Protein AF-0000000077842548 (afdb_homodimer)

Structure (mmCIF, N/CA/C/O backbone):
data_AF-0000000077842548-model_v1
#
loop_
_entity.id
_entity.type
_entity.pdbx_description
1 polymer 'Protein odr-4 homolog'
#
loop_
_atom_site.group_PDB
_atom_site.id
_atom_site.type_symbol
_atom_site.label_atom_id
_atom_site.label_alt_id
_atom_site.label_comp_id
_atom_site.label_asym_id
_atom_site.label_entity_id
_atom_site.label_seq_id
_atom_site.pdbx_PDB_ins_code
_atom_site.Cartn_x
_atom_site.Cartn_y
_atom_site.Cartn_z
_atom_site.occupancy
_atom_site.B_iso_or_equiv
_atom_site.auth_seq_id
_atom_site.auth_comp_id
_atom_site.auth_asym_id
_atom_site.auth_atom_id
_atom_site.pdbx_PDB_model_num
ATOM 1 N N . MET A 1 1 ? -11.766 -41.656 3.805 1 59.56 1 MET A N 1
ATOM 2 C CA . MET A 1 1 ? -12.336 -41.875 2.475 1 59.56 1 MET A CA 1
ATOM 3 C C . MET A 1 1 ? -11.445 -41.25 1.399 1 59.56 1 MET A C 1
ATOM 5 O O . MET A 1 1 ? -10.75 -40.281 1.652 1 59.56 1 MET A O 1
ATOM 9 N N . GLY A 1 2 ? -11.148 -41.969 0.285 1 84.62 2 GLY A N 1
ATOM 10 C CA . GLY A 1 2 ? -10.227 -41.531 -0.762 1 84.62 2 GLY A CA 1
ATOM 11 C C . GLY A 1 2 ? -10.703 -40.281 -1.501 1 84.62 2 GLY A C 1
ATOM 12 O O . GLY A 1 2 ? -11.867 -39.906 -1.385 1 84.62 2 GLY A O 1
ATOM 13 N N . ARG A 1 3 ? -9.867 -39.562 -2.162 1 92.88 3 ARG A N 1
ATOM 14 C CA . ARG A 1 3 ? -10.203 -38.375 -2.928 1 92.88 3 ARG A CA 1
ATOM 15 C C . ARG A 1 3 ? -10.945 -38.75 -4.211 1 92.88 3 ARG A C 1
ATOM 17 O O . ARG A 1 3 ? -10.852 -39.875 -4.691 1 92.88 3 ARG A O 1
ATOM 24 N N . SER A 1 4 ? -11.859 -37.875 -4.641 1 95.44 4 SER A N 1
ATOM 25 C CA . SER A 1 4 ? -12.578 -38.062 -5.902 1 95.44 4 SER A CA 1
ATOM 26 C C . SER A 1 4 ? -12.148 -37 -6.934 1 95.44 4 SER A C 1
ATOM 28 O O . SER A 1 4 ? -12.266 -35.812 -6.695 1 95.44 4 SER A O 1
ATOM 30 N N . TYR A 1 5 ? -11.695 -37.562 -8.047 1 96.88 5 TYR A N 1
ATOM 31 C CA . TYR A 1 5 ? -11.289 -36.688 -9.141 1 96.88 5 TYR A CA 1
ATOM 32 C C . TYR A 1 5 ? -12.352 -36.656 -10.234 1 96.88 5 TYR A C 1
ATOM 34 O O . TYR A 1 5 ? -12.672 -37.656 -10.844 1 96.88 5 TYR A O 1
ATOM 42 N N . PHE A 1 6 ? -12.961 -35.469 -10.406 1 97.25 6 PHE A N 1
ATOM 43 C CA . PHE A 1 6 ? -13.844 -35.188 -11.539 1 97.25 6 PHE A CA 1
ATOM 44 C C . PHE A 1 6 ? -13.047 -34.719 -12.742 1 97.25 6 PHE A C 1
ATOM 46 O O . PHE A 1 6 ? -12.375 -33.688 -12.664 1 97.25 6 PHE A O 1
ATOM 53 N N . VAL A 1 7 ? -13.109 -35.469 -13.875 1 97.25 7 VAL A N 1
ATOM 54 C CA . VAL A 1 7 ? -12.195 -35.281 -15 1 97.25 7 VAL A CA 1
ATOM 55 C C . VAL A 1 7 ? -12.977 -34.844 -16.234 1 97.25 7 VAL A C 1
ATOM 57 O O . VAL A 1 7 ? -13.984 -35.469 -16.578 1 97.25 7 VAL A O 1
ATOM 60 N N . GLU A 1 8 ? -12.469 -33.75 -16.891 1 96.69 8 GLU A N 1
ATOM 61 C CA . GLU A 1 8 ? -13.07 -33.344 -18.141 1 96.69 8 GLU A CA 1
ATOM 62 C C . GLU A 1 8 ? -13.039 -34.469 -19.172 1 96.69 8 GLU A C 1
ATOM 64 O O . GLU A 1 8 ? -12.023 -35.125 -19.328 1 96.69 8 GLU A O 1
ATOM 69 N N . GLU A 1 9 ? -14.109 -34.656 -19.922 1 94.94 9 GLU A N 1
ATOM 70 C CA . GLU A 1 9 ? -14.219 -35.75 -20.906 1 94.94 9 GLU A CA 1
ATOM 71 C C . GLU A 1 9 ? -13.117 -35.625 -21.969 1 94.94 9 GLU A C 1
ATOM 73 O O . GLU A 1 9 ? -12.586 -36.656 -22.422 1 94.94 9 GLU A O 1
ATOM 78 N N . ALA A 1 10 ? -12.859 -34.438 -22.328 1 93.94 10 ALA A N 1
ATOM 79 C CA . ALA A 1 10 ? -11.82 -34.219 -23.328 1 93.94 10 ALA A CA 1
ATOM 80 C C . ALA A 1 10 ? -10.477 -34.75 -22.844 1 93.94 10 ALA A C 1
ATOM 82 O O . ALA A 1 10 ? -9.656 -35.219 -23.641 1 93.94 10 ALA A O 1
ATOM 83 N N . VAL A 1 11 ? -10.219 -34.719 -21.609 1 95.69 11 VAL A N 1
ATOM 84 C CA . VAL A 1 11 ? -9.008 -35.281 -21.016 1 95.69 11 VAL A CA 1
ATOM 85 C C . VAL A 1 11 ? -9 -36.781 -21.219 1 95.69 11 VAL A C 1
ATOM 87 O O . VAL A 1 11 ? -7.965 -37.375 -21.547 1 95.69 11 VAL A O 1
ATOM 90 N N . GLY A 1 12 ? -10.141 -37.375 -20.953 1 92.75 12 GLY A N 1
ATOM 91 C CA . GLY A 1 12 ? -10.258 -38.812 -21.188 1 92.75 12 GLY A CA 1
ATOM 92 C C . GLY A 1 12 ? -9.945 -39.219 -22.609 1 92.75 12 GLY A C 1
ATOM 93 O O . GLY A 1 12 ? -9.234 -40.188 -22.859 1 92.75 12 GLY A O 1
ATOM 94 N N . GLN A 1 13 ? -10.5 -38.469 -23.531 1 91.94 13 GLN A N 1
ATOM 95 C CA . GLN A 1 13 ? -10.234 -38.719 -24.953 1 91.94 13 GLN A CA 1
ATOM 96 C C . GLN A 1 13 ? -8.75 -38.594 -25.266 1 91.94 13 GLN A C 1
ATOM 98 O O . GLN A 1 13 ? -8.188 -39.406 -25.969 1 91.94 13 GLN A O 1
ATOM 103 N N . TYR A 1 14 ? -8.172 -37.59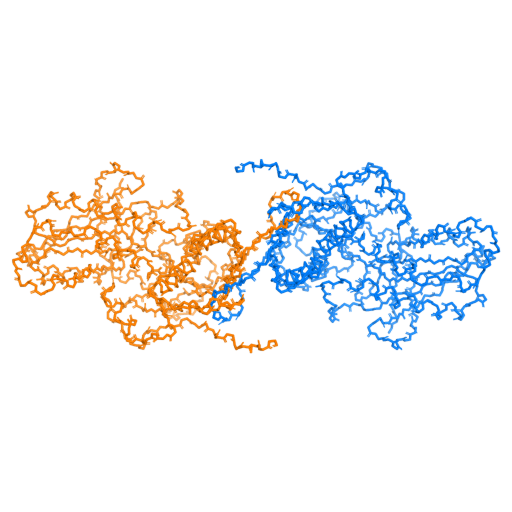4 -24.734 1 93.81 14 TYR A N 1
ATOM 104 C CA . TYR A 1 14 ? -6.75 -37.344 -24.922 1 93.81 14 TYR A CA 1
ATOM 105 C C . TYR A 1 14 ? -5.918 -38.5 -24.391 1 93.81 14 TYR A C 1
ATOM 107 O O . TYR A 1 14 ? -5.02 -39 -25.078 1 93.81 14 TYR A O 1
ATOM 115 N N . LEU A 1 15 ? -6.168 -38.906 -23.203 1 92.69 15 LEU A N 1
ATOM 116 C CA . LEU A 1 15 ? -5.438 -40 -22.578 1 92.69 15 LEU A CA 1
ATOM 117 C C . LEU A 1 15 ? -5.633 -41.312 -23.359 1 92.69 15 LEU A C 1
ATOM 119 O O . LEU A 1 15 ? -4.684 -42.062 -23.531 1 92.69 15 LEU A O 1
ATOM 123 N N . SER A 1 16 ? -6.836 -41.5 -23.812 1 88.38 16 SER A N 1
ATOM 124 C CA . SER A 1 16 ? -7.125 -42.688 -24.609 1 88.38 16 SER A CA 1
ATOM 125 C C . SER A 1 16 ? -6.324 -42.688 -25.906 1 88.38 16 SER A C 1
ATOM 127 O O . SER A 1 16 ? -5.809 -43.719 -26.328 1 88.38 16 SER A O 1
ATOM 129 N N . GLU A 1 17 ? -6.27 -41.562 -26.484 1 89.12 17 GLU A N 1
ATOM 130 C CA . GLU A 1 17 ? -5.5 -41.406 -27.719 1 89.12 17 GLU A CA 1
ATOM 131 C C . GLU A 1 17 ? -4.016 -41.688 -27.484 1 89.12 17 GLU A C 1
ATOM 133 O O . GLU A 1 17 ? -3.346 -42.312 -28.297 1 89.12 17 GLU A O 1
ATOM 138 N N . LEU A 1 18 ? -3.51 -41.188 -26.422 1 88.69 18 LEU A N 1
ATOM 139 C CA . LEU A 1 18 ? -2.115 -41.406 -26.062 1 88.69 18 LEU A CA 1
ATOM 140 C C . LEU A 1 18 ? -1.859 -42.906 -25.844 1 88.69 18 LEU A C 1
ATOM 142 O O . LEU A 1 18 ? -0.827 -43.438 -26.266 1 88.69 18 LEU A O 1
ATOM 146 N N . ALA A 1 19 ? -2.723 -43.531 -25.172 1 84.31 19 ALA A N 1
ATOM 147 C CA . ALA A 1 19 ? -2.58 -44.969 -24.844 1 84.31 19 ALA A CA 1
ATOM 148 C C . ALA A 1 19 ? -2.631 -45.812 -26.109 1 84.31 19 ALA A C 1
ATOM 150 O O . ALA A 1 19 ? -1.927 -46.812 -26.219 1 84.31 19 ALA A O 1
ATOM 151 N N . THR A 1 20 ? -3.445 -45.406 -27.062 1 82.19 20 THR A N 1
ATOM 152 C CA . THR A 1 20 ? -3.623 -46.188 -28.281 1 82.19 20 THR A CA 1
ATOM 153 C C . THR A 1 20 ? -2.445 -45.969 -29.234 1 82.19 20 THR A C 1
ATOM 155 O O . THR A 1 20 ? -2.031 -46.906 -29.938 1 82.19 20 THR A O 1
ATOM 158 N N . ASN A 1 21 ? -1.967 -44.781 -29.25 1 76.5 21 ASN A N 1
ATOM 159 C CA . ASN A 1 21 ? -0.969 -44.438 -30.25 1 76.5 21 ASN A CA 1
ATOM 160 C C . ASN A 1 21 ? 0.445 -44.75 -29.781 1 76.5 21 ASN A C 1
ATOM 162 O O . ASN A 1 21 ? 1.402 -44.656 -30.547 1 76.5 21 ASN A O 1
ATOM 166 N N . SER A 1 22 ? 0.537 -45.094 -28.547 1 66.19 22 SER A N 1
ATOM 167 C CA . SER A 1 22 ? 1.916 -45.219 -28.078 1 66.19 22 SER A CA 1
ATOM 168 C C . SER A 1 22 ? 2.25 -46.625 -27.688 1 66.19 22 SER A C 1
ATOM 170 O O . SER A 1 22 ? 1.456 -47.312 -27.016 1 66.19 22 SER A O 1
ATOM 172 N N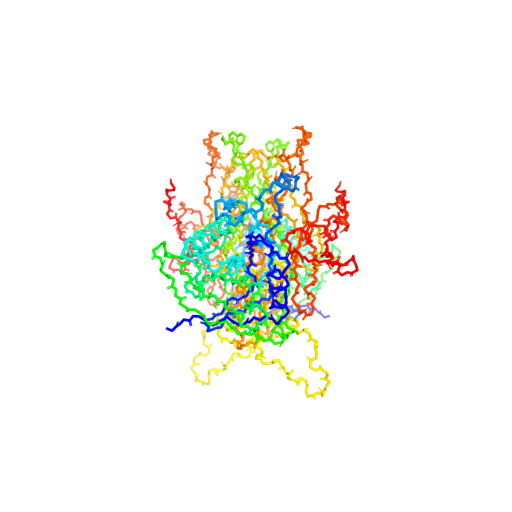 . GLN A 1 23 ? 3.217 -47.125 -28.328 1 62.75 23 GLN A N 1
ATOM 173 C CA . GLN A 1 23 ? 3.766 -48.438 -27.938 1 62.75 23 GLN A CA 1
ATOM 174 C C . GLN A 1 23 ? 4.766 -48.281 -26.797 1 62.75 23 GLN A C 1
ATOM 176 O O . GLN A 1 23 ? 5.141 -49.281 -26.172 1 62.75 23 GLN A O 1
ATOM 181 N N . ALA A 1 24 ? 5.094 -47 -26.422 1 68.25 24 ALA A N 1
ATOM 182 C CA . ALA A 1 24 ? 6.156 -46.75 -25.438 1 68.25 24 ALA A CA 1
ATOM 183 C C . ALA A 1 24 ? 5.594 -46.156 -24.156 1 68.25 24 ALA A C 1
ATOM 185 O O . ALA A 1 24 ? 4.426 -45.781 -24.094 1 68.25 24 ALA A O 1
ATOM 186 N N . LEU A 1 25 ? 6.395 -46.344 -23.156 1 83.25 25 LEU A N 1
ATOM 187 C CA . LEU A 1 25 ? 6.121 -45.75 -21.859 1 83.25 25 LEU A CA 1
ATOM 188 C C . LEU A 1 25 ? 6.039 -44.219 -21.984 1 83.25 25 LEU A C 1
ATOM 190 O O . LEU A 1 25 ? 6.934 -43.594 -22.547 1 83.25 25 LEU A O 1
ATOM 194 N N . LEU A 1 26 ? 4.84 -43.719 -21.688 1 90 26 LEU A N 1
ATOM 195 C CA . LEU A 1 26 ? 4.633 -42.25 -21.734 1 90 26 LEU A CA 1
ATOM 196 C C . LEU A 1 26 ? 4.328 -41.719 -20.344 1 90 26 LEU A C 1
ATOM 198 O O . LEU A 1 26 ? 3.688 -42.375 -19.531 1 90 26 LEU A O 1
ATOM 202 N N . THR A 1 27 ? 4.887 -40.594 -20.062 1 94.25 27 THR A N 1
ATOM 203 C CA . THR A 1 27 ? 4.586 -39.875 -18.828 1 94.25 27 THR A CA 1
ATOM 204 C C . THR A 1 27 ? 3.979 -38.5 -19.109 1 94.25 27 THR A C 1
ATOM 206 O O . THR A 1 27 ? 4.086 -38 -20.234 1 94.25 27 THR A O 1
ATOM 209 N N . GLY A 1 28 ? 3.309 -38 -18.156 1 97.31 28 GLY A N 1
ATOM 210 C CA . GLY A 1 28 ? 2.727 -36.656 -18.297 1 97.31 28 GLY A CA 1
ATOM 211 C C . GLY A 1 28 ? 2.215 -36.094 -16.984 1 97.31 28 GLY A C 1
ATOM 212 O O . GLY A 1 28 ? 2.455 -36.656 -15.914 1 97.31 28 GLY A O 1
ATOM 213 N N . LEU A 1 29 ? 1.651 -34.938 -17.094 1 98.69 29 LEU A N 1
ATOM 214 C CA . LEU A 1 29 ? 1.15 -34.188 -15.945 1 98.69 29 LEU A CA 1
ATOM 215 C C . LEU A 1 29 ? -0.365 -34.031 -16.016 1 98.69 29 LEU A C 1
ATOM 217 O O . LEU A 1 29 ? -0.949 -34.062 -17.094 1 98.69 29 LEU A O 1
ATOM 221 N N . LEU A 1 30 ? -0.981 -34 -14.859 1 98.69 30 LEU A N 1
ATOM 222 C CA . LEU A 1 30 ? -2.396 -33.656 -14.719 1 98.69 30 LEU A CA 1
ATOM 223 C C . LEU A 1 30 ? -2.574 -32.281 -14.094 1 98.69 30 LEU A C 1
ATOM 225 O O . LEU A 1 30 ? -1.955 -31.984 -13.07 1 98.69 30 LEU A O 1
ATOM 229 N N . VAL A 1 31 ? -3.365 -31.438 -14.719 1 98.56 31 VAL A N 1
ATOM 230 C CA . VAL A 1 31 ? -3.553 -30.062 -14.281 1 98.56 31 VAL A CA 1
ATOM 231 C C . VAL A 1 31 ? -5.016 -29.828 -13.922 1 98.56 31 VAL A C 1
ATOM 233 O O . VAL A 1 31 ? -5.918 -30.312 -14.602 1 98.56 31 VAL A O 1
ATOM 236 N N . GLY A 1 32 ? -5.234 -29.141 -12.867 1 98.31 32 GLY A N 1
ATOM 237 C CA . GLY A 1 32 ? -6.594 -28.812 -12.477 1 98.31 32 GLY A CA 1
ATOM 238 C C . GLY A 1 32 ? -6.672 -28.062 -11.156 1 98.31 32 GLY A C 1
ATOM 239 O O . GLY A 1 32 ? -5.871 -27.156 -10.906 1 98.31 32 GLY A O 1
ATOM 240 N N . GLN A 1 33 ? -7.723 -28.266 -10.406 1 98 33 GLN A N 1
ATOM 241 C CA . GLN A 1 33 ? -7.984 -27.547 -9.156 1 98 33 GLN A CA 1
ATOM 242 C C . GLN A 1 33 ? -8.406 -28.516 -8.055 1 98 33 GLN A C 1
ATOM 244 O O . GLN A 1 33 ? -9.18 -29.438 -8.289 1 98 33 GLN A O 1
ATOM 249 N N . CYS A 1 34 ? -7.828 -28.234 -6.871 1 95.88 34 CYS A N 1
ATOM 250 C CA . CYS A 1 34 ? -8.203 -29.016 -5.699 1 95.88 34 CYS A CA 1
ATOM 251 C C . CYS A 1 34 ? -9.219 -28.266 -4.848 1 95.88 34 CYS A C 1
ATOM 253 O O . CYS A 1 34 ? -9.148 -27.047 -4.723 1 95.88 34 CYS A O 1
ATOM 255 N N . SER A 1 35 ? -10.156 -28.984 -4.406 1 93.25 35 SER A N 1
ATOM 256 C CA . SER A 1 35 ? -11.07 -28.484 -3.381 1 93.25 35 SER A CA 1
ATOM 257 C C . SER A 1 35 ? -11.188 -29.484 -2.227 1 93.25 35 SER A C 1
ATOM 259 O O . SER A 1 35 ? -10.578 -30.547 -2.252 1 93.25 35 SER A O 1
ATOM 261 N N . GLN A 1 36 ? -11.914 -29.172 -1.162 1 88.12 36 GLN A N 1
ATOM 262 C CA . GLN A 1 36 ? -11.969 -30 0.039 1 88.12 36 GLN A CA 1
ATOM 263 C C . GLN A 1 36 ? -12.617 -31.344 -0.254 1 88.12 36 GLN A C 1
ATOM 265 O O . GLN A 1 36 ? -12.164 -32.375 0.247 1 88.12 36 GLN A O 1
ATOM 270 N N . GLN A 1 37 ? -13.555 -31.375 -1.084 1 83 37 GLN A N 1
ATOM 271 C CA . GLN A 1 37 ? -14.281 -32.625 -1.278 1 83 37 GLN A CA 1
ATOM 272 C C . GLN A 1 37 ? -14.039 -33.188 -2.674 1 83 37 GLN A C 1
ATOM 274 O O . GLN A 1 37 ? -14.109 -34.406 -2.877 1 83 37 GLN A O 1
ATOM 279 N N . ARG A 1 38 ? -13.82 -32.344 -3.584 1 92.81 38 ARG A N 1
ATOM 280 C CA . ARG A 1 38 ? -13.734 -32.719 -4.992 1 92.81 38 ARG A CA 1
ATOM 281 C C . ARG A 1 38 ? -12.492 -32.094 -5.641 1 92.81 38 ARG A C 1
ATOM 283 O O . ARG A 1 38 ? -12.148 -30.953 -5.375 1 92.81 38 ARG A O 1
ATOM 290 N N . ASP A 1 39 ? -11.82 -32.969 -6.406 1 96.44 39 ASP A N 1
ATOM 291 C CA . ASP A 1 39 ? -10.742 -32.469 -7.246 1 96.44 39 ASP A CA 1
ATOM 292 C C . ASP A 1 39 ? -11.148 -32.469 -8.719 1 96.44 39 ASP A C 1
ATOM 294 O O . ASP A 1 39 ? -11.969 -33.281 -9.141 1 96.44 39 ASP A O 1
ATOM 298 N N . TYR A 1 40 ? -10.656 -31.516 -9.453 1 97.88 40 TYR A N 1
ATOM 299 C CA . TYR A 1 40 ? -11.055 -31.328 -10.844 1 97.88 40 TYR A CA 1
ATOM 300 C C . TYR A 1 40 ? -9.844 -31.406 -11.773 1 97.88 40 TYR A C 1
ATOM 302 O O . TYR A 1 40 ? -8.875 -30.672 -11.602 1 97.88 40 TYR A O 1
ATOM 310 N N . VAL A 1 41 ? -9.852 -32.344 -12.719 1 98 41 VAL A N 1
ATOM 311 C CA . VAL A 1 41 ? -8.812 -32.438 -13.734 1 98 41 VAL A CA 1
ATOM 312 C C . VAL A 1 41 ? -9.305 -31.797 -15.039 1 98 41 VAL A C 1
ATOM 314 O O . VAL A 1 41 ? -10.258 -32.312 -15.648 1 98 41 VAL A O 1
ATOM 317 N N . VAL A 1 42 ? -8.602 -30.781 -15.492 1 97.56 42 VAL A N 1
ATOM 318 C CA . VAL A 1 42 ? -9.117 -30.062 -16.656 1 97.56 42 VAL A CA 1
ATOM 319 C C . VAL A 1 42 ? -8.172 -30.234 -17.844 1 97.56 42 VAL A C 1
ATOM 321 O O . VAL A 1 42 ? -8.539 -29.953 -18.984 1 97.56 42 VAL A O 1
ATOM 324 N N . LEU A 1 43 ? -6.926 -30.688 -17.578 1 97.69 43 LEU A N 1
ATOM 325 C CA . LEU A 1 43 ? -5.938 -30.844 -18.641 1 97.69 43 LEU A CA 1
ATOM 326 C C . LEU A 1 43 ? -4.973 -31.984 -18.312 1 97.69 43 LEU A C 1
ATOM 328 O O . LEU A 1 43 ? -4.598 -32.156 -17.156 1 97.69 43 LEU A O 1
ATOM 332 N N . ALA A 1 44 ? -4.668 -32.812 -19.234 1 97.62 44 ALA A N 1
ATOM 333 C CA . ALA A 1 44 ? -3.553 -33.75 -19.203 1 97.62 44 ALA A CA 1
ATOM 334 C C . ALA A 1 44 ? -2.502 -33.406 -20.25 1 97.62 44 ALA A C 1
ATOM 336 O O . ALA A 1 44 ? -2.842 -33.031 -21.375 1 97.62 44 ALA A O 1
ATOM 337 N N . VAL A 1 45 ? -1.287 -33.438 -19.812 1 97.62 45 VAL A N 1
ATOM 338 C CA . VAL A 1 45 ? -0.222 -33 -20.703 1 97.62 45 VAL A CA 1
ATOM 339 C C . VAL A 1 45 ? 0.897 -34.031 -20.734 1 97.62 45 VAL A C 1
ATOM 341 O O . VAL A 1 45 ? 1.515 -34.344 -19.703 1 97.62 45 VAL A O 1
ATOM 344 N N . ARG A 1 46 ? 1.134 -34.531 -21.906 1 96.12 46 ARG A N 1
ATOM 345 C CA . ARG A 1 46 ? 2.248 -35.469 -22.047 1 96.12 46 ARG A CA 1
ATOM 346 C C . ARG A 1 46 ? 3.584 -34.75 -21.875 1 96.12 46 ARG A C 1
ATOM 348 O O . ARG A 1 46 ? 3.756 -33.625 -22.359 1 96.12 46 ARG A O 1
ATOM 355 N N . THR A 1 47 ? 4.543 -35.344 -21.188 1 96.5 47 THR A N 1
ATOM 356 C CA . THR A 1 47 ? 5.898 -34.812 -21.125 1 96.5 47 THR A CA 1
ATOM 357 C C . THR A 1 47 ? 6.559 -34.844 -22.5 1 96.5 47 THR A C 1
ATOM 359 O O . THR A 1 47 ? 6.562 -35.875 -23.172 1 96.5 47 THR A O 1
ATOM 362 N N . PRO A 1 48 ? 7.117 -33.688 -22.938 1 94.69 48 PRO A N 1
ATOM 363 C CA . PRO A 1 48 ? 7.754 -33.688 -24.25 1 94.69 48 PRO A CA 1
ATOM 364 C C . PRO A 1 48 ? 8.945 -34.625 -24.344 1 94.69 48 PRO A C 1
ATOM 366 O O . PRO A 1 48 ? 9.617 -34.875 -23.328 1 94.69 48 PRO A O 1
ATOM 369 N N . PRO A 1 49 ? 9.094 -35.188 -25.562 1 89.06 49 PRO A N 1
ATOM 370 C CA . PRO A 1 49 ? 10.281 -36.031 -25.734 1 89.06 49 PRO A CA 1
ATOM 371 C C . PRO A 1 49 ? 11.586 -35.219 -25.641 1 89.06 49 PRO A C 1
ATOM 373 O O . PRO A 1 49 ? 11.625 -34.062 -26.031 1 89.06 49 PRO A O 1
ATOM 376 N N . LYS A 1 50 ? 12.539 -35.781 -25.047 1 81.88 50 LYS A N 1
ATOM 377 C CA . LYS A 1 50 ? 13.836 -35.125 -24.969 1 81.88 50 LYS A CA 1
ATOM 378 C C . LYS A 1 50 ? 14.531 -35.094 -26.328 1 81.88 50 LYS A C 1
ATOM 380 O O . LYS A 1 50 ? 14.391 -36.031 -27.109 1 81.88 50 LYS A O 1
ATOM 385 N N . GLU A 1 51 ? 15.039 -34.062 -27 1 66.94 51 GLU A N 1
ATOM 386 C CA . GLU A 1 51 ? 15.68 -33.938 -28.297 1 66.94 51 GLU A CA 1
ATOM 387 C C . GLU A 1 51 ? 16.609 -35.094 -28.594 1 66.94 51 GLU A C 1
ATOM 389 O O . GLU A 1 51 ? 16.688 -35.562 -29.734 1 66.94 51 GLU A O 1
ATOM 394 N N . GLU A 1 52 ? 17.516 -35.469 -27.734 1 54.69 52 GLU A N 1
ATOM 395 C CA . GLU A 1 52 ? 18.5 -36.5 -28.047 1 54.69 52 GLU A CA 1
ATOM 396 C C . GLU A 1 52 ? 17.812 -37.844 -28.359 1 54.69 52 GLU A C 1
ATOM 398 O O . GLU A 1 52 ? 18.328 -38.656 -29.141 1 54.69 52 GLU A O 1
ATOM 403 N N . GLU A 1 53 ? 16.766 -38.094 -27.766 1 52.94 53 GLU A N 1
ATOM 404 C CA . GLU A 1 53 ? 16.156 -39.438 -27.906 1 52.94 53 GLU A CA 1
ATOM 405 C C . GLU A 1 53 ? 15.328 -39.531 -29.172 1 52.94 53 GLU A C 1
ATOM 407 O O . GLU A 1 53 ? 14.867 -40.625 -29.531 1 52.94 53 GLU A O 1
ATOM 412 N N . SER A 1 54 ? 14.945 -38.375 -29.766 1 48.41 54 SER A N 1
ATOM 413 C CA . SER A 1 54 ? 14.102 -38.5 -30.953 1 48.41 54 SER A CA 1
ATOM 414 C C . SER A 1 54 ? 14.805 -39.312 -32.031 1 48.41 54 SER A C 1
ATOM 416 O O . SER A 1 54 ? 14.164 -39.781 -32.969 1 48.41 54 SER A O 1
ATOM 418 N N . LYS A 1 55 ? 16.156 -39.094 -32.25 1 45.25 55 LYS A N 1
ATOM 419 C CA . LYS A 1 55 ? 16.797 -39.719 -33.406 1 45.25 55 LYS A CA 1
ATOM 420 C C . LYS A 1 55 ? 16.938 -41.219 -33.219 1 45.25 55 LYS A C 1
ATOM 422 O O . LYS A 1 55 ? 17.375 -41.938 -34.125 1 45.25 55 LYS A O 1
ATOM 427 N N . SER A 1 56 ? 17.484 -41.562 -32.094 1 41.84 56 SER A N 1
ATOM 428 C CA . SER A 1 56 ? 17.875 -42.969 -32.125 1 41.84 56 SER A CA 1
ATOM 429 C C . SER A 1 56 ? 16.656 -43.875 -32.156 1 41.84 56 SER A C 1
ATOM 431 O O . SER A 1 56 ? 15.727 -43.719 -31.359 1 41.84 56 SER A O 1
ATOM 433 N N . ASN A 1 57 ? 16.25 -44.312 -33.281 1 39.19 57 ASN A N 1
ATOM 434 C CA . ASN A 1 57 ? 15.305 -45.375 -33.656 1 39.19 57 ASN A CA 1
ATOM 435 C C . ASN A 1 57 ? 15.273 -46.5 -32.625 1 39.19 57 ASN A C 1
ATOM 437 O O . ASN A 1 57 ? 14.812 -47.594 -32.906 1 39.19 57 ASN A O 1
ATOM 441 N N . THR A 1 58 ? 16.438 -46.625 -31.875 1 40.41 58 THR A N 1
ATOM 442 C CA . THR A 1 58 ? 16.547 -47.906 -31.234 1 40.41 58 THR A CA 1
ATOM 443 C C . THR A 1 58 ? 15.289 -48.25 -30.438 1 40.41 58 THR A C 1
ATOM 445 O O . THR A 1 58 ? 14.523 -47.344 -30.078 1 40.41 58 THR A O 1
ATOM 448 N N . SER A 1 59 ? 15.227 -49.5 -29.828 1 42.53 59 SER A N 1
ATOM 449 C CA . SER A 1 59 ? 14.172 -50.25 -29.172 1 42.53 59 SER A CA 1
ATOM 450 C C . SER A 1 59 ? 13.445 -49.406 -28.125 1 42.53 59 SER A C 1
ATOM 452 O O . SER A 1 59 ? 14.047 -49 -27.125 1 42.53 59 SER A O 1
ATOM 454 N N . ARG A 1 60 ? 12.672 -48.5 -28.375 1 47.12 60 ARG A N 1
ATOM 455 C CA . ARG A 1 60 ? 11.578 -47.844 -27.672 1 47.12 60 ARG A CA 1
ATOM 456 C C . ARG A 1 60 ? 11.062 -48.719 -26.531 1 47.12 60 ARG A C 1
ATOM 458 O O . ARG A 1 60 ? 9.945 -49.25 -26.609 1 47.12 60 ARG A O 1
ATOM 465 N N . ARG A 1 61 ? 11.797 -49.656 -26.172 1 46.41 61 ARG A N 1
ATOM 466 C CA . ARG A 1 61 ? 11.391 -50.625 -25.172 1 46.41 61 ARG A CA 1
ATOM 467 C C . ARG A 1 61 ? 10.945 -49.938 -23.875 1 46.41 61 ARG A C 1
ATOM 469 O O . ARG A 1 61 ? 11.391 -48.812 -23.578 1 46.41 61 ARG A O 1
ATOM 476 N N . SER A 1 62 ? 9.805 -50.438 -23.219 1 53.91 62 SER A N 1
ATOM 477 C CA . SER A 1 62 ? 8.938 -50.469 -22.047 1 53.91 62 SER A CA 1
ATOM 478 C C . SER A 1 62 ? 9.75 -50.344 -20.766 1 53.91 62 SER A C 1
ATOM 480 O O . SER A 1 62 ? 9.312 -50.781 -19.703 1 53.91 62 SER A O 1
ATOM 482 N N . ASP A 1 63 ? 11.117 -49.906 -20.906 1 61.88 63 ASP A N 1
ATOM 483 C CA . ASP A 1 63 ? 11.844 -50.031 -19.641 1 61.88 63 ASP A CA 1
ATOM 484 C C . ASP A 1 63 ? 11.672 -48.812 -18.766 1 61.88 63 ASP A C 1
ATOM 486 O O . ASP A 1 63 ? 11.859 -47.688 -19.234 1 61.88 63 ASP A O 1
ATOM 490 N N . LEU A 1 64 ? 11.086 -48.969 -17.672 1 67.38 64 LEU A N 1
ATOM 491 C CA . LEU A 1 64 ? 10.914 -48 -16.594 1 67.38 64 LEU A CA 1
ATOM 492 C C . LEU A 1 64 ? 12.203 -47.219 -16.359 1 67.38 64 LEU A C 1
ATOM 494 O O . LEU A 1 64 ? 12.18 -46.125 -15.828 1 67.38 64 LEU A O 1
ATOM 498 N N . SER A 1 65 ? 13.359 -47.844 -16.844 1 66.88 65 SER A N 1
ATOM 499 C CA . SER A 1 65 ? 14.656 -47.188 -16.656 1 66.88 65 SER A CA 1
ATOM 500 C C . SER A 1 65 ? 14.781 -45.938 -17.516 1 66.88 65 SER A C 1
ATOM 502 O O . SER A 1 65 ? 15.641 -45.094 -17.266 1 66.88 65 SER A O 1
ATOM 504 N N . ASN A 1 66 ? 13.844 -45.75 -18.344 1 73.44 66 ASN A N 1
ATOM 505 C CA . ASN A 1 66 ? 13.938 -44.625 -19.281 1 73.44 66 ASN A CA 1
ATOM 506 C C . ASN A 1 66 ? 13.203 -43.406 -18.75 1 73.44 66 ASN A C 1
ATOM 508 O O . ASN A 1 66 ? 13.258 -42.312 -19.359 1 73.44 66 ASN A O 1
ATOM 512 N N . ILE A 1 67 ? 12.633 -43.469 -17.672 1 84.88 67 ILE A N 1
ATOM 513 C CA . ILE A 1 67 ? 11.922 -42.344 -17.109 1 84.88 67 ILE A CA 1
ATOM 514 C C . ILE A 1 67 ? 12.93 -41.344 -16.516 1 84.88 67 ILE A C 1
ATOM 516 O O . ILE A 1 67 ? 13.703 -41.688 -15.625 1 84.88 67 ILE A O 1
ATOM 520 N N . ASP A 1 68 ? 13.039 -40.188 -17.062 1 90.44 68 ASP A N 1
ATOM 521 C CA . ASP A 1 68 ? 13.898 -39.094 -16.594 1 90.44 68 ASP A CA 1
ATOM 522 C C . ASP A 1 68 ? 13.156 -38.188 -15.609 1 90.44 68 ASP A C 1
ATOM 524 O O . ASP A 1 68 ? 12.469 -37.25 -16.016 1 90.44 68 ASP A O 1
ATOM 528 N N . GLU A 1 69 ? 13.352 -38.469 -14.398 1 93.69 69 GLU A N 1
ATOM 529 C CA . GLU A 1 69 ? 12.664 -37.781 -13.32 1 93.69 69 GLU A CA 1
ATOM 530 C C . GLU A 1 69 ? 12.945 -36.281 -13.375 1 93.69 69 GLU A C 1
ATOM 532 O O . GLU A 1 69 ? 12.039 -35.469 -13.188 1 93.69 69 GLU A O 1
ATOM 537 N N . GLU A 1 70 ? 14.188 -35.906 -13.625 1 95.19 70 GLU A N 1
ATOM 538 C CA . GLU A 1 70 ? 14.57 -34.5 -13.68 1 95.19 70 GLU A CA 1
ATOM 539 C C . GLU A 1 70 ? 13.875 -33.781 -14.828 1 95.19 70 GLU A C 1
ATOM 541 O O . GLU A 1 70 ? 13.469 -32.625 -14.688 1 95.19 70 GLU A O 1
ATOM 546 N N . TRP A 1 71 ? 13.773 -34.5 -15.883 1 95.69 71 TRP A N 1
ATOM 547 C CA . TRP A 1 71 ? 13.125 -33.906 -17.062 1 95.69 71 TRP A CA 1
ATOM 548 C C . TRP A 1 71 ? 11.641 -33.656 -16.797 1 95.69 71 TRP A C 1
ATOM 550 O O . TRP A 1 71 ? 11.109 -32.625 -17.141 1 95.69 71 TRP A O 1
ATOM 560 N N . ILE A 1 72 ? 10.992 -34.625 -16.172 1 96.88 72 ILE A N 1
ATOM 561 C CA . ILE A 1 72 ? 9.578 -34.5 -15.852 1 96.88 72 ILE A CA 1
ATOM 562 C C . ILE A 1 72 ? 9.359 -33.375 -14.836 1 96.88 72 ILE A C 1
ATOM 564 O O . ILE A 1 72 ? 8.414 -32.594 -14.953 1 96.88 72 ILE A O 1
ATOM 568 N N . ALA A 1 73 ? 10.273 -33.312 -13.875 1 97.56 73 ALA A N 1
ATOM 569 C CA . ALA A 1 73 ? 10.195 -32.25 -12.875 1 97.56 73 ALA A CA 1
ATOM 570 C C . ALA A 1 73 ? 10.359 -30.875 -13.523 1 97.56 73 ALA A C 1
ATOM 572 O O . ALA A 1 73 ? 9.656 -29.922 -13.172 1 97.56 73 ALA A O 1
ATOM 573 N N . ALA A 1 74 ? 11.273 -30.781 -14.422 1 96.69 74 ALA A N 1
ATOM 574 C CA . ALA A 1 74 ? 11.477 -29.531 -15.148 1 96.69 74 ALA A CA 1
ATOM 575 C C . ALA A 1 74 ? 10.234 -29.156 -15.961 1 96.69 74 ALA A C 1
ATOM 577 O O . ALA A 1 74 ? 9.852 -27.984 -16.031 1 96.69 74 ALA A O 1
ATOM 578 N N . HIS A 1 75 ? 9.703 -30.172 -16.594 1 97.62 75 HIS A N 1
ATOM 579 C CA . HIS A 1 75 ? 8.469 -29.969 -17.328 1 97.62 75 HIS A CA 1
ATOM 580 C C . HIS A 1 75 ? 7.359 -29.438 -16.422 1 97.62 75 HIS A C 1
ATOM 582 O O . HIS A 1 75 ? 6.652 -28.5 -16.781 1 97.62 75 HIS A O 1
ATOM 588 N N . ALA A 1 76 ? 7.246 -30.031 -15.289 1 98.44 76 ALA A N 1
ATOM 589 C CA . ALA A 1 76 ? 6.223 -29.609 -14.336 1 98.44 76 ALA A CA 1
ATOM 590 C C . ALA A 1 76 ? 6.43 -28.156 -13.906 1 98.44 76 ALA A C 1
ATOM 592 O O . ALA A 1 76 ? 5.465 -27.406 -13.742 1 98.44 76 ALA A O 1
ATOM 593 N N . ASN A 1 77 ? 7.641 -27.797 -13.688 1 97 77 ASN A N 1
ATOM 594 C CA . ASN A 1 77 ? 7.969 -26.422 -13.336 1 97 77 ASN A CA 1
ATOM 595 C C . ASN A 1 77 ? 7.531 -25.438 -14.422 1 97 77 ASN A C 1
ATOM 597 O O . ASN A 1 77 ? 6.945 -24.391 -14.117 1 97 77 ASN A O 1
ATOM 601 N N . GLN A 1 78 ? 7.797 -25.781 -15.625 1 96.69 78 GLN A N 1
ATOM 602 C CA . GLN A 1 78 ? 7.395 -24.938 -16.75 1 96.69 78 GLN A CA 1
ATOM 603 C C . GLN A 1 78 ? 5.875 -24.859 -16.859 1 96.69 78 GLN A C 1
ATOM 605 O O . GLN A 1 78 ? 5.324 -23.766 -17.062 1 96.69 78 GLN A O 1
ATOM 610 N N . VAL A 1 79 ? 5.27 -25.969 -16.719 1 98.31 79 VAL A N 1
ATOM 611 C CA . VAL A 1 79 ? 3.814 -26.016 -16.812 1 98.31 79 VAL A CA 1
ATOM 612 C C . VAL A 1 79 ? 3.203 -25.188 -15.672 1 98.31 79 VAL A C 1
ATOM 614 O O . VAL A 1 79 ? 2.232 -24.453 -15.883 1 98.31 79 VAL A O 1
ATOM 617 N N . SER A 1 80 ? 3.775 -25.312 -14.5 1 98.06 80 SER A N 1
ATOM 618 C CA . SER A 1 80 ? 3.262 -24.578 -13.352 1 98.06 80 SER A CA 1
ATOM 619 C C . SER A 1 80 ? 3.297 -23.062 -13.602 1 98.06 80 SER A C 1
ATOM 621 O O . SER A 1 80 ? 2.402 -22.344 -13.164 1 98.06 80 SER A O 1
ATOM 623 N N . ARG A 1 81 ? 4.273 -22.578 -14.32 1 97.06 81 ARG A N 1
ATOM 624 C CA . ARG A 1 81 ? 4.406 -21.156 -14.656 1 97.06 81 ARG A CA 1
ATOM 625 C C . ARG A 1 81 ? 3.311 -20.719 -15.617 1 97.06 81 ARG A C 1
ATOM 627 O O . ARG A 1 81 ? 2.988 -19.531 -15.703 1 97.06 81 ARG A O 1
ATOM 634 N N . MET A 1 82 ? 2.754 -21.672 -16.297 1 98.31 82 MET A N 1
ATOM 635 C CA . MET A 1 82 ? 1.783 -21.359 -17.344 1 98.31 82 MET A CA 1
ATOM 636 C C . MET A 1 82 ? 0.357 -21.484 -16.812 1 98.31 82 MET A C 1
ATOM 638 O O . MET A 1 82 ? -0.598 -21.5 -17.594 1 98.31 82 MET A O 1
ATOM 642 N N . LEU A 1 83 ? 0.212 -21.609 -15.516 1 98.5 83 LEU A N 1
ATOM 643 C CA . LEU A 1 83 ? -1.104 -21.781 -14.914 1 98.5 83 LEU A CA 1
ATOM 644 C C . LEU A 1 83 ? -1.525 -20.531 -14.148 1 98.5 83 LEU A C 1
ATOM 646 O O . LEU A 1 83 ? -0.82 -20.094 -13.242 1 98.5 83 LEU A O 1
ATOM 650 N N . PRO A 1 84 ? -2.697 -19.938 -14.477 1 98.12 84 PRO A N 1
ATOM 651 C CA . PRO A 1 84 ? -3.236 -18.844 -13.656 1 98.12 84 PRO A CA 1
ATOM 652 C C . PRO A 1 84 ? -3.672 -19.312 -12.273 1 98.12 84 PRO A C 1
ATOM 654 O O . PRO A 1 84 ? -3.547 -20.5 -11.945 1 98.12 84 PRO A O 1
ATOM 657 N N . GLY A 1 85 ? -4.113 -18.328 -11.508 1 98.31 85 GLY A N 1
ATOM 658 C CA . GLY A 1 85 ? -4.523 -18.672 -10.148 1 98.31 85 GLY A CA 1
ATOM 659 C C . GLY A 1 85 ? -5.637 -19.688 -10.102 1 98.31 85 GLY A C 1
ATOM 660 O O . GLY A 1 85 ? -6.555 -19.656 -10.922 1 98.31 85 GLY A O 1
ATOM 661 N N . GLY A 1 86 ? -5.543 -20.562 -9.086 1 97.75 86 GLY A N 1
ATOM 662 C CA . GLY A 1 86 ? -6.551 -21.594 -8.898 1 97.75 86 GLY A CA 1
ATOM 663 C C . GLY A 1 86 ? -6.168 -22.922 -9.523 1 97.75 86 GLY A C 1
ATOM 664 O O . GLY A 1 86 ? -6.68 -23.969 -9.125 1 97.75 86 GLY A O 1
ATOM 665 N N . LEU A 1 87 ? -5.367 -22.859 -10.523 1 98.12 87 LEU A N 1
ATOM 666 C CA . LEU A 1 87 ? -4.91 -24.078 -11.172 1 98.12 87 LEU A CA 1
ATOM 667 C C . LEU A 1 87 ? -3.553 -24.516 -10.625 1 98.12 87 LEU A C 1
ATOM 669 O O . LEU A 1 87 ? -2.74 -23.672 -10.234 1 98.12 87 LEU A O 1
ATOM 673 N N . LEU A 1 88 ? -3.375 -25.781 -10.602 1 97.69 88 LEU A N 1
ATOM 674 C CA . LEU A 1 88 ? -2.096 -26.328 -10.172 1 97.69 88 LEU A CA 1
ATOM 675 C C . LEU A 1 88 ? -1.835 -27.672 -10.836 1 97.69 88 LEU A C 1
ATOM 677 O O . LEU A 1 88 ? -2.73 -28.25 -11.461 1 97.69 88 LEU A O 1
ATOM 681 N N . VAL A 1 89 ? -0.614 -28.078 -10.773 1 98.31 89 VAL A N 1
ATOM 682 C CA . VAL A 1 89 ? -0.28 -29.453 -11.156 1 98.31 89 VAL A CA 1
ATOM 683 C C . VAL A 1 89 ? -0.792 -30.422 -10.094 1 98.31 89 VAL A C 1
ATOM 685 O O . VAL A 1 89 ? -0.269 -30.453 -8.977 1 98.31 89 VAL A O 1
ATOM 688 N N . LEU A 1 90 ? -1.746 -31.203 -10.477 1 98.12 90 LEU A N 1
ATOM 689 C CA . LEU A 1 90 ? -2.434 -32.062 -9.539 1 98.12 90 LEU A CA 1
ATOM 690 C C . LEU A 1 90 ? -1.665 -33.375 -9.336 1 98.12 90 LEU A C 1
ATOM 692 O O . LEU A 1 90 ? -1.867 -34.062 -8.344 1 98.12 90 LEU A O 1
ATOM 696 N N . GLY A 1 91 ? -0.956 -33.719 -10.406 1 98.38 91 GLY A N 1
ATOM 697 C CA . GLY A 1 91 ? -0.235 -34.969 -10.336 1 98.38 91 GLY A CA 1
ATOM 698 C C . GLY A 1 91 ? 0.363 -35.406 -11.664 1 98.38 91 GLY A C 1
ATOM 699 O O . GLY A 1 91 ? 0.639 -34.562 -12.523 1 98.38 91 GLY A O 1
ATOM 700 N N . VAL A 1 92 ? 0.645 -36.75 -11.672 1 98.38 92 VAL A N 1
ATOM 701 C CA . VAL A 1 92 ? 1.333 -37.281 -12.836 1 98.38 92 VAL A CA 1
ATOM 702 C C . VAL A 1 92 ? 0.577 -38.531 -13.352 1 98.38 92 VAL A C 1
ATOM 704 O O . VAL A 1 92 ? -0.214 -39.125 -12.625 1 98.38 92 VAL A O 1
ATOM 707 N N . PHE A 1 93 ? 0.788 -38.812 -14.633 1 96.44 93 PHE A N 1
ATOM 708 C CA . PHE A 1 93 ? 0.248 -40.031 -15.188 1 96.44 93 PHE A CA 1
ATOM 709 C C . PHE A 1 93 ? 1.292 -40.75 -16.031 1 96.44 93 PHE A C 1
ATOM 711 O O . PHE A 1 93 ? 2.283 -40.156 -16.453 1 96.44 93 PHE A O 1
ATOM 718 N N . THR A 1 94 ? 1.096 -42 -16.172 1 93.31 94 THR A N 1
ATOM 719 C CA . THR A 1 94 ? 1.913 -42.812 -17.062 1 93.31 94 THR A CA 1
ATOM 720 C C . THR A 1 94 ? 1.042 -43.781 -17.875 1 93.31 94 THR A C 1
ATOM 722 O O . THR A 1 94 ? -0.01 -44.219 -17.406 1 93.31 94 THR A O 1
ATOM 725 N N . VAL A 1 95 ? 1.394 -43.938 -19.094 1 89.44 95 VAL A N 1
ATOM 726 C CA . VAL A 1 95 ? 0.827 -44.969 -19.953 1 89.44 95 VAL A CA 1
ATOM 727 C C . VAL A 1 95 ? 1.831 -46.094 -20.125 1 89.44 95 VAL A C 1
ATOM 729 O O . VAL A 1 95 ? 2.908 -45.906 -20.688 1 89.44 95 VAL A O 1
ATOM 732 N N . ALA A 1 96 ? 1.539 -47.156 -19.578 1 84.5 96 ALA A N 1
ATOM 733 C CA . ALA A 1 96 ? 2.453 -48.281 -19.609 1 84.5 96 ALA A CA 1
ATOM 734 C C . ALA A 1 96 ? 1.687 -49.594 -19.578 1 84.5 96 ALA A C 1
ATOM 736 O O . ALA A 1 96 ? 0.511 -49.656 -19.203 1 84.5 96 ALA A O 1
ATOM 737 N N . ALA A 1 97 ? 2.434 -50.625 -19.906 1 79.44 97 ALA A N 1
ATOM 738 C CA . ALA A 1 97 ? 1.849 -51.938 -19.891 1 79.44 97 ALA A CA 1
ATOM 739 C C . ALA A 1 97 ? 1.546 -52.406 -18.469 1 79.44 97 ALA A C 1
ATOM 741 O O . ALA A 1 97 ? 2.291 -52.094 -17.547 1 79.44 97 ALA A O 1
ATOM 742 N N . PRO A 1 98 ? 0.555 -53.219 -18.359 1 75.94 98 PRO A N 1
ATOM 743 C CA . PRO A 1 98 ? 0.107 -53.625 -17.031 1 75.94 98 PRO A CA 1
ATOM 744 C C . PRO A 1 98 ? 1.127 -54.531 -16.328 1 75.94 98 PRO A C 1
ATOM 746 O O . PRO A 1 98 ? 1.158 -54.594 -15.086 1 75.94 98 PRO A O 1
ATOM 749 N N . GLU A 1 99 ? 1.954 -55.25 -17.062 1 76.69 99 GLU A N 1
ATOM 750 C CA . GLU A 1 99 ? 2.898 -56.188 -16.469 1 76.69 99 GLU A CA 1
ATOM 751 C C . GLU A 1 99 ? 3.914 -55.469 -15.594 1 76.69 99 GLU A C 1
ATOM 753 O O . GLU A 1 99 ? 4.527 -56.062 -14.719 1 76.69 99 GLU A O 1
ATOM 758 N N . LEU A 1 100 ? 4.02 -54.25 -15.75 1 76.69 100 LEU A N 1
ATOM 759 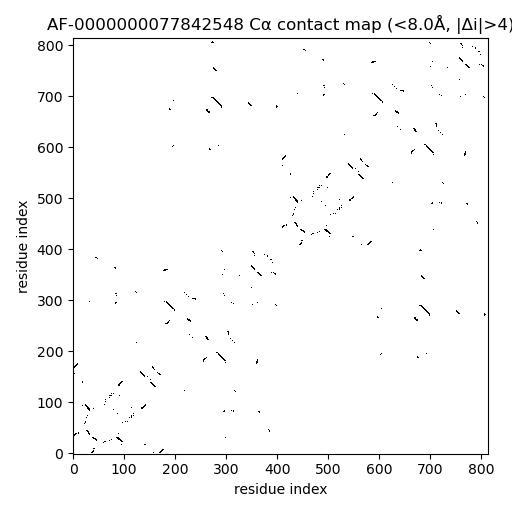C CA . LEU A 1 100 ? 5.004 -53.469 -15.008 1 76.69 100 LEU A CA 1
ATOM 760 C C . LEU A 1 100 ? 4.332 -52.688 -13.875 1 76.69 100 LEU A C 1
ATOM 762 O O . LEU A 1 100 ? 4.895 -51.719 -13.367 1 76.69 100 LEU A O 1
ATOM 766 N N . ALA A 1 101 ? 3.221 -53.125 -13.383 1 74.75 101 ALA A N 1
ATOM 767 C CA . ALA A 1 101 ? 2.354 -52.344 -12.523 1 74.75 101 ALA A CA 1
ATOM 768 C C . ALA A 1 101 ? 3.059 -51.969 -11.219 1 74.75 101 ALA A C 1
ATOM 770 O O . ALA A 1 101 ? 2.994 -50.812 -10.773 1 74.75 101 ALA A O 1
ATOM 771 N N . LYS A 1 102 ? 3.697 -52.906 -10.562 1 78.31 102 LYS A N 1
ATOM 772 C CA . LYS A 1 102 ? 4.344 -52.625 -9.289 1 78.31 102 LYS A CA 1
ATOM 773 C C . LYS A 1 102 ? 5.477 -51.594 -9.453 1 78.31 102 LYS A C 1
ATOM 775 O O . LYS A 1 102 ? 5.574 -50.656 -8.688 1 78.31 102 LYS A O 1
ATOM 780 N N . GLU A 1 103 ? 6.32 -51.844 -10.359 1 86.81 103 GLU A N 1
ATOM 781 C CA . GLU A 1 103 ? 7.43 -50.938 -10.625 1 86.81 103 GLU A CA 1
ATOM 782 C C . GLU A 1 103 ? 6.93 -49.531 -11.008 1 86.81 103 GLU A C 1
ATOM 784 O O . GLU A 1 103 ? 7.523 -48.531 -10.617 1 86.81 103 GLU A O 1
ATOM 789 N N . ILE A 1 104 ? 5.789 -49.594 -11.633 1 88.56 104 ILE A N 1
ATOM 790 C CA . ILE A 1 104 ? 5.203 -48.344 -12.086 1 88.56 104 ILE A CA 1
ATOM 791 C C . ILE A 1 104 ? 4.699 -47.531 -10.891 1 88.56 104 ILE A C 1
ATOM 793 O O . ILE A 1 104 ? 4.867 -46.312 -10.844 1 88.56 104 ILE A O 1
ATOM 797 N N . GLN A 1 105 ? 4.148 -48.188 -9.953 1 89.62 105 GLN A N 1
ATOM 798 C CA . GLN A 1 105 ? 3.623 -47.531 -8.773 1 89.62 105 GLN A CA 1
ATOM 799 C C . GLN A 1 105 ? 4.734 -46.812 -8.008 1 89.62 105 GLN A C 1
ATOM 801 O O . GLN A 1 105 ? 4.559 -45.656 -7.57 1 89.62 105 GLN A O 1
ATOM 806 N N . ASN A 1 106 ? 5.844 -47.469 -7.883 1 91.69 106 ASN A N 1
ATOM 807 C CA . ASN A 1 106 ? 6.988 -46.844 -7.211 1 91.69 106 ASN A CA 1
ATOM 808 C C . ASN A 1 106 ? 7.523 -45.656 -7.984 1 91.69 106 ASN A C 1
ATOM 810 O O . ASN A 1 106 ? 7.891 -44.625 -7.387 1 91.69 106 ASN A O 1
ATOM 814 N N . THR A 1 107 ? 7.566 -45.812 -9.219 1 92.94 107 THR A N 1
ATOM 815 C CA . THR A 1 107 ? 8.039 -44.75 -10.078 1 92.94 107 THR A CA 1
ATOM 816 C C . THR A 1 107 ? 7.105 -43.562 -10.008 1 92.94 107 THR A C 1
ATOM 818 O O . THR A 1 107 ? 7.562 -42.406 -9.914 1 92.94 107 THR A O 1
ATOM 821 N N . LEU A 1 108 ? 5.816 -43.812 -10.055 1 95.19 108 LEU A N 1
ATOM 822 C CA . LEU A 1 108 ? 4.824 -42.75 -10 1 95.19 108 LEU A CA 1
ATOM 823 C C . LEU A 1 108 ? 4.914 -42 -8.672 1 95.19 108 LEU A C 1
ATOM 825 O O . LEU A 1 108 ? 4.805 -40.781 -8.641 1 95.19 108 LEU A O 1
ATOM 829 N N . ARG A 1 109 ? 5.086 -42.719 -7.609 1 96.38 109 ARG A N 1
ATOM 830 C CA . ARG A 1 109 ? 5.25 -42.062 -6.312 1 96.38 109 ARG A CA 1
ATOM 831 C C . ARG A 1 109 ? 6.441 -41.094 -6.32 1 96.38 109 ARG A C 1
ATOM 833 O O . ARG A 1 109 ? 6.324 -39.938 -5.906 1 96.38 109 ARG A O 1
ATOM 840 N N . LYS A 1 110 ? 7.559 -41.625 -6.797 1 96.12 110 LYS A N 1
ATOM 841 C CA . LYS A 1 110 ? 8.766 -40.812 -6.875 1 96.12 110 LYS A CA 1
ATOM 842 C C . LYS A 1 110 ? 8.523 -39.562 -7.707 1 96.12 110 LYS A C 1
ATOM 844 O O . LYS A 1 110 ? 8.961 -38.469 -7.336 1 96.12 110 LYS A O 1
ATOM 849 N N . LEU A 1 111 ? 7.812 -39.719 -8.805 1 97.25 111 LEU A N 1
ATOM 850 C CA . LEU A 1 111 ? 7.535 -38.625 -9.703 1 97.25 111 LEU A CA 1
ATOM 851 C C . LEU A 1 111 ? 6.648 -37.562 -9.031 1 97.25 111 LEU A C 1
ATOM 853 O O . LEU A 1 111 ? 6.879 -36.375 -9.172 1 97.25 111 LEU A O 1
ATOM 857 N N . VAL A 1 112 ? 5.672 -38.031 -8.289 1 98.19 112 VAL A N 1
ATOM 858 C CA . VAL A 1 112 ? 4.758 -37.125 -7.605 1 98.19 112 VAL A CA 1
ATOM 859 C C . VAL A 1 112 ? 5.543 -36.25 -6.652 1 98.19 112 VAL A C 1
ATOM 861 O O . VAL A 1 112 ? 5.379 -35.031 -6.668 1 98.19 112 VAL A O 1
ATOM 864 N N . PHE A 1 113 ? 6.426 -36.75 -5.887 1 98.06 113 PHE A N 1
ATOM 865 C CA . PHE A 1 113 ? 7.188 -36 -4.898 1 98.06 113 PHE A CA 1
ATOM 866 C C . PHE A 1 113 ? 8.219 -35.094 -5.574 1 98.06 113 PHE A C 1
ATOM 868 O O . PHE A 1 113 ? 8.453 -33.969 -5.145 1 98.06 113 PHE A O 1
ATOM 875 N N . SER A 1 114 ? 8.836 -35.625 -6.633 1 97.62 114 SER A N 1
ATOM 876 C CA . SER A 1 114 ? 9.82 -34.844 -7.367 1 97.62 114 SER A CA 1
ATOM 877 C C . SER A 1 114 ? 9.172 -33.625 -8.039 1 97.62 114 SER A C 1
ATOM 879 O O . SER A 1 114 ? 9.734 -32.531 -8.023 1 97.62 114 SER A O 1
ATOM 881 N N . VAL A 1 115 ? 8.055 -33.875 -8.594 1 98.06 115 VAL A N 1
ATOM 882 C CA . VAL A 1 115 ? 7.305 -32.812 -9.25 1 98.06 115 VAL A CA 1
ATOM 883 C C . VAL A 1 115 ? 6.906 -31.75 -8.234 1 98.06 115 VAL A C 1
ATOM 885 O O . VAL A 1 115 ? 7.113 -30.547 -8.461 1 98.06 115 VAL A O 1
ATOM 888 N N . GLU A 1 116 ? 6.383 -32.156 -7.125 1 97.12 116 GLU A N 1
ATOM 889 C CA . GLU A 1 116 ? 5.977 -31.219 -6.078 1 97.12 116 GLU A CA 1
ATOM 890 C C . GLU A 1 116 ? 7.164 -30.391 -5.59 1 97.12 116 GLU A C 1
ATOM 892 O O . GLU A 1 116 ? 7.059 -29.172 -5.426 1 97.12 116 GLU A O 1
ATOM 897 N N . LYS A 1 117 ? 8.242 -31.031 -5.383 1 96.62 117 LYS A N 1
ATOM 898 C CA . LYS A 1 117 ? 9.453 -30.359 -4.926 1 96.62 117 LYS A CA 1
ATOM 899 C C . LYS A 1 117 ? 9.914 -29.312 -5.938 1 96.62 117 LYS A C 1
ATOM 901 O O . LYS A 1 117 ? 10.289 -28.203 -5.559 1 96.62 117 LYS A O 1
ATOM 906 N N . SER A 1 118 ? 9.875 -29.656 -7.156 1 97.12 118 SER A N 1
ATOM 907 C CA . SER A 1 118 ? 10.312 -28.766 -8.227 1 97.12 118 SER A CA 1
ATOM 908 C C . SER A 1 118 ? 9.414 -27.531 -8.328 1 97.12 118 SER A C 1
ATOM 910 O O . SER A 1 118 ? 9.906 -26.406 -8.445 1 97.12 118 SER A O 1
ATOM 912 N N . VAL A 1 119 ? 8.156 -27.75 -8.273 1 96.88 119 VAL A N 1
ATOM 913 C CA . VAL A 1 119 ? 7.184 -26.688 -8.43 1 96.88 119 VAL A CA 1
ATOM 914 C C . VAL A 1 119 ? 7.219 -25.766 -7.203 1 96.88 119 VAL A C 1
ATOM 916 O O . VAL A 1 119 ? 7.039 -24.562 -7.32 1 96.88 119 VAL A O 1
ATOM 919 N N . ALA A 1 120 ? 7.512 -26.297 -6.051 1 95.25 120 ALA A N 1
ATOM 920 C CA . ALA A 1 120 ? 7.461 -25.562 -4.789 1 95.25 120 ALA A CA 1
ATOM 921 C C . ALA A 1 120 ? 8.758 -24.797 -4.547 1 95.25 120 ALA A C 1
ATOM 923 O O . ALA A 1 120 ? 8.82 -23.922 -3.676 1 95.25 120 ALA A O 1
ATOM 924 N N . ARG A 1 121 ? 9.758 -25.078 -5.27 1 93.12 121 ARG A N 1
ATOM 925 C CA . ARG A 1 121 ? 11.109 -24.609 -4.992 1 93.12 121 ARG A CA 1
ATOM 926 C C . ARG A 1 121 ? 11.164 -23.078 -4.953 1 93.12 121 ARG A C 1
ATOM 928 O O . ARG A 1 121 ? 11.789 -22.5 -4.066 1 93.12 121 ARG A O 1
ATOM 935 N N . LYS A 1 122 ? 10.484 -22.453 -5.82 1 89.62 122 LYS A N 1
ATOM 936 C CA . LYS A 1 122 ? 10.625 -21 -5.906 1 89.62 122 LYS A CA 1
ATOM 937 C C . LYS A 1 122 ? 9.344 -20.297 -5.484 1 89.62 122 LYS A C 1
ATOM 939 O O . LYS A 1 122 ? 9.18 -19.094 -5.719 1 89.62 122 LYS A O 1
ATOM 944 N N . ARG A 1 123 ? 8.531 -21.078 -4.898 1 95.12 123 ARG A N 1
ATOM 945 C CA . ARG A 1 123 ? 7.254 -20.531 -4.449 1 95.12 123 ARG A CA 1
ATOM 946 C C . ARG A 1 123 ? 7.453 -19.516 -3.33 1 95.12 123 ARG A C 1
ATOM 948 O O . ARG A 1 123 ? 8.227 -19.75 -2.402 1 95.12 123 ARG A O 1
ATOM 955 N N . LEU A 1 124 ? 6.75 -18.297 -3.365 1 97.19 124 LEU A N 1
ATOM 956 C CA . LEU A 1 124 ? 6.918 -17.234 -2.381 1 97.19 124 LEU A CA 1
ATOM 957 C C . LEU A 1 124 ? 5.719 -17.188 -1.437 1 97.19 124 LEU A C 1
ATOM 959 O O . LEU A 1 124 ? 5.582 -16.234 -0.662 1 97.19 124 LEU A O 1
ATOM 963 N N . TRP A 1 125 ? 4.816 -18.094 -1.534 1 95.19 125 TRP A N 1
ATOM 964 C CA . TRP A 1 125 ? 3.693 -18.25 -0.612 1 95.19 125 TRP A CA 1
ATOM 965 C C . TRP A 1 125 ? 3.701 -19.625 0.037 1 95.19 125 TRP A C 1
ATOM 967 O O . TRP A 1 125 ? 4.34 -20.547 -0.467 1 95.19 125 TRP A O 1
ATOM 977 N N . ASN A 1 126 ? 2.996 -19.672 1.173 1 88.81 126 ASN A N 1
ATOM 978 C CA . ASN A 1 126 ? 3.012 -20.922 1.928 1 88.81 126 ASN A CA 1
ATOM 979 C C . ASN A 1 126 ? 1.688 -21.672 1.8 1 88.81 126 ASN A C 1
ATOM 981 O O . ASN A 1 126 ? 0.635 -21.047 1.621 1 88.81 126 ASN A O 1
ATOM 985 N N . ILE A 1 127 ? 1.888 -23 1.923 1 88.88 127 ILE A N 1
ATOM 986 C CA . ILE A 1 127 ? 0.706 -23.844 1.98 1 88.88 127 ILE A CA 1
ATOM 987 C C . ILE A 1 127 ? 0.004 -23.672 3.324 1 88.88 127 ILE A C 1
ATOM 989 O O . ILE A 1 127 ? 0.653 -23.641 4.371 1 88.88 127 ILE A O 1
ATOM 993 N N . SER A 1 128 ? -1.215 -23.406 3.236 1 88.12 128 SER A N 1
ATOM 994 C CA . SER A 1 128 ? -1.99 -23.234 4.461 1 88.12 128 SER A CA 1
ATOM 995 C C . SER A 1 128 ? -2.584 -24.562 4.934 1 88.12 128 SER A C 1
ATOM 997 O O . SER A 1 128 ? -2.568 -25.547 4.199 1 88.12 128 SER A O 1
ATOM 999 N N . GLU A 1 129 ? -3.146 -24.547 6.117 1 87 129 GLU A N 1
ATOM 1000 C CA . GLU A 1 129 ? -3.789 -25.719 6.691 1 87 129 GLU A CA 1
ATOM 1001 C C . GLU A 1 129 ? -5.031 -26.125 5.895 1 87 129 GLU A C 1
ATOM 1003 O O . GLU A 1 129 ? -5.391 -27.297 5.844 1 87 129 GLU A O 1
ATOM 1008 N N . GLU A 1 130 ? -5.562 -25.203 5.254 1 88 130 GLU A N 1
ATOM 1009 C CA . GLU A 1 130 ? -6.793 -25.453 4.504 1 88 130 GLU A CA 1
ATOM 1010 C C . GLU A 1 130 ? -6.492 -26 3.113 1 88 130 GLU A C 1
ATOM 1012 O O . GLU A 1 130 ? -7.387 -26.516 2.434 1 88 130 GLU A O 1
ATOM 1017 N N . ASP A 1 131 ? -5.246 -25.984 2.74 1 93.19 131 ASP A N 1
ATOM 1018 C CA . ASP A 1 131 ? -4.875 -26.469 1.415 1 93.19 131 ASP A CA 1
ATOM 1019 C C . ASP A 1 131 ? -4.879 -28 1.372 1 93.19 131 ASP A C 1
ATOM 1021 O O . ASP A 1 131 ? -4.527 -28.656 2.354 1 93.19 131 ASP A O 1
ATOM 1025 N N . VAL A 1 132 ? -5.332 -28.516 0.279 1 94.62 132 VAL A N 1
ATOM 1026 C CA . VAL A 1 132 ? -5.25 -29.938 0.027 1 94.62 132 VAL A CA 1
ATOM 1027 C C . VAL A 1 132 ? -3.838 -30.312 -0.425 1 94.62 132 VAL A C 1
ATOM 1029 O O . VAL A 1 132 ? -3.307 -29.719 -1.365 1 94.62 132 VAL A O 1
ATOM 1032 N N . SER A 1 133 ? -3.25 -31.281 0.228 1 94.81 133 SER A N 1
ATOM 1033 C CA . SER A 1 133 ? -1.868 -31.641 -0.079 1 94.81 133 SER A CA 1
ATOM 1034 C C . SER A 1 133 ? -1.795 -32.906 -0.912 1 94.81 133 SER A C 1
ATOM 1036 O O . SER A 1 133 ? -0.719 -33.312 -1.375 1 94.81 133 SER A O 1
ATOM 1038 N N . ASP A 1 134 ? -2.922 -33.531 -1.15 1 95.94 134 ASP A N 1
ATOM 1039 C CA . ASP A 1 134 ? -2.941 -34.781 -1.927 1 95.94 134 ASP A CA 1
ATOM 1040 C C . ASP A 1 134 ? -2.66 -34.5 -3.402 1 95.94 134 ASP A C 1
ATOM 1042 O O . ASP A 1 134 ? -3.16 -33.531 -3.965 1 95.94 134 ASP A O 1
ATOM 1046 N N . ARG A 1 135 ? -1.847 -35.375 -3.977 1 97.75 135 ARG A N 1
ATOM 1047 C CA . ARG A 1 135 ? -1.566 -35.344 -5.406 1 97.75 135 ARG A CA 1
ATOM 1048 C C . ARG A 1 135 ? -1.814 -36.719 -6.039 1 97.75 135 ARG A C 1
ATOM 1050 O O . ARG A 1 135 ? -1.562 -37.75 -5.418 1 97.75 135 ARG A O 1
ATOM 1057 N N . VAL A 1 136 ? -2.184 -36.688 -7.262 1 97.88 136 VAL A N 1
ATOM 1058 C CA . VAL A 1 136 ? -2.691 -37.906 -7.883 1 97.88 136 VAL A CA 1
ATOM 1059 C C . VAL A 1 136 ? -1.606 -38.531 -8.758 1 97.88 136 VAL A C 1
ATOM 1061 O O . VAL A 1 136 ? -0.824 -37.844 -9.391 1 97.88 136 VAL A O 1
ATOM 1064 N N . ALA A 1 137 ? -1.541 -39.844 -8.781 1 97.12 137 ALA A N 1
ATOM 1065 C CA . ALA A 1 137 ? -0.774 -40.688 -9.703 1 97.12 137 ALA A CA 1
ATOM 1066 C C . ALA A 1 137 ? -1.689 -41.594 -10.484 1 97.12 137 ALA A C 1
ATOM 1068 O O . ALA A 1 137 ? -2.359 -42.469 -9.906 1 97.12 137 ALA A O 1
ATOM 1069 N N . LEU A 1 138 ? -1.651 -41.469 -11.805 1 96.12 138 LEU A N 1
ATOM 1070 C CA . LEU A 1 138 ? -2.545 -42.25 -12.664 1 96.12 138 LEU A CA 1
ATOM 1071 C C . LEU A 1 138 ? -1.755 -43.188 -13.562 1 96.12 138 LEU A C 1
ATOM 1073 O O . LEU A 1 138 ? -0.804 -42.781 -14.227 1 96.12 138 LEU A O 1
ATOM 1077 N N . HIS A 1 139 ? -2.09 -44.406 -13.516 1 92.5 139 HIS A N 1
ATOM 1078 C CA . HIS A 1 139 ? -1.523 -45.406 -14.406 1 92.5 139 HIS A CA 1
ATOM 1079 C C . HIS A 1 139 ? -2.562 -45.906 -15.406 1 92.5 139 HIS A C 1
ATOM 1081 O O . HIS A 1 139 ? -3.564 -46.5 -15.016 1 92.5 139 HIS A O 1
ATOM 1087 N N . LEU A 1 140 ? -2.355 -45.562 -16.656 1 89.19 140 LEU A N 1
ATOM 1088 C CA . LEU A 1 140 ? -3.189 -46.062 -17.75 1 89.19 140 LEU A CA 1
ATOM 1089 C C . LEU A 1 140 ? -2.576 -47.312 -18.375 1 89.19 140 LEU A C 1
ATOM 1091 O O . LEU A 1 140 ? -1.471 -47.281 -18.922 1 89.19 140 LEU A O 1
ATOM 1095 N N . CYS A 1 141 ? -3.277 -48.438 -18.297 1 79.25 141 CYS A N 1
ATOM 1096 C CA . CYS A 1 141 ? -2.77 -49.719 -18.812 1 79.25 141 CYS A CA 1
ATOM 1097 C C . CYS A 1 141 ? -3.043 -49.844 -20.297 1 79.25 141 CYS A C 1
ATOM 1099 O O . CYS A 1 141 ? -4.184 -49.719 -20.734 1 79.25 141 CYS A O 1
ATOM 1101 N N . SER A 1 142 ? -2.025 -49.688 -21.141 1 68.69 142 SER A N 1
ATOM 1102 C CA . SER A 1 142 ? -2.137 -49.688 -22.594 1 68.69 142 SER A CA 1
ATOM 1103 C C . SER A 1 142 ? -2.322 -51.094 -23.125 1 68.69 142 SER A C 1
ATOM 1105 O O . SER A 1 142 ? -2.162 -51.344 -24.312 1 68.69 142 SER A O 1
ATOM 1107 N N . HIS A 1 143 ? -2.775 -52.031 -22.516 1 60.66 143 HIS A N 1
ATOM 1108 C CA . HIS A 1 143 ? -2.838 -53.281 -23.297 1 60.66 143 HIS A CA 1
ATOM 1109 C C . HIS A 1 143 ? -3.867 -53.156 -24.422 1 60.66 143 HIS A C 1
ATOM 1111 O O . HIS A 1 143 ? -4.941 -52.594 -24.219 1 60.66 143 HIS A O 1
ATOM 1117 N N . THR A 1 144 ? -3.346 -53.25 -25.656 1 52.47 144 THR A N 1
ATOM 1118 C CA . THR A 1 144 ? -4.121 -53.25 -26.891 1 52.47 144 THR A CA 1
ATOM 1119 C C . THR A 1 144 ? -5.508 -53.844 -26.672 1 52.47 144 THR A C 1
ATOM 1121 O O . THR A 1 144 ? -6.508 -53.281 -27.125 1 52.47 144 THR A O 1
ATOM 1124 N N . TRP A 1 145 ? -5.562 -55 -26.172 1 52.66 145 TRP A N 1
ATOM 1125 C CA . TRP A 1 145 ? -6.824 -55.75 -26.156 1 52.66 145 TRP A CA 1
ATOM 1126 C C . TRP A 1 145 ? -7.789 -55.156 -25.141 1 52.66 145 TRP A C 1
ATOM 1128 O O . TRP A 1 145 ? -9.008 -55.188 -25.328 1 52.66 145 TRP A O 1
ATOM 1138 N N . LEU A 1 146 ? -7.234 -54.531 -24.109 1 54.59 146 LEU A N 1
ATOM 1139 C CA . LEU A 1 146 ? -8.102 -54 -23.062 1 54.59 146 LEU A CA 1
ATOM 1140 C C . LEU A 1 146 ? -8.742 -52.688 -23.531 1 54.59 146 LEU A C 1
ATOM 1142 O O . LEU A 1 146 ? -9.891 -52.406 -23.188 1 54.59 146 LEU A O 1
ATOM 1146 N N . LEU A 1 147 ? -7.965 -51.938 -24.281 1 51.97 147 LEU A N 1
ATOM 1147 C CA . LEU A 1 147 ? -8.492 -50.719 -24.891 1 51.97 147 LEU A CA 1
ATOM 1148 C C . LEU A 1 147 ? -9.703 -51.031 -25.766 1 51.97 147 LEU A C 1
ATOM 1150 O O . LEU A 1 147 ? -10.664 -50.25 -25.797 1 51.97 147 LEU A O 1
ATOM 1154 N N . PHE A 1 148 ? -9.539 -52.25 -26.516 1 47.78 148 PHE A N 1
ATOM 1155 C CA . PHE A 1 148 ? -10.617 -52.688 -27.375 1 47.78 148 PHE A CA 1
ATOM 1156 C C . PHE A 1 148 ? -11.875 -53 -26.578 1 47.78 148 PHE A C 1
ATOM 1158 O O . PHE A 1 148 ? -12.992 -52.781 -27.031 1 47.78 148 PHE A O 1
ATOM 1165 N N . LEU A 1 149 ? -11.703 -53.656 -25.5 1 47.38 149 LEU A N 1
ATOM 1166 C CA . LEU A 1 149 ? -12.867 -54.062 -24.734 1 47.38 149 LEU A CA 1
ATOM 1167 C C . LEU A 1 149 ? -13.367 -52.906 -23.859 1 47.38 149 LEU A C 1
ATOM 1169 O O . LEU A 1 149 ? -14.242 -53.094 -23.016 1 47.38 149 LEU A O 1
ATOM 1173 N N . ASN A 1 150 ? -12.984 -51.719 -24.203 1 47.34 150 ASN A N 1
ATOM 1174 C CA . ASN A 1 150 ? -13.367 -50.5 -23.484 1 47.34 150 ASN A CA 1
ATOM 1175 C C . ASN A 1 150 ? -13.164 -50.656 -21.984 1 47.34 150 ASN A C 1
ATOM 1177 O O . ASN A 1 150 ? -13.961 -50.156 -21.188 1 47.34 150 ASN A O 1
ATOM 1181 N N . LEU A 1 151 ? -12.391 -51.719 -21.672 1 50.94 151 LEU A N 1
ATOM 1182 C CA . LEU A 1 151 ? -12.07 -51.938 -20.266 1 50.94 151 LEU A CA 1
ATOM 1183 C C . LEU A 1 151 ? -10.828 -51.125 -19.875 1 50.94 151 LEU A C 1
ATOM 1185 O O . LEU A 1 151 ? -9.711 -51.656 -19.922 1 50.94 151 LEU A O 1
ATOM 1189 N N . GLU A 1 152 ? -10.75 -49.969 -20.156 1 55.31 152 GLU A N 1
ATOM 1190 C CA . GLU A 1 152 ? -9.656 -49.094 -19.719 1 55.31 152 GLU A CA 1
ATOM 1191 C C . GLU A 1 152 ? -9.359 -49.281 -18.234 1 55.31 152 GLU A C 1
ATOM 1193 O O . GLU A 1 152 ? -10.242 -49.062 -17.391 1 55.31 152 GLU A O 1
ATOM 1198 N N . ARG A 1 153 ? -8.375 -50.219 -17.875 1 72.5 153 ARG A N 1
ATOM 1199 C CA . ARG A 1 153 ? -7.949 -50.375 -16.484 1 72.5 153 ARG A CA 1
ATOM 1200 C C . ARG A 1 153 ? -7.039 -49.219 -16.047 1 72.5 153 ARG A C 1
ATOM 1202 O O . ARG A 1 153 ? -5.988 -49 -16.656 1 72.5 153 ARG A O 1
ATOM 1209 N N . MET A 1 154 ? -7.637 -48.312 -15.391 1 85.12 154 MET A N 1
ATOM 1210 C CA . MET A 1 154 ? -6.91 -47.188 -14.812 1 85.12 154 MET A CA 1
ATOM 1211 C C . MET A 1 154 ? -6.73 -47.375 -13.312 1 85.12 154 MET A C 1
ATOM 1213 O O . MET A 1 154 ? -7.652 -47.812 -12.617 1 85.12 154 MET A O 1
ATOM 1217 N N . LEU A 1 155 ? -5.469 -47.344 -12.875 1 89.5 155 LEU A N 1
ATOM 1218 C CA . LEU A 1 155 ? -5.184 -47.281 -11.445 1 89.5 155 LEU A CA 1
ATOM 1219 C C . LEU A 1 155 ? -4.926 -45.844 -10.984 1 89.5 155 LEU A C 1
ATOM 1221 O O . LEU A 1 155 ? -3.982 -45.219 -11.453 1 89.5 155 LEU A O 1
ATOM 1225 N N . CYS A 1 156 ? -5.805 -45.344 -10.148 1 94 156 CYS A N 1
ATOM 1226 C CA . CYS A 1 156 ? -5.719 -43.969 -9.648 1 94 156 CYS A CA 1
ATOM 1227 C C . CYS A 1 156 ? -5.418 -43.969 -8.148 1 94 156 CYS A C 1
ATOM 1229 O O . CYS A 1 156 ? -6.195 -44.5 -7.352 1 94 156 CYS A O 1
ATOM 1231 N N . ARG A 1 157 ? -4.242 -43.406 -7.789 1 95.56 157 ARG A N 1
ATOM 1232 C CA . ARG A 1 157 ? -3.814 -43.344 -6.395 1 95.56 157 ARG A CA 1
ATOM 1233 C C . ARG A 1 157 ? -3.445 -41.906 -6.02 1 95.56 157 ARG A C 1
ATOM 1235 O O . ARG A 1 157 ? -3.137 -41.094 -6.891 1 95.56 157 ARG A O 1
ATOM 1242 N N . THR A 1 158 ? -3.535 -41.594 -4.738 1 96.75 158 THR A N 1
ATOM 1243 C CA . THR A 1 158 ? -3.148 -40.25 -4.258 1 96.75 158 THR A CA 1
ATOM 1244 C C . THR A 1 158 ? -2.09 -40.375 -3.162 1 96.75 158 THR A C 1
ATOM 1246 O O . THR A 1 158 ? -2.014 -41.375 -2.469 1 96.75 158 THR A O 1
ATOM 1249 N N . TYR A 1 159 ? -1.2 -39.438 -3.096 1 97.12 159 TYR A N 1
ATOM 1250 C CA . TYR A 1 159 ? -0.171 -39.344 -2.068 1 97.12 159 TYR A CA 1
ATOM 1251 C C . TYR A 1 159 ? -0.238 -37.969 -1.375 1 97.12 159 TYR A C 1
ATOM 1253 O O . TYR A 1 159 ? -0.452 -36.969 -2.023 1 97.12 159 TYR A O 1
ATOM 1261 N N . ASP A 1 160 ? -0.16 -37.969 -0.062 1 96.19 160 ASP A N 1
ATOM 1262 C CA . ASP A 1 160 ? 0.022 -36.719 0.685 1 96.19 160 ASP A CA 1
ATOM 1263 C C . ASP A 1 160 ? 1.453 -36.219 0.555 1 96.19 160 ASP A C 1
ATOM 1265 O O . ASP A 1 160 ? 2.377 -36.781 1.149 1 96.19 160 ASP A O 1
ATOM 1269 N N . VAL A 1 161 ? 1.66 -35.188 -0.083 1 95.62 161 VAL A N 1
ATOM 1270 C CA . VAL A 1 161 ? 3 -34.719 -0.444 1 95.62 161 VAL A CA 1
ATOM 1271 C C . VAL A 1 161 ? 3.635 -34 0.741 1 95.62 161 VAL A C 1
ATOM 1273 O O . VAL A 1 161 ? 4.82 -33.656 0.704 1 95.62 161 VAL A O 1
ATOM 1276 N N . GLN A 1 162 ? 2.887 -33.656 1.701 1 94.56 162 GLN A N 1
ATOM 1277 C CA . GLN A 1 162 ? 3.445 -33.031 2.902 1 94.56 162 GLN A CA 1
ATOM 1278 C C . GLN A 1 162 ? 4.031 -34.094 3.836 1 94.56 162 GLN A C 1
ATOM 1280 O O . GLN A 1 162 ? 4.734 -33.781 4.793 1 94.56 162 GLN A O 1
ATOM 1285 N N . ASP A 1 163 ? 3.744 -35.375 3.502 1 95.56 163 ASP A N 1
ATOM 1286 C CA . ASP A 1 163 ? 4.273 -36.5 4.262 1 95.56 163 ASP A CA 1
ATOM 1287 C C . ASP A 1 163 ? 5.184 -37.375 3.395 1 95.56 163 ASP A C 1
ATOM 1289 O O . ASP A 1 163 ? 4.707 -38.188 2.602 1 95.56 163 ASP A O 1
ATOM 1293 N N . PRO A 1 164 ? 6.445 -37.312 3.639 1 94.56 164 PRO A N 1
ATOM 1294 C CA . PRO A 1 164 ? 7.375 -38.094 2.828 1 94.56 164 PRO A CA 1
ATOM 1295 C C 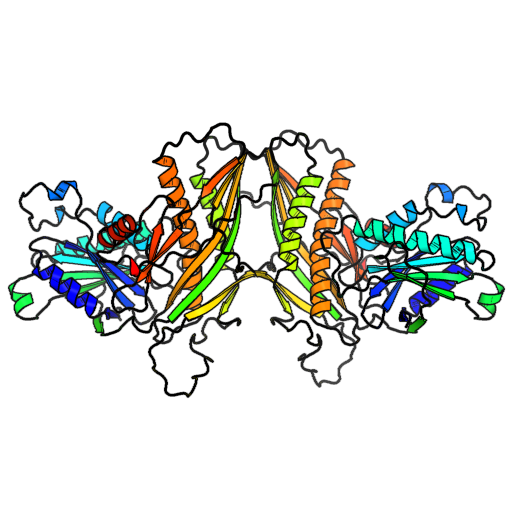. PRO A 1 164 ? 7.125 -39.594 2.932 1 94.56 164 PRO A C 1
ATOM 1297 O O . PRO A 1 164 ? 7.535 -40.344 2.051 1 94.56 164 PRO A O 1
ATOM 1300 N N . LYS A 1 165 ? 6.398 -40 3.949 1 95.62 165 LYS A N 1
ATOM 1301 C CA . LYS A 1 165 ? 6.141 -41.406 4.152 1 95.62 165 LYS A CA 1
ATOM 1302 C C . LYS A 1 165 ? 4.73 -41.781 3.705 1 95.62 165 LYS A C 1
ATOM 1304 O O . LYS A 1 165 ? 4.266 -42.906 3.965 1 95.62 165 LYS A O 1
ATOM 1309 N N . SER A 1 166 ? 4.176 -40.906 3.051 1 95.25 166 SER A N 1
ATOM 1310 C CA . SER A 1 166 ? 2.797 -41.125 2.625 1 95.25 166 SER A CA 1
ATOM 1311 C C . SER A 1 166 ? 2.676 -42.375 1.767 1 95.25 166 SER A C 1
ATOM 1313 O O . SER A 1 166 ? 3.52 -42.625 0.905 1 95.25 166 SER A O 1
ATOM 1315 N N . THR A 1 167 ? 1.616 -43.156 2.033 1 94.56 167 THR A N 1
ATOM 1316 C CA . THR A 1 167 ? 1.328 -44.344 1.236 1 94.56 167 THR A CA 1
ATOM 1317 C C . THR A 1 167 ? 0.201 -44.062 0.245 1 94.56 167 THR A C 1
ATOM 1319 O O . THR A 1 167 ? -0.552 -43.094 0.404 1 94.56 167 THR A O 1
ATOM 1322 N N . ALA A 1 168 ? 0.154 -44.906 -0.734 1 94.56 168 ALA A N 1
ATOM 1323 C CA . ALA A 1 168 ? -0.841 -44.75 -1.79 1 94.56 168 ALA A CA 1
ATOM 1324 C C . ALA A 1 168 ? -2.254 -44.969 -1.25 1 94.56 168 ALA A C 1
ATOM 1326 O O . ALA A 1 168 ? -2.521 -45.938 -0.555 1 94.56 168 ALA A O 1
ATOM 1327 N N . LYS A 1 169 ? -3.111 -44.031 -1.545 1 95.56 169 LYS A N 1
ATOM 1328 C CA . LYS A 1 169 ? -4.535 -44.188 -1.247 1 95.56 169 LYS A CA 1
ATOM 1329 C C . LYS A 1 169 ? -5.363 -44.25 -2.529 1 95.56 169 LYS A C 1
ATOM 1331 O O . LYS A 1 169 ? -5.141 -43.438 -3.451 1 95.56 169 LYS A O 1
ATOM 1336 N N . PRO A 1 170 ? -6.254 -45.219 -2.57 1 94.5 170 PRO A N 1
ATOM 1337 C CA . PRO A 1 170 ? -7.105 -45.281 -3.762 1 94.5 170 PRO A CA 1
ATOM 1338 C C . PRO A 1 170 ? -7.941 -44 -3.934 1 94.5 170 PRO A C 1
ATOM 1340 O O . PRO A 1 170 ? -8.375 -43.406 -2.945 1 94.5 170 PRO A O 1
ATOM 1343 N N . ALA A 1 171 ? -8.125 -43.625 -5.152 1 94.94 171 ALA A N 1
ATOM 1344 C CA . ALA A 1 171 ? -8.93 -42.438 -5.484 1 94.94 171 ALA A CA 1
ATOM 1345 C C . ALA A 1 171 ? -9.906 -42.75 -6.613 1 94.94 171 ALA A C 1
ATOM 1347 O O . ALA A 1 171 ? -9.656 -43.625 -7.445 1 94.94 171 ALA A O 1
ATOM 1348 N N . ASP A 1 172 ? -11.039 -42.062 -6.562 1 94.12 172 ASP A N 1
ATOM 1349 C CA . ASP A 1 172 ? -12.055 -42.188 -7.602 1 94.12 172 ASP A CA 1
ATOM 1350 C C . ASP A 1 172 ? -11.758 -41.312 -8.797 1 94.12 172 ASP A C 1
ATOM 1352 O O . ASP A 1 172 ? -11.32 -40.156 -8.633 1 94.12 172 ASP A O 1
ATOM 1356 N N . TRP A 1 173 ? -11.961 -41.844 -9.984 1 95 173 TRP A N 1
ATOM 1357 C CA . TRP A 1 173 ? -11.758 -41.156 -11.258 1 95 173 TRP A CA 1
ATOM 1358 C C . TRP A 1 173 ? -13.047 -41.125 -12.07 1 95 173 TRP A C 1
ATOM 1360 O O . TRP A 1 173 ? -13.492 -42.156 -12.57 1 95 173 TRP A O 1
ATOM 1370 N N . LYS A 1 174 ? -13.672 -39.906 -12.172 1 94.88 174 LYS A N 1
ATOM 1371 C CA . LYS A 1 174 ? -14.984 -39.781 -12.797 1 94.88 174 LYS A CA 1
ATOM 1372 C C . LYS A 1 174 ? -14.961 -38.75 -13.922 1 94.88 174 LYS A C 1
ATOM 1374 O O . LYS A 1 174 ? -14.633 -37.594 -13.695 1 94.88 174 LYS A O 1
ATOM 1379 N N . TYR A 1 175 ? -15.375 -39.219 -15.117 1 95.56 175 TYR A N 1
ATOM 1380 C CA . TYR A 1 175 ? -15.438 -38.281 -16.25 1 95.56 175 TYR A CA 1
ATOM 1381 C C . TYR A 1 175 ? -16.719 -37.469 -16.203 1 95.56 175 TYR A C 1
ATOM 1383 O O . TYR A 1 175 ? -17.766 -37.969 -15.812 1 95.56 175 TYR A O 1
ATOM 1391 N N . GLN A 1 176 ? -16.531 -36.188 -16.5 1 94.75 176 GLN A N 1
ATOM 1392 C CA . GLN A 1 176 ? -17.672 -35.281 -16.562 1 94.75 176 GLN A CA 1
ATOM 1393 C C . GLN A 1 176 ? -17.531 -34.344 -17.75 1 94.75 176 GLN A C 1
ATOM 1395 O O . GLN A 1 176 ? -16.438 -33.844 -18.047 1 94.75 176 GLN A O 1
ATOM 1400 N N . HIS A 1 177 ? -18.656 -34.125 -18.484 1 93.5 177 HIS A N 1
ATOM 1401 C CA . HIS A 1 177 ? -18.656 -33.219 -19.641 1 93.5 177 HIS A CA 1
ATOM 1402 C C . HIS A 1 177 ? -18.828 -31.766 -19.203 1 93.5 177 HIS A C 1
ATOM 1404 O O . HIS A 1 177 ? -19.672 -31.469 -18.359 1 93.5 177 HIS A O 1
ATOM 1410 N N . GLY A 1 178 ? -18.016 -30.891 -19.734 1 92.06 178 GLY A N 1
ATOM 1411 C CA . GLY A 1 178 ? -18.156 -29.469 -19.5 1 92.06 178 GLY A CA 1
ATOM 1412 C C . GLY A 1 178 ? -17.75 -29.047 -18.094 1 92.06 178 GLY A C 1
ATOM 1413 O O . GLY A 1 178 ? -18.375 -28.156 -17.516 1 92.06 178 GLY A O 1
ATOM 1414 N N . LEU A 1 179 ? -16.812 -29.734 -17.562 1 91.56 179 LEU A N 1
ATOM 1415 C CA . LEU A 1 179 ? -16.375 -29.547 -16.188 1 91.56 179 LEU A CA 1
ATOM 1416 C C . LEU A 1 179 ? -15.953 -28.109 -15.938 1 91.56 179 LEU A C 1
ATOM 1418 O O . LEU A 1 179 ? -16.375 -27.5 -14.953 1 91.56 179 LEU A O 1
ATOM 1422 N N . ALA A 1 180 ? -15.125 -27.484 -16.828 1 91.62 180 ALA A N 1
ATOM 1423 C CA . ALA A 1 180 ? -14.57 -26.156 -16.594 1 91.62 180 ALA A CA 1
ATOM 1424 C C . ALA A 1 180 ? -15.203 -25.109 -17.516 1 91.62 180 ALA A C 1
ATOM 1426 O O . ALA A 1 180 ? -14.625 -24.047 -17.734 1 91.62 180 ALA A O 1
ATOM 1427 N N . THR A 1 181 ? -16.406 -25.422 -18.062 1 92.25 181 THR A N 1
ATOM 1428 C CA . THR A 1 181 ? -17.062 -24.5 -18.984 1 92.25 181 THR A CA 1
ATOM 1429 C C . THR A 1 181 ? -17.656 -23.312 -18.234 1 92.25 181 THR A C 1
ATOM 1431 O O . THR A 1 181 ? -17.828 -22.234 -18.781 1 92.25 181 THR A O 1
ATOM 1434 N N . SER A 1 182 ? -17.938 -23.547 -16.938 1 90.38 182 SER A N 1
ATOM 1435 C CA . SER A 1 182 ? -18.656 -22.5 -16.203 1 90.38 182 SER A CA 1
ATOM 1436 C C . SER A 1 182 ? -17.906 -22.062 -14.961 1 90.38 182 SER A C 1
ATOM 1438 O O . SER A 1 182 ? -18.5 -21.625 -13.977 1 90.38 182 SER A O 1
ATOM 1440 N N . TRP A 1 183 ? -16.578 -22.297 -14.969 1 95.31 183 TRP A N 1
ATOM 1441 C CA . TRP A 1 183 ? -15.797 -21.844 -13.828 1 95.31 183 TRP A CA 1
ATOM 1442 C C . TRP A 1 183 ? -15.805 -20.328 -13.734 1 95.31 183 TRP A C 1
ATOM 1444 O O . TRP A 1 183 ? -15.867 -19.641 -14.75 1 95.31 183 TRP A O 1
ATOM 1454 N N . LEU A 1 184 ? -15.828 -19.844 -12.516 1 95.12 184 LEU A N 1
ATOM 1455 C CA . LEU A 1 184 ? -15.789 -18.406 -12.281 1 95.12 184 LEU A CA 1
ATOM 1456 C C . LEU A 1 184 ? -14.383 -17.859 -12.492 1 95.12 184 LEU A C 1
ATOM 1458 O O . LEU A 1 184 ? -13.398 -18.516 -12.148 1 95.12 184 LEU A O 1
ATOM 1462 N N . SER A 1 185 ? -14.391 -16.766 -13.102 1 96.31 185 SER A N 1
ATOM 1463 C CA . SER A 1 185 ? -13.109 -16.094 -13.297 1 96.31 185 SER A CA 1
ATOM 1464 C C . SER A 1 185 ? -13.008 -14.82 -12.461 1 96.31 185 SER A C 1
ATOM 1466 O O . SER A 1 185 ? -14 -14.102 -12.297 1 96.31 185 SER A O 1
ATOM 1468 N N . LEU A 1 186 ? -11.898 -14.641 -11.828 1 96.62 186 LEU A N 1
ATOM 1469 C CA . LEU A 1 186 ? -11.547 -13.398 -11.148 1 96.62 186 LEU A CA 1
ATOM 1470 C C . LEU A 1 186 ? -10.43 -12.664 -11.883 1 96.62 186 LEU A C 1
ATOM 1472 O O . LEU A 1 186 ? -9.469 -13.297 -12.344 1 96.62 186 LEU A O 1
ATOM 1476 N N . GLU A 1 187 ? -10.609 -11.398 -12.023 1 93.75 187 GLU A N 1
ATOM 1477 C CA . GLU A 1 187 ? -9.609 -10.602 -12.727 1 93.75 187 GLU A CA 1
ATOM 1478 C C . GLU A 1 187 ? -9.281 -9.32 -11.969 1 93.75 187 GLU A C 1
ATOM 1480 O O . GLU A 1 187 ? -10.164 -8.727 -11.344 1 93.75 187 GLU A O 1
ATOM 1485 N N . CYS A 1 188 ? -8.062 -8.984 -11.961 1 92.44 188 CYS A N 1
ATOM 1486 C CA . CYS A 1 188 ? -7.652 -7.703 -11.406 1 92.44 188 CYS A CA 1
ATOM 1487 C C . CYS A 1 188 ? -6.355 -7.219 -12.047 1 92.44 188 CYS A C 1
ATOM 1489 O O . CYS A 1 188 ? -5.617 -8.008 -12.641 1 92.44 188 CYS A O 1
ATOM 1491 N N . THR A 1 189 ? -6.176 -5.957 -12.086 1 92.38 189 THR A N 1
ATOM 1492 C CA . THR A 1 189 ? -4.914 -5.332 -12.461 1 92.38 189 THR A CA 1
ATOM 1493 C C . THR A 1 189 ? -4.309 -4.586 -11.281 1 92.38 189 THR A C 1
ATOM 1495 O O . THR A 1 189 ? -4.969 -3.742 -10.664 1 92.38 189 THR A O 1
ATOM 1498 N N . ILE A 1 190 ? -3.125 -4.969 -10.938 1 92.19 190 ILE A N 1
ATOM 1499 C CA . ILE A 1 190 ? -2.469 -4.25 -9.852 1 92.19 190 ILE A CA 1
ATOM 1500 C C . ILE A 1 190 ? -1.201 -3.576 -10.367 1 92.19 190 ILE A C 1
ATOM 1502 O O . ILE A 1 190 ? -0.63 -4.004 -11.375 1 92.19 190 ILE A O 1
ATOM 1506 N N . ASN A 1 191 ? -0.827 -2.51 -9.727 1 89.5 191 ASN A N 1
ATOM 1507 C CA . ASN A 1 191 ? 0.418 -1.815 -10.039 1 89.5 191 ASN A CA 1
ATOM 1508 C C . ASN A 1 191 ? 1.487 -2.084 -8.984 1 89.5 191 ASN A C 1
ATOM 1510 O O . ASN A 1 191 ? 1.355 -1.656 -7.836 1 89.5 191 ASN A O 1
ATOM 1514 N N . ALA A 1 192 ? 2.477 -2.789 -9.445 1 90.62 192 ALA A N 1
ATOM 1515 C CA . ALA A 1 192 ? 3.59 -3.074 -8.539 1 90.62 192 ALA A CA 1
ATOM 1516 C C . ALA A 1 192 ? 4.594 -1.925 -8.523 1 90.62 192 ALA A C 1
ATOM 1518 O O . ALA A 1 192 ? 4.828 -1.286 -9.555 1 90.62 192 ALA A O 1
ATOM 1519 N N . ASN A 1 193 ? 5.102 -1.562 -7.41 1 87.56 193 ASN A N 1
ATOM 1520 C CA . ASN A 1 193 ? 6.199 -0.63 -7.18 1 87.56 193 ASN A CA 1
ATOM 1521 C C . ASN A 1 193 ? 7.07 -1.071 -6.004 1 87.56 193 ASN A C 1
ATOM 1523 O O . ASN A 1 193 ? 6.852 -0.646 -4.871 1 87.56 193 ASN A O 1
ATOM 1527 N N . ILE A 1 194 ? 8.031 -1.866 -6.305 1 90.62 194 ILE A N 1
ATOM 1528 C CA . ILE A 1 194 ? 8.844 -2.529 -5.293 1 90.62 194 ILE A CA 1
ATOM 1529 C C . ILE A 1 194 ? 10.289 -2.029 -5.387 1 90.62 194 ILE A C 1
ATOM 1531 O O . ILE A 1 194 ? 10.922 -2.141 -6.438 1 90.62 194 ILE A O 1
ATOM 1535 N N . HIS A 1 195 ? 10.773 -1.479 -4.309 1 87.38 195 HIS A N 1
ATOM 1536 C CA . HIS A 1 195 ? 12.148 -1.015 -4.211 1 87.38 195 HIS A CA 1
ATOM 1537 C C . HIS A 1 195 ? 13.008 -1.986 -3.402 1 87.38 195 HIS A C 1
ATOM 1539 O O . HIS A 1 195 ? 12.68 -2.293 -2.252 1 87.38 195 HIS A O 1
ATOM 1545 N N . ILE A 1 196 ? 14.102 -2.414 -4.004 1 89.25 196 ILE A N 1
ATOM 1546 C CA . ILE A 1 196 ? 14.984 -3.402 -3.396 1 89.25 196 ILE A CA 1
ATOM 1547 C C . ILE A 1 196 ? 16.406 -2.848 -3.324 1 89.25 196 ILE A C 1
ATOM 1549 O O . ILE A 1 196 ? 17.094 -2.766 -4.34 1 89.25 196 ILE A O 1
ATOM 1553 N N . PRO A 1 197 ? 16.875 -2.498 -2.15 1 85.69 197 PRO A N 1
ATOM 1554 C CA . PRO A 1 197 ? 18.25 -2.027 -2.016 1 85.69 197 PRO A CA 1
ATOM 1555 C C . PRO A 1 197 ? 19.281 -3.143 -2.215 1 85.69 197 PRO A C 1
ATOM 1557 O O . PRO A 1 197 ? 19.031 -4.289 -1.837 1 85.69 197 PRO A O 1
ATOM 1560 N N . LEU A 1 198 ? 20.375 -2.791 -2.828 1 86.56 198 LEU A N 1
ATOM 1561 C CA . LEU A 1 198 ? 21.484 -3.715 -3.018 1 86.56 198 LEU A CA 1
ATOM 1562 C C . LEU A 1 198 ? 22.625 -3.4 -2.053 1 86.56 198 LEU A C 1
ATOM 1564 O O . LEU A 1 198 ? 23.312 -2.389 -2.205 1 86.56 198 LEU A O 1
ATOM 1568 N N . PRO A 1 199 ? 22.844 -4.25 -1.057 1 79 199 PRO A N 1
ATOM 1569 C CA . PRO A 1 199 ? 23.922 -3.982 -0.092 1 79 199 PRO A CA 1
ATOM 1570 C C . PRO A 1 199 ? 25.297 -3.938 -0.741 1 79 199 PRO A C 1
ATOM 1572 O O . PRO A 1 199 ? 25.516 -4.547 -1.793 1 79 199 PRO A O 1
ATOM 1575 N N . VAL A 1 200 ? 26.359 -3.119 -0.07 1 74.69 200 VAL A N 1
ATOM 1576 C CA . VAL A 1 200 ? 27.719 -2.926 -0.562 1 74.69 200 VAL A CA 1
ATOM 1577 C C . VAL A 1 200 ? 28.5 -4.242 -0.479 1 74.69 200 VAL A C 1
ATOM 1579 O O . VAL A 1 200 ? 29.328 -4.535 -1.341 1 74.69 200 VAL A O 1
ATOM 1582 N N . THR A 1 201 ? 28.562 -4.754 0.797 1 61.19 201 THR A N 1
ATOM 1583 C CA . THR A 1 201 ? 29.453 -5.887 0.985 1 61.19 201 THR A CA 1
ATOM 1584 C C . THR A 1 201 ? 29.219 -6.949 -0.086 1 61.19 201 THR A C 1
ATOM 1586 O O . THR A 1 201 ? 30.047 -7.848 -0.269 1 61.19 201 THR A O 1
ATOM 1589 N N . LEU A 1 202 ? 28.078 -7.07 -0.348 1 50.78 202 LEU A N 1
ATOM 1590 C CA . LEU A 1 202 ? 27.906 -8.312 -1.1 1 50.78 202 LEU A CA 1
ATOM 1591 C C . LEU A 1 202 ? 28.562 -8.195 -2.479 1 50.78 202 LEU A C 1
ATOM 1593 O O . LEU A 1 202 ? 28.266 -7.262 -3.227 1 50.78 202 LEU A O 1
ATOM 1597 N N . ALA A 1 203 ? 29.906 -8.398 -2.512 1 44.03 203 ALA A N 1
ATOM 1598 C CA . ALA A 1 203 ? 30.453 -8.711 -3.834 1 44.03 203 ALA A CA 1
ATOM 1599 C C . ALA A 1 203 ? 29.328 -8.844 -4.863 1 44.03 203 ALA A C 1
ATOM 1601 O O . ALA A 1 203 ? 28.156 -8.906 -4.504 1 44.03 203 ALA A O 1
ATOM 1602 N N . SER A 1 204 ? 29.734 -9.156 -6.156 1 46.5 204 SER A N 1
ATOM 1603 C CA . SER A 1 204 ? 28.828 -9.547 -7.23 1 46.5 204 SER A CA 1
ATOM 1604 C C . SER A 1 204 ? 27.516 -10.117 -6.676 1 46.5 204 SER A C 1
ATOM 1606 O O . SER A 1 204 ? 27.375 -11.336 -6.574 1 46.5 204 SER A O 1
ATOM 1608 N N . HIS A 1 205 ? 27.328 -9.75 -5.41 1 52.59 205 HIS A N 1
ATOM 1609 C CA . HIS A 1 205 ? 26.156 -10.367 -4.793 1 52.59 205 HIS A CA 1
ATOM 1610 C C . HIS A 1 205 ? 24.953 -10.312 -5.734 1 52.59 205 HIS A C 1
ATOM 1612 O O . HIS A 1 205 ? 24.766 -9.344 -6.469 1 52.59 205 HIS A O 1
ATOM 1618 N N . ASP A 1 206 ? 24.25 -11.477 -5.855 1 74.94 206 ASP A N 1
ATOM 1619 C CA . ASP A 1 206 ? 23.312 -12.164 -6.738 1 74.94 206 ASP A CA 1
ATOM 1620 C C . ASP A 1 206 ? 22.016 -11.367 -6.891 1 74.94 206 ASP A C 1
ATOM 1622 O O . ASP A 1 206 ? 21.266 -11.188 -5.926 1 74.94 206 ASP A O 1
ATOM 1626 N N . LEU A 1 207 ? 22.094 -10.359 -7.781 1 82.19 207 LEU A N 1
ATOM 1627 C CA . LEU A 1 207 ? 20.906 -9.641 -8.203 1 82.19 207 LEU A CA 1
ATOM 1628 C C . LEU A 1 207 ? 19.656 -10.516 -8.07 1 82.19 207 LEU A C 1
ATOM 1630 O O . LEU A 1 207 ? 18.609 -10.047 -7.609 1 82.19 207 LEU A O 1
ATOM 1634 N N . GLU A 1 208 ? 19.938 -11.688 -8.344 1 88.12 208 GLU A N 1
ATOM 1635 C CA . GLU A 1 208 ? 18.812 -12.625 -8.297 1 88.12 208 GLU A CA 1
ATOM 1636 C C . GLU A 1 208 ? 18.359 -12.883 -6.859 1 88.12 208 GLU A C 1
ATOM 1638 O O . GLU A 1 208 ? 17.172 -12.828 -6.559 1 88.12 208 GLU A O 1
ATOM 1643 N N . LYS A 1 209 ? 19.328 -13.125 -6.035 1 89.12 209 LYS A N 1
ATOM 1644 C CA . LYS A 1 209 ? 19.016 -13.398 -4.637 1 89.12 209 LYS A CA 1
ATOM 1645 C C . LYS A 1 209 ? 18.359 -12.195 -3.971 1 89.12 209 LYS A C 1
ATOM 1647 O O . LYS A 1 209 ? 17.375 -12.344 -3.238 1 89.12 209 LYS A O 1
ATOM 1652 N N . ASN A 1 210 ? 18.891 -10.984 -4.18 1 88.38 210 ASN A N 1
ATOM 1653 C CA . ASN A 1 210 ? 18.328 -9.773 -3.605 1 88.38 210 ASN A CA 1
ATOM 1654 C C . ASN A 1 210 ? 16.922 -9.508 -4.133 1 88.38 210 ASN A C 1
ATOM 1656 O O . ASN A 1 210 ? 16.031 -9.094 -3.379 1 88.38 210 ASN A O 1
ATOM 1660 N N . THR A 1 211 ? 16.766 -9.734 -5.371 1 92.12 211 THR A N 1
ATOM 1661 C CA . THR A 1 211 ? 15.438 -9.562 -5.969 1 92.12 211 THR A CA 1
ATOM 1662 C C . THR A 1 211 ? 14.43 -10.523 -5.336 1 92.12 211 THR A C 1
ATOM 1664 O O . THR A 1 211 ? 13.312 -10.117 -4.996 1 92.12 211 THR A O 1
ATOM 1667 N N . ARG A 1 212 ? 14.875 -11.75 -5.18 1 93.62 212 ARG A N 1
ATOM 1668 C CA . ARG A 1 212 ? 14 -12.75 -4.574 1 93.62 212 ARG A CA 1
ATOM 1669 C C . ARG A 1 212 ? 13.609 -12.344 -3.154 1 93.62 212 ARG A C 1
ATOM 1671 O O . ARG A 1 212 ? 12.461 -12.516 -2.748 1 93.62 212 ARG A O 1
ATOM 1678 N N . ASN A 1 213 ? 14.547 -11.836 -2.432 1 91.44 213 ASN A N 1
ATOM 1679 C CA . ASN A 1 213 ? 14.266 -11.367 -1.077 1 91.44 213 ASN A CA 1
ATOM 1680 C C . ASN A 1 213 ? 13.25 -10.234 -1.073 1 91.44 213 ASN A C 1
ATOM 1682 O O . ASN A 1 213 ? 12.344 -10.211 -0.237 1 91.44 213 ASN A O 1
ATOM 1686 N N . GLY A 1 214 ? 13.469 -9.305 -1.961 1 93.06 214 GLY A N 1
ATOM 1687 C CA . GLY A 1 214 ? 12.508 -8.219 -2.102 1 93.06 214 GLY A CA 1
ATOM 1688 C C . GLY A 1 214 ? 11.117 -8.695 -2.471 1 93.06 214 GLY A C 1
ATOM 1689 O O . GLY A 1 214 ? 10.125 -8.211 -1.922 1 93.06 214 GLY A O 1
ATOM 1690 N N . LEU A 1 215 ? 11.062 -9.648 -3.336 1 96.5 215 LEU A N 1
ATOM 1691 C CA . LEU A 1 215 ? 9.781 -10.211 -3.76 1 96.5 215 LEU A CA 1
ATOM 1692 C C . LEU A 1 215 ? 9.102 -10.953 -2.613 1 96.5 215 LEU A C 1
ATOM 1694 O O . LEU A 1 215 ? 7.879 -10.93 -2.488 1 96.5 215 LEU A O 1
ATOM 1698 N N . ALA A 1 216 ? 9.93 -11.625 -1.838 1 95.88 216 ALA A N 1
ATOM 1699 C CA . ALA A 1 216 ? 9.375 -12.336 -0.692 1 95.88 216 ALA A CA 1
ATOM 1700 C C . ALA A 1 216 ? 8.703 -11.383 0.282 1 95.88 216 ALA A C 1
ATOM 1702 O O . ALA A 1 216 ? 7.625 -11.672 0.806 1 95.88 216 ALA A O 1
ATOM 1703 N N . ARG A 1 217 ? 9.273 -10.258 0.525 1 91.19 217 ARG A N 1
ATOM 1704 C CA . ARG A 1 217 ? 8.68 -9.242 1.388 1 91.19 217 ARG A CA 1
ATOM 1705 C C . ARG A 1 217 ? 7.379 -8.711 0.793 1 91.19 217 ARG A C 1
ATOM 1707 O O . ARG A 1 217 ? 6.391 -8.531 1.508 1 91.19 217 ARG A O 1
ATOM 1714 N N . TRP A 1 218 ? 7.438 -8.43 -0.408 1 92.81 218 TRP A N 1
ATOM 1715 C CA . TRP A 1 218 ? 6.262 -7.949 -1.122 1 92.81 218 TRP A CA 1
ATOM 1716 C C . TRP A 1 218 ? 5.137 -8.977 -1.078 1 92.81 218 TRP A C 1
ATOM 1718 O O . TRP A 1 218 ? 3.965 -8.625 -0.924 1 92.81 218 TRP A O 1
ATOM 1728 N N . ALA A 1 219 ? 5.48 -10.25 -1.26 1 96.38 219 ALA A N 1
ATOM 1729 C CA . ALA A 1 219 ? 4.504 -11.336 -1.211 1 96.38 219 ALA A CA 1
ATOM 1730 C C . ALA A 1 219 ? 3.768 -11.352 0.124 1 96.38 219 ALA A C 1
ATOM 1732 O O . ALA A 1 219 ? 2.559 -11.586 0.169 1 96.38 219 ALA A O 1
ATOM 1733 N N . LYS A 1 220 ? 4.465 -11.148 1.146 1 92.19 220 LYS A N 1
ATOM 1734 C CA . LYS A 1 220 ? 3.83 -11.094 2.459 1 92.19 220 LYS A CA 1
ATOM 1735 C C . LYS A 1 220 ? 2.801 -9.969 2.521 1 92.19 220 LYS A C 1
ATOM 1737 O O . LYS A 1 220 ? 1.746 -10.117 3.143 1 92.19 220 LYS A O 1
ATOM 1742 N N . GLN A 1 221 ? 3.102 -8.859 1.909 1 89.44 221 GLN A N 1
ATOM 1743 C CA . GLN A 1 221 ? 2.162 -7.742 1.853 1 89.44 221 GLN A CA 1
ATOM 1744 C C . GLN A 1 221 ? 0.902 -8.125 1.081 1 89.44 221 GLN A C 1
ATOM 1746 O O . GLN A 1 221 ? -0.208 -7.766 1.48 1 89.44 221 GLN A O 1
ATOM 1751 N N . ILE A 1 222 ? 1.086 -8.82 0.012 1 94.06 222 ILE A N 1
ATOM 1752 C CA . ILE A 1 222 ? -0.049 -9.258 -0.794 1 94.06 222 ILE A CA 1
ATOM 1753 C C . ILE A 1 222 ? -0.918 -10.219 0.016 1 94.06 222 ILE A C 1
ATOM 1755 O O . ILE A 1 222 ? -2.148 -10.156 -0.049 1 94.06 222 ILE A O 1
ATOM 1759 N N . GLU A 1 223 ? -0.26 -11.094 0.725 1 93.5 223 GLU A N 1
ATOM 1760 C CA . GLU A 1 223 ? -0.992 -12.055 1.545 1 93.5 223 GLU A CA 1
ATOM 1761 C C . GLU A 1 223 ? -1.868 -11.344 2.574 1 93.5 223 GLU A C 1
ATOM 1763 O O . GLU A 1 223 ? -2.936 -11.844 2.936 1 93.5 223 GLU A O 1
ATOM 1768 N N . GLU A 1 224 ? -1.479 -10.18 2.996 1 88.31 224 GLU A N 1
ATOM 1769 C CA . GLU A 1 224 ? -2.209 -9.445 4.023 1 88.31 224 GLU A CA 1
ATOM 1770 C C . GLU A 1 224 ? -3.137 -8.406 3.406 1 88.31 224 GLU A C 1
ATOM 1772 O O . GLU A 1 224 ? -3.861 -7.711 4.121 1 88.31 224 GLU A O 1
ATOM 1777 N N . ALA A 1 225 ? -3.133 -8.242 2.154 1 91.5 225 ALA A N 1
ATOM 1778 C CA . ALA A 1 225 ? -3.926 -7.234 1.463 1 91.5 225 ALA A CA 1
ATOM 1779 C C . ALA A 1 225 ? -5.418 -7.547 1.557 1 91.5 225 ALA A C 1
ATOM 1781 O O . ALA A 1 225 ? -5.801 -8.672 1.888 1 91.5 225 ALA A O 1
ATOM 1782 N N . VAL A 1 226 ? -6.219 -6.574 1.359 1 90.31 226 VAL A N 1
ATOM 1783 C CA . VAL A 1 226 ? -7.672 -6.695 1.346 1 90.31 226 VAL A CA 1
ATOM 1784 C C . VAL A 1 226 ? -8.172 -6.746 -0.095 1 90.31 226 VAL A C 1
ATOM 1786 O O . VAL A 1 226 ? -7.77 -5.934 -0.929 1 90.31 226 VAL A O 1
ATOM 1789 N N . PHE A 1 227 ? -9.047 -7.688 -0.317 1 92.38 227 PHE A N 1
ATOM 1790 C CA . PHE A 1 227 ? -9.594 -7.867 -1.658 1 92.38 227 PHE A CA 1
ATOM 1791 C C . PHE A 1 227 ? -11.07 -7.496 -1.699 1 92.38 227 PHE A C 1
ATOM 1793 O O . PHE A 1 227 ? -11.875 -8.039 -0.94 1 92.38 227 PHE A O 1
ATOM 1800 N N . LEU A 1 228 ? -11.391 -6.574 -2.572 1 89.38 228 LEU A N 1
ATOM 1801 C CA . LEU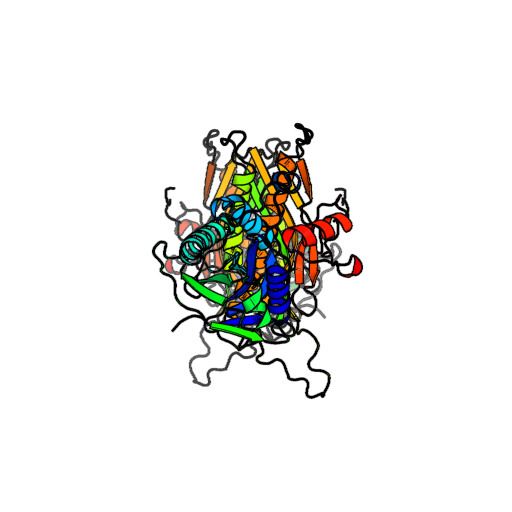 A 1 228 ? -12.781 -6.207 -2.826 1 89.38 228 LEU A CA 1
ATOM 1802 C C . LEU A 1 228 ? -13.312 -6.934 -4.055 1 89.38 228 LEU A C 1
ATOM 1804 O O . LEU A 1 228 ? -12.828 -6.727 -5.168 1 89.38 228 LEU A O 1
ATOM 1808 N N . ILE A 1 229 ? -14.266 -7.762 -3.83 1 91.56 229 ILE A N 1
ATOM 1809 C CA . ILE A 1 229 ? -14.906 -8.453 -4.941 1 91.56 229 ILE A CA 1
ATOM 1810 C C . ILE A 1 229 ? -16.172 -7.711 -5.352 1 91.56 229 ILE A C 1
ATOM 1812 O O . ILE A 1 229 ? -17.125 -7.617 -4.57 1 91.56 229 ILE A O 1
ATOM 1816 N N . ASN A 1 230 ? -16.156 -7.281 -6.613 1 85.81 230 ASN A N 1
ATOM 1817 C CA . ASN A 1 230 ? -17.219 -6.422 -7.098 1 85.81 230 ASN A CA 1
ATOM 1818 C C . ASN A 1 230 ? -17.5 -5.27 -6.133 1 85.81 230 ASN A C 1
ATOM 1820 O O . ASN A 1 230 ? -18.656 -4.996 -5.801 1 85.81 230 ASN A O 1
ATOM 1824 N N . GLY A 1 231 ? -16.391 -4.742 -5.559 1 80.62 231 GLY A N 1
ATOM 1825 C CA . GLY A 1 231 ? -16.469 -3.523 -4.77 1 80.62 231 GLY A CA 1
ATOM 1826 C C . GLY A 1 231 ? -16.75 -3.781 -3.301 1 80.62 231 GLY A C 1
ATOM 1827 O O . GLY A 1 231 ? -16.812 -2.844 -2.502 1 80.62 231 GLY A O 1
ATOM 1828 N N . GLN A 1 232 ? -16.859 -5.023 -2.904 1 83.06 232 GLN A N 1
ATOM 1829 C CA . GLN A 1 232 ? -17.25 -5.32 -1.527 1 83.06 232 GLN A CA 1
ATOM 1830 C C . GLN A 1 232 ? -16.219 -6.227 -0.854 1 83.06 232 GLN A C 1
ATOM 1832 O O . GLN A 1 232 ? -15.672 -7.129 -1.488 1 83.06 232 GLN A O 1
ATOM 1837 N N . VAL A 1 233 ? -16.047 -5.871 0.417 1 84.44 233 VAL A N 1
ATOM 1838 C CA . VAL A 1 233 ? -15.344 -6.832 1.253 1 84.44 233 VAL A CA 1
ATOM 1839 C C . VAL A 1 233 ? -16.312 -7.918 1.722 1 84.44 233 VAL A C 1
ATOM 1841 O O . VAL A 1 233 ? -17.344 -7.625 2.326 1 84.44 233 VAL A O 1
ATOM 1844 N N . ARG A 1 234 ? -15.992 -9.102 1.398 1 89.31 234 ARG A N 1
ATOM 1845 C CA . ARG A 1 234 ? -16.891 -10.203 1.727 1 89.31 234 ARG A CA 1
ATOM 1846 C C . ARG A 1 234 ? -16.266 -11.133 2.758 1 89.31 234 ARG A C 1
ATOM 1848 O O . ARG A 1 234 ? -15.047 -11.203 2.875 1 89.31 234 ARG A O 1
ATOM 1855 N N . GLU A 1 235 ? -17.141 -11.82 3.457 1 91.5 235 GLU A N 1
ATOM 1856 C CA . GLU A 1 235 ? -16.672 -12.773 4.453 1 91.5 235 GLU A CA 1
ATOM 1857 C C . GLU A 1 235 ? -15.984 -13.969 3.791 1 91.5 235 GLU A C 1
ATOM 1859 O O . GLU A 1 235 ? -16.422 -14.43 2.732 1 91.5 235 GLU A O 1
ATOM 1864 N N . GLU A 1 236 ? -15.062 -14.516 4.414 1 92.38 236 GLU A N 1
ATOM 1865 C CA . GLU A 1 236 ? -14.219 -15.578 3.867 1 92.38 236 GLU A CA 1
ATOM 1866 C C . GLU A 1 236 ? -15.047 -16.812 3.496 1 92.38 236 GLU A C 1
ATOM 1868 O O . GLU A 1 236 ? -14.812 -17.422 2.459 1 92.38 236 GLU A O 1
ATOM 1873 N N . ASP A 1 237 ? -16.016 -17.156 4.297 1 93.5 237 ASP A N 1
ATOM 1874 C CA . ASP A 1 237 ? -16.75 -18.391 4.078 1 93.5 237 ASP A CA 1
ATOM 1875 C C . ASP A 1 237 ? -18.031 -18.125 3.283 1 93.5 237 ASP A C 1
ATOM 1877 O O . ASP A 1 237 ? -18.828 -19.047 3.055 1 93.5 237 ASP A O 1
ATOM 1881 N N . ALA A 1 238 ? -18.172 -16.875 2.854 1 94.38 238 ALA A N 1
ATOM 1882 C CA . ALA A 1 238 ? -19.344 -16.547 2.057 1 94.38 238 ALA A CA 1
ATOM 1883 C C . ALA A 1 238 ? -19.281 -17.203 0.683 1 94.38 238 ALA A C 1
ATOM 1885 O O . ALA A 1 238 ? -18.203 -17.516 0.191 1 94.38 238 ALA A O 1
ATOM 1886 N N . ASP A 1 239 ? -20.484 -17.438 0.181 1 93.81 239 ASP A N 1
ATOM 1887 C CA . ASP A 1 239 ? -20.609 -17.953 -1.182 1 93.81 239 ASP A CA 1
ATOM 1888 C C . ASP A 1 239 ? -20.219 -16.891 -2.203 1 93.81 239 ASP A C 1
ATOM 1890 O O . ASP A 1 239 ? -20.656 -15.742 -2.117 1 93.81 239 ASP A O 1
ATOM 1894 N N . LEU A 1 240 ? -19.406 -17.234 -3.076 1 92.75 240 LEU A N 1
ATOM 1895 C CA . LEU A 1 240 ? -18.906 -16.297 -4.07 1 92.75 240 LEU A CA 1
ATOM 1896 C C . LEU A 1 240 ? -20.016 -15.82 -4.984 1 92.75 240 LEU A C 1
ATOM 1898 O O . LEU A 1 240 ? -19.953 -14.719 -5.531 1 92.75 240 LEU A O 1
ATOM 1902 N N . LEU A 1 241 ? -21 -16.609 -5.125 1 87.31 241 LEU A N 1
ATOM 1903 C CA . LEU A 1 241 ? -22.109 -16.312 -6.031 1 87.31 241 LEU A CA 1
ATOM 1904 C C . LEU A 1 241 ? -23.234 -15.602 -5.289 1 87.31 241 LEU A C 1
ATOM 1906 O O . LEU A 1 241 ? -24.219 -15.188 -5.902 1 87.31 241 LEU A O 1
ATOM 1910 N N . GLU A 1 242 ? -22.984 -15.43 -3.99 1 78.56 242 GLU A N 1
ATOM 1911 C CA . GLU A 1 242 ? -24.062 -14.812 -3.203 1 78.56 242 GLU A CA 1
ATOM 1912 C C . GLU A 1 242 ? -24.234 -13.344 -3.576 1 78.56 242 GLU A C 1
ATOM 1914 O O . GLU A 1 242 ? -23.266 -12.602 -3.686 1 78.56 242 GLU A O 1
ATOM 1919 N N . GLY A 1 243 ? -25.562 -12.875 -3.74 1 64.75 243 GLY A N 1
ATOM 1920 C CA . GLY A 1 243 ? -25.938 -11.492 -3.977 1 64.75 243 GLY A CA 1
ATOM 1921 C C . GLY A 1 243 ? -25.906 -11.109 -5.445 1 64.75 243 GLY A C 1
ATOM 1922 O O . GLY A 1 243 ? -26.141 -9.945 -5.793 1 64.75 243 GLY A O 1
ATOM 1923 N N . GLN A 1 244 ? -25.328 -11.906 -6.152 1 59.28 244 GLN A N 1
ATOM 1924 C CA . GLN A 1 244 ? -25.391 -11.617 -7.578 1 59.28 244 GLN A CA 1
ATOM 1925 C C . GLN A 1 244 ? -26.812 -11.781 -8.109 1 59.28 244 GLN A C 1
ATOM 1927 O O . GLN A 1 244 ? -27.453 -12.805 -7.875 1 59.28 244 GLN A O 1
ATOM 1932 N N . LYS A 1 245 ? -27.547 -10.562 -7.957 1 48.84 245 LYS A N 1
ATOM 1933 C CA . LYS A 1 245 ? -28.891 -10.578 -8.531 1 48.84 245 LYS A CA 1
ATOM 1934 C C . LYS A 1 245 ? -28.938 -11.453 -9.773 1 48.84 245 LYS A C 1
ATOM 1936 O O . LYS A 1 245 ? -28.141 -11.281 -10.695 1 48.84 245 LYS A O 1
ATOM 1941 N N . LYS A 1 246 ? -29.672 -12.555 -9.508 1 44.91 246 LYS A N 1
ATOM 1942 C CA . LYS A 1 246 ? -30.062 -13.32 -10.695 1 44.91 246 LYS A CA 1
ATOM 1943 C C . LYS A 1 246 ? -30.703 -12.422 -11.75 1 44.91 246 LYS A C 1
ATOM 1945 O O . LYS A 1 246 ? -31.688 -11.734 -11.469 1 44.91 246 LYS A O 1
ATOM 1950 N N . SER A 1 247 ? -30.172 -11.648 -12.445 1 42.94 247 SER A N 1
ATOM 1951 C CA . SER A 1 247 ? -31 -11.086 -13.5 1 42.94 247 SER A CA 1
ATOM 1952 C C . SER A 1 247 ? -32.031 -12.102 -14 1 42.94 247 SER A C 1
ATOM 1954 O O . SER A 1 247 ? -31.656 -13.242 -14.312 1 42.94 247 SER A O 1
ATOM 1956 N N . ALA A 1 248 ? -33.406 -12.117 -13.523 1 35.44 248 ALA A N 1
ATOM 1957 C CA . ALA A 1 248 ? -34.531 -12.852 -14.094 1 35.44 248 ALA A CA 1
ATOM 1958 C C . ALA A 1 248 ? -34.312 -13.125 -15.578 1 35.44 248 ALA A C 1
ATOM 1960 O O . ALA A 1 248 ? -35.156 -13.719 -16.234 1 35.44 248 ALA A O 1
ATOM 1961 N N . ARG A 1 249 ? -34 -12.055 -16.375 1 35.41 249 ARG A N 1
ATOM 1962 C CA . ARG A 1 249 ? -34.219 -12.344 -17.781 1 35.41 249 ARG A CA 1
ATOM 1963 C C . ARG A 1 249 ? -33.562 -13.648 -18.203 1 35.41 249 ARG A C 1
ATOM 1965 O O . ARG A 1 249 ? -32.5 -13.992 -17.688 1 35.41 249 ARG A O 1
ATOM 1972 N N . GLY A 1 250 ? -34.281 -14.672 -18.656 1 35.56 250 GLY A N 1
ATOM 1973 C CA . GLY A 1 250 ? -34.125 -15.938 -19.359 1 35.56 250 GLY A CA 1
ATOM 1974 C C . GLY A 1 250 ? -32.75 -16.109 -19.953 1 35.56 250 GLY A C 1
ATOM 1975 O O . GLY A 1 250 ? -32.562 -16.953 -20.844 1 35.56 250 GLY A O 1
ATOM 1976 N N . ASN A 1 251 ? -32.094 -14.961 -20.234 1 37.44 251 ASN A N 1
ATOM 1977 C CA . ASN A 1 251 ? -31.094 -15.25 -21.266 1 37.44 251 ASN A CA 1
ATOM 1978 C C . ASN A 1 251 ? -30.141 -16.359 -20.828 1 37.44 251 ASN A C 1
ATOM 1980 O O . ASN A 1 251 ? -30.031 -16.656 -19.641 1 37.44 251 ASN A O 1
ATOM 1984 N N . THR A 1 252 ? -29.359 -16.859 -21.781 1 38.22 252 THR A N 1
ATOM 1985 C CA . THR A 1 252 ? -28.438 -17.984 -21.938 1 38.22 252 THR A CA 1
ATOM 1986 C C . THR A 1 252 ? -27.453 -18.047 -20.781 1 38.22 252 THR A C 1
ATOM 1988 O O . THR A 1 252 ? -26.844 -17.047 -20.422 1 38.22 252 THR A O 1
ATOM 1991 N N . PRO A 1 253 ? -27.578 -19 -19.859 1 43.66 253 PRO A N 1
ATOM 1992 C CA . PRO A 1 253 ? -26.609 -19.406 -18.828 1 43.66 253 PRO A CA 1
ATOM 1993 C C . PRO A 1 253 ? -25.172 -19.031 -19.188 1 43.66 253 PRO A C 1
ATOM 1995 O O . PRO A 1 253 ? -24.234 -19.484 -18.516 1 43.66 253 PRO A O 1
ATOM 1998 N N . SER A 1 254 ? -24.828 -18.953 -20.547 1 42.97 254 SER A N 1
ATOM 1999 C CA . SER A 1 254 ? -23.5 -19.234 -21.078 1 42.97 254 SER A CA 1
ATOM 2000 C C . SER A 1 254 ? -22.453 -18.328 -20.438 1 42.97 254 SER A C 1
ATOM 2002 O O . SER A 1 254 ? -21.266 -18.453 -20.734 1 42.97 254 SER A O 1
ATOM 2004 N N . ALA A 1 255 ? -22.578 -16.938 -20.188 1 48.62 255 ALA A N 1
ATOM 2005 C CA . ALA A 1 255 ? -21.422 -16.031 -20.188 1 48.62 255 ALA A CA 1
ATOM 2006 C C . ALA A 1 255 ? -20.609 -16.188 -18.906 1 48.62 255 ALA A C 1
ATOM 2008 O O . ALA A 1 255 ? -21.156 -16.188 -17.812 1 48.62 255 ALA A O 1
ATOM 2009 N N . THR A 1 256 ? -19.359 -16.844 -19.047 1 58.88 256 THR A N 1
ATOM 2010 C CA . THR A 1 256 ? -18.328 -16.875 -18.016 1 58.88 256 THR A CA 1
ATOM 2011 C C . THR A 1 256 ? -18.391 -15.625 -17.156 1 58.88 256 THR A C 1
ATOM 2013 O O . THR A 1 256 ? -18.266 -14.508 -17.656 1 58.88 256 THR A O 1
ATOM 2016 N N . GLN A 1 257 ? -18.984 -15.781 -15.938 1 77.56 257 GLN A N 1
ATOM 2017 C CA . GLN A 1 257 ? -19.094 -14.672 -14.992 1 77.56 257 GLN A CA 1
ATOM 2018 C C . GLN A 1 257 ? -17.719 -14.258 -14.477 1 77.56 257 GLN A C 1
ATOM 2020 O O . GLN A 1 257 ? -16.953 -15.094 -14 1 77.56 257 GLN A O 1
ATOM 2025 N N . SER A 1 258 ? -17.25 -13.133 -14.922 1 88.94 258 SER A N 1
ATOM 2026 C CA . SER A 1 258 ? -15.992 -12.57 -14.453 1 88.94 258 SER A CA 1
ATOM 2027 C C . SER A 1 258 ? -16.219 -11.57 -13.32 1 88.94 258 SER A C 1
ATOM 2029 O O . SER A 1 258 ? -17.078 -10.688 -13.43 1 88.94 258 SER A O 1
ATOM 2031 N N . LEU A 1 259 ? -15.664 -11.883 -12.219 1 93.06 259 LEU A N 1
ATOM 2032 C CA . LEU A 1 259 ? -15.727 -11 -11.062 1 93.06 259 LEU A CA 1
ATOM 2033 C C . LEU A 1 259 ? -14.562 -10.008 -11.07 1 93.06 259 LEU A C 1
ATOM 2035 O O . LEU A 1 259 ? -13.414 -10.398 -11.273 1 93.06 259 LEU A O 1
ATOM 2039 N N . ASP A 1 260 ? -14.93 -8.805 -10.914 1 91.38 260 ASP A N 1
ATOM 2040 C CA . ASP A 1 260 ? -13.906 -7.762 -10.82 1 91.38 260 ASP A CA 1
ATOM 2041 C C . ASP A 1 260 ? -13.383 -7.637 -9.391 1 91.38 260 ASP A C 1
ATOM 2043 O O . ASP A 1 260 ? -14.156 -7.5 -8.445 1 91.38 260 ASP A O 1
ATOM 2047 N N . VAL A 1 261 ? -12.062 -7.66 -9.297 1 93.81 261 VAL A N 1
ATOM 2048 C CA . VAL A 1 261 ? -11.477 -7.625 -7.961 1 93.81 261 VAL A CA 1
ATOM 2049 C C . VAL A 1 261 ? -10.531 -6.426 -7.844 1 93.81 261 VAL A C 1
ATOM 2051 O O . VAL A 1 261 ? -9.75 -6.152 -8.758 1 93.81 261 VAL A O 1
ATOM 2054 N N . ARG A 1 262 ? -10.602 -5.68 -6.77 1 90.94 262 ARG A N 1
ATOM 2055 C CA . ARG A 1 262 ? -9.641 -4.641 -6.41 1 90.94 262 ARG A CA 1
ATOM 2056 C C . ARG A 1 262 ? -8.812 -5.055 -5.195 1 90.94 262 ARG A C 1
ATOM 2058 O O . ARG A 1 262 ? -9.352 -5.633 -4.246 1 90.94 262 ARG A O 1
ATOM 2065 N N . VAL A 1 263 ? -7.559 -4.789 -5.301 1 93.19 263 VAL A N 1
ATOM 2066 C CA . VAL A 1 263 ? -6.645 -5.191 -4.238 1 93.19 263 VAL A CA 1
ATOM 2067 C C . VAL A 1 263 ? -6.148 -3.959 -3.49 1 93.19 263 VAL A C 1
ATOM 2069 O O . VAL A 1 263 ? -5.625 -3.023 -4.102 1 93.19 263 VAL A O 1
ATOM 2072 N N . LEU A 1 264 ? -6.344 -4.012 -2.184 1 91.31 264 LEU A N 1
ATOM 2073 C CA . LEU A 1 264 ? -5.953 -2.898 -1.329 1 91.31 264 LEU A CA 1
ATOM 2074 C C . LEU A 1 264 ? -4.93 -3.342 -0.287 1 91.31 264 LEU A C 1
ATOM 2076 O O . LEU A 1 264 ? -5.129 -4.355 0.39 1 91.31 264 LEU A O 1
ATOM 2080 N N . MET A 1 265 ? -3.84 -2.604 -0.23 1 89.88 265 MET A N 1
ATOM 2081 C CA . MET A 1 265 ? -2.852 -2.875 0.809 1 89.88 265 MET A CA 1
ATOM 2082 C C . MET A 1 265 ? -3.215 -2.16 2.105 1 89.88 265 MET A C 1
ATOM 2084 O O . MET A 1 265 ? -3.541 -0.972 2.096 1 89.88 265 MET A O 1
ATOM 2088 N N . GLN A 1 266 ? -3.168 -2.879 3.211 1 85.62 266 GLN A N 1
ATOM 2089 C CA . GLN A 1 266 ? -3.498 -2.301 4.508 1 85.62 266 GLN A CA 1
ATOM 2090 C C . GLN A 1 266 ? -2.303 -1.561 5.102 1 85.62 266 GLN A C 1
ATOM 2092 O O . GLN A 1 266 ? -1.241 -2.152 5.312 1 85.62 266 GLN A O 1
ATOM 2097 N N . LEU A 1 267 ? -2.48 -0.302 5.227 1 83.12 267 LEU A N 1
ATOM 2098 C CA . LEU A 1 267 ? -1.433 0.475 5.883 1 83.12 267 LEU A CA 1
ATOM 2099 C C . LEU A 1 267 ? -1.578 0.416 7.398 1 83.12 267 LEU A C 1
ATOM 2101 O O . LEU A 1 267 ? -0.6 0.597 8.125 1 83.12 267 LEU A O 1
ATOM 2105 N N . SER A 1 268 ? -2.809 0.227 7.84 1 65.44 268 SER A N 1
ATOM 2106 C CA . SER A 1 268 ? -3.117 0.222 9.266 1 65.44 268 SER A CA 1
ATOM 2107 C C . SER A 1 268 ? -2.797 -1.128 9.898 1 65.44 268 SER A C 1
ATOM 2109 O O . SER A 1 268 ? -3.262 -2.168 9.422 1 65.44 268 SER A O 1
ATOM 2111 N N . ARG A 1 269 ? -1.594 -1.193 10.477 1 64.5 269 ARG A N 1
ATOM 2112 C CA . ARG A 1 269 ? -1.306 -2.465 11.133 1 64.5 269 ARG A CA 1
ATOM 2113 C C . ARG A 1 269 ? -1.17 -2.285 12.641 1 64.5 269 ARG A C 1
ATOM 2115 O O . ARG A 1 269 ? -0.998 -1.164 13.125 1 64.5 269 ARG A O 1
ATOM 2122 N N . SER A 1 270 ? -1.551 -3.369 13.273 1 61.34 270 SER A N 1
ATOM 2123 C CA . SER A 1 270 ? -1.516 -3.42 14.727 1 61.34 270 SER A CA 1
ATOM 2124 C C . SER A 1 270 ? -0.108 -3.164 15.258 1 61.34 270 SER A C 1
ATOM 2126 O O . SER A 1 270 ? 0.097 -3.055 16.469 1 61.34 270 SER A O 1
ATOM 2128 N N . SER A 1 271 ? 0.765 -2.859 14.305 1 66.19 271 SER A N 1
ATOM 2129 C CA . SER A 1 271 ? 2.094 -2.682 14.883 1 66.19 271 SER A CA 1
ATOM 2130 C C . SER A 1 271 ? 2.229 -1.316 15.555 1 66.19 271 SER A C 1
ATOM 2132 O O . SER A 1 271 ? 1.731 -0.315 15.031 1 66.19 271 SER A O 1
ATOM 2134 N N . ASN A 1 272 ? 2.689 -1.318 16.797 1 77.5 272 ASN A N 1
ATOM 2135 C CA . ASN A 1 272 ? 2.994 -0.087 17.516 1 77.5 272 ASN A CA 1
ATOM 2136 C C . ASN A 1 272 ? 4.496 0.173 17.578 1 77.5 272 ASN A C 1
ATOM 2138 O O . ASN A 1 272 ? 4.992 0.764 18.531 1 77.5 272 ASN A O 1
ATOM 2142 N N . ALA A 1 273 ? 5.078 -0.232 16.422 1 79.94 273 ALA A N 1
ATOM 2143 C CA . ALA A 1 273 ? 6.531 -0.06 16.406 1 79.94 273 ALA A CA 1
ATOM 2144 C C . ALA A 1 273 ? 6.906 1.413 16.281 1 79.94 273 ALA A C 1
ATOM 2146 O O . ALA A 1 273 ? 6.27 2.162 15.547 1 79.94 273 ALA A O 1
ATOM 2147 N N . ARG A 1 274 ? 8.008 1.736 17.016 1 85.94 274 ARG A N 1
ATOM 2148 C CA . ARG A 1 274 ? 8.531 3.098 16.969 1 85.94 274 ARG A CA 1
ATOM 2149 C C . ARG A 1 274 ? 8.984 3.463 15.555 1 85.94 274 ARG A C 1
ATOM 2151 O O . ARG A 1 274 ? 9.578 2.639 14.852 1 85.94 274 ARG A O 1
ATOM 2158 N N . SER A 1 275 ? 8.672 4.68 15.164 1 88.81 275 SER A N 1
ATOM 2159 C CA . SER A 1 275 ? 9.086 5.148 13.844 1 88.81 275 SER A CA 1
ATOM 2160 C C . SER A 1 275 ? 10.586 5.457 13.82 1 88.81 275 SER A C 1
ATOM 2162 O O . SER A 1 275 ? 11.109 6.07 14.742 1 88.81 275 SER A O 1
ATOM 2164 N N . THR A 1 276 ? 11.273 4.984 12.766 1 90.25 276 THR A N 1
ATOM 2165 C CA . THR A 1 276 ? 12.719 5.148 12.648 1 90.25 276 THR A CA 1
ATOM 2166 C C . THR A 1 276 ? 13.102 5.543 11.227 1 90.25 276 THR A C 1
ATOM 2168 O O . THR A 1 276 ? 12.312 5.363 10.289 1 90.25 276 THR A O 1
ATOM 2171 N N . ALA A 1 277 ? 14.188 6.23 11.141 1 89.69 277 ALA A N 1
ATOM 2172 C CA . ALA A 1 277 ? 14.875 6.477 9.875 1 89.69 277 ALA A CA 1
ATOM 2173 C C . ALA A 1 277 ? 16.219 5.754 9.836 1 89.69 277 ALA A C 1
ATOM 2175 O O . ALA A 1 277 ? 17.094 6.012 10.672 1 89.69 277 ALA A O 1
ATOM 2176 N N . THR A 1 278 ? 16.375 4.855 8.898 1 88.94 278 THR A N 1
ATOM 2177 C CA . THR A 1 278 ? 17.625 4.113 8.742 1 88.94 278 THR A CA 1
ATOM 2178 C C . THR A 1 278 ? 18.328 4.52 7.449 1 88.94 278 THR A C 1
ATOM 2180 O O . THR A 1 278 ? 17.734 4.5 6.375 1 88.94 278 THR A O 1
ATOM 2183 N N . VAL A 1 279 ? 19.578 4.961 7.645 1 85.5 279 VAL A N 1
ATOM 2184 C CA . VAL A 1 279 ? 20.406 5.277 6.488 1 85.5 279 VAL A CA 1
ATOM 2185 C C . VAL A 1 279 ? 21.406 4.145 6.25 1 85.5 279 VAL A C 1
ATOM 2187 O O . VAL A 1 279 ? 22.156 3.773 7.152 1 85.5 279 VAL A O 1
ATOM 2190 N N . GLN A 1 280 ? 21.297 3.576 5.066 1 85.38 280 GLN A N 1
ATOM 2191 C CA . GLN A 1 280 ? 22.172 2.457 4.738 1 85.38 280 GLN A CA 1
ATOM 2192 C C . GLN A 1 280 ? 22.969 2.738 3.473 1 85.38 280 GLN A C 1
ATOM 2194 O O . GLN A 1 280 ? 22.453 3.301 2.51 1 85.38 280 GLN A O 1
ATOM 2199 N N . ILE A 1 281 ? 24.25 2.346 3.645 1 83.88 281 ILE A N 1
ATOM 2200 C CA . ILE A 1 281 ? 25.094 2.418 2.449 1 83.88 281 ILE A CA 1
ATOM 2201 C C . ILE A 1 281 ? 24.734 1.279 1.499 1 83.88 281 ILE A C 1
ATOM 2203 O O . ILE A 1 281 ? 24.531 0.141 1.931 1 83.88 281 ILE A O 1
ATOM 2207 N N . CYS A 1 282 ? 24.422 1.637 0.278 1 82.81 282 CYS A N 1
ATOM 2208 C CA . CYS A 1 282 ? 24.094 0.635 -0.728 1 82.81 282 CYS A CA 1
ATOM 2209 C C . CYS A 1 282 ? 24.891 0.853 -2.004 1 82.81 282 CYS A C 1
ATOM 2211 O O . CYS A 1 282 ? 25.406 1.947 -2.24 1 82.81 282 CYS A O 1
ATOM 2213 N N . SER A 1 283 ? 25.172 -0.259 -2.695 1 82.69 283 SER A N 1
ATOM 2214 C CA . SER A 1 283 ? 25.859 -0.156 -3.984 1 82.69 283 SER A CA 1
ATOM 2215 C C . SER A 1 283 ? 24.875 0.223 -5.09 1 82.69 283 SER A C 1
ATOM 2217 O O . SER A 1 283 ? 25.281 0.746 -6.133 1 82.69 283 SER A O 1
ATOM 2219 N N . GLY A 1 284 ? 23.641 -0.129 -4.84 1 85.44 284 GLY A N 1
ATOM 2220 C CA . GLY A 1 284 ? 22.609 0.147 -5.82 1 85.44 284 GLY A CA 1
ATOM 2221 C C . GLY A 1 284 ? 21.219 -0.253 -5.352 1 85.44 284 GLY A C 1
ATOM 2222 O O . GLY A 1 284 ? 21 -0.481 -4.16 1 85.44 284 GLY A O 1
ATOM 2223 N N . SER A 1 285 ? 20.266 -0.161 -6.219 1 86.81 285 SER A N 1
ATOM 2224 C CA . SER A 1 285 ? 18.891 -0.582 -5.941 1 86.81 285 SER A CA 1
ATOM 2225 C C . SER A 1 285 ? 18.219 -1.128 -7.195 1 86.81 285 SER A C 1
ATOM 2227 O O . SER A 1 285 ? 18.656 -0.842 -8.312 1 86.81 285 SER A O 1
ATOM 2229 N N . ILE A 1 286 ? 17.297 -2.053 -6.973 1 89.81 286 ILE A N 1
ATOM 2230 C CA . ILE A 1 286 ? 16.422 -2.551 -8.016 1 89.81 286 ILE A CA 1
ATOM 2231 C C . ILE A 1 286 ? 15.008 -2 -7.805 1 89.81 286 ILE A C 1
ATOM 2233 O O . ILE A 1 286 ? 14.508 -1.975 -6.676 1 89.81 286 ILE A O 1
ATOM 2237 N N . ASN A 1 287 ? 14.438 -1.45 -8.805 1 90 287 ASN A N 1
ATOM 2238 C CA . ASN A 1 287 ? 13.047 -1.031 -8.758 1 90 287 ASN A CA 1
ATOM 2239 C C . ASN A 1 287 ? 12.188 -1.821 -9.742 1 90 287 ASN A C 1
ATOM 2241 O O . ASN A 1 287 ? 12.43 -1.786 -10.953 1 90 287 ASN A O 1
ATOM 2245 N N . LEU A 1 288 ? 11.312 -2.65 -9.227 1 93.44 288 LEU A N 1
ATOM 2246 C CA . LEU A 1 288 ? 10.312 -3.33 -10.039 1 93.44 288 LEU A CA 1
ATOM 2247 C C . LEU A 1 288 ? 9.023 -2.521 -10.102 1 93.44 288 LEU A C 1
ATOM 2249 O O . LEU A 1 288 ? 8.391 -2.271 -9.07 1 93.44 288 LEU A O 1
ATOM 2253 N N . LYS A 1 289 ? 8.625 -2.141 -11.344 1 91.31 289 LYS A N 1
ATOM 2254 C CA . LYS A 1 289 ? 7.484 -1.242 -11.469 1 91.31 289 LYS A CA 1
ATOM 2255 C C . LYS A 1 289 ? 6.652 -1.582 -12.703 1 91.31 289 LYS A C 1
ATOM 2257 O O . LYS A 1 289 ? 7.199 -1.911 -13.75 1 91.31 289 LYS A O 1
ATOM 2262 N N . GLY A 1 290 ? 5.285 -1.521 -12.477 1 91.38 290 GLY A N 1
ATOM 2263 C CA . GLY A 1 290 ? 4.406 -1.675 -13.633 1 91.38 290 GLY A CA 1
ATOM 2264 C C . GLY A 1 290 ? 3.125 -2.42 -13.305 1 91.38 290 GLY A C 1
ATOM 2265 O O . GLY A 1 290 ? 2.916 -2.844 -12.172 1 91.38 290 GLY A O 1
ATOM 2266 N N . ALA A 1 291 ? 2.34 -2.557 -14.359 1 92.69 291 ALA A N 1
ATOM 2267 C CA . ALA A 1 291 ? 1.032 -3.189 -14.211 1 92.69 291 ALA A CA 1
ATOM 2268 C C . ALA A 1 291 ? 1.141 -4.707 -14.336 1 92.69 291 ALA A C 1
ATOM 2270 O O . ALA A 1 291 ? 1.896 -5.211 -15.172 1 92.69 291 ALA A O 1
ATOM 2271 N N . LEU A 1 292 ? 0.44 -5.41 -13.492 1 94.12 292 LEU A N 1
ATOM 2272 C CA . LEU A 1 292 ? 0.298 -6.859 -13.539 1 94.12 292 LEU A CA 1
ATOM 2273 C C . LEU A 1 292 ? -1.154 -7.258 -13.773 1 94.12 292 LEU A C 1
ATOM 2275 O O . LEU A 1 292 ? -2.023 -6.973 -12.945 1 94.12 292 LEU A O 1
ATOM 2279 N N . LYS A 1 293 ? -1.413 -7.883 -14.875 1 93.81 293 LYS A N 1
ATOM 2280 C CA . LYS A 1 293 ? -2.734 -8.453 -15.125 1 93.81 293 LYS A CA 1
ATOM 2281 C C . LYS A 1 293 ? -2.852 -9.852 -14.523 1 93.81 293 LYS A C 1
ATOM 2283 O O . LYS A 1 293 ? -2.148 -10.773 -14.938 1 93.81 293 LYS A O 1
ATOM 2288 N N . CYS A 1 294 ? -3.721 -9.938 -13.586 1 95.69 294 CYS A N 1
ATOM 2289 C CA . CYS A 1 294 ? -3.832 -11.188 -12.844 1 95.69 294 CYS A CA 1
ATOM 2290 C C . CYS A 1 294 ? -5.191 -11.836 -13.07 1 95.69 294 CYS A C 1
ATOM 2292 O O . CYS A 1 294 ? -6.18 -11.148 -13.32 1 95.69 294 CYS A O 1
ATOM 2294 N N . LYS A 1 295 ? -5.168 -13.125 -13.062 1 96.81 295 LYS A N 1
ATOM 2295 C CA . LYS A 1 295 ? -6.367 -13.922 -13.312 1 96.81 295 LYS A CA 1
ATOM 2296 C C . LYS A 1 295 ? -6.387 -15.18 -12.445 1 96.81 295 LYS A C 1
ATOM 2298 O O . LYS A 1 295 ? -5.34 -15.781 -12.195 1 96.81 295 LYS A O 1
ATOM 2303 N N . ALA A 1 296 ? -7.551 -15.5 -12.016 1 98.06 296 ALA A N 1
ATOM 2304 C CA . ALA A 1 296 ? -7.746 -16.75 -11.281 1 98.06 296 ALA A CA 1
ATOM 2305 C C . ALA A 1 296 ? -9.07 -17.391 -11.656 1 98.06 296 ALA A C 1
ATOM 2307 O O . ALA A 1 296 ? -9.992 -16.719 -12.133 1 98.06 296 ALA A O 1
ATOM 2308 N N . TYR A 1 297 ? -9.156 -18.672 -11.5 1 97.94 297 TYR A N 1
ATOM 2309 C CA . TYR A 1 297 ? -10.359 -19.438 -11.789 1 97.94 297 TYR A CA 1
ATOM 2310 C C . TYR A 1 297 ? -10.773 -20.281 -10.586 1 97.94 297 TYR A C 1
ATOM 2312 O O . TYR A 1 297 ? -9.922 -20.828 -9.891 1 97.94 297 TYR A O 1
ATOM 2320 N N . ILE A 1 298 ? -12.055 -20.375 -10.422 1 96.75 298 ILE A N 1
ATOM 2321 C CA . ILE A 1 298 ? -12.602 -21.156 -9.328 1 96.75 298 ILE A CA 1
ATOM 2322 C C . ILE A 1 298 ? -13.75 -22.031 -9.836 1 96.75 298 ILE A C 1
ATOM 2324 O O . ILE A 1 298 ? -14.609 -21.562 -10.586 1 96.75 298 ILE A O 1
ATOM 2328 N N . HIS A 1 299 ? -13.742 -23.266 -9.414 1 95.62 299 HIS A N 1
ATOM 2329 C CA . HIS A 1 299 ? -14.836 -24.172 -9.766 1 95.62 299 HIS A CA 1
ATOM 2330 C C . HIS A 1 299 ? -16.172 -23.625 -9.289 1 95.62 299 HIS A C 1
ATOM 2332 O O . HIS A 1 299 ? -16.219 -22.766 -8.406 1 95.62 299 HIS A O 1
ATOM 2338 N N . ASN A 1 300 ? -17.219 -24.156 -9.812 1 91.88 300 ASN A N 1
ATOM 2339 C CA . ASN A 1 300 ? -18.531 -23.594 -9.555 1 91.88 300 ASN A CA 1
ATOM 2340 C C . ASN A 1 300 ? -19.297 -24.391 -8.5 1 91.88 300 ASN A C 1
ATOM 2342 O O . ASN A 1 300 ? -20.453 -24.094 -8.219 1 91.88 300 ASN A O 1
ATOM 2346 N N . ASN A 1 301 ? -18.641 -25.406 -7.984 1 92.56 301 ASN A N 1
ATOM 2347 C CA . ASN A 1 301 ? -19.281 -26.188 -6.93 1 92.56 301 ASN A CA 1
ATOM 2348 C C . ASN A 1 301 ? -19.062 -25.562 -5.559 1 92.56 301 ASN A C 1
ATOM 2350 O O . ASN A 1 301 ? -18.031 -25.797 -4.922 1 92.56 301 ASN A O 1
ATOM 2354 N N . LYS A 1 302 ? -20.016 -24.797 -5.082 1 91.56 302 LYS A N 1
ATOM 2355 C CA . LYS A 1 302 ? -20 -24.094 -3.799 1 91.56 302 LYS A CA 1
ATOM 2356 C C . LYS A 1 302 ? -18.703 -23.297 -3.623 1 91.56 302 LYS A C 1
ATOM 2358 O O . LYS A 1 302 ? -18 -23.469 -2.633 1 91.56 302 LYS A O 1
ATOM 2363 N N . PRO A 1 303 ? -18.5 -22.484 -4.52 1 93.88 303 PRO A N 1
ATOM 2364 C CA . PRO A 1 303 ? -17.281 -21.688 -4.438 1 93.88 303 PRO A CA 1
ATOM 2365 C C . PRO A 1 303 ? -17.297 -20.703 -3.27 1 93.88 303 PRO A C 1
ATOM 2367 O O . PRO A 1 303 ? -18.297 -20.047 -3.023 1 93.88 303 PRO A O 1
ATOM 2370 N N . ARG A 1 304 ? -16.188 -20.656 -2.604 1 95.19 304 ARG A N 1
ATOM 2371 C CA . ARG A 1 304 ? -16.078 -19.766 -1.444 1 95.19 304 ARG A CA 1
ATOM 2372 C C . ARG A 1 304 ? -15.172 -18.578 -1.738 1 95.19 304 ARG A C 1
ATOM 2374 O O . ARG A 1 304 ? -14.227 -18.703 -2.521 1 95.19 304 ARG A O 1
ATOM 2381 N N . VAL A 1 305 ? -15.453 -17.5 -1.021 1 96.25 305 VAL A N 1
ATOM 2382 C CA . VAL A 1 305 ? -14.703 -16.25 -1.178 1 96.25 305 VAL A CA 1
ATOM 2383 C C . VAL A 1 305 ? -13.234 -16.484 -0.814 1 96.25 305 VAL A C 1
ATOM 2385 O O . VAL A 1 305 ? -12.336 -16.062 -1.537 1 96.25 305 VAL A O 1
ATOM 2388 N N . LYS A 1 306 ? -13 -17.203 0.213 1 95.88 306 LYS A N 1
ATOM 2389 C CA . LYS A 1 306 ? -11.633 -17.422 0.679 1 95.88 306 LYS A CA 1
ATOM 2390 C C . LYS A 1 306 ? -10.797 -18.156 -0.368 1 95.88 306 LYS A C 1
ATOM 2392 O O . LYS A 1 306 ? -9.617 -17.859 -0.544 1 95.88 306 LYS A O 1
ATOM 2397 N N . ASP A 1 307 ? -11.391 -19.109 -1.063 1 95.88 307 ASP A N 1
ATOM 2398 C CA . ASP A 1 307 ? -10.68 -19.859 -2.092 1 95.88 307 ASP A CA 1
ATOM 2399 C C . ASP A 1 307 ? -10.359 -18.984 -3.297 1 95.88 307 ASP A C 1
ATOM 2401 O O . ASP A 1 307 ? -9.273 -19.078 -3.869 1 95.88 307 ASP A O 1
ATOM 2405 N N . ALA A 1 308 ? -11.328 -18.141 -3.619 1 97.06 308 ALA A N 1
ATOM 2406 C CA . ALA A 1 308 ? -11.141 -17.219 -4.738 1 97.06 308 ALA A CA 1
ATOM 2407 C C . ALA A 1 308 ? -10.031 -16.219 -4.453 1 97.06 308 ALA A C 1
ATOM 2409 O O . ALA A 1 308 ? -9.156 -15.992 -5.293 1 97.06 308 ALA A O 1
ATOM 2410 N N . VAL A 1 309 ? -10.062 -15.641 -3.279 1 96.88 309 VAL A N 1
ATOM 2411 C CA . VAL A 1 309 ? -9.07 -14.656 -2.869 1 96.88 309 VAL A CA 1
ATOM 2412 C C . VAL A 1 309 ? -7.691 -15.305 -2.82 1 96.88 309 VAL A C 1
ATOM 2414 O O . VAL A 1 309 ? -6.711 -14.734 -3.301 1 96.88 309 VAL A O 1
ATOM 2417 N N . LYS A 1 310 ? -7.613 -16.484 -2.281 1 96.88 310 LYS A N 1
ATOM 2418 C CA . LYS A 1 310 ? -6.348 -17.219 -2.207 1 96.88 310 LYS A CA 1
ATOM 2419 C C . LYS A 1 310 ? -5.785 -17.484 -3.6 1 96.88 310 LYS A C 1
ATOM 2421 O O . LYS A 1 310 ? -4.59 -17.297 -3.834 1 96.88 310 LYS A O 1
ATOM 2426 N N . ALA A 1 311 ? -6.633 -17.906 -4.496 1 97.56 311 ALA A N 1
ATOM 2427 C CA . ALA A 1 311 ? -6.219 -18.188 -5.867 1 97.56 311 ALA A CA 1
ATOM 2428 C C . ALA A 1 311 ? -5.637 -16.938 -6.527 1 97.56 311 ALA A C 1
ATOM 2430 O O . ALA A 1 311 ? -4.602 -17.016 -7.191 1 97.56 311 ALA A O 1
ATOM 2431 N N . LEU A 1 312 ? -6.289 -15.859 -6.32 1 97.75 312 LEU A N 1
ATOM 2432 C CA . LEU A 1 312 ? -5.855 -14.617 -6.945 1 97.75 312 LEU A CA 1
ATOM 2433 C C . LEU A 1 312 ? -4.57 -14.109 -6.305 1 97.75 312 LEU A C 1
ATOM 2435 O O . LEU A 1 312 ? -3.674 -13.625 -6.996 1 97.75 312 LEU A O 1
ATOM 2439 N N . LYS A 1 313 ? -4.457 -14.188 -5 1 97.5 313 LYS A N 1
ATOM 2440 C CA . LYS A 1 313 ? -3.225 -13.82 -4.312 1 97.5 313 LYS A CA 1
ATOM 2441 C C . LYS A 1 313 ? -2.029 -14.57 -4.891 1 97.5 313 LYS A C 1
ATOM 2443 O O . LYS A 1 313 ? -0.996 -13.969 -5.191 1 97.5 313 LYS A O 1
ATOM 2448 N N . ARG A 1 314 ? -2.221 -15.797 -5.035 1 97.88 314 ARG A N 1
ATOM 2449 C CA . ARG A 1 314 ? -1.131 -16.641 -5.516 1 97.88 314 ARG A CA 1
ATOM 2450 C C . ARG A 1 314 ? -0.775 -16.312 -6.957 1 97.88 314 ARG A C 1
ATOM 2452 O O . ARG A 1 314 ? 0.4 -16.312 -7.332 1 97.88 314 ARG A O 1
ATOM 2459 N N . ASP A 1 315 ? -1.771 -16 -7.746 1 98.31 315 ASP A N 1
ATOM 2460 C CA . ASP A 1 315 ? -1.493 -15.594 -9.125 1 98.31 315 ASP A CA 1
ATOM 2461 C C . ASP A 1 315 ? -0.674 -14.305 -9.164 1 98.31 315 ASP A C 1
ATOM 2463 O O . ASP A 1 315 ? 0.263 -14.188 -9.953 1 98.31 315 ASP A O 1
ATOM 2467 N N . ILE A 1 316 ? -1.031 -13.359 -8.352 1 97.38 316 ILE A N 1
ATOM 2468 C CA . ILE A 1 316 ? -0.337 -12.078 -8.273 1 97.38 316 ILE A CA 1
ATOM 2469 C C . ILE A 1 316 ? 1.132 -12.305 -7.922 1 97.38 316 ILE A C 1
ATOM 2471 O O . ILE A 1 316 ? 2.023 -11.797 -8.602 1 97.38 316 ILE A O 1
ATOM 2475 N N . ILE A 1 317 ? 1.345 -13.086 -6.961 1 98.19 317 ILE A N 1
ATOM 2476 C CA . ILE A 1 317 ? 2.697 -13.344 -6.477 1 98.19 317 ILE A CA 1
ATOM 2477 C C . ILE A 1 317 ? 3.482 -14.117 -7.531 1 98.19 317 ILE A C 1
ATOM 2479 O O . ILE A 1 317 ? 4.609 -13.75 -7.871 1 98.19 317 ILE A O 1
ATOM 2483 N N . ASN A 1 318 ? 2.873 -15.102 -8.094 1 97.88 318 ASN A N 1
ATOM 2484 C CA . ASN A 1 318 ? 3.557 -15.961 -9.055 1 97.88 318 ASN A CA 1
ATOM 2485 C C . ASN A 1 318 ? 3.93 -15.195 -10.32 1 97.88 318 ASN A C 1
ATOM 2487 O O . ASN A 1 318 ? 5.035 -15.352 -10.844 1 97.88 318 ASN A O 1
ATOM 2491 N N . THR A 1 319 ? 2.996 -14.477 -10.852 1 97.44 319 THR A N 1
ATOM 2492 C CA . THR A 1 319 ? 3.223 -13.82 -12.133 1 97.44 319 THR A CA 1
ATOM 2493 C C . THR A 1 319 ? 4.434 -12.891 -12.062 1 97.44 319 THR A C 1
ATOM 2495 O O . THR A 1 319 ? 5.293 -12.914 -12.945 1 97.44 319 THR A O 1
ATOM 2498 N N . LEU A 1 320 ? 4.516 -12.117 -10.992 1 97.12 320 LEU A N 1
ATOM 2499 C CA . LEU A 1 320 ? 5.656 -11.219 -10.875 1 97.12 320 LEU A CA 1
ATOM 2500 C C . LEU A 1 320 ? 6.941 -12 -10.617 1 97.12 320 LEU A C 1
ATOM 2502 O O . LEU A 1 320 ? 7.984 -11.688 -11.203 1 97.12 320 LEU A O 1
ATOM 2506 N N . SER A 1 321 ? 6.898 -12.961 -9.773 1 97.38 321 SER A N 1
ATOM 2507 C CA . SER A 1 321 ? 8.062 -13.797 -9.484 1 97.38 321 SER A CA 1
ATOM 2508 C C . SER A 1 321 ? 8.578 -14.477 -10.75 1 97.38 321 SER A C 1
ATOM 2510 O O . SER A 1 321 ? 9.781 -14.461 -11.023 1 97.38 321 SER A O 1
ATOM 2512 N N . ASP A 1 322 ? 7.695 -15.047 -11.5 1 96.75 322 ASP A N 1
ATOM 2513 C CA . ASP A 1 322 ? 8.062 -15.742 -12.727 1 96.75 322 ASP A CA 1
ATOM 2514 C C . ASP A 1 322 ? 8.688 -14.789 -13.742 1 96.75 322 ASP A C 1
ATOM 2516 O O . ASP A 1 322 ? 9.688 -15.117 -14.383 1 96.75 322 ASP A O 1
ATOM 2520 N N . ARG A 1 323 ? 8.117 -13.648 -13.914 1 96.56 323 ARG A N 1
ATOM 2521 C CA . ARG A 1 323 ? 8.641 -12.664 -14.852 1 96.56 323 ARG A CA 1
ATOM 2522 C C . ARG A 1 323 ? 10.055 -12.242 -14.469 1 96.56 323 ARG A C 1
ATOM 2524 O O . ARG A 1 323 ? 10.93 -12.125 -15.336 1 96.56 323 ARG A O 1
ATOM 2531 N N . CYS A 1 324 ? 10.32 -12.047 -13.211 1 95.19 324 CYS A N 1
ATOM 2532 C CA . CYS A 1 324 ? 11.648 -11.68 -12.75 1 95.19 324 CYS A CA 1
ATOM 2533 C C . CYS A 1 324 ? 12.641 -12.82 -12.969 1 95.19 324 CYS A C 1
ATOM 2535 O O . CYS A 1 324 ? 13.766 -12.594 -13.422 1 95.19 324 CYS A O 1
ATOM 2537 N N . GLU A 1 325 ? 12.211 -14.008 -12.672 1 93.06 325 GLU A N 1
ATOM 2538 C CA . GLU A 1 325 ? 13.07 -15.164 -12.891 1 93.06 325 GLU A CA 1
ATOM 2539 C C . GLU A 1 325 ? 13.453 -15.305 -14.359 1 93.06 325 GLU A C 1
ATOM 2541 O O . GLU A 1 325 ? 14.617 -15.539 -14.688 1 93.06 325 GLU A O 1
ATOM 2546 N N . MET A 1 326 ? 12.523 -15.188 -15.164 1 93.12 326 MET A N 1
ATOM 2547 C CA . MET A 1 326 ? 12.758 -15.305 -16.594 1 93.12 326 MET A CA 1
ATOM 2548 C C . MET A 1 326 ? 13.719 -14.227 -17.078 1 93.12 326 MET A C 1
ATOM 2550 O O . MET A 1 326 ? 14.578 -14.484 -17.938 1 93.12 326 MET A O 1
ATOM 2554 N N . LEU A 1 327 ? 13.516 -13.039 -16.594 1 92.12 327 LEU A N 1
ATOM 2555 C CA . LEU A 1 327 ? 14.422 -11.953 -16.953 1 92.12 327 LEU A CA 1
ATOM 2556 C C . LEU A 1 327 ? 15.859 -12.297 -16.562 1 92.12 327 LEU A C 1
ATOM 2558 O O . LEU A 1 327 ? 16.781 -12.117 -17.375 1 92.12 327 LEU A O 1
ATOM 2562 N N . PHE A 1 328 ? 16.125 -12.828 -15.406 1 87.38 328 PHE A N 1
ATOM 2563 C CA . PHE A 1 328 ? 17.453 -13.18 -14.953 1 87.38 328 PHE A CA 1
ATOM 2564 C C . PHE A 1 328 ? 18.047 -14.312 -15.797 1 87.38 328 PHE A C 1
ATOM 2566 O O . PHE A 1 328 ? 19.234 -14.297 -16.125 1 87.38 328 PHE A O 1
ATOM 2573 N N . GLU A 1 329 ? 17.156 -15.258 -16.031 1 84.31 329 GLU A N 1
ATOM 2574 C CA . GLU A 1 329 ? 17.594 -16.344 -16.922 1 84.31 329 GLU A CA 1
ATOM 2575 C C . GLU A 1 329 ? 18.031 -15.797 -18.266 1 84.31 329 GLU A C 1
ATOM 2577 O O . GLU A 1 329 ? 19.062 -16.219 -18.812 1 84.31 329 GLU A O 1
ATOM 2582 N N . ASP A 1 330 ? 17.312 -14.898 -18.734 1 84.31 330 ASP A N 1
ATOM 2583 C CA . ASP A 1 330 ? 17.625 -14.297 -20.031 1 84.31 330 ASP A CA 1
ATOM 2584 C C . ASP A 1 330 ? 18.922 -13.484 -19.969 1 84.31 330 ASP A C 1
ATOM 2586 O O . ASP A 1 330 ? 19.734 -13.516 -20.891 1 84.31 330 ASP A O 1
ATOM 2590 N N . LEU A 1 331 ? 19.094 -12.695 -18.938 1 81.12 331 LEU A N 1
ATOM 2591 C CA . LEU A 1 331 ? 20.281 -11.867 -18.766 1 81.12 331 LEU A CA 1
ATOM 2592 C C . LEU A 1 331 ? 21.531 -12.742 -18.641 1 81.12 331 LEU A C 1
ATOM 2594 O O . LEU A 1 331 ? 22.594 -12.375 -19.141 1 81.12 331 LEU A O 1
ATOM 2598 N N . LEU A 1 332 ? 21.406 -13.789 -17.969 1 70.38 332 LEU A N 1
ATOM 2599 C CA . LEU A 1 332 ? 22.531 -14.719 -17.828 1 70.38 332 LEU A CA 1
ATOM 2600 C C . LEU A 1 332 ? 22.891 -15.344 -19.172 1 70.38 332 LEU A C 1
ATOM 2602 O O . LEU A 1 332 ? 24.062 -15.539 -19.469 1 70.38 332 LEU A O 1
ATOM 2606 N N . LEU A 1 333 ? 21.844 -15.695 -19.906 1 64.25 333 LEU A N 1
ATOM 2607 C CA . LEU A 1 333 ? 22.047 -16.344 -21.203 1 64.25 333 LEU A CA 1
ATOM 2608 C C . LEU A 1 333 ? 22.547 -15.336 -22.234 1 64.25 333 LEU A C 1
ATOM 2610 O O . LEU A 1 333 ? 23.328 -15.695 -23.125 1 64.25 333 LEU A O 1
ATOM 2614 N N . ASN A 1 334 ? 21.938 -14.18 -22.109 1 65.38 334 ASN A N 1
ATOM 2615 C CA . ASN A 1 334 ? 22.297 -13.18 -23.109 1 65.38 334 ASN A CA 1
ATOM 2616 C C . ASN A 1 334 ? 23.297 -12.164 -22.562 1 65.38 334 ASN A C 1
ATOM 2618 O O . ASN A 1 334 ? 22.969 -11.406 -21.641 1 65.38 334 ASN A O 1
ATOM 2622 N N . GLU A 1 335 ? 24.516 -12.656 -22.203 1 56.78 335 GLU A N 1
ATOM 2623 C CA . GLU A 1 335 ? 25.641 -11.883 -21.688 1 56.78 335 GLU A CA 1
ATOM 2624 C C . GLU A 1 335 ? 25.578 -10.43 -22.156 1 56.78 335 GLU A C 1
ATOM 2626 O O . GLU A 1 335 ? 26.188 -10.078 -23.172 1 56.78 335 GLU A O 1
ATOM 2631 N N . THR A 1 336 ? 24.453 -9.852 -22.422 1 49.03 336 THR A N 1
ATOM 2632 C CA . THR A 1 336 ? 24.766 -8.555 -23.031 1 49.03 336 THR A CA 1
ATOM 2633 C C . THR A 1 336 ? 25.641 -7.723 -22.094 1 49.03 336 THR A C 1
ATOM 2635 O O . THR A 1 336 ? 25.312 -7.52 -20.922 1 49.03 336 THR A O 1
ATOM 2638 N N . PRO A 1 337 ? 26.938 -7.672 -22.484 1 45.84 337 PRO A N 1
ATOM 2639 C CA . PRO A 1 337 ? 27.797 -6.73 -21.781 1 45.84 337 PRO A CA 1
ATOM 2640 C C . PRO A 1 337 ? 27.094 -5.414 -21.453 1 45.84 337 PRO A C 1
ATOM 2642 O O . PRO A 1 337 ? 26.75 -4.66 -22.359 1 45.84 337 PRO A O 1
ATOM 2645 N N . GLY A 1 338 ? 26.078 -5.535 -20.953 1 43.59 338 GLY A N 1
ATOM 2646 C CA . GLY A 1 338 ? 25.516 -4.199 -20.797 1 43.59 338 GLY A CA 1
ATOM 2647 C C . GLY A 1 338 ? 26.547 -3.17 -20.375 1 43.59 338 GLY A C 1
ATOM 2648 O O . GLY A 1 338 ? 27.625 -3.529 -19.891 1 43.59 338 GLY A O 1
ATOM 2649 N N . LYS A 1 339 ? 26.359 -2.004 -20.891 1 48.44 339 LYS A N 1
ATOM 2650 C CA . LYS A 1 339 ? 27.25 -0.864 -20.656 1 48.44 339 LYS A CA 1
ATOM 2651 C C . LYS A 1 339 ? 27.578 -0.708 -19.188 1 48.44 339 LYS A C 1
ATOM 2653 O O . LYS A 1 339 ? 26.703 -0.33 -18.391 1 48.44 339 LYS A O 1
ATOM 2658 N N . LYS A 1 340 ? 28.594 -1.508 -18.609 1 52.47 340 LYS A N 1
ATOM 2659 C CA . LYS A 1 340 ? 29.25 -1.457 -17.297 1 52.47 340 LYS A CA 1
ATOM 2660 C C . LYS A 1 340 ? 29.188 -0.05 -16.703 1 52.47 340 LYS A C 1
ATOM 2662 O O . LYS A 1 340 ? 29.312 0.125 -15.492 1 52.47 340 LYS A O 1
ATOM 2667 N N . ASN A 1 341 ? 28.938 0.826 -17.609 1 55.66 341 ASN A N 1
ATOM 2668 C CA . ASN A 1 341 ? 29.25 2.158 -17.094 1 55.66 341 ASN A CA 1
ATOM 2669 C C . ASN A 1 341 ? 27.969 2.969 -16.859 1 55.66 341 ASN A C 1
ATOM 2671 O O . ASN A 1 341 ? 28.031 4.188 -16.688 1 55.66 341 ASN A O 1
ATOM 2675 N N . SER A 1 342 ? 26.719 2.203 -17.016 1 65.62 342 SER A N 1
ATOM 2676 C CA . SER A 1 342 ? 25.562 3.098 -16.906 1 65.62 342 SER A CA 1
ATOM 2677 C C . SER A 1 342 ? 25.047 3.162 -15.469 1 65.62 342 SER A C 1
ATOM 2679 O O . SER A 1 342 ? 25.047 2.152 -14.758 1 65.62 342 SER A O 1
ATOM 2681 N N . GLU A 1 343 ? 24.875 4.367 -14.984 1 76 343 GLU A N 1
ATOM 2682 C CA . GLU A 1 343 ? 24.344 4.633 -13.656 1 76 343 GLU A CA 1
ATOM 2683 C C . GLU A 1 343 ? 22.953 4.02 -13.492 1 76 343 GLU A C 1
ATOM 2685 O O . GLU A 1 343 ? 22.516 3.771 -12.367 1 76 343 GLU A O 1
ATOM 2690 N N . ARG A 1 344 ? 22.359 3.734 -14.672 1 82.25 344 ARG A N 1
ATOM 2691 C CA . ARG A 1 344 ? 21 3.197 -14.641 1 82.25 344 ARG A CA 1
ATOM 2692 C C . ARG A 1 344 ? 20.766 2.242 -15.805 1 82.25 344 ARG A C 1
ATOM 2694 O O . ARG A 1 344 ? 21.125 2.545 -16.938 1 82.25 344 ARG A O 1
ATOM 2701 N N . GLU A 1 345 ? 20.328 0.985 -15.461 1 85.56 345 GLU A N 1
ATOM 2702 C CA . GLU A 1 345 ? 19.969 -0.007 -16.469 1 85.56 345 GLU A CA 1
ATOM 2703 C C . GLU A 1 345 ? 18.469 -0.333 -16.406 1 85.56 345 GLU A C 1
ATOM 2705 O O . GLU A 1 345 ? 17.938 -0.591 -15.32 1 85.56 345 GLU A O 1
ATOM 2710 N N . TYR A 1 346 ? 17.891 -0.333 -17.578 1 87.94 346 TYR A N 1
ATOM 2711 C CA . TYR A 1 346 ? 16.453 -0.598 -17.703 1 87.94 346 TYR A CA 1
ATOM 2712 C C . TYR A 1 346 ? 16.203 -1.923 -18.406 1 87.94 346 TYR A C 1
ATOM 2714 O O . TYR A 1 346 ? 16.797 -2.201 -19.453 1 87.94 346 TYR A O 1
ATOM 2722 N N . HIS A 1 347 ? 15.336 -2.717 -17.781 1 89.62 347 HIS A N 1
ATOM 2723 C CA . HIS A 1 347 ? 14.93 -3.986 -18.359 1 89.62 347 HIS A CA 1
ATOM 2724 C C . HIS A 1 347 ? 13.414 -4.137 -18.359 1 89.62 347 HIS A C 1
ATOM 2726 O O . HIS A 1 347 ? 12.766 -3.875 -17.344 1 89.62 347 HIS A O 1
ATOM 2732 N N . THR A 1 348 ? 12.883 -4.504 -19.469 1 92.31 348 THR A N 1
ATOM 2733 C CA . THR A 1 348 ? 11.453 -4.773 -19.547 1 92.31 348 THR A CA 1
ATOM 2734 C C . THR A 1 348 ? 11.148 -6.219 -19.141 1 92.31 348 THR A C 1
ATOM 2736 O O . THR A 1 348 ? 11.828 -7.145 -19.594 1 92.31 348 THR A O 1
ATOM 2739 N N . LEU A 1 349 ? 10.227 -6.359 -18.266 1 94.25 349 LEU A N 1
ATOM 2740 C CA . LEU A 1 349 ? 9.797 -7.711 -17.922 1 94.25 349 LEU A CA 1
ATOM 2741 C C . LEU A 1 349 ? 8.93 -8.305 -19.031 1 94.25 349 LEU A C 1
ATOM 2743 O O . LEU A 1 349 ? 8.281 -7.57 -19.781 1 94.25 349 LEU A O 1
ATOM 2747 N N . PRO A 1 350 ? 8.992 -9.617 -19.156 1 94.56 350 PRO A N 1
ATOM 2748 C CA . PRO A 1 350 ? 8.125 -10.227 -20.172 1 94.56 350 PRO A CA 1
ATOM 2749 C C . PRO A 1 350 ? 6.641 -9.984 -19.891 1 94.56 350 PRO A C 1
ATOM 2751 O O . PRO A 1 350 ? 6.238 -9.883 -18.719 1 94.56 350 PRO A O 1
ATOM 2754 N N . CYS A 1 351 ? 5.891 -9.953 -20.969 1 93.88 351 CYS A N 1
ATOM 2755 C CA . CYS A 1 351 ? 4.457 -9.688 -20.875 1 93.88 351 CYS A CA 1
ATOM 2756 C C . CYS A 1 351 ? 3.668 -10.992 -20.828 1 93.88 351 CYS A C 1
ATOM 2758 O O . CYS A 1 351 ? 3.996 -11.945 -21.547 1 93.88 351 CYS A O 1
ATOM 2760 N N . ARG A 1 352 ? 2.697 -10.961 -20.094 1 95.62 352 ARG A N 1
ATOM 2761 C CA . ARG A 1 352 ? 1.88 -12.164 -19.953 1 95.62 352 ARG A CA 1
ATOM 2762 C C . ARG A 1 352 ? 0.953 -12.328 -21.156 1 95.62 352 ARG A C 1
ATOM 2764 O O . ARG A 1 352 ? 0.366 -11.359 -21.641 1 95.62 352 ARG A O 1
ATOM 2771 N N . VAL A 1 353 ? 0.832 -13.523 -21.734 1 96.06 353 VAL A N 1
ATOM 2772 C CA . VAL A 1 353 ? -0.033 -13.891 -22.844 1 96.06 353 VAL A CA 1
ATOM 2773 C C . VAL A 1 353 ? -0.951 -15.039 -22.438 1 96.06 353 VAL A C 1
ATOM 2775 O O . VAL A 1 353 ? -0.507 -16 -21.797 1 96.06 353 VAL A O 1
ATOM 2778 N N . PHE A 1 354 ? -2.258 -14.891 -22.797 1 96.81 354 PHE A N 1
ATOM 2779 C CA . PHE A 1 354 ? -3.229 -15.914 -22.406 1 96.81 354 PHE A CA 1
ATOM 2780 C C . PHE A 1 354 ? -3.701 -16.688 -23.641 1 96.81 354 PHE A C 1
ATOM 2782 O O . PHE A 1 354 ? -3.754 -16.141 -24.734 1 96.81 354 PHE A O 1
ATOM 2789 N N . ALA A 1 355 ? -3.973 -17.938 -23.453 1 96.38 355 ALA A N 1
ATOM 2790 C CA . ALA A 1 355 ? -4.551 -18.812 -24.469 1 96.38 355 ALA A CA 1
ATOM 2791 C C . ALA A 1 355 ? -5.598 -19.734 -23.859 1 96.38 355 ALA A C 1
ATOM 2793 O O . ALA A 1 355 ? -5.418 -20.25 -22.75 1 96.38 355 ALA A O 1
ATOM 2794 N N . PRO A 1 356 ? -6.637 -19.984 -24.562 1 93.75 356 PRO A N 1
ATOM 2795 C CA . PRO A 1 356 ? -7.719 -20.797 -24.016 1 93.75 356 PRO A CA 1
ATOM 2796 C C . PRO A 1 356 ? -7.43 -22.297 -24.109 1 93.75 356 PRO A C 1
ATOM 2798 O O . PRO A 1 356 ? -6.676 -22.734 -24.984 1 93.75 356 PRO A O 1
ATOM 2801 N N . ILE A 1 357 ? -7.914 -23.047 -23.125 1 92 357 ILE A N 1
ATOM 2802 C CA . ILE A 1 357 ? -8.102 -24.484 -23.297 1 92 357 ILE A CA 1
ATOM 2803 C C . ILE A 1 357 ? -9.359 -24.75 -24.125 1 92 357 ILE A C 1
ATOM 2805 O O . ILE A 1 357 ? -10.445 -24.266 -23.781 1 92 357 ILE A O 1
ATOM 2809 N N . VAL A 1 358 ? -9.219 -25.422 -25.203 1 86.88 358 VAL A N 1
ATOM 2810 C CA . VAL A 1 358 ? -10.359 -25.656 -26.078 1 86.88 358 VAL A CA 1
ATOM 2811 C C . VAL A 1 358 ? -11.523 -26.234 -25.281 1 86.88 358 VAL A C 1
ATOM 2813 O O . VAL A 1 358 ? -11.352 -27.203 -24.531 1 86.88 358 VAL A O 1
ATOM 2816 N N . GLY A 1 359 ? -12.68 -25.594 -25.391 1 85.62 359 GLY A N 1
ATOM 2817 C CA . GLY A 1 359 ? -13.891 -26.062 -24.734 1 85.62 359 GLY A CA 1
ATOM 2818 C C . GLY A 1 359 ? -13.977 -25.672 -23.266 1 85.62 359 GLY A C 1
ATOM 2819 O O . GLY A 1 359 ? -14.828 -26.188 -22.531 1 85.62 359 GLY A O 1
ATOM 2820 N N . SER A 1 360 ? -13.125 -24.906 -22.812 1 90.38 360 SER A N 1
ATOM 2821 C CA . SER A 1 360 ? -13.07 -24.5 -21.422 1 90.38 360 SER A CA 1
ATOM 2822 C C . SER A 1 360 ? -13.148 -22.984 -21.266 1 90.38 360 SER A C 1
ATOM 2824 O O . SER A 1 360 ? -12.891 -22.25 -22.234 1 90.38 360 SER A O 1
ATOM 2826 N N . SER A 1 361 ? -13.695 -22.516 -20.141 1 91.12 361 SER A N 1
ATOM 2827 C CA . SER A 1 361 ? -13.672 -21.094 -19.828 1 91.12 361 SER A CA 1
ATOM 2828 C C . SER A 1 361 ? -12.305 -20.672 -19.281 1 91.12 361 SER A C 1
ATOM 2830 O O . SER A 1 361 ? -12.016 -19.484 -19.172 1 91.12 361 SER A O 1
ATOM 2832 N N . VAL A 1 362 ? -11.469 -21.688 -19.031 1 95 362 VAL A N 1
ATOM 2833 C CA . VAL A 1 362 ? -10.18 -21.453 -18.391 1 95 362 VAL A CA 1
ATOM 2834 C C . VAL A 1 362 ? -9.133 -21.078 -19.438 1 95 362 VAL A C 1
ATOM 2836 O O . VAL A 1 362 ? -9.047 -21.719 -20.484 1 95 362 VAL A O 1
ATOM 2839 N N . LEU A 1 363 ? -8.422 -20.031 -19.156 1 96.56 363 LEU A N 1
ATOM 2840 C CA . LEU A 1 363 ? -7.273 -19.672 -19.984 1 96.56 363 LEU A CA 1
ATOM 2841 C C . LEU A 1 363 ? -5.973 -20.094 -19.312 1 96.56 363 LEU A C 1
ATOM 2843 O O . LEU A 1 363 ? -5.848 -20.031 -18.078 1 96.56 363 LEU A O 1
ATOM 2847 N N . LEU A 1 364 ? -5.07 -20.594 -20.109 1 97.62 364 LEU A N 1
ATOM 2848 C CA . LEU A 1 364 ? -3.68 -20.75 -19.688 1 97.62 364 LEU A CA 1
ATOM 2849 C C . LEU A 1 364 ? -2.857 -19.516 -20.031 1 97.62 364 LEU A C 1
ATOM 2851 O O . LEU A 1 364 ? -3.357 -18.594 -20.688 1 97.62 364 LEU A O 1
ATOM 2855 N N . CYS A 1 365 ? -1.605 -19.484 -19.5 1 97.69 365 CYS A N 1
ATOM 2856 C CA . CYS A 1 365 ? -0.836 -18.281 -19.797 1 97.69 365 CYS A CA 1
ATOM 2857 C C . CYS A 1 365 ? 0.62 -18.625 -20.094 1 97.69 365 CYS A C 1
ATOM 2859 O O . CYS A 1 365 ? 1.044 -19.766 -19.906 1 97.69 365 CYS A O 1
ATOM 2861 N N . ASP A 1 366 ? 1.251 -17.797 -20.703 1 96.62 366 ASP A N 1
ATOM 2862 C CA . ASP A 1 366 ? 2.691 -17.766 -20.922 1 96.62 366 ASP A CA 1
ATOM 2863 C C . ASP A 1 366 ? 3.221 -16.328 -20.859 1 96.62 366 ASP A C 1
ATOM 2865 O O . ASP A 1 366 ? 2.461 -15.398 -20.594 1 96.62 366 ASP A O 1
ATOM 2869 N N . TYR A 1 367 ? 4.543 -16.203 -20.906 1 96.5 367 TYR A N 1
ATOM 2870 C CA . TYR A 1 367 ? 5.184 -14.891 -20.844 1 96.5 367 TYR A CA 1
ATOM 2871 C C . TYR A 1 367 ? 6.031 -14.633 -22.078 1 96.5 367 TYR A C 1
ATOM 2873 O O . TYR A 1 367 ? 6.805 -15.5 -22.5 1 96.5 367 TYR A O 1
ATOM 2881 N N . LYS A 1 368 ? 5.848 -13.5 -22.609 1 93.88 368 LYS A N 1
ATOM 2882 C CA . LYS A 1 368 ? 6.484 -13.172 -23.891 1 93.88 368 LYS A CA 1
ATOM 2883 C C . LYS A 1 368 ? 7.453 -12.008 -23.734 1 93.88 368 LYS A C 1
ATOM 2885 O O . LYS A 1 368 ? 7.074 -10.938 -23.25 1 93.88 368 LYS A O 1
ATOM 2890 N N . PHE A 1 369 ? 8.711 -12.25 -24.219 1 90 369 PHE A N 1
ATOM 2891 C CA . PHE A 1 369 ? 9.656 -11.148 -24.312 1 90 369 PHE A CA 1
ATOM 2892 C C . PHE A 1 369 ? 9.359 -10.289 -25.531 1 90 369 PHE A C 1
ATOM 2894 O O . PHE A 1 369 ? 8.664 -10.727 -26.453 1 90 369 PHE A O 1
ATOM 2901 N N . GLY A 1 370 ? 9.789 -8.992 -25.5 1 84.62 370 GLY A N 1
ATOM 2902 C CA . GLY A 1 370 ? 9.484 -8.016 -26.531 1 84.62 370 GLY A CA 1
ATOM 2903 C C . GLY A 1 370 ? 9.844 -8.492 -27.938 1 84.62 370 GLY A C 1
ATOM 2904 O O . GLY A 1 370 ? 9.156 -8.164 -28.906 1 84.62 370 GLY A O 1
ATOM 2905 N N . ASP A 1 371 ? 10.812 -9.312 -28.078 1 84.81 371 ASP A N 1
ATOM 2906 C CA . ASP A 1 371 ? 11.305 -9.711 -29.406 1 84.81 371 ASP A CA 1
ATOM 2907 C C . ASP A 1 371 ? 10.672 -11.031 -29.844 1 84.81 371 ASP A C 1
ATOM 2909 O O . ASP A 1 371 ? 10.891 -11.477 -30.969 1 84.81 371 ASP A O 1
ATOM 2913 N N . GLU A 1 372 ? 9.836 -11.609 -29.047 1 90.38 372 GLU A N 1
ATOM 2914 C CA . GLU A 1 372 ? 9.258 -12.914 -29.375 1 90.38 372 GLU A CA 1
ATOM 2915 C C . GLU A 1 372 ? 8.023 -12.766 -30.25 1 90.38 372 GLU A C 1
ATOM 2917 O O . GLU A 1 372 ? 7.238 -11.828 -30.078 1 90.38 372 GLU A O 1
ATOM 2922 N N . THR A 1 373 ? 7.844 -13.656 -31.203 1 92 373 THR A N 1
ATOM 2923 C CA . THR A 1 373 ? 6.707 -13.672 -32.125 1 92 373 THR A CA 1
ATOM 2924 C C . THR A 1 373 ? 5.578 -14.531 -31.562 1 92 373 THR A C 1
ATOM 2926 O O . THR A 1 373 ? 5.793 -15.32 -30.641 1 92 373 THR A O 1
ATOM 2929 N N . ALA A 1 374 ? 4.453 -14.398 -32.188 1 92.38 374 ALA A N 1
ATOM 2930 C CA . ALA A 1 374 ? 3.303 -15.211 -31.797 1 92.38 374 ALA A CA 1
ATOM 2931 C C . ALA A 1 374 ? 3.578 -16.688 -32.062 1 92.38 374 ALA A C 1
ATOM 2933 O O . ALA A 1 374 ? 3.127 -17.547 -31.281 1 92.38 374 ALA A O 1
ATOM 2934 N N . ARG A 1 375 ? 4.297 -16.938 -33.094 1 94.06 375 ARG A N 1
ATOM 2935 C CA . ARG A 1 375 ? 4.613 -18.312 -33.469 1 94.06 375 ARG A CA 1
ATOM 2936 C C . ARG A 1 375 ? 5.453 -18.984 -32.375 1 94.06 375 ARG A C 1
ATOM 2938 O O . ARG A 1 375 ? 5.246 -20.172 -32.062 1 94.06 375 ARG A O 1
ATOM 2945 N N . GLU A 1 376 ? 6.344 -18.312 -31.828 1 94.19 376 GLU A N 1
ATOM 2946 C CA . GLU A 1 376 ? 7.18 -18.859 -30.766 1 94.19 376 GLU A CA 1
ATOM 2947 C C . GLU A 1 376 ? 6.352 -19.203 -29.531 1 94.19 376 GLU A C 1
ATOM 2949 O O . GLU A 1 376 ? 6.602 -20.219 -28.875 1 94.19 376 GLU A O 1
ATOM 2954 N N . ILE A 1 377 ? 5.41 -18.359 -29.281 1 94.88 377 ILE A N 1
ATOM 2955 C CA . ILE A 1 377 ? 4.527 -18.609 -28.141 1 94.88 377 ILE A CA 1
ATOM 2956 C C . ILE A 1 377 ? 3.664 -19.828 -28.406 1 94.88 377 ILE A C 1
ATOM 2958 O O . ILE A 1 377 ? 3.486 -20.672 -27.531 1 94.88 377 ILE A O 1
ATOM 2962 N N . GLN A 1 378 ? 3.207 -19.922 -29.641 1 95.81 378 GLN A N 1
ATOM 2963 C CA . GLN A 1 378 ? 2.426 -21.094 -30.031 1 95.81 378 GLN A CA 1
ATOM 2964 C C . GLN A 1 378 ? 3.234 -22.375 -29.875 1 95.81 378 GLN A C 1
ATOM 2966 O O . GLN A 1 378 ? 2.719 -23.391 -29.375 1 95.81 378 GLN A O 1
ATOM 2971 N N . GLU A 1 379 ? 4.43 -22.281 -30.266 1 95.31 379 GLU A N 1
ATOM 2972 C CA . GLU A 1 379 ? 5.309 -23.438 -30.172 1 95.31 379 GLU A CA 1
ATOM 2973 C C . GLU A 1 379 ? 5.523 -23.859 -28.719 1 95.31 379 GLU A C 1
ATOM 2975 O O . GLU A 1 379 ? 5.578 -25.047 -28.406 1 95.31 379 GLU A O 1
ATOM 2980 N N . ARG A 1 380 ? 5.641 -22.922 -27.859 1 95.5 380 ARG A N 1
ATOM 2981 C CA . ARG A 1 380 ? 5.832 -23.219 -26.453 1 95.5 380 ARG A CA 1
ATOM 2982 C C . ARG A 1 380 ? 4.582 -23.859 -25.859 1 95.5 380 ARG A C 1
ATOM 2984 O O . ARG A 1 380 ? 4.676 -24.812 -25.062 1 95.5 380 ARG A O 1
ATOM 2991 N N . PHE A 1 381 ? 3.414 -23.344 -26.234 1 96.94 381 PHE A N 1
ATOM 2992 C CA . PHE A 1 381 ? 2.172 -23.953 -25.781 1 96.94 381 PHE A CA 1
ATOM 2993 C C . PHE A 1 381 ? 2.074 -25.406 -26.25 1 96.94 381 PHE A C 1
ATOM 2995 O O . PHE A 1 381 ? 1.628 -26.266 -25.5 1 96.94 381 PHE A O 1
ATOM 3002 N N . LEU A 1 382 ? 2.486 -25.594 -27.469 1 96 382 LEU A N 1
ATOM 3003 C CA . LEU A 1 382 ? 2.439 -26.938 -28.016 1 96 382 LEU A CA 1
ATOM 3004 C C . LEU A 1 382 ? 3.449 -27.844 -27.328 1 96 382 LEU A C 1
ATOM 3006 O O . LEU A 1 382 ? 3.107 -28.953 -26.906 1 96 382 LEU A O 1
ATOM 3010 N N . GLU A 1 383 ? 4.59 -27.375 -27.125 1 95.81 383 GLU A N 1
ATOM 3011 C CA . GLU A 1 383 ? 5.676 -28.172 -26.562 1 95.81 383 GLU A CA 1
ATOM 3012 C C . GLU A 1 383 ? 5.426 -28.484 -25.094 1 95.81 383 GLU A C 1
ATOM 3014 O O . GLU A 1 383 ? 5.605 -29.625 -24.641 1 95.81 383 GLU A O 1
ATOM 3019 N N . MET A 1 384 ? 4.98 -27.469 -24.359 1 96.88 384 MET A N 1
ATOM 3020 C CA . MET A 1 384 ? 4.93 -27.609 -22.906 1 96.88 384 MET A CA 1
ATOM 3021 C C . MET A 1 384 ? 3.562 -28.109 -22.453 1 96.88 384 MET A C 1
ATOM 3023 O O . MET A 1 384 ? 3.449 -28.766 -21.422 1 96.88 384 MET A O 1
ATOM 3027 N N . LEU A 1 385 ? 2.539 -27.797 -23.266 1 97.44 385 LEU A N 1
ATOM 3028 C CA . LEU A 1 385 ? 1.188 -28.109 -22.812 1 97.44 385 LEU A CA 1
ATOM 3029 C C . LEU A 1 385 ? 0.461 -28.984 -23.828 1 97.44 385 LEU A C 1
ATOM 3031 O O . LEU A 1 385 ? -0.692 -29.359 -23.609 1 97.44 385 LEU A O 1
ATOM 3035 N N . ASP A 1 386 ? 1.153 -29.328 -24.844 1 94.19 386 ASP A N 1
ATOM 3036 C CA . ASP A 1 386 ? 0.548 -30.125 -25.906 1 94.19 386 ASP A CA 1
ATOM 3037 C C . ASP A 1 386 ? -0.761 -29.5 -26.375 1 94.19 386 ASP A C 1
ATOM 3039 O O . ASP A 1 386 ? -1.744 -30.203 -26.609 1 94.19 386 ASP A O 1
ATOM 3043 N N . GLN A 1 387 ? -0.812 -28.141 -26.375 1 91.81 387 GLN A N 1
ATOM 3044 C CA . GLN A 1 387 ? -1.969 -27.359 -26.812 1 91.81 387 GLN A CA 1
ATOM 3045 C C . GLN A 1 387 ? -1.684 -26.641 -28.125 1 91.81 387 GLN A C 1
ATOM 3047 O O . GLN A 1 387 ? -0.804 -25.781 -28.203 1 91.81 387 GLN A O 1
ATOM 3052 N N . ALA A 1 388 ? -2.439 -27.016 -29.156 1 92.88 388 ALA A N 1
ATOM 3053 C CA . ALA A 1 388 ? -2.334 -26.297 -30.438 1 92.88 388 ALA A CA 1
ATOM 3054 C C . ALA A 1 388 ? -3.168 -25.016 -30.422 1 92.88 388 ALA A C 1
ATOM 3056 O O . ALA A 1 388 ? -4.348 -25.031 -30.766 1 92.88 388 ALA A O 1
ATOM 3057 N N . VAL A 1 389 ? -2.502 -23.969 -30.109 1 93.31 389 VAL A N 1
ATOM 3058 C CA . VAL A 1 389 ? -3.189 -22.688 -29.984 1 93.31 389 VAL A CA 1
ATOM 3059 C C . VAL A 1 389 ? -3.098 -21.922 -31.312 1 93.31 389 VAL A C 1
ATOM 3061 O O . VAL A 1 389 ? -2.041 -21.891 -31.938 1 93.31 389 VAL A O 1
ATOM 3064 N N . GLN A 1 390 ? -4.172 -21.328 -31.703 1 91.31 390 GLN A N 1
ATOM 3065 C CA . GLN A 1 390 ? -4.18 -20.484 -32.906 1 91.31 390 GLN A CA 1
ATOM 3066 C C . GLN A 1 390 ? -3.754 -19.062 -32.562 1 91.31 390 GLN A C 1
ATOM 3068 O O . GLN A 1 390 ? -4.012 -18.562 -31.453 1 91.31 390 GLN A O 1
ATOM 3073 N N . PRO A 1 391 ? -3.143 -18.453 -33.531 1 88.5 391 PRO A N 1
ATOM 3074 C CA . PRO A 1 391 ? -2.67 -17.078 -33.281 1 88.5 391 PRO A CA 1
ATOM 3075 C C . PRO A 1 391 ? -3.789 -16.141 -32.844 1 88.5 391 PRO A C 1
ATOM 3077 O O . PRO A 1 391 ? -3.572 -15.266 -32 1 88.5 391 PRO A O 1
ATOM 3080 N N . GLU A 1 392 ? -4.949 -16.328 -33.312 1 90 392 GLU A N 1
ATOM 3081 C CA . GLU A 1 392 ? -6.07 -15.438 -33.031 1 90 392 GLU A CA 1
ATOM 3082 C C . GLU A 1 392 ? -6.574 -15.625 -31.594 1 90 392 GLU A C 1
ATOM 3084 O O . GLU A 1 392 ? -7.289 -14.773 -31.062 1 90 392 GLU A O 1
ATOM 3089 N N . ASP A 1 393 ? -6.168 -16.75 -31.047 1 91.56 393 ASP A N 1
ATOM 3090 C CA . ASP A 1 393 ? -6.652 -17.062 -29.703 1 91.56 393 ASP A CA 1
ATOM 3091 C C . ASP A 1 393 ? -5.695 -16.516 -28.641 1 91.56 393 ASP A C 1
ATOM 3093 O O . ASP A 1 393 ? -6 -16.562 -27.438 1 91.56 393 ASP A O 1
ATOM 3097 N N . LEU A 1 394 ? -4.551 -16.078 -29.125 1 92.25 394 LEU A N 1
ATOM 3098 C CA . LEU A 1 394 ? -3.594 -15.516 -28.188 1 92.25 394 LEU A CA 1
ATOM 3099 C C . LEU A 1 394 ? -4.027 -14.125 -27.75 1 92.25 394 LEU A C 1
ATOM 3101 O O . LEU A 1 394 ? -4.355 -13.273 -28.578 1 92.25 394 LEU A O 1
ATOM 3105 N N . GLN A 1 395 ? -4.133 -13.938 -26.391 1 90.56 395 GLN A N 1
ATOM 3106 C CA . GLN A 1 395 ? -4.492 -12.648 -25.812 1 90.56 395 GLN A CA 1
ATOM 3107 C C . GLN A 1 395 ? -3.344 -12.078 -24.984 1 90.56 395 GLN A C 1
ATOM 3109 O O . GLN A 1 395 ? -3.049 -12.578 -23.906 1 90.56 395 GLN A O 1
ATOM 3114 N N . THR A 1 396 ? -2.738 -11.086 -25.547 1 85.56 396 THR A N 1
ATOM 3115 C CA . THR A 1 396 ? -1.659 -10.438 -24.812 1 85.56 396 THR A CA 1
ATOM 3116 C C . THR A 1 396 ? -2.217 -9.414 -23.828 1 85.56 396 THR A C 1
ATOM 3118 O O . THR A 1 396 ? -3.068 -8.594 -24.188 1 85.56 396 THR A O 1
ATOM 3121 N N . ALA A 1 397 ? -1.738 -9.586 -22.609 1 80.69 397 ALA A N 1
ATOM 3122 C CA . ALA A 1 397 ? -2.16 -8.617 -21.594 1 80.69 397 ALA A CA 1
ATOM 3123 C C . ALA A 1 397 ? -1.711 -7.211 -21.969 1 80.69 397 ALA A C 1
ATOM 3125 O O . ALA A 1 397 ? -0.577 -7.012 -22.422 1 80.69 397 ALA A O 1
ATOM 3126 N N . GLU A 1 398 ? -2.643 -6.285 -21.922 1 72.56 398 GLU A N 1
ATOM 3127 C CA . GLU A 1 398 ? -2.363 -4.906 -22.328 1 72.56 398 GLU A CA 1
ATOM 3128 C C . GLU A 1 398 ? -1.482 -4.203 -21.297 1 72.56 398 GLU A C 1
ATOM 3130 O O . GLU A 1 398 ? -1.901 -3.984 -20.156 1 72.56 398 GLU A O 1
ATOM 3135 N N . GLU A 1 399 ? -0.263 -4.254 -21.531 1 75.06 399 GLU A N 1
ATOM 3136 C CA . GLU A 1 399 ? 0.694 -3.434 -20.797 1 75.06 399 GLU A CA 1
ATOM 3137 C C . GLU A 1 399 ? 1.341 -2.391 -21.703 1 75.06 399 GLU A C 1
ATOM 3139 O O . GLU A 1 399 ? 1.862 -2.727 -22.766 1 75.06 399 GLU A O 1
ATOM 3144 N N . MET A 1 400 ? 0.976 -1.128 -21.5 1 63.47 400 MET A N 1
ATOM 3145 C CA . MET A 1 400 ? 1.436 -0.07 -22.391 1 63.47 400 MET A CA 1
ATOM 3146 C C . MET A 1 400 ? 2.818 0.427 -21.984 1 63.47 400 MET A C 1
ATOM 3148 O O . MET A 1 400 ? 3.123 0.517 -20.797 1 63.47 400 MET A O 1
ATOM 3152 N N . ASN A 1 401 ? 3.715 0.494 -23 1 57.28 401 ASN A N 1
ATOM 3153 C CA . ASN A 1 401 ? 5.027 1.084 -22.766 1 57.28 401 ASN A CA 1
ATOM 3154 C C . ASN A 1 401 ? 4.914 2.539 -22.312 1 57.28 401 ASN A C 1
ATOM 3156 O O . ASN A 1 401 ? 4.121 3.301 -22.859 1 57.28 401 ASN A O 1
ATOM 3160 N N . MET A 1 402 ? 5.172 2.82 -21.125 1 48.72 402 MET A N 1
ATOM 3161 C CA . MET A 1 402 ? 5.23 4.234 -20.766 1 48.72 402 MET A CA 1
ATOM 3162 C C . MET A 1 402 ? 6.18 4.988 -21.703 1 48.72 402 MET A C 1
ATOM 3164 O O . MET A 1 402 ? 7.277 4.512 -21.984 1 48.72 402 MET A O 1
ATOM 3168 N N . GLY A 1 403 ? 5.684 5.703 -22.656 1 37.31 403 GLY A N 1
ATOM 3169 C CA . GLY A 1 403 ? 6.613 6.562 -23.375 1 37.31 403 GLY A CA 1
ATOM 3170 C C . GLY A 1 403 ? 7.629 7.23 -22.469 1 37.31 403 GLY A C 1
ATOM 3171 O O . GLY A 1 403 ? 7.387 7.391 -21.266 1 37.31 403 GLY A O 1
ATOM 3172 N N . LYS A 1 404 ? 8.992 7.242 -22.938 1 38.16 404 LYS A N 1
ATOM 3173 C CA . LYS A 1 404 ? 10.078 8.023 -22.344 1 38.16 404 LYS A CA 1
ATOM 3174 C C . LYS A 1 404 ? 9.562 9.367 -21.828 1 38.16 404 LYS A C 1
ATOM 3176 O O . LYS A 1 404 ? 9.32 10.289 -22.609 1 38.16 404 LYS A O 1
ATOM 3181 N N . TYR A 1 405 ? 8.727 9.562 -21.031 1 29.16 405 TYR A N 1
ATOM 3182 C CA . TYR A 1 405 ? 8.805 10.977 -20.672 1 29.16 405 TYR A CA 1
ATOM 3183 C C . TYR A 1 405 ? 10.219 11.367 -20.281 1 29.16 405 TYR A C 1
ATOM 3185 O O . TYR A 1 405 ? 10.836 10.727 -19.422 1 29.16 405 TYR A O 1
ATOM 3193 N N . SER A 1 406 ? 10.992 11.859 -21.188 1 26.72 406 SER A N 1
ATOM 3194 C CA . SER A 1 406 ? 12.125 12.766 -21.016 1 26.72 406 SER A CA 1
ATOM 3195 C C . SER A 1 406 ? 11.945 13.656 -19.797 1 26.72 406 SER A C 1
ATOM 3197 O O . SER A 1 406 ? 10.969 14.406 -19.703 1 26.72 406 SER A O 1
ATOM 3199 N N . HIS A 1 407 ? 12.203 13.273 -18.594 1 23.64 407 HIS A N 1
ATOM 3200 C CA . HIS A 1 407 ? 12.609 14.461 -17.844 1 23.64 407 HIS A CA 1
ATOM 3201 C C . HIS A 1 407 ? 13.703 15.227 -18.594 1 23.64 407 HIS A C 1
ATOM 3203 O O . HIS A 1 407 ? 14.609 14.617 -19.172 1 23.64 407 HIS A O 1
ATOM 3209 N N . MET B 1 1 ? -21.219 37.594 0.112 1 59.72 1 MET B N 1
ATOM 3210 C CA . MET B 1 1 ? -21.469 37.688 1.545 1 59.72 1 MET B CA 1
ATOM 3211 C C . MET B 1 1 ? -20.234 37.312 2.35 1 59.72 1 MET B C 1
ATOM 3213 O O . MET B 1 1 ? -19.422 36.5 1.899 1 59.72 1 MET B O 1
ATOM 3217 N N . GLY B 1 2 ? -19.812 38.094 3.375 1 84.75 2 GLY B N 1
ATOM 3218 C CA . GLY B 1 2 ? -18.594 37.906 4.152 1 84.75 2 GLY B CA 1
ATOM 3219 C C . GLY B 1 2 ? -18.594 36.594 4.949 1 84.75 2 GLY B C 1
ATOM 3220 O O . GLY B 1 2 ? -19.641 35.969 5.117 1 84.75 2 GLY B O 1
ATOM 3221 N N . ARG B 1 3 ? -17.484 36.125 5.359 1 93 3 ARG B N 1
ATOM 3222 C CA . ARG B 1 3 ? -17.344 34.875 6.145 1 93 3 ARG B CA 1
ATOM 3223 C C . ARG B 1 3 ? -17.797 35.125 7.586 1 93 3 ARG B C 1
ATOM 3225 O O . ARG B 1 3 ? -17.844 36.25 8.055 1 93 3 ARG B O 1
ATOM 3232 N N . SER B 1 4 ? -18.375 34.062 8.211 1 95.5 4 SER B N 1
ATOM 3233 C CA . SER B 1 4 ? -18.781 34.125 9.609 1 95.5 4 SER B CA 1
ATOM 3234 C C . SER B 1 4 ? -17.891 33.219 10.477 1 95.5 4 SER B C 1
ATOM 3236 O O . SER B 1 4 ? -17.797 32.031 10.242 1 95.5 4 SER B O 1
ATOM 3238 N N . TYR B 1 5 ? -17.312 33.906 11.461 1 96.94 5 TYR B N 1
ATOM 3239 C CA . TYR B 1 5 ? -16.469 33.156 12.398 1 96.94 5 TYR B CA 1
ATOM 3240 C C . TYR B 1 5 ? -17.188 32.906 13.719 1 96.94 5 TYR B C 1
ATOM 3242 O O . TYR B 1 5 ? -17.562 33.875 14.414 1 96.94 5 TYR B O 1
ATOM 3250 N N . PHE B 1 6 ? -17.453 31.641 14.008 1 97.31 6 PHE B N 1
ATOM 3251 C CA . PHE B 1 6 ? -17.953 31.234 15.312 1 97.31 6 PHE B CA 1
ATOM 3252 C C . PHE B 1 6 ? -16.797 30.953 16.266 1 97.31 6 PHE B C 1
ATOM 3254 O O . PHE B 1 6 ? -15.953 30.094 16 1 97.31 6 PHE B O 1
ATOM 3261 N N . VAL B 1 7 ? -16.734 31.703 17.406 1 97.31 7 VAL B N 1
ATOM 3262 C CA . VAL B 1 7 ? -15.555 31.75 18.266 1 97.31 7 VAL B CA 1
ATOM 3263 C C . VAL B 1 7 ? -15.898 31.203 19.641 1 97.31 7 VAL B C 1
ATOM 3265 O O . VAL B 1 7 ? -16.891 31.609 20.25 1 97.31 7 VAL B O 1
ATOM 3268 N N . GLU B 1 8 ? -15.008 30.266 20.109 1 96.75 8 GLU B N 1
ATOM 3269 C CA . GLU B 1 8 ? -15.18 29.75 21.469 1 96.75 8 GLU B CA 1
ATOM 3270 C C . GLU B 1 8 ? -15.141 30.875 22.5 1 96.75 8 GLU B C 1
ATOM 3272 O O . GLU B 1 8 ? -14.289 31.781 22.406 1 96.75 8 GLU B O 1
ATOM 3277 N N . GLU B 1 9 ? -16 30.859 23.5 1 94.94 9 GLU B N 1
ATOM 3278 C CA . GLU B 1 9 ? -16.094 31.906 24.5 1 94.94 9 GLU B CA 1
ATOM 3279 C C . GLU B 1 9 ? -14.781 32.062 25.25 1 94.94 9 GLU B C 1
ATOM 3281 O O . GLU B 1 9 ? -14.391 33.188 25.594 1 94.94 9 GLU B O 1
ATOM 3286 N N . ALA B 1 10 ? -14.18 30.984 25.5 1 94 10 ALA B N 1
ATOM 3287 C CA . ALA B 1 10 ? -12.906 31.031 26.203 1 94 10 ALA B CA 1
ATOM 3288 C C . ALA B 1 10 ? -11.875 31.844 25.422 1 94 10 ALA B C 1
ATOM 3290 O O . ALA B 1 10 ? -11.008 32.469 26.016 1 94 10 ALA B O 1
ATOM 3291 N N . VAL B 1 11 ? -11.938 31.812 24.156 1 95.69 11 VAL B N 1
ATOM 3292 C CA . VAL B 1 11 ? -11.062 32.625 23.312 1 95.69 11 VAL B CA 1
ATOM 3293 C C . VAL B 1 11 ? -11.336 34.094 23.547 1 95.69 11 VAL B C 1
ATOM 3295 O O . VAL B 1 11 ? -10.406 34.906 23.625 1 95.69 11 VAL B O 1
ATOM 3298 N N . GLY B 1 12 ? -12.602 34.438 23.594 1 92.75 12 GLY B N 1
ATOM 3299 C CA . GLY B 1 12 ? -12.969 35.812 23.891 1 92.75 12 GLY B CA 1
ATOM 3300 C C . GLY B 1 12 ? -12.414 36.312 25.203 1 92.75 12 GLY B C 1
ATOM 3301 O O . GLY B 1 12 ? -11.891 37.406 25.281 1 92.75 12 GLY B O 1
ATOM 3302 N N . GLN B 1 13 ? -12.547 35.469 26.203 1 91.94 13 GLN B N 1
ATOM 3303 C CA . GLN B 1 13 ? -12 35.812 27.516 1 91.94 13 GLN B CA 1
ATOM 3304 C C . GLN B 1 13 ? -10.492 36.031 27.453 1 91.94 13 GLN B C 1
ATOM 3306 O O . GLN B 1 13 ? -9.961 36.969 28.031 1 91.94 13 GLN B O 1
ATOM 3311 N N . TYR B 1 14 ? -9.859 35.156 26.766 1 93.75 14 TYR B N 1
ATOM 3312 C CA . TYR B 1 14 ? -8.414 35.25 26.594 1 93.75 14 TYR B CA 1
ATOM 3313 C C . TYR B 1 14 ? -8.008 36.531 25.906 1 93.75 14 TYR B C 1
ATOM 3315 O O . TYR B 1 14 ? -7.094 37.219 26.359 1 93.75 14 TYR B O 1
ATOM 3323 N N . LEU B 1 15 ? -8.625 36.844 24.828 1 92.62 15 LEU B N 1
ATOM 3324 C CA . LEU B 1 15 ? -8.328 38.062 24.078 1 92.62 15 LEU B CA 1
ATOM 3325 C C . LEU B 1 15 ? -8.602 39.312 24.922 1 92.62 15 LEU B C 1
ATOM 3327 O O . LEU B 1 15 ? -7.832 40.25 24.875 1 92.62 15 LEU B O 1
ATOM 3331 N N . SER B 1 16 ? -9.672 39.25 25.656 1 88.31 16 SER B N 1
ATOM 3332 C CA . SER B 1 16 ? -10.008 40.344 26.531 1 88.31 16 SER B CA 1
ATOM 3333 C C . SER B 1 16 ? -8.93 40.562 27.594 1 88.31 16 SER B C 1
ATOM 3335 O O . SER B 1 16 ? -8.57 41.719 27.891 1 88.31 16 SER B O 1
ATOM 3337 N N . GLU B 1 17 ? -8.484 39.5 28.125 1 89.12 17 GLU B N 1
ATOM 3338 C CA . GLU B 1 17 ? -7.426 39.562 29.125 1 89.12 17 GLU B CA 1
ATOM 3339 C C . GLU B 1 17 ? -6.145 40.156 28.516 1 89.12 17 GLU B C 1
ATOM 3341 O O . GLU B 1 17 ? -5.449 40.938 29.172 1 89.12 17 GLU B O 1
ATOM 3346 N N . LEU B 1 18 ? -5.82 39.75 27.344 1 88.69 18 LEU B N 1
ATOM 3347 C CA . LEU B 1 18 ? -4.645 40.281 26.672 1 88.69 18 LEU B CA 1
ATOM 3348 C C . LEU B 1 18 ? -4.781 41.781 26.438 1 88.69 18 LEU B C 1
ATOM 3350 O O . LEU B 1 18 ? -3.818 42.531 26.609 1 88.69 18 LEU B O 1
ATOM 3354 N N . ALA B 1 19 ? -5.898 42.188 26.016 1 84.25 19 ALA B N 1
ATOM 3355 C CA . ALA B 1 19 ? -6.156 43.594 25.703 1 84.25 19 ALA B CA 1
ATOM 3356 C C . ALA B 1 19 ? -6.078 44.438 26.969 1 84.25 19 ALA B C 1
ATOM 3358 O O . ALA B 1 19 ? -5.605 45.562 26.922 1 84.25 19 ALA B O 1
ATOM 3359 N N . THR B 1 20 ? -6.516 43.875 28.078 1 82.06 20 THR B N 1
ATOM 3360 C CA . THR B 1 20 ? -6.551 44.625 29.328 1 82.06 20 THR B CA 1
ATOM 3361 C C . THR B 1 20 ? -5.16 44.719 29.953 1 82.06 20 THR B C 1
ATOM 3363 O O . THR B 1 20 ? -4.801 45.719 30.562 1 82.06 20 THR B O 1
ATOM 3366 N N . ASN B 1 21 ? -4.438 43.656 29.828 1 76.5 21 ASN B N 1
ATOM 3367 C CA . ASN B 1 21 ? -3.166 43.562 30.531 1 76.5 21 ASN B CA 1
ATOM 3368 C C . ASN B 1 21 ? -2.021 44.156 29.734 1 76.5 21 ASN B C 1
ATOM 3370 O O . ASN B 1 21 ? -0.902 44.281 30.234 1 76.5 21 ASN B O 1
ATOM 3374 N N . SER B 1 22 ? -2.318 44.5 28.531 1 66.06 22 SER B N 1
ATOM 3375 C CA . SER B 1 22 ? -1.153 44.906 27.734 1 66.06 22 SER B CA 1
ATOM 3376 C C . SER B 1 22 ? -1.247 46.375 27.312 1 66.06 22 SER B C 1
ATOM 3378 O O . SER B 1 22 ? -2.307 46.812 26.875 1 66.06 22 SER B O 1
ATOM 3380 N N . GLN B 1 23 ? -0.289 47.062 27.703 1 62.62 23 GLN B N 1
ATOM 3381 C CA . GLN B 1 23 ? -0.146 48.438 27.234 1 62.62 23 GLN B CA 1
ATOM 3382 C C . GLN B 1 23 ? 0.549 48.469 25.875 1 62.62 23 GLN B C 1
ATOM 3384 O O . GLN B 1 23 ? 0.532 49.5 25.203 1 62.62 23 GLN B O 1
ATOM 3389 N N . ALA B 1 24 ? 1.046 47.281 25.391 1 67.94 24 ALA B N 1
ATOM 3390 C CA . ALA B 1 24 ? 1.864 47.25 24.172 1 67.94 24 ALA B CA 1
ATOM 3391 C C . ALA B 1 24 ? 1.14 46.531 23.047 1 67.94 24 ALA B C 1
ATOM 3393 O O . ALA B 1 24 ? 0.114 45.875 23.266 1 67.94 24 ALA B O 1
ATOM 3394 N N . LEU B 1 25 ? 1.607 46.844 21.891 1 83.12 25 LEU B N 1
ATOM 3395 C CA . LEU B 1 25 ? 1.163 46.156 20.688 1 83.12 25 LEU B CA 1
ATOM 3396 C C . LEU B 1 25 ? 1.446 44.688 20.766 1 83.12 25 LEU B C 1
ATOM 3398 O O . LEU B 1 25 ? 2.57 44.281 21.078 1 83.12 25 LEU B O 1
ATOM 3402 N N . LEU B 1 26 ? 0.348 43.906 20.766 1 89.94 26 LEU B N 1
ATOM 3403 C CA . LEU B 1 26 ? 0.482 42.469 20.828 1 89.94 26 LEU B CA 1
ATOM 3404 C C . LEU B 1 26 ? -0.028 41.812 19.531 1 89.94 26 LEU B C 1
ATOM 3406 O O . LEU B 1 26 ? -0.977 42.312 18.922 1 89.94 26 LEU B O 1
ATOM 3410 N N . THR B 1 27 ? 0.675 40.812 19.094 1 94.19 27 THR B N 1
ATOM 3411 C CA . THR B 1 27 ? 0.238 40.031 17.953 1 94.19 27 THR B CA 1
ATOM 3412 C C . THR B 1 27 ? 0.035 38.562 18.344 1 94.19 27 THR B C 1
ATOM 3414 O O . THR B 1 27 ? 0.524 38.125 19.375 1 94.19 27 THR B O 1
ATOM 3417 N N . GLY B 1 28 ? -0.727 37.906 17.562 1 97.31 28 GLY B N 1
ATOM 3418 C CA . GLY B 1 28 ? -0.95 36.469 17.812 1 97.31 28 GLY B CA 1
ATOM 3419 C C . GLY B 1 28 ? -1.634 35.781 16.656 1 97.31 28 GLY B C 1
ATOM 3420 O O . GLY B 1 28 ? -1.798 36.344 15.57 1 97.31 28 GLY B O 1
ATOM 3421 N N . LEU B 1 29 ? -1.887 34.5 16.859 1 98.69 29 LEU B N 1
ATOM 3422 C CA . LEU B 1 29 ? -2.48 33.656 15.852 1 98.69 29 LEU B CA 1
ATOM 3423 C C . LEU B 1 29 ? -3.863 33.156 16.281 1 98.69 29 LEU B C 1
ATOM 3425 O O . LEU B 1 29 ? -4.152 33.094 17.484 1 98.69 29 LEU B O 1
ATOM 3429 N N . LEU B 1 30 ? -4.715 32.969 15.328 1 98.69 30 LEU B N 1
ATOM 3430 C CA . LEU B 1 30 ? -6.012 32.312 15.531 1 98.69 30 LEU B CA 1
ATOM 3431 C C . LEU B 1 30 ? -6.031 30.922 14.93 1 98.69 30 LEU B C 1
ATOM 3433 O O . LEU B 1 30 ? -5.629 30.734 13.781 1 98.69 30 LEU B O 1
ATOM 3437 N N . VAL B 1 31 ? -6.445 29.938 15.703 1 98.56 31 VAL B N 1
ATOM 3438 C CA . VAL B 1 31 ? -6.426 28.531 15.289 1 98.56 31 VAL B CA 1
ATOM 3439 C C . VAL B 1 31 ? -7.844 27.969 15.289 1 98.56 31 VAL B C 1
ATOM 3441 O O . VAL B 1 31 ? -8.633 28.266 16.188 1 98.56 31 VAL B O 1
ATOM 3444 N N . GLY B 1 32 ? -8.164 27.234 14.305 1 98.31 32 GLY B N 1
ATOM 3445 C CA . GLY B 1 32 ? -9.477 26.609 14.25 1 98.31 32 GLY B CA 1
ATOM 3446 C C . GLY B 1 32 ? -9.703 25.828 12.969 1 98.31 32 GLY B C 1
ATOM 3447 O O . GLY B 1 32 ? -8.812 25.109 12.5 1 98.31 32 GLY B O 1
ATOM 3448 N N . GLN B 1 33 ? -10.938 25.766 12.5 1 98 33 GLN B N 1
ATOM 3449 C CA . GLN B 1 33 ? -11.328 24.984 11.336 1 98 33 GLN B CA 1
ATOM 3450 C C . GLN B 1 33 ? -12.211 25.797 10.398 1 98 33 GLN B C 1
ATOM 3452 O O . GLN B 1 33 ? -13.086 26.547 10.844 1 98 33 GLN B O 1
ATOM 3457 N N . CYS B 1 34 ? -11.891 25.625 9.094 1 96 34 CYS B N 1
ATOM 3458 C CA . CYS B 1 34 ? -12.711 26.281 8.07 1 96 34 CYS B CA 1
ATOM 3459 C C . CYS B 1 34 ? -13.727 25.297 7.488 1 96 34 CYS B C 1
ATOM 3461 O O . CYS B 1 34 ? -13.422 24.109 7.32 1 96 34 CYS B O 1
ATOM 3463 N N . SER B 1 35 ? -14.859 25.781 7.301 1 93.38 35 SER B N 1
ATOM 3464 C CA . SER B 1 35 ? -15.875 25.062 6.527 1 93.38 35 SER B CA 1
ATOM 3465 C C . SER B 1 35 ? -16.5 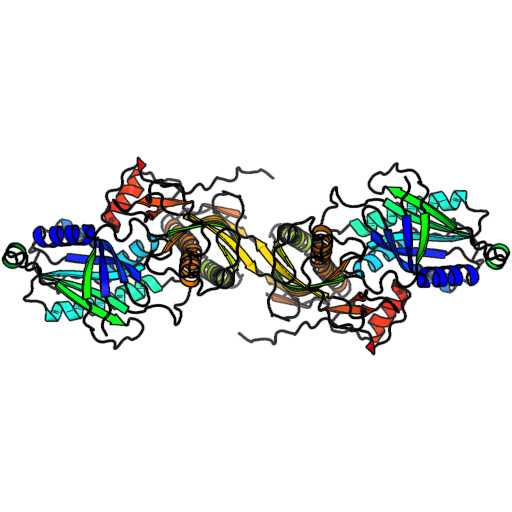25.984 5.473 1 93.38 35 SER B C 1
ATOM 3467 O O . SER B 1 35 ? -16.172 27.156 5.387 1 93.38 35 SER B O 1
ATOM 3469 N N . GLN B 1 36 ? -17.375 25.5 4.602 1 88.12 36 GLN B N 1
ATOM 3470 C CA . GLN B 1 36 ? -17.906 26.25 3.48 1 88.12 36 GLN B CA 1
ATOM 3471 C C . GLN B 1 36 ? -18.75 27.438 3.965 1 88.12 36 GLN B C 1
ATOM 3473 O O . GLN B 1 36 ? -18.672 28.531 3.402 1 88.12 36 GLN B O 1
ATOM 3478 N N . GLN B 1 37 ? -19.438 27.281 5.004 1 82.81 37 GLN B N 1
ATOM 3479 C CA . GLN B 1 37 ? -20.359 28.344 5.406 1 82.81 37 GLN B CA 1
ATOM 3480 C C . GLN B 1 37 ? -19.906 28.984 6.719 1 82.81 37 GLN B C 1
ATOM 3482 O O . GLN B 1 37 ? -20.219 30.141 6.988 1 82.81 37 GLN B O 1
ATOM 3487 N N . ARG B 1 38 ? -19.281 28.219 7.523 1 92.88 38 ARG B N 1
ATOM 3488 C CA . ARG B 1 38 ? -18.938 28.625 8.883 1 92.88 38 ARG B CA 1
ATOM 3489 C C . ARG B 1 38 ? -17.484 28.312 9.188 1 92.88 38 ARG B C 1
ATOM 3491 O O . ARG B 1 38 ? -16.969 27.25 8.836 1 92.88 38 ARG B O 1
ATOM 3498 N N . ASP B 1 39 ? -16.828 29.344 9.766 1 96.5 39 ASP B N 1
ATOM 3499 C CA . ASP B 1 39 ? -15.5 29.094 10.297 1 96.5 39 ASP B CA 1
ATOM 3500 C C . ASP B 1 39 ? -15.508 29.062 11.828 1 96.5 39 ASP B C 1
ATOM 3502 O O . ASP B 1 39 ? -16.359 29.688 12.461 1 96.5 39 ASP B O 1
ATOM 3506 N N . TYR B 1 40 ? -14.648 28.266 12.391 1 97.94 40 TYR B N 1
ATOM 3507 C CA . TYR B 1 40 ? -14.633 28.031 13.828 1 97.94 40 TYR B CA 1
ATOM 3508 C C . TYR B 1 40 ? -13.281 28.406 14.43 1 97.94 40 TYR B C 1
ATOM 3510 O O . TYR B 1 40 ? -12.25 27.891 14.008 1 97.94 40 TYR B O 1
ATOM 3518 N N . VAL B 1 41 ? -13.25 29.328 15.391 1 98 41 VAL B N 1
ATOM 3519 C CA . VAL B 1 41 ? -12.039 29.672 16.125 1 98 41 VAL B CA 1
ATOM 3520 C C . VAL B 1 41 ? -12.047 29 17.484 1 98 41 VAL B C 1
ATOM 3522 O O . VAL B 1 41 ? -12.898 29.281 18.328 1 98 41 VAL B O 1
ATOM 3525 N N . VAL B 1 42 ? -11.047 28.156 17.719 1 97.62 42 VAL B N 1
ATOM 3526 C CA . VAL B 1 42 ? -11.086 27.375 18.953 1 97.62 42 VAL B CA 1
ATOM 3527 C C . VAL B 1 42 ? -9.945 27.797 19.875 1 97.62 42 VAL B C 1
ATOM 3529 O O . VAL B 1 42 ? -9.938 27.469 21.062 1 97.62 42 VAL B O 1
ATOM 3532 N N . LEU B 1 43 ? -8.93 28.484 19.328 1 97.69 43 LEU B N 1
ATOM 3533 C CA . LEU B 1 43 ? -7.77 28.891 20.109 1 97.69 43 LEU B CA 1
ATOM 3534 C C . LEU B 1 43 ? -7.188 30.203 19.594 1 97.69 43 LEU B C 1
ATOM 3536 O O . LEU B 1 43 ? -7.164 30.438 18.375 1 97.69 43 LEU B O 1
ATOM 3540 N N . ALA B 1 44 ? -6.859 31.125 20.438 1 97.62 44 ALA B N 1
ATOM 3541 C CA . ALA B 1 44 ? -6.023 32.281 20.156 1 97.62 44 ALA B CA 1
ATOM 3542 C C . ALA B 1 44 ? -4.695 32.188 20.906 1 97.62 44 ALA B C 1
ATOM 3544 O O . ALA B 1 44 ? -4.652 31.781 22.062 1 97.62 44 ALA B O 1
ATOM 3545 N N . VAL B 1 45 ? -3.66 32.5 20.172 1 97.62 45 VAL B N 1
ATOM 3546 C CA . VAL B 1 45 ? -2.336 32.312 20.766 1 97.62 45 VAL B CA 1
ATOM 3547 C C . VAL B 1 45 ? -1.5 33.594 20.547 1 97.62 45 VAL B C 1
ATOM 3549 O O . VAL B 1 45 ? -1.231 33.969 19.406 1 97.62 45 VAL B O 1
ATOM 3552 N N . ARG B 1 46 ? -1.096 34.125 21.641 1 96.12 46 ARG B N 1
ATOM 3553 C CA . ARG B 1 46 ? -0.208 35.281 21.531 1 96.12 46 ARG B CA 1
ATOM 3554 C C . ARG B 1 46 ? 1.167 34.875 21.016 1 96.12 46 ARG B C 1
ATOM 3556 O O . ARG B 1 46 ? 1.692 33.844 21.406 1 96.12 46 ARG B O 1
ATOM 3563 N N . THR B 1 47 ? 1.773 35.656 20.125 1 96.5 47 THR B N 1
ATOM 3564 C CA . THR B 1 47 ? 3.154 35.438 19.719 1 96.5 47 THR B CA 1
ATOM 3565 C C . THR B 1 47 ? 4.109 35.656 20.875 1 96.5 47 THR B C 1
ATOM 3567 O O . THR B 1 47 ? 4.051 36.688 21.562 1 96.5 47 THR B O 1
ATOM 3570 N N . PRO B 1 48 ? 4.996 34.656 21.125 1 94.75 48 PRO B N 1
ATOM 3571 C CA . PRO B 1 48 ? 5.926 34.844 22.25 1 94.75 48 PRO B CA 1
ATOM 3572 C C . PRO B 1 48 ? 6.867 36.031 22.062 1 94.75 48 PRO B C 1
ATOM 3574 O O . PRO B 1 48 ? 7.203 36.375 20.938 1 94.75 48 PRO B O 1
ATOM 3577 N N . PRO B 1 49 ? 7.18 36.625 23.234 1 89.06 49 PRO B N 1
ATOM 3578 C CA . PRO B 1 49 ? 8.164 37.719 23.125 1 89.06 49 PRO B CA 1
ATOM 3579 C C . PRO B 1 49 ? 9.539 37.219 22.688 1 89.06 49 PRO B C 1
ATOM 3581 O O . PRO B 1 49 ? 9.93 36.094 23.031 1 89.06 49 PRO B O 1
ATOM 3584 N N . LYS B 1 50 ? 10.188 37.969 21.891 1 81.81 50 LYS B N 1
ATOM 3585 C CA . LYS B 1 50 ? 11.539 37.594 21.484 1 81.81 50 LYS B CA 1
ATOM 3586 C C . LYS B 1 50 ? 12.531 37.75 22.625 1 81.81 50 LYS B C 1
ATOM 3588 O O . LYS B 1 50 ? 12.391 38.688 23.438 1 81.81 50 LYS B O 1
ATOM 3593 N N . GLU B 1 51 ? 13.391 36.875 23.141 1 66.88 51 GLU B N 1
ATOM 3594 C CA . GLU B 1 51 ? 14.352 36.906 24.234 1 66.88 51 GLU B CA 1
ATOM 3595 C C . GLU B 1 51 ? 15.047 38.25 24.328 1 66.88 51 GLU B C 1
ATOM 3597 O O . GLU B 1 51 ? 15.305 38.781 25.422 1 66.88 51 GLU B O 1
ATOM 3602 N N . GLU B 1 52 ? 15.625 38.812 23.281 1 54.44 52 GLU B N 1
ATOM 3603 C CA . GLU B 1 52 ? 16.406 40.031 23.375 1 54.44 52 GLU B CA 1
ATOM 3604 C C . GLU B 1 52 ? 15.555 41.188 23.859 1 54.44 52 GLU B C 1
ATOM 3606 O O . GLU B 1 52 ? 16.062 42.125 24.5 1 54.44 52 GLU B O 1
ATOM 3611 N N . GLU B 1 53 ? 14.375 41.188 23.547 1 52.66 53 GLU B N 1
ATOM 3612 C CA . GLU B 1 53 ? 13.547 42.344 23.859 1 52.66 53 GLU B CA 1
ATOM 3613 C C . GLU B 1 53 ? 13.062 42.312 25.312 1 52.66 53 GLU B C 1
ATOM 3615 O O . GLU B 1 53 ? 12.492 43.281 25.797 1 52.66 53 GLU B O 1
ATOM 3620 N N . SER B 1 54 ? 13.109 41.125 25.938 1 48.03 54 SER B N 1
ATOM 3621 C CA . SER B 1 54 ? 12.586 41.125 27.312 1 48.03 54 SER B CA 1
ATOM 3622 C C . SER B 1 54 ? 13.359 42.094 28.203 1 48.03 54 SER B C 1
ATOM 3624 O O . SER B 1 54 ? 12.898 42.438 29.281 1 48.03 54 SER B O 1
ATOM 3626 N N . LYS B 1 55 ? 14.727 42.188 28.047 1 44.94 55 LYS B N 1
ATOM 3627 C CA . LYS B 1 55 ? 15.484 42.969 29.016 1 44.94 55 LYS B CA 1
ATOM 3628 C C . LYS B 1 55 ? 15.25 44.469 28.844 1 44.94 55 LYS B C 1
ATOM 3630 O O . LYS B 1 55 ? 15.734 45.281 29.625 1 44.94 55 LYS B O 1
ATOM 3635 N N . SER B 1 56 ? 15.438 44.875 27.641 1 41.5 56 SER B N 1
ATOM 3636 C CA . SER B 1 56 ? 15.492 46.344 27.578 1 41.5 56 SER B CA 1
ATOM 3637 C C . SER B 1 56 ? 14.141 46.938 27.938 1 41.5 56 SER B C 1
ATOM 3639 O O . SER B 1 56 ? 13.109 46.562 27.391 1 41.5 56 SER B O 1
ATOM 3641 N N . ASN B 1 57 ? 13.945 47.344 29.141 1 39.34 57 ASN B N 1
ATOM 3642 C CA . ASN B 1 57 ? 12.922 48.188 29.75 1 39.34 57 ASN B CA 1
ATOM 3643 C C . ASN B 1 57 ? 12.352 49.219 28.766 1 39.34 57 ASN B C 1
ATOM 3645 O O . ASN B 1 57 ? 11.734 50.188 29.172 1 39.34 57 ASN B O 1
ATOM 3649 N N . THR B 1 58 ? 13.258 49.562 27.766 1 39.94 58 THR B N 1
ATOM 3650 C CA . THR B 1 58 ? 12.906 50.844 27.156 1 39.94 58 THR B CA 1
ATOM 3651 C C . THR B 1 58 ? 11.445 50.844 26.703 1 39.94 58 THR B C 1
ATOM 3653 O O . THR B 1 58 ? 10.844 49.781 26.531 1 39.94 58 THR B O 1
ATOM 3656 N N . SER B 1 59 ? 10.984 52.031 26.078 1 42.19 59 SER B N 1
ATOM 3657 C CA . SER B 1 59 ? 9.664 52.531 25.703 1 42.19 59 SER B CA 1
ATOM 3658 C C . SER B 1 59 ? 8.875 51.5 24.906 1 42.19 59 SER B C 1
ATOM 3660 O O . SER B 1 59 ? 9.266 51.125 23.797 1 42.19 59 SER B O 1
ATOM 3662 N N . ARG B 1 60 ? 8.375 50.469 25.375 1 46.78 60 ARG B N 1
ATOM 3663 C CA . ARG B 1 60 ? 7.262 49.594 25.016 1 46.78 60 ARG B CA 1
ATOM 3664 C C . ARG B 1 60 ? 6.324 50.281 24.031 1 46.78 60 ARG B C 1
ATOM 3666 O O . ARG B 1 60 ? 5.184 50.625 24.375 1 46.78 60 ARG B O 1
ATOM 3673 N N . ARG B 1 61 ? 6.762 51.312 23.484 1 45.69 61 ARG B N 1
ATOM 3674 C CA . ARG B 1 61 ? 5.945 52.156 22.625 1 45.69 61 ARG B CA 1
ATOM 3675 C C . ARG B 1 61 ? 5.32 51.375 21.5 1 45.69 61 ARG B C 1
ATOM 3677 O O . ARG B 1 61 ? 5.879 50.344 21.062 1 45.69 61 ARG B O 1
ATOM 3684 N N . SER B 1 62 ? 3.977 51.625 21.172 1 53.81 62 SER B N 1
ATOM 3685 C CA . SER B 1 62 ? 2.844 51.469 20.266 1 53.81 62 SER B CA 1
ATOM 3686 C C . SER B 1 62 ? 3.291 51.469 18.812 1 53.81 62 SER B C 1
ATOM 3688 O O . SER B 1 62 ? 2.482 51.688 17.906 1 53.81 62 SER B O 1
ATOM 3690 N N . ASP B 1 63 ? 4.715 51.312 18.578 1 61.72 63 ASP B N 1
ATOM 3691 C CA . ASP B 1 63 ? 5.039 51.594 17.172 1 61.72 63 ASP B CA 1
ATOM 3692 C C . ASP B 1 63 ? 4.934 50.312 16.344 1 61.72 63 ASP B C 1
ATOM 3694 O O . ASP B 1 63 ? 5.48 49.281 16.719 1 61.72 63 ASP B O 1
ATOM 3698 N N . LEU B 1 64 ? 4.07 50.312 15.438 1 67 64 LEU B N 1
ATOM 3699 C CA . LEU B 1 64 ? 3.857 49.281 14.422 1 67 64 LEU B CA 1
ATOM 3700 C C . LEU B 1 64 ? 5.188 48.812 13.844 1 67 64 LEU B C 1
ATOM 3702 O O . LEU B 1 64 ? 5.27 47.719 13.305 1 67 64 LEU B O 1
ATOM 3706 N N . SER B 1 65 ? 6.258 49.688 14.039 1 66.75 65 SER B N 1
ATOM 3707 C CA . SER B 1 65 ? 7.574 49.312 13.516 1 66.75 65 SER B CA 1
ATOM 3708 C C . SER B 1 65 ? 8.188 48.156 14.289 1 66.75 65 SER B C 1
ATOM 3710 O O . SER B 1 65 ? 9.117 47.5 13.812 1 66.75 65 SER B O 1
ATOM 3712 N N . ASN B 1 66 ? 7.566 47.781 15.32 1 73.38 66 ASN B N 1
ATOM 3713 C CA . ASN B 1 66 ? 8.133 46.719 16.172 1 73.38 66 ASN B CA 1
ATOM 3714 C C . ASN B 1 66 ? 7.582 45.344 15.812 1 73.38 66 ASN B C 1
ATOM 3716 O O . ASN B 1 66 ? 8.023 44.344 16.359 1 73.38 66 ASN B O 1
ATOM 3720 N N . ILE B 1 67 ? 6.75 45.281 14.914 1 84.62 67 ILE B N 1
ATOM 3721 C CA . ILE B 1 67 ? 6.195 43.969 14.523 1 84.62 67 ILE B CA 1
ATOM 3722 C C . ILE B 1 67 ? 7.211 43.219 13.68 1 84.62 67 ILE B C 1
ATOM 3724 O O . ILE B 1 67 ? 7.648 43.688 12.633 1 84.62 67 ILE B O 1
ATOM 3728 N N . ASP B 1 68 ? 7.715 42.125 14.156 1 90.31 68 ASP B N 1
ATOM 3729 C CA . ASP B 1 68 ? 8.648 41.25 13.469 1 90.31 68 ASP B CA 1
ATOM 3730 C C . ASP B 1 68 ? 7.898 40.188 12.672 1 90.31 68 ASP B C 1
ATOM 3732 O O . ASP B 1 68 ? 7.559 39.125 13.203 1 90.31 68 ASP B O 1
ATOM 3736 N N . GLU B 1 69 ? 7.723 40.469 11.453 1 93.69 69 GLU B N 1
ATOM 3737 C CA . GLU B 1 69 ? 6.965 39.594 10.555 1 93.69 69 GLU B CA 1
ATOM 3738 C C . GLU B 1 69 ? 7.574 38.188 10.5 1 93.69 69 GLU B C 1
ATOM 3740 O O . GLU B 1 69 ? 6.848 37.188 10.516 1 93.69 69 GLU B O 1
ATOM 3745 N N . GLU B 1 70 ? 8.883 38.125 10.43 1 95.25 70 GLU B N 1
ATOM 3746 C CA . GLU B 1 70 ? 9.57 36.812 10.352 1 95.25 70 GLU B CA 1
ATOM 3747 C C . GLU B 1 70 ? 9.344 36 11.617 1 95.25 70 GLU B C 1
ATOM 3749 O O . GLU B 1 70 ? 9.18 34.781 11.547 1 95.25 70 GLU B O 1
ATOM 3754 N N . TRP B 1 71 ? 9.359 36.719 12.688 1 95.69 71 TRP B N 1
ATOM 3755 C CA . TRP B 1 71 ? 9.164 36.031 13.961 1 95.69 71 TRP B CA 1
ATOM 3756 C C . TRP B 1 71 ? 7.754 35.469 14.062 1 95.69 71 TRP B C 1
ATOM 3758 O O . TRP B 1 71 ? 7.57 34.344 14.516 1 95.69 71 TRP B O 1
ATOM 3768 N N . ILE B 1 72 ? 6.766 36.25 13.641 1 96.88 72 ILE B N 1
ATOM 3769 C CA . ILE B 1 72 ? 5.375 35.812 13.68 1 96.88 72 ILE B CA 1
ATOM 3770 C C . ILE B 1 72 ? 5.172 34.625 12.719 1 96.88 72 ILE B C 1
ATOM 3772 O O . ILE B 1 72 ? 4.477 33.688 13.039 1 96.88 72 ILE B O 1
ATOM 3776 N N . ALA B 1 73 ? 5.812 34.75 11.555 1 97.56 73 ALA B N 1
ATOM 3777 C CA . ALA B 1 73 ? 5.73 33.656 10.578 1 97.56 73 ALA B CA 1
ATOM 3778 C C . ALA B 1 73 ? 6.348 32.375 11.133 1 97.56 73 ALA B C 1
ATOM 3780 O O . ALA B 1 73 ? 5.805 31.281 10.938 1 97.56 73 ALA B O 1
ATOM 3781 N N . ALA B 1 74 ? 7.457 32.5 11.781 1 96.69 74 ALA B N 1
ATOM 3782 C CA . ALA B 1 74 ? 8.102 31.344 12.398 1 96.69 74 ALA B CA 1
ATOM 3783 C C . ALA B 1 74 ? 7.215 30.734 13.484 1 96.69 74 ALA B C 1
ATOM 3785 O O . ALA B 1 74 ? 7.121 29.516 13.609 1 96.69 74 ALA B O 1
ATOM 3786 N N . HIS B 1 75 ? 6.645 31.625 14.25 1 97.56 75 HIS B N 1
ATOM 3787 C CA . HIS B 1 75 ? 5.703 31.172 15.266 1 97.56 75 HIS B CA 1
ATOM 3788 C C . HIS B 1 75 ? 4.551 30.391 14.648 1 97.56 75 HIS B C 1
ATOM 3790 O O . HIS B 1 75 ? 4.176 29.328 15.148 1 97.56 75 HIS B O 1
ATOM 3796 N N . ALA B 1 76 ? 4.031 30.906 13.602 1 98.44 76 ALA B N 1
ATOM 3797 C CA . ALA B 1 76 ? 2.918 30.25 12.922 1 98.44 76 ALA B CA 1
ATOM 3798 C C . ALA B 1 76 ? 3.326 28.859 12.414 1 98.44 76 ALA B C 1
ATOM 3800 O O . ALA B 1 76 ? 2.537 27.922 12.469 1 98.44 76 ALA B O 1
ATOM 3801 N N . ASN B 1 77 ? 4.492 28.766 11.883 1 97.06 77 ASN B N 1
ATOM 3802 C CA . ASN B 1 77 ? 5.016 27.5 11.414 1 97.06 77 ASN B CA 1
ATOM 3803 C C . ASN B 1 77 ? 5.082 26.469 12.539 1 97.06 77 ASN B C 1
ATOM 3805 O O . ASN B 1 77 ? 4.688 25.312 12.359 1 97.06 77 ASN B O 1
ATOM 3809 N N . GLN B 1 78 ? 5.566 26.906 13.664 1 96.75 78 GLN B N 1
ATOM 3810 C CA . GLN B 1 78 ? 5.648 26.016 14.82 1 96.75 78 GLN B CA 1
ATOM 3811 C C . GLN B 1 78 ? 4.262 25.594 15.297 1 96.75 78 GLN B C 1
ATOM 3813 O O . GLN B 1 78 ? 4.031 24.422 15.602 1 96.75 78 GLN B O 1
ATOM 3818 N N . VAL B 1 79 ? 3.404 26.562 15.344 1 98.31 79 VAL B N 1
ATOM 3819 C CA . VAL B 1 79 ? 2.045 26.281 15.797 1 98.31 79 VAL B CA 1
ATOM 3820 C C . VAL B 1 79 ? 1.371 25.312 14.828 1 98.31 79 VAL B C 1
ATOM 3822 O O . VAL B 1 79 ? 0.665 24.391 15.25 1 98.31 79 VAL B O 1
ATOM 3825 N N . SER B 1 80 ? 1.596 25.516 13.547 1 98.06 80 SER B N 1
ATOM 3826 C CA . SER B 1 80 ? 0.989 24.656 12.539 1 98.06 80 SER B CA 1
ATOM 3827 C C . SER B 1 80 ? 1.412 23.203 12.734 1 98.06 80 SER B C 1
ATOM 3829 O O . SER B 1 80 ? 0.621 22.281 12.508 1 98.06 80 SER B O 1
ATOM 3831 N N . ARG B 1 81 ? 2.621 22.953 13.18 1 97.06 81 ARG B N 1
ATOM 3832 C CA . ARG B 1 81 ? 3.139 21.609 13.43 1 97.06 81 ARG B CA 1
ATOM 3833 C C . ARG B 1 81 ? 2.439 20.969 14.625 1 97.06 81 ARG B C 1
ATOM 3835 O O . ARG B 1 81 ? 2.428 19.75 14.766 1 97.06 81 ARG B O 1
ATOM 3842 N N . MET B 1 82 ? 1.86 21.797 15.438 1 98.31 82 MET B N 1
ATOM 3843 C CA . MET B 1 82 ? 1.272 21.312 16.688 1 98.31 82 MET B CA 1
ATOM 3844 C C . MET B 1 82 ? -0.231 21.109 16.531 1 98.31 82 MET B C 1
ATOM 3846 O O . MET B 1 82 ? -0.942 20.938 17.531 1 98.31 82 MET B O 1
ATOM 3850 N N . LEU B 1 83 ? -0.715 21.172 15.312 1 98.5 83 LEU B N 1
ATOM 3851 C CA . LEU B 1 83 ? -2.145 21.031 15.062 1 98.5 83 LEU B CA 1
ATOM 3852 C C . LEU B 1 83 ? -2.457 19.703 14.391 1 98.5 83 LEU B C 1
ATOM 3854 O O . LEU B 1 83 ? -1.919 19.391 13.32 1 98.5 83 LEU B O 1
ATOM 3858 N N . PRO B 1 84 ? -3.35 18.859 14.984 1 98.12 84 PRO B N 1
ATOM 3859 C CA . PRO B 1 84 ? -3.822 17.656 14.289 1 98.12 84 PRO B CA 1
ATOM 3860 C C . PRO B 1 84 ? -4.684 17.969 13.07 1 98.12 84 PRO B C 1
ATOM 3862 O O . PRO B 1 84 ? -4.902 19.141 12.758 1 98.12 84 PRO B O 1
ATOM 3865 N N . GLY B 1 85 ? -5.078 16.891 12.406 1 98.31 85 GLY B N 1
ATOM 3866 C CA . GLY B 1 85 ? -5.871 17.094 11.203 1 98.31 85 GLY B CA 1
ATOM 3867 C C . GLY B 1 85 ? -7.164 17.844 11.453 1 98.31 85 GLY B C 1
ATOM 3868 O O . GLY B 1 85 ? -7.816 17.641 12.477 1 98.31 85 GLY B O 1
ATOM 3869 N N . GLY B 1 86 ? -7.512 18.688 10.469 1 97.75 86 GLY B N 1
ATOM 3870 C CA . GLY B 1 86 ? -8.734 19.469 10.57 1 97.75 86 GLY B CA 1
ATOM 3871 C C . GLY B 1 86 ? -8.508 20.859 11.109 1 97.75 86 GLY B C 1
ATOM 3872 O O . GLY B 1 86 ? -9.32 21.766 10.875 1 97.75 86 GLY B O 1
ATOM 3873 N N . LEU B 1 87 ? -7.484 21 11.883 1 98.12 87 LEU B N 1
ATOM 3874 C CA . LEU B 1 87 ? -7.164 22.312 12.438 1 98.12 87 LEU B CA 1
ATOM 3875 C C . LEU B 1 87 ? -6.113 23.031 11.578 1 98.12 87 LEU B C 1
ATOM 3877 O O . LEU B 1 87 ? -5.262 22.375 10.969 1 98.12 87 LEU B O 1
ATOM 3881 N N . LEU B 1 88 ? -6.223 24.297 11.555 1 97.75 88 LEU B N 1
ATOM 3882 C CA . LEU B 1 88 ? -5.242 25.109 10.836 1 97.75 88 LEU B CA 1
ATOM 3883 C C . LEU B 1 88 ? -5.129 26.5 11.453 1 97.75 88 LEU B C 1
ATOM 3885 O O . LEU B 1 88 ? -5.938 26.875 12.297 1 97.75 88 LEU B O 1
ATOM 3889 N N . VAL B 1 89 ? -4.082 27.156 11.102 1 98.38 89 VAL B N 1
ATOM 3890 C CA . VAL B 1 89 ? -3.971 28.578 11.43 1 98.38 89 VAL B CA 1
ATOM 3891 C C . VAL B 1 89 ? -4.93 29.391 10.555 1 98.38 89 VAL B C 1
ATOM 3893 O O . VAL B 1 89 ? -4.723 29.516 9.344 1 98.38 89 VAL B O 1
ATOM 3896 N N . LEU B 1 90 ? -5.906 29.953 11.18 1 98.19 90 LEU B N 1
ATOM 3897 C CA . LEU B 1 90 ? -6.98 30.625 10.461 1 98.19 90 LEU B CA 1
ATOM 3898 C C . LEU B 1 90 ? -6.586 32.062 10.117 1 98.19 90 LEU B C 1
ATOM 3900 O O . LEU B 1 90 ? -7.172 32.656 9.219 1 98.19 90 LEU B O 1
ATOM 3904 N N . GLY B 1 91 ? -5.723 32.562 10.984 1 98.38 91 GLY B N 1
ATOM 3905 C CA . GLY B 1 91 ? -5.332 33.938 10.766 1 98.38 91 GLY B CA 1
ATOM 3906 C C . GLY B 1 91 ? -4.535 34.531 11.922 1 98.38 91 GLY B C 1
ATOM 3907 O O . GLY B 1 91 ? -3.873 33.781 12.656 1 98.38 91 GLY B O 1
ATOM 3908 N N . VAL B 1 92 ? -4.566 35.906 11.914 1 98.38 92 VAL B N 1
ATOM 3909 C CA . VAL B 1 92 ? -3.75 36.625 12.883 1 98.38 92 VAL B CA 1
ATOM 3910 C C . VAL B 1 92 ? -4.602 37.688 13.609 1 98.38 92 VAL B C 1
ATOM 3912 O O . VAL B 1 92 ? -5.66 38.062 13.109 1 98.38 92 VAL B O 1
ATOM 3915 N N . PHE B 1 93 ? -4.152 38.031 14.812 1 96.38 93 PHE B N 1
ATOM 3916 C CA . PHE B 1 93 ? -4.797 39.125 15.516 1 96.38 93 PHE B CA 1
ATOM 3917 C C . PHE B 1 93 ? -3.76 40.094 16.094 1 96.38 93 PHE B C 1
ATOM 3919 O O . PHE B 1 93 ? -2.59 39.719 16.25 1 96.38 93 PHE B O 1
ATOM 3926 N N . THR B 1 94 ? -4.18 41.281 16.297 1 93.31 94 THR B N 1
ATOM 3927 C CA . THR B 1 94 ? -3.365 42.281 16.984 1 93.31 94 THR B CA 1
ATOM 3928 C C . THR B 1 94 ? -4.199 43.031 18.016 1 93.31 94 THR B C 1
ATOM 3930 O O . THR B 1 94 ? -5.402 43.219 17.844 1 93.31 94 THR B O 1
ATOM 3933 N N . VAL B 1 95 ? -3.596 43.281 19.125 1 89.38 95 VAL B N 1
ATOM 3934 C CA . VAL B 1 95 ? -4.148 44.188 20.125 1 89.38 95 VAL B CA 1
ATOM 3935 C C . VAL B 1 95 ? -3.412 45.531 20.062 1 89.38 95 VAL B C 1
ATOM 3937 O O . VAL B 1 95 ? -2.215 45.594 20.359 1 89.38 95 VAL B O 1
ATOM 3940 N N . ALA B 1 96 ? -4.051 46.469 19.625 1 84.25 96 ALA B N 1
ATOM 3941 C CA . ALA B 1 96 ? -3.43 47.781 19.469 1 84.25 96 ALA B CA 1
ATOM 3942 C C . ALA B 1 96 ? -4.449 48.906 19.672 1 84.25 96 ALA B C 1
ATOM 3944 O O . ALA B 1 96 ? -5.66 48.688 19.594 1 84.25 96 ALA B O 1
ATOM 3945 N N . ALA B 1 97 ? -3.883 50.062 19.812 1 79.25 97 ALA B N 1
ATOM 3946 C CA . ALA B 1 97 ? -4.73 51.25 20 1 79.25 97 ALA B CA 1
ATOM 3947 C C . ALA B 1 97 ? -5.465 51.594 18.703 1 79.25 97 ALA B C 1
ATOM 3949 O O . ALA B 1 97 ? -4.922 51.438 17.609 1 79.25 97 ALA B O 1
ATOM 3950 N N . PRO B 1 98 ? -6.605 52.156 18.844 1 75.75 98 PRO B N 1
ATOM 3951 C CA . PRO B 1 98 ? -7.449 52.438 17.688 1 75.75 98 PRO B CA 1
ATOM 3952 C C . PRO B 1 98 ? -6.855 53.5 16.781 1 75.75 98 PRO B C 1
ATOM 3954 O O . PRO B 1 98 ? -7.145 53.531 15.578 1 75.75 98 PRO B O 1
ATOM 3957 N N . GLU B 1 99 ? -6.035 54.406 17.312 1 76.62 99 GLU B N 1
ATOM 3958 C CA . GLU B 1 99 ? -5.5 55.5 16.531 1 76.62 99 GLU B CA 1
ATOM 3959 C C . GLU B 1 99 ? -4.605 55 15.398 1 76.62 99 GLU B C 1
ATOM 3961 O O . GLU B 1 99 ? -4.383 55.719 14.414 1 76.62 99 GLU B O 1
ATOM 3966 N N . LEU B 1 100 ? -4.195 53.844 15.492 1 76.38 100 LEU B N 1
ATOM 3967 C CA . LEU B 1 100 ? -3.287 53.281 14.5 1 76.38 100 LEU B CA 1
ATOM 3968 C C . LEU B 1 100 ? -4.031 52.344 13.562 1 76.38 100 LEU B C 1
ATOM 3970 O O . LEU B 1 100 ? -3.412 51.5 12.906 1 76.38 100 LEU B O 1
ATOM 3974 N N . ALA B 1 101 ? -5.305 52.531 13.359 1 74.62 101 ALA B N 1
ATOM 3975 C CA . ALA B 1 101 ? -6.16 51.531 12.719 1 74.62 101 ALA B CA 1
ATOM 3976 C C . ALA B 1 101 ? -5.738 51.281 11.273 1 74.62 101 ALA B C 1
ATOM 3978 O O . ALA B 1 101 ? -5.664 50.125 10.82 1 74.62 101 ALA B O 1
ATOM 3979 N N . LYS B 1 102 ? -5.5 52.312 10.5 1 78.19 102 LYS B N 1
ATOM 3980 C CA . LYS B 1 102 ? -5.145 52.125 9.094 1 78.19 102 LYS B CA 1
ATOM 3981 C C . LYS B 1 102 ? -3.814 51.406 8.945 1 78.19 102 LYS B C 1
ATOM 3983 O O . LYS B 1 102 ? -3.701 50.469 8.156 1 78.19 102 LYS B O 1
ATOM 3988 N N . GLU B 1 103 ? -2.84 51.844 9.633 1 86.69 103 GLU B N 1
ATOM 3989 C CA . GLU B 1 103 ? -1.526 51.188 9.586 1 86.69 103 GLU B CA 1
ATOM 3990 C C . GLU B 1 103 ? -1.601 49.75 10.047 1 86.69 103 GLU B C 1
ATOM 3992 O O . GLU B 1 103 ? -0.917 48.875 9.5 1 86.69 103 GLU B O 1
ATOM 3997 N N . ILE B 1 104 ? -2.541 49.562 10.938 1 88.56 104 ILE B N 1
ATOM 3998 C CA . ILE B 1 104 ? -2.707 48.219 11.492 1 88.56 104 ILE B CA 1
ATOM 3999 C C . ILE B 1 104 ? -3.301 47.312 10.438 1 88.56 104 ILE B C 1
ATOM 4001 O O . ILE B 1 104 ? -2.887 46.156 10.312 1 88.56 104 ILE B O 1
ATOM 4005 N N . GLN B 1 105 ? -4.199 47.812 9.68 1 89.56 105 GLN B N 1
ATOM 4006 C CA . GLN B 1 105 ? -4.836 47 8.648 1 89.56 105 GLN B CA 1
ATOM 4007 C C . GLN B 1 105 ? -3.818 46.5 7.621 1 89.56 105 GLN B C 1
ATOM 4009 O O . GLN B 1 105 ? -3.848 45.344 7.207 1 89.56 105 GLN B O 1
ATOM 4014 N N . ASN B 1 106 ? -2.951 47.406 7.234 1 91.62 106 ASN B N 1
ATOM 4015 C CA . ASN B 1 106 ? -1.904 47.031 6.285 1 91.62 106 ASN B CA 1
ATOM 4016 C C . ASN B 1 106 ? -0.943 46 6.867 1 91.62 106 ASN B C 1
ATOM 4018 O O . ASN B 1 106 ? -0.519 45.094 6.172 1 91.62 106 ASN B O 1
ATOM 4022 N N . THR B 1 107 ? -0.636 46.219 8.062 1 92.88 107 THR B N 1
ATOM 4023 C CA . THR B 1 107 ? 0.262 45.281 8.75 1 92.88 107 THR B CA 1
ATOM 4024 C C . THR B 1 107 ? -0.375 43.906 8.883 1 92.88 107 THR B C 1
ATOM 4026 O O . THR B 1 107 ? 0.283 42.906 8.648 1 92.88 107 THR B O 1
ATOM 4029 N N . LEU B 1 108 ? -1.642 43.906 9.258 1 95.12 108 LEU B N 1
ATOM 4030 C CA . LEU B 1 108 ? -2.357 42.656 9.414 1 95.12 108 LEU B CA 1
ATOM 4031 C C . LEU B 1 108 ? -2.438 41.906 8.094 1 95.12 108 LEU B C 1
ATOM 4033 O O . LEU B 1 108 ? -2.279 40.688 8.055 1 95.12 108 LEU B O 1
ATOM 4037 N N . ARG B 1 109 ? -2.689 42.594 7.035 1 96.38 109 ARG B N 1
ATOM 4038 C CA . ARG B 1 109 ? -2.715 41.969 5.719 1 96.38 109 ARG B CA 1
ATOM 4039 C C . ARG B 1 109 ? -1.38 41.281 5.406 1 96.38 109 ARG B C 1
ATOM 4041 O O . ARG B 1 109 ? -1.341 40.125 5 1 96.38 109 ARG B O 1
ATOM 4048 N N . LYS B 1 110 ? -0.313 42.062 5.602 1 96.12 110 LYS B N 1
ATOM 4049 C CA . LYS B 1 110 ? 1.023 41.5 5.355 1 96.12 110 LYS B CA 1
ATOM 4050 C C . LYS B 1 110 ? 1.276 40.25 6.188 1 96.12 110 LYS B C 1
ATOM 4052 O O . LYS B 1 110 ? 1.84 39.281 5.688 1 96.12 110 LYS B O 1
ATOM 4057 N N . LEU B 1 111 ? 0.838 40.312 7.43 1 97.25 111 LEU B N 1
ATOM 4058 C CA . LEU B 1 111 ? 1.044 39.188 8.344 1 97.25 111 LEU B CA 1
ATOM 4059 C C . LEU B 1 111 ? 0.268 37.969 7.879 1 97.25 111 LEU B C 1
ATOM 4061 O O . LEU B 1 111 ? 0.783 36.844 7.926 1 97.25 111 LEU B O 1
ATOM 4065 N N . VAL B 1 112 ? -0.94 38.188 7.418 1 98.19 112 VAL B N 1
ATOM 4066 C CA . VAL B 1 112 ? -1.774 37.094 6.957 1 98.19 112 VAL B CA 1
ATOM 4067 C C . VAL B 1 112 ? -1.075 36.344 5.816 1 98.19 112 VAL B C 1
ATOM 4069 O O . VAL B 1 112 ? -0.958 35.125 5.836 1 98.19 112 VAL B O 1
ATOM 4072 N N . PHE B 1 113 ? -0.537 37 4.863 1 98.06 113 PHE B N 1
ATOM 4073 C CA . PHE B 1 113 ? 0.101 36.406 3.695 1 98.06 113 PHE B CA 1
ATOM 4074 C C . PHE B 1 113 ? 1.439 35.781 4.07 1 98.06 113 PHE B C 1
ATOM 4076 O O . PHE B 1 113 ? 1.797 34.719 3.566 1 98.06 113 PHE B O 1
ATOM 4083 N N . SER B 1 114 ? 2.168 36.469 4.969 1 97.69 114 SER B N 1
ATOM 4084 C CA . SER B 1 114 ? 3.449 35.938 5.418 1 97.69 114 SER B CA 1
ATOM 4085 C C . SER B 1 114 ? 3.266 34.625 6.191 1 97.69 114 SER B C 1
ATOM 4087 O O . SER B 1 114 ? 4.035 33.688 6.016 1 97.69 114 SER B O 1
ATOM 4089 N N . VAL B 1 115 ? 2.285 34.625 7.012 1 98.06 115 VAL B N 1
ATOM 4090 C CA . VAL B 1 115 ? 1.976 33.469 7.809 1 98.06 115 VAL B CA 1
ATOM 4091 C C . VAL B 1 115 ? 1.582 32.312 6.887 1 98.06 115 VAL B C 1
ATOM 4093 O O . VAL B 1 115 ? 2.094 31.188 7.023 1 98.06 115 VAL B O 1
ATOM 4096 N N . GLU B 1 116 ? 0.727 32.562 5.949 1 97.12 116 GLU B N 1
ATOM 4097 C CA . GLU B 1 116 ? 0.295 31.516 5.012 1 97.12 116 GLU B CA 1
ATOM 4098 C C . GLU B 1 116 ? 1.477 30.969 4.223 1 97.12 116 GLU B C 1
ATOM 4100 O O . GLU B 1 116 ? 1.599 29.75 4.051 1 97.12 116 GLU B O 1
ATOM 4105 N N . LYS B 1 117 ? 2.312 31.812 3.771 1 96.69 117 LYS B N 1
ATOM 4106 C CA . LYS B 1 117 ? 3.492 31.406 3.014 1 96.69 117 LYS B CA 1
ATOM 4107 C C . LYS B 1 117 ? 4.402 30.516 3.854 1 96.69 117 LYS B C 1
ATOM 4109 O O . LYS B 1 117 ? 4.918 29.516 3.363 1 96.69 117 LYS B O 1
ATOM 4114 N N . SER B 1 118 ? 4.59 30.875 5.059 1 97.12 118 SER B N 1
ATOM 4115 C CA . SER B 1 118 ? 5.461 30.141 5.965 1 97.12 118 SER B CA 1
ATOM 4116 C C . SER B 1 118 ? 4.906 28.75 6.25 1 97.12 118 SER B C 1
ATOM 4118 O O . SER B 1 118 ? 5.648 27.766 6.219 1 97.12 118 SER B O 1
ATOM 4120 N N . VAL B 1 119 ? 3.654 28.688 6.504 1 96.88 119 VAL B N 1
ATOM 4121 C CA . VAL B 1 119 ? 3.008 27.422 6.863 1 96.88 119 VAL B CA 1
ATOM 4122 C C . VAL B 1 119 ? 2.941 26.516 5.645 1 96.88 119 VAL B C 1
ATOM 4124 O O . VAL B 1 119 ? 3.064 25.297 5.77 1 96.88 119 VAL B O 1
ATOM 4127 N N . ALA B 1 120 ? 2.816 27.047 4.473 1 95.25 120 ALA B N 1
ATOM 4128 C CA . ALA B 1 120 ? 2.617 26.281 3.242 1 95.25 120 ALA B CA 1
ATOM 4129 C C . ALA B 1 120 ? 3.951 25.828 2.664 1 95.25 120 ALA B C 1
ATOM 4131 O O . ALA B 1 120 ? 3.984 24.953 1.785 1 95.25 120 ALA B O 1
ATOM 4132 N N . ARG B 1 121 ? 5.016 26.328 3.133 1 93 121 ARG B N 1
ATOM 4133 C CA . ARG B 1 121 ? 6.328 26.156 2.521 1 93 121 ARG B CA 1
ATOM 4134 C C . ARG B 1 121 ? 6.703 24.688 2.428 1 93 121 ARG B C 1
ATOM 4136 O O . ARG B 1 121 ? 7.207 24.234 1.399 1 93 121 ARG B O 1
ATOM 4143 N N . LYS B 1 122 ? 6.41 23.953 3.426 1 89.38 122 LYS B N 1
ATOM 4144 C CA . LYS B 1 122 ? 6.883 22.562 3.432 1 89.38 122 LYS B CA 1
ATOM 4145 C C . LYS B 1 122 ? 5.719 21.594 3.316 1 89.38 122 LYS B C 1
ATOM 4147 O O . LYS B 1 122 ? 5.879 20.391 3.551 1 89.38 122 LYS B O 1
ATOM 4152 N N . ARG B 1 123 ? 4.645 22.156 2.965 1 95.06 123 ARG B N 1
ATOM 4153 C CA . ARG B 1 123 ? 3.443 21.328 2.828 1 95.06 123 ARG B CA 1
ATOM 4154 C C . ARG B 1 123 ? 3.578 20.359 1.667 1 95.06 123 ARG B C 1
ATOM 4156 O O . ARG B 1 123 ? 4.027 20.734 0.582 1 95.06 123 ARG B O 1
ATOM 4163 N N . LEU B 1 124 ? 3.188 19.016 1.835 1 97.12 124 LEU B N 1
ATOM 4164 C CA . LEU B 1 124 ? 3.334 17.984 0.81 1 97.12 124 LEU B CA 1
ATOM 4165 C C . LEU B 1 124 ? 1.984 17.641 0.19 1 97.12 124 LEU B C 1
ATOM 4167 O O . LEU B 1 124 ? 1.867 16.656 -0.543 1 97.12 124 LEU B O 1
ATOM 4171 N N . TRP B 1 125 ? 0.951 18.359 0.515 1 95.19 125 TRP B N 1
ATOM 4172 C CA . TRP B 1 125 ? -0.367 18.219 -0.098 1 95.19 125 TRP B CA 1
ATOM 4173 C C . TRP B 1 125 ? -0.822 19.562 -0.689 1 95.19 125 TRP B C 1
ATOM 4175 O O . TRP B 1 125 ? -0.295 20.609 -0.334 1 95.19 125 TRP B O 1
ATOM 4185 N N . ASN B 1 126 ? -1.785 19.422 -1.607 1 88.88 126 ASN B N 1
ATOM 4186 C CA . ASN B 1 126 ? -2.229 20.625 -2.307 1 88.88 126 ASN B CA 1
ATOM 4187 C C . ASN B 1 126 ? -3.611 21.062 -1.836 1 88.88 126 ASN B C 1
ATOM 4189 O O . ASN B 1 126 ? -4.426 20.234 -1.418 1 88.88 126 ASN B O 1
ATOM 4193 N N . ILE B 1 127 ? -3.748 22.391 -1.968 1 88.88 127 ILE B N 1
ATOM 4194 C CA . ILE B 1 127 ? -5.062 22.953 -1.707 1 88.88 127 ILE B CA 1
ATOM 4195 C C . ILE B 1 127 ? -6.02 22.594 -2.842 1 88.88 127 ILE B C 1
ATOM 4197 O O . ILE B 1 127 ? -5.656 22.688 -4.016 1 88.88 127 ILE B O 1
ATOM 4201 N N . SER B 1 128 ? -7.086 22.078 -2.469 1 88.25 128 SER B N 1
ATOM 4202 C CA . SER B 1 128 ? -8.078 21.719 -3.467 1 88.25 128 SER B CA 1
ATOM 4203 C C . SER B 1 128 ? -9.047 22.859 -3.74 1 88.25 128 SER B C 1
ATOM 4205 O O . SER B 1 128 ? -9.062 23.859 -3.006 1 88.25 128 SER B O 1
ATOM 4207 N N . GLU B 1 129 ? -9.875 22.703 -4.75 1 87.06 129 GLU B N 1
ATOM 4208 C CA . GLU B 1 129 ? -10.875 23.703 -5.113 1 87.06 129 GLU B CA 1
ATOM 4209 C C . GLU B 1 129 ? -11.938 23.844 -4.027 1 87.06 129 GLU B C 1
ATOM 4211 O O . GLU B 1 129 ? -12.523 24.906 -3.857 1 87.06 129 GLU B O 1
ATOM 4216 N N . GLU B 1 130 ? -12.094 22.844 -3.289 1 88.12 130 GLU B N 1
ATOM 4217 C CA . GLU B 1 130 ? -13.125 22.828 -2.256 1 88.12 130 GLU B CA 1
ATOM 4218 C C . GLU B 1 130 ? -12.617 23.469 -0.965 1 88.12 130 GLU B C 1
ATOM 4220 O O . GLU B 1 130 ? -13.406 23.797 -0.074 1 88.12 130 GLU B O 1
ATOM 4225 N N . ASP B 1 131 ? -11.344 23.734 -0.915 1 93.25 131 ASP B N 1
ATOM 4226 C CA . ASP B 1 131 ? -10.773 24.328 0.293 1 93.25 131 ASP B CA 1
ATOM 4227 C C . ASP B 1 131 ? -11.102 25.812 0.384 1 93.25 131 ASP B C 1
ATOM 4229 O O . ASP B 1 131 ? -11.148 26.516 -0.634 1 93.25 131 ASP B O 1
ATOM 4233 N N . VAL B 1 132 ? -11.367 26.234 1.579 1 94.69 132 VAL B N 1
ATOM 4234 C CA . VAL B 1 132 ? -11.547 27.656 1.847 1 94.69 132 VAL B CA 1
ATOM 4235 C C . VAL B 1 132 ? -10.18 28.344 1.938 1 94.69 132 VAL B C 1
ATOM 4237 O O . VAL B 1 132 ? -9.312 27.906 2.701 1 94.69 132 VAL B O 1
ATOM 4240 N N . SER B 1 133 ? -9.992 29.406 1.185 1 94.88 133 SER B N 1
ATOM 4241 C CA . SER B 1 133 ? -8.688 30.078 1.146 1 94.88 133 SER B CA 1
ATOM 4242 C C . SER B 1 133 ? -8.695 31.359 1.971 1 94.88 133 SER B C 1
ATOM 4244 O O . SER B 1 133 ? -7.645 31.969 2.17 1 94.88 133 SER B O 1
ATOM 4246 N N . ASP B 1 134 ? -9.844 31.734 2.498 1 95.94 134 ASP B N 1
ATOM 4247 C CA . ASP B 1 134 ? -9.938 32.938 3.289 1 95.94 134 ASP B CA 1
ATOM 4248 C C . ASP B 1 134 ? -9.25 32.781 4.645 1 95.94 134 ASP B C 1
ATOM 4250 O O . ASP B 1 134 ? -9.375 31.734 5.281 1 95.94 134 ASP B O 1
ATOM 4254 N N . ARG B 1 135 ? -8.523 33.844 5.02 1 97.81 135 ARG B N 1
ATOM 4255 C CA . ARG B 1 135 ? -7.898 33.906 6.34 1 97.81 135 ARG B CA 1
ATOM 4256 C C . ARG B 1 135 ? -8.273 35.188 7.051 1 97.81 135 ARG B C 1
ATOM 4258 O O . ARG B 1 135 ? -8.414 36.25 6.418 1 97.81 135 ARG B O 1
ATOM 4265 N N . VAL B 1 136 ? -8.328 35.125 8.328 1 97.94 136 VAL B N 1
ATOM 4266 C CA . VAL B 1 136 ? -8.922 36.219 9.086 1 97.94 136 VAL B CA 1
ATOM 4267 C C . VAL B 1 136 ? -7.82 37.094 9.688 1 97.94 136 VAL B C 1
ATOM 4269 O O . VAL B 1 136 ? -6.766 36.594 10.078 1 97.94 136 VAL B O 1
ATOM 4272 N N . ALA B 1 137 ? -8.023 38.375 9.727 1 97.12 137 ALA B N 1
ATOM 4273 C CA . ALA B 1 137 ? -7.25 39.375 10.453 1 97.12 137 ALA B CA 1
ATOM 4274 C C . ALA B 1 137 ? -8.125 40.125 11.461 1 97.12 137 ALA B C 1
ATOM 4276 O O . ALA B 1 137 ? -9.094 40.781 11.094 1 97.12 137 ALA B O 1
ATOM 4277 N N . LEU B 1 138 ? -7.746 40.031 12.742 1 96.12 138 LEU B N 1
ATOM 4278 C CA . LEU B 1 138 ? -8.547 40.625 13.812 1 96.12 138 LEU B CA 1
ATOM 4279 C C . LEU B 1 138 ? -7.781 41.719 14.516 1 96.12 138 LEU B C 1
ATOM 4281 O O . LEU B 1 138 ? -6.629 41.562 14.914 1 96.12 138 LEU B O 1
ATOM 4285 N N . HIS B 1 139 ? -8.375 42.844 14.578 1 92.38 139 HIS B N 1
ATOM 4286 C CA . HIS B 1 139 ? -7.832 43.969 15.336 1 92.38 139 HIS B CA 1
ATOM 4287 C C . HIS B 1 139 ? -8.68 44.25 16.578 1 92.38 139 HIS B C 1
ATOM 4289 O O . HIS B 1 139 ? -9.852 44.625 16.469 1 92.38 139 HIS B O 1
ATOM 4295 N N . LEU B 1 140 ? -8.102 44 17.734 1 89.12 140 LEU B N 1
ATOM 4296 C CA . LEU B 1 140 ? -8.734 44.344 19.016 1 89.12 140 LEU B CA 1
ATOM 4297 C C . LEU B 1 140 ? -8.273 45.719 19.5 1 89.12 140 LEU B C 1
ATOM 4299 O O . LEU B 1 140 ? -7.086 45.906 19.75 1 89.12 140 LEU B O 1
ATOM 4303 N N . CYS B 1 141 ? -9.195 46.656 19.625 1 79.12 141 CYS B N 1
ATOM 4304 C CA . CYS B 1 141 ? -8.867 48 20.016 1 79.12 141 CYS B CA 1
ATOM 4305 C C . CYS B 1 141 ? -8.781 48.125 21.547 1 79.12 141 CYS B C 1
ATOM 4307 O O . CYS B 1 141 ? -9.719 47.75 22.25 1 79.12 141 CYS B O 1
ATOM 4309 N N . SER B 1 142 ? -7.578 48.188 22.094 1 68.62 142 SER B N 1
ATOM 4310 C CA . SER B 1 142 ? -7.328 48.219 23.531 1 68.62 142 SER B CA 1
ATOM 4311 C C . SER B 1 142 ? -7.676 49.562 24.141 1 68.62 142 SER B C 1
ATOM 4313 O O . SER B 1 142 ? -7.277 49.875 25.266 1 68.62 142 SER B O 1
ATOM 4315 N N . HIS B 1 143 ? -8.43 50.406 23.688 1 60.62 143 HIS B N 1
ATOM 4316 C CA . HIS B 1 143 ? -8.555 51.625 24.5 1 60.62 143 HIS B CA 1
ATOM 4317 C C . HIS B 1 143 ? -9.25 51.312 25.812 1 60.62 143 HIS B C 1
ATOM 4319 O O . HIS B 1 143 ? -10.195 50.531 25.875 1 60.62 143 HIS B O 1
ATOM 4325 N N . THR B 1 144 ? -8.484 51.562 26.891 1 52.41 144 THR B N 1
ATOM 4326 C CA . THR B 1 144 ? -8.914 51.406 28.281 1 52.41 144 THR B CA 1
ATOM 4327 C C . THR B 1 144 ? -10.406 51.688 28.422 1 52.41 144 THR B C 1
ATOM 4329 O O . THR B 1 144 ? -11.117 50.938 29.109 1 52.41 144 THR B O 1
ATOM 4332 N N . TRP B 1 145 ? -10.828 52.781 27.969 1 52.5 145 TRP B N 1
ATOM 4333 C CA . TRP B 1 145 ? -12.188 53.219 28.297 1 52.5 145 TRP B CA 1
ATOM 4334 C C . TRP B 1 145 ? -13.219 52.406 27.531 1 52.5 145 TRP B C 1
ATOM 4336 O O . TRP B 1 145 ? -14.328 52.188 28.016 1 52.5 145 TRP B O 1
ATOM 4346 N N . LEU B 1 146 ? -12.82 51.906 26.391 1 54.5 146 LEU B N 1
ATOM 4347 C CA . LEU B 1 146 ? -13.766 51.125 25.578 1 54.5 146 LEU B CA 1
ATOM 4348 C C . LEU B 1 146 ? -13.977 49.75 26.172 1 54.5 146 LEU B C 1
ATOM 4350 O O . LEU B 1 146 ? -15.086 49.219 26.109 1 54.5 146 LEU B O 1
ATOM 4354 N N . LEU B 1 147 ? -12.898 49.219 26.688 1 51.88 147 LEU B N 1
ATOM 4355 C CA . LEU B 1 147 ? -12.984 47.938 27.375 1 51.88 147 LEU B CA 1
ATOM 4356 C C . LEU B 1 147 ? -13.977 48 28.531 1 51.88 147 LEU B C 1
ATOM 4358 O O . LEU B 1 147 ? -14.703 47.031 28.781 1 51.88 147 LEU B O 1
ATOM 4362 N N . PHE B 1 148 ? -13.898 49.25 29.234 1 47.81 148 PHE B N 1
ATOM 4363 C CA . PHE B 1 148 ? -14.797 49.469 30.359 1 47.81 148 PHE B CA 1
ATOM 4364 C C . PHE B 1 148 ? -16.25 49.5 29.891 1 47.81 148 PHE B C 1
ATOM 4366 O O . PHE B 1 148 ? -17.141 49.062 30.625 1 47.81 148 PHE B O 1
ATOM 4373 N N . LEU B 1 149 ? -16.484 50.125 28.828 1 47.03 149 LEU B N 1
ATOM 4374 C CA . LEU B 1 149 ? -17.875 50.25 28.375 1 47.03 149 LEU B CA 1
ATOM 4375 C C . LEU B 1 149 ? -18.312 49 27.625 1 47.03 149 LEU B C 1
ATOM 4377 O O . LEU B 1 149 ? -19.391 48.969 27.031 1 47.03 149 LEU B O 1
ATOM 4381 N N . ASN B 1 150 ? -17.594 47.906 27.828 1 47.44 150 ASN B N 1
ATOM 4382 C CA . ASN B 1 150 ? -17.875 46.625 27.203 1 47.44 150 ASN B CA 1
ATOM 4383 C C . ASN B 1 150 ? -18.078 46.781 25.703 1 47.44 150 ASN B C 1
ATOM 4385 O O . ASN B 1 150 ? -18.922 46.094 25.109 1 47.44 150 ASN B O 1
ATOM 4389 N N . LEU B 1 151 ? -17.656 47.938 25.234 1 51.06 151 LEU B N 1
ATOM 4390 C CA . LEU B 1 151 ? -17.734 48.188 23.797 1 51.06 151 LEU B CA 1
ATOM 4391 C C . LEU B 1 151 ? -16.5 47.688 23.094 1 51.06 151 LEU B C 1
ATOM 4393 O O . LEU B 1 151 ? -15.539 48.438 22.875 1 51.06 151 LEU B O 1
ATOM 4397 N N . GLU B 1 152 ? -16.109 46.531 23.312 1 55.22 152 GLU B N 1
ATOM 4398 C CA . GLU B 1 152 ? -14.992 45.938 22.594 1 55.22 152 GLU B CA 1
ATOM 4399 C C . GLU B 1 152 ? -15.125 46.125 21.094 1 55.22 152 GLU B C 1
ATOM 4401 O O . GLU B 1 152 ? -16.109 45.719 20.484 1 55.22 152 GLU B O 1
ATOM 4406 N N . ARG B 1 153 ? -14.492 47.25 20.516 1 72.44 153 ARG B N 1
ATOM 4407 C CA . ARG B 1 153 ? -14.469 47.469 19.078 1 72.44 153 ARG B CA 1
ATOM 4408 C C . ARG B 1 153 ? -13.477 46.531 18.391 1 72.44 153 ARG B C 1
ATOM 4410 O O . ARG B 1 153 ? -12.281 46.562 18.703 1 72.44 153 ARG B O 1
ATOM 4417 N N . MET B 1 154 ? -14 45.5 17.891 1 85.12 154 MET B N 1
ATOM 4418 C CA . MET B 1 154 ? -13.211 44.562 17.109 1 85.12 154 MET B CA 1
ATOM 4419 C C . MET B 1 154 ? -13.461 44.719 15.617 1 85.12 154 MET B C 1
ATOM 4421 O O . MET B 1 154 ? -14.602 44.906 15.195 1 85.12 154 MET B O 1
ATOM 4425 N N . LEU B 1 155 ? -12.367 44.938 14.883 1 89.44 155 LEU B N 1
ATOM 4426 C CA . LEU B 1 155 ? -12.445 44.938 13.422 1 89.44 155 LEU B CA 1
ATOM 4427 C C . LEU B 1 155 ? -12 43.562 12.875 1 89.44 155 LEU B C 1
ATOM 4429 O O . LEU B 1 155 ? -10.859 43.156 13.078 1 89.44 155 LEU B O 1
ATOM 4433 N N . CYS B 1 156 ? -12.93 42.844 12.266 1 94.06 156 CYS B N 1
ATOM 4434 C CA . CYS B 1 156 ? -12.672 41.531 11.711 1 94.06 156 CYS B CA 1
ATOM 4435 C C . CYS B 1 156 ? -12.75 41.531 10.188 1 94.06 156 CYS B C 1
ATOM 4437 O O . CYS B 1 156 ? -13.805 41.844 9.625 1 94.06 156 CYS B O 1
ATOM 4439 N N . ARG B 1 157 ? -11.609 41.25 9.531 1 95.62 157 ARG B N 1
ATOM 4440 C CA . ARG B 1 157 ? -11.531 41.219 8.07 1 95.62 157 ARG B CA 1
ATOM 4441 C C . ARG B 1 157 ? -10.969 39.906 7.578 1 95.62 157 ARG B C 1
ATOM 4443 O O . ARG B 1 157 ? -10.281 39.188 8.32 1 95.62 157 ARG B O 1
ATOM 4450 N N . THR B 1 158 ? -11.297 39.531 6.348 1 96.81 158 THR B N 1
ATOM 4451 C CA . THR B 1 158 ? -10.758 38.312 5.75 1 96.81 158 THR B CA 1
ATOM 4452 C C . THR B 1 158 ? -10.062 38.625 4.43 1 96.81 158 THR B C 1
ATOM 4454 O O . THR B 1 158 ? -10.383 39.594 3.768 1 96.81 158 THR B O 1
ATOM 4457 N N . TYR B 1 159 ? -9.023 37.906 4.117 1 97.19 159 TYR B N 1
ATOM 4458 C CA . TYR B 1 159 ? -8.289 38 2.863 1 97.19 159 TYR B CA 1
ATOM 4459 C C . TYR B 1 159 ? -8.227 36.656 2.172 1 97.19 159 TYR B C 1
ATOM 4461 O O . TYR B 1 159 ? -8.039 35.625 2.826 1 97.19 159 TYR B O 1
ATOM 4469 N N . ASP B 1 160 ? -8.469 36.625 0.875 1 96.25 160 ASP B N 1
ATOM 4470 C CA . ASP B 1 160 ? -8.211 35.438 0.073 1 96.25 160 ASP B CA 1
ATOM 4471 C C . ASP B 1 160 ? -6.715 35.25 -0.168 1 96.25 160 ASP B C 1
ATOM 4473 O O . ASP B 1 160 ? -6.113 35.969 -0.958 1 96.25 160 ASP B O 1
ATOM 4477 N N . VAL B 1 161 ? -6.129 34.281 0.374 1 95.69 161 VAL B N 1
ATOM 4478 C CA . VAL B 1 161 ? -4.676 34.156 0.38 1 95.69 161 VAL B CA 1
ATOM 4479 C C . VAL B 1 161 ? -4.211 33.531 -0.943 1 95.69 161 VAL B C 1
ATOM 4481 O O . VAL B 1 161 ? -3.01 33.469 -1.212 1 95.69 161 VAL B O 1
ATOM 4484 N N . GLN B 1 162 ? -5.078 33.031 -1.7 1 94.5 162 GLN B N 1
ATOM 4485 C CA . GLN B 1 162 ? -4.715 32.5 -3.02 1 94.5 162 GLN B CA 1
ATOM 4486 C C . GLN B 1 162 ? -4.621 33.625 -4.039 1 94.5 162 GLN B C 1
ATOM 4488 O O . GLN B 1 162 ? -4.117 33.438 -5.145 1 94.5 162 GLN B O 1
ATOM 4493 N N . ASP B 1 163 ? -5.094 34.812 -3.623 1 95.5 163 ASP B N 1
ATOM 4494 C CA . ASP B 1 163 ? -5.027 36.031 -4.457 1 95.5 163 ASP B CA 1
ATOM 4495 C C . ASP B 1 163 ? -4.141 37.094 -3.818 1 95.5 163 ASP B C 1
ATOM 4497 O O . ASP B 1 163 ? -4.574 37.781 -2.906 1 95.5 163 ASP B O 1
ATOM 4501 N N . PRO B 1 164 ? -2.998 37.312 -4.359 1 94.5 164 PRO B N 1
ATOM 4502 C CA . PRO B 1 164 ? -2.092 38.312 -3.783 1 94.5 164 PRO B CA 1
ATOM 4503 C C . PRO B 1 164 ? -2.686 39.719 -3.777 1 94.5 164 PRO B C 1
ATOM 4505 O O . PRO B 1 164 ? -2.25 40.562 -3 1 94.5 164 PRO B O 1
ATOM 4508 N N . LYS B 1 165 ? -3.711 39.906 -4.57 1 95.62 165 LYS B N 1
ATOM 4509 C CA . LYS B 1 165 ? -4.316 41.25 -4.668 1 95.62 165 LYS B CA 1
ATOM 4510 C C . LYS B 1 165 ? -5.617 41.312 -3.875 1 95.62 165 LYS B C 1
ATOM 4512 O O . LYS B 1 165 ? -6.363 42.281 -3.984 1 95.62 165 LYS B O 1
ATOM 4517 N N . SER B 1 166 ? -5.789 40.312 -3.123 1 95.19 166 SER B N 1
ATOM 4518 C CA . SER B 1 166 ? -7.035 40.25 -2.363 1 95.19 166 SER B CA 1
ATOM 4519 C C . SER B 1 166 ? -7.211 41.469 -1.468 1 95.19 166 SER B C 1
ATOM 4521 O O . SER B 1 166 ? -6.258 41.938 -0.835 1 95.19 166 SER B O 1
ATOM 4523 N N . THR B 1 167 ? -8.453 42 -1.447 1 94.5 167 THR B N 1
ATOM 4524 C CA . THR B 1 167 ? -8.781 43.125 -0.573 1 94.5 167 THR B CA 1
ATOM 4525 C C . THR B 1 167 ? -9.547 42.625 0.659 1 94.5 167 THR B C 1
ATOM 4527 O O . THR B 1 167 ? -10.094 41.531 0.664 1 94.5 167 THR B O 1
ATOM 4530 N N . ALA B 1 168 ? -9.539 43.469 1.646 1 94.62 168 ALA B N 1
ATOM 4531 C CA . ALA B 1 168 ? -10.18 43.125 2.91 1 94.62 168 ALA B CA 1
ATOM 4532 C C . ALA B 1 168 ? -11.695 43 2.74 1 94.62 168 ALA B C 1
ATOM 4534 O O . ALA B 1 168 ? -12.328 43.875 2.154 1 94.62 168 ALA B O 1
ATOM 4535 N N . LYS B 1 169 ? -12.219 41.938 3.221 1 95.62 169 LYS B N 1
ATOM 4536 C CA . LYS B 1 169 ? -13.672 41.75 3.287 1 95.62 169 LYS B CA 1
ATOM 4537 C C . LYS B 1 169 ? -14.148 41.656 4.734 1 95.62 169 LYS B C 1
ATOM 4539 O O . LYS B 1 169 ? -13.539 40.969 5.555 1 95.62 169 LYS B O 1
ATOM 4544 N N . PRO B 1 170 ? -15.188 42.438 5.027 1 94.5 170 PRO B N 1
ATOM 4545 C CA . PRO B 1 170 ? -15.711 42.312 6.391 1 94.5 170 PRO B CA 1
ATOM 4546 C C . PRO B 1 170 ? -16.188 40.906 6.73 1 94.5 170 PRO B C 1
ATOM 4548 O O . PRO B 1 170 ? -16.703 40.219 5.863 1 94.5 170 PRO B O 1
ATOM 4551 N N . ALA B 1 171 ? -15.977 40.531 7.949 1 95 171 ALA B N 1
ATOM 4552 C CA . ALA B 1 171 ? -16.391 39.219 8.43 1 95 171 ALA B CA 1
ATOM 4553 C C . ALA B 1 171 ? -17.109 39.312 9.773 1 95 171 ALA B C 1
ATOM 4555 O O . ALA B 1 171 ? -16.859 40.25 10.547 1 95 171 ALA B O 1
ATOM 4556 N N . ASP B 1 172 ? -18.031 38.375 9.992 1 94.19 172 ASP B N 1
ATOM 4557 C CA . ASP B 1 172 ? -18.766 38.344 11.25 1 94.19 172 ASP B CA 1
ATOM 4558 C C . ASP B 1 172 ? -18 37.562 12.312 1 94.19 172 ASP B C 1
ATOM 4560 O O . ASP B 1 172 ? -17.375 36.531 12.008 1 94.19 172 ASP B O 1
ATOM 4564 N N . TRP B 1 173 ? -18 38.094 13.523 1 95.06 173 TRP B N 1
ATOM 4565 C CA . TRP B 1 173 ? -17.359 37.5 14.688 1 95.06 173 TRP B CA 1
ATOM 4566 C C . TRP B 1 173 ? -18.359 37.219 15.797 1 95.06 173 TRP B C 1
ATOM 4568 O O . TRP B 1 173 ? -18.875 38.125 16.422 1 95.06 173 TRP B O 1
ATOM 4578 N N . LYS B 1 174 ? -18.672 35.875 16.016 1 95 174 LYS B N 1
ATOM 4579 C CA . LYS B 1 174 ? -19.719 35.469 16.938 1 95 174 LYS B CA 1
ATOM 4580 C C . LYS B 1 174 ? -19.203 34.5 18 1 95 174 LYS B C 1
ATOM 4582 O O . LYS B 1 174 ? -18.703 33.438 17.672 1 95 174 LYS B O 1
ATOM 4587 N N . TYR B 1 175 ? -19.391 34.906 19.266 1 95.62 175 TYR B N 1
ATOM 4588 C CA . TYR B 1 175 ? -18.969 34.031 20.359 1 95.62 175 TYR B CA 1
ATOM 4589 C C . TYR B 1 175 ? -20 32.938 20.609 1 95.62 175 TYR B C 1
ATOM 4591 O O . TYR B 1 175 ? -21.203 33.188 20.5 1 95.62 175 TYR B O 1
ATOM 4599 N N . GLN B 1 176 ? -19.484 31.75 20.812 1 94.81 176 GLN B N 1
ATOM 4600 C CA . GLN B 1 176 ? -20.344 30.594 21.125 1 94.81 176 GLN B CA 1
ATOM 4601 C C . GLN B 1 176 ? -19.703 29.734 22.219 1 94.81 176 GLN B C 1
ATOM 4603 O O . GLN B 1 176 ? -18.5 29.516 22.219 1 94.81 176 GLN B O 1
ATOM 4608 N N . HIS B 1 177 ? -20.547 29.312 23.219 1 93.5 177 HIS B N 1
ATOM 4609 C CA . HIS B 1 177 ? -20.062 28.469 24.297 1 93.5 177 HIS B CA 1
ATOM 4610 C C . HIS B 1 177 ? -20.016 27 23.875 1 93.5 177 HIS B C 1
ATOM 4612 O O . HIS B 1 177 ? -20.969 26.484 23.281 1 93.5 177 HIS B O 1
ATOM 4618 N N . GLY B 1 178 ? -18.922 26.328 24.156 1 92 178 GLY B N 1
ATOM 4619 C CA . GLY B 1 178 ? -18.797 24.906 23.922 1 92 178 GLY B CA 1
ATOM 4620 C C . GLY B 1 178 ? -18.672 24.547 22.453 1 92 178 GLY B C 1
ATOM 4621 O O . GLY B 1 178 ? -19.203 23.531 22 1 92 178 GLY B O 1
ATOM 4622 N N . LEU B 1 179 ? -18.062 25.406 21.719 1 91.62 179 LEU B N 1
ATOM 4623 C CA . LEU B 1 179 ? -17.938 25.281 20.281 1 91.62 179 LEU B CA 1
ATOM 4624 C C . LEU B 1 179 ? -17.297 23.953 19.891 1 91.62 179 LEU B C 1
ATOM 4626 O O . LEU B 1 179 ? -17.797 23.25 19 1 91.62 179 LEU B O 1
ATOM 4630 N N . ALA B 1 180 ? -16.172 23.547 20.547 1 91.75 180 ALA B N 1
ATOM 4631 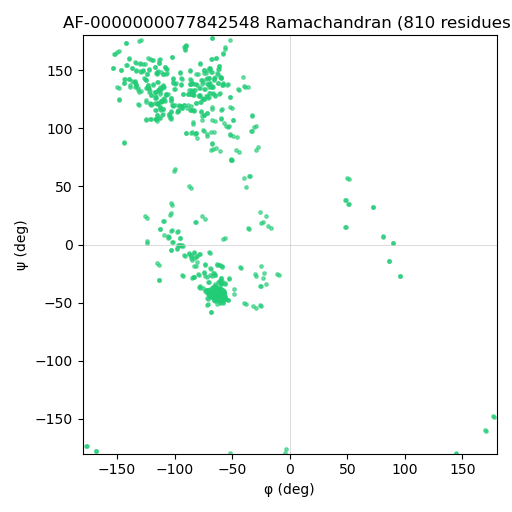C CA . ALA B 1 180 ? -15.406 22.375 20.141 1 91.75 180 ALA B CA 1
ATOM 4632 C C . ALA B 1 180 ? -15.547 21.25 21.156 1 91.75 180 ALA B C 1
ATOM 4634 O O . ALA B 1 180 ? -14.711 20.344 21.219 1 91.75 180 ALA B O 1
ATOM 4635 N N . THR B 1 181 ? -16.609 21.297 22 1 92.25 181 THR B N 1
ATOM 4636 C CA . THR B 1 181 ? -16.812 20.281 23.016 1 92.25 181 THR B CA 1
ATOM 4637 C C . THR B 1 181 ? -17.312 18.984 22.406 1 92.25 181 THR B C 1
ATOM 4639 O O . THR B 1 181 ? -17.094 17.891 22.953 1 92.25 181 THR B O 1
ATOM 4642 N N . SER B 1 182 ? -17.938 19.109 21.219 1 90.44 182 SER B N 1
ATOM 4643 C CA . SER B 1 182 ? -18.562 17.906 20.672 1 90.44 182 SER B CA 1
ATOM 4644 C C . SER B 1 182 ? -18.062 17.625 19.266 1 90.44 182 SER B C 1
ATOM 4646 O O . SER B 1 182 ? -18.781 17.031 18.453 1 90.44 182 SER B O 1
ATOM 4648 N N . TRP B 1 183 ? -16.859 18.125 18.938 1 95.31 183 TRP B N 1
ATOM 4649 C CA . TRP B 1 183 ? -16.297 17.828 17.625 1 95.31 183 TRP B CA 1
ATOM 4650 C C . TRP B 1 183 ? -16 16.344 17.5 1 95.31 183 TRP B C 1
ATOM 4652 O O . TRP B 1 183 ? -15.656 15.68 18.484 1 95.31 183 TRP B O 1
ATOM 4662 N N . LEU B 1 184 ? -16.219 15.844 16.328 1 95.12 184 LEU B N 1
ATOM 4663 C CA . LEU B 1 184 ? -15.93 14.438 16.047 1 95.12 184 LEU B CA 1
ATOM 4664 C C . LEU B 1 184 ? -14.43 14.219 15.891 1 95.12 184 LEU B C 1
ATOM 4666 O O . LEU B 1 184 ? -13.727 15.062 15.328 1 95.12 184 LEU B O 1
ATOM 4670 N N . SER B 1 185 ? -14.039 13.148 16.438 1 96.31 185 SER B N 1
ATOM 4671 C CA . SER B 1 185 ? -12.633 12.781 16.297 1 96.31 185 SER B CA 1
ATOM 4672 C C . SER B 1 185 ? -12.469 11.539 15.43 1 96.31 185 SER B C 1
ATOM 4674 O O . SER B 1 185 ? -13.281 10.617 15.492 1 96.31 185 SER B O 1
ATOM 4676 N N . LEU B 1 186 ? -11.531 11.594 14.531 1 96.62 186 LEU B N 1
ATOM 4677 C CA . LEU B 1 186 ? -11.102 10.445 13.75 1 96.62 186 LEU B CA 1
ATOM 4678 C C . LEU B 1 186 ? -9.703 10 14.164 1 96.62 186 LEU B C 1
ATOM 4680 O O . LEU B 1 186 ? -8.82 10.828 14.391 1 96.62 186 LEU B O 1
ATOM 4684 N N . GLU B 1 187 ? -9.555 8.719 14.305 1 93.75 187 GLU B N 1
ATOM 4685 C CA . GLU B 1 187 ? -8.258 8.18 14.719 1 93.75 187 GLU B CA 1
ATOM 4686 C C . GLU B 1 187 ? -7.863 6.98 13.867 1 93.75 187 GLU B C 1
ATOM 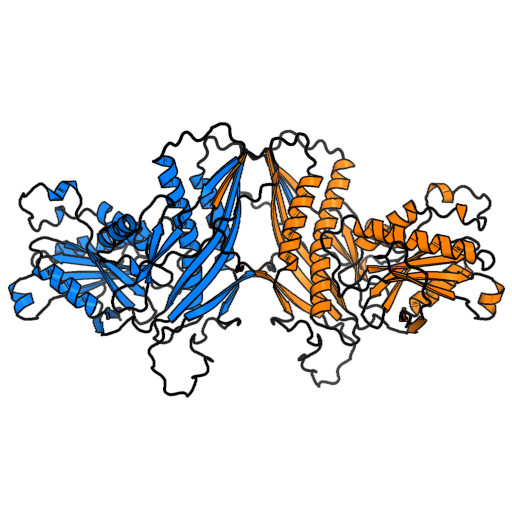4688 O O . GLU B 1 187 ? -8.711 6.188 13.461 1 93.75 187 GLU B O 1
ATOM 4693 N N . CYS B 1 188 ? -6.637 6.922 13.555 1 92.44 188 CYS B N 1
ATOM 4694 C CA . CYS B 1 188 ? -6.105 5.742 12.875 1 92.44 188 CYS B CA 1
ATOM 4695 C C . CYS B 1 188 ? -4.617 5.574 13.164 1 92.44 188 CYS B C 1
ATOM 4697 O O . CYS B 1 188 ? -3.951 6.523 13.578 1 92.44 188 CYS B O 1
ATOM 4699 N N . THR B 1 189 ? -4.156 4.383 13.125 1 92.38 189 THR B N 1
ATOM 4700 C CA . THR B 1 189 ? -2.736 4.059 13.156 1 92.38 189 THR B CA 1
ATOM 4701 C C . THR B 1 189 ? -2.295 3.428 11.844 1 92.38 189 THR B C 1
ATOM 4703 O O . THR B 1 189 ? -2.883 2.443 11.391 1 92.38 189 THR B O 1
ATOM 4706 N N . ILE B 1 190 ? -1.348 4.055 11.227 1 92.12 190 ILE B N 1
ATOM 4707 C CA . ILE B 1 190 ? -0.84 3.469 9.992 1 92.12 190 ILE B CA 1
ATOM 4708 C C . ILE B 1 190 ? 0.633 3.104 10.156 1 92.12 190 ILE B C 1
ATOM 4710 O O . ILE B 1 190 ? 1.328 3.678 11 1 92.12 190 ILE B O 1
ATOM 4714 N N . ASN B 1 191 ? 1.065 2.131 9.422 1 89.44 191 ASN B N 1
ATOM 4715 C CA . ASN B 1 191 ? 2.469 1.73 9.398 1 89.44 191 ASN B CA 1
ATOM 4716 C C . ASN B 1 191 ? 3.158 2.197 8.117 1 89.44 191 ASN B C 1
ATOM 4718 O O . ASN B 1 191 ? 2.846 1.716 7.027 1 89.44 191 ASN B O 1
ATOM 4722 N N . ALA B 1 192 ? 4.051 3.104 8.336 1 90.62 192 ALA B N 1
ATOM 4723 C CA . ALA B 1 192 ? 4.816 3.6 7.191 1 90.62 192 ALA B CA 1
ATOM 4724 C C . ALA B 1 192 ? 6.012 2.701 6.898 1 90.62 192 ALA B C 1
ATOM 4726 O O . ALA B 1 192 ? 6.629 2.154 7.816 1 90.62 192 ALA B O 1
ATOM 4727 N N . ASN B 1 193 ? 6.305 2.438 5.684 1 87.56 193 ASN B N 1
ATOM 4728 C CA . ASN B 1 193 ? 7.492 1.766 5.164 1 87.56 193 ASN B CA 1
ATOM 4729 C C . ASN B 1 193 ? 7.93 2.355 3.828 1 87.56 193 ASN B C 1
ATOM 4731 O O . ASN B 1 193 ? 7.547 1.854 2.77 1 87.56 193 ASN B O 1
ATOM 4735 N N . ILE B 1 194 ? 8.719 3.35 3.9 1 90.62 194 ILE B N 1
ATOM 4736 C CA . ILE B 1 194 ? 9.094 4.148 2.738 1 90.62 194 ILE B CA 1
ATOM 4737 C C . ILE B 1 194 ? 10.586 3.98 2.457 1 90.62 194 ILE B C 1
ATOM 4739 O O . ILE B 1 194 ? 11.422 4.262 3.316 1 90.62 194 ILE B O 1
ATOM 4743 N N . HIS B 1 195 ? 10.906 3.516 1.288 1 87.31 195 HIS B N 1
ATOM 4744 C CA . HIS B 1 195 ? 12.289 3.361 0.837 1 87.31 195 HIS B CA 1
ATOM 4745 C C . HIS B 1 195 ? 12.68 4.473 -0.129 1 87.31 195 HIS B C 1
ATOM 4747 O O . HIS B 1 195 ? 12.016 4.672 -1.152 1 87.31 195 HIS B O 1
ATOM 4753 N N . ILE B 1 196 ? 13.758 5.137 0.186 1 89.25 196 ILE B N 1
ATOM 4754 C CA . ILE B 1 196 ? 14.227 6.277 -0.592 1 89.25 196 ILE B CA 1
ATOM 4755 C C . ILE B 1 196 ? 15.672 6.047 -1.027 1 89.25 196 ILE B C 1
ATOM 4757 O O . ILE B 1 196 ? 16.594 6.141 -0.214 1 89.25 196 ILE B O 1
ATOM 4761 N N . PRO B 1 197 ? 15.906 5.781 -2.287 1 85.62 197 PRO B N 1
ATOM 4762 C CA . PRO B 1 197 ? 17.281 5.621 -2.77 1 85.62 197 PRO B CA 1
ATOM 4763 C C . PRO B 1 197 ? 18.062 6.934 -2.799 1 85.62 197 PRO B C 1
ATOM 4765 O O . PRO B 1 197 ? 17.484 7.992 -3.068 1 85.62 197 PRO B O 1
ATOM 4768 N N . LEU B 1 198 ? 19.312 6.844 -2.482 1 86.5 198 LEU B N 1
ATOM 4769 C CA . LEU B 1 198 ? 20.219 7.992 -2.549 1 86.5 198 LEU B CA 1
ATOM 4770 C C . LEU B 1 198 ? 21.109 7.91 -3.775 1 86.5 198 LEU B C 1
ATOM 4772 O O . LEU B 1 198 ? 22.016 7.07 -3.832 1 86.5 198 LEU B O 1
ATOM 4776 N N . PRO B 1 199 ? 20.891 8.758 -4.785 1 79.12 199 PRO B N 1
ATOM 4777 C CA . PRO B 1 199 ? 21.719 8.703 -5.992 1 79.12 199 PRO B CA 1
ATOM 4778 C C . PRO B 1 199 ? 23.188 8.984 -5.715 1 79.12 199 PRO B C 1
ATOM 4780 O O . PRO B 1 199 ? 23.516 9.656 -4.73 1 79.12 199 PRO B O 1
ATOM 4783 N N . VAL B 1 200 ? 24.203 8.398 -6.66 1 74.5 200 VAL B N 1
ATOM 4784 C CA . VAL B 1 200 ? 25.656 8.523 -6.531 1 74.5 200 VAL B CA 1
ATOM 4785 C C . VAL B 1 200 ? 26.078 9.969 -6.773 1 74.5 200 VAL B C 1
ATOM 4787 O O . VAL B 1 200 ? 27 10.469 -6.141 1 74.5 200 VAL B O 1
ATOM 4790 N N . THR B 1 201 ? 25.703 10.445 -8.023 1 61.22 201 THR B N 1
ATOM 4791 C CA . THR B 1 201 ? 26.25 11.734 -8.406 1 61.22 201 THR B CA 1
ATOM 4792 C C . THR B 1 201 ? 26.078 12.758 -7.281 1 61.22 201 THR B C 1
ATOM 4794 O O . THR B 1 201 ? 26.719 13.812 -7.285 1 61.22 201 THR B O 1
ATOM 4797 N N . LEU B 1 202 ? 25 12.672 -6.785 1 50.75 202 LEU B N 1
ATOM 4798 C CA . LEU B 1 202 ? 24.781 13.883 -6 1 50.75 202 LEU B CA 1
ATOM 4799 C C . LEU B 1 202 ? 25.734 13.945 -4.816 1 50.75 202 LEU B C 1
ATOM 4801 O O . LEU B 1 202 ? 25.828 12.992 -4.031 1 50.75 202 LEU B O 1
ATOM 4805 N N . ALA B 1 203 ? 27 14.422 -5.105 1 44.19 203 ALA B N 1
ATOM 4806 C CA . ALA B 1 203 ? 27.75 14.875 -3.945 1 44.19 203 ALA B CA 1
ATOM 4807 C C . ALA B 1 203 ? 26.922 14.789 -2.674 1 44.19 203 ALA B C 1
ATOM 4809 O O . ALA B 1 203 ? 25.703 14.555 -2.734 1 44.19 203 ALA B O 1
ATOM 4810 N N . SER B 1 204 ? 27.531 15.289 -1.53 1 46.41 204 SER B N 1
ATOM 4811 C CA . SER B 1 204 ? 26.859 15.523 -0.256 1 46.41 204 SER B CA 1
ATOM 4812 C C . SER B 1 204 ? 25.359 15.758 -0.454 1 46.41 204 SER B C 1
ATOM 4814 O O . SER B 1 204 ? 24.906 16.906 -0.499 1 46.41 204 SER B O 1
ATOM 4816 N N . HIS B 1 205 ? 24.938 15.32 -1.629 1 52.88 205 HIS B N 1
ATOM 4817 C CA . HIS B 1 205 ? 23.531 15.617 -1.871 1 52.88 205 HIS B CA 1
ATOM 4818 C C . HIS B 1 205 ? 22.688 15.32 -0.639 1 52.88 205 HIS B C 1
ATOM 4820 O O . HIS B 1 205 ? 22.938 14.344 0.071 1 52.88 205 HIS B O 1
ATOM 4826 N N . ASP B 1 206 ? 21.797 16.297 -0.289 1 74.81 206 ASP B N 1
ATOM 4827 C CA . ASP B 1 206 ? 21.031 16.766 0.858 1 74.81 206 ASP B CA 1
ATOM 4828 C C . ASP B 1 206 ? 20.016 15.703 1.3 1 74.81 206 ASP B C 1
ATOM 4830 O O . ASP B 1 206 ? 19.109 15.359 0.549 1 74.81 206 ASP B O 1
ATOM 4834 N N . LEU B 1 207 ? 20.531 14.742 2.107 1 82.06 207 LEU B N 1
ATOM 4835 C CA . LEU B 1 207 ? 19.672 13.789 2.795 1 82.06 207 LEU B CA 1
ATOM 4836 C C . LEU B 1 207 ? 18.266 14.367 2.996 1 82.06 207 LEU B C 1
ATOM 4838 O O . LEU B 1 207 ? 17.266 13.672 2.801 1 82.06 207 LEU B O 1
ATOM 4842 N N . GLU B 1 208 ? 18.328 15.586 3.213 1 88 208 GLU B N 1
ATOM 4843 C CA . GLU B 1 208 ? 17.047 16.25 3.471 1 88 208 GLU B CA 1
ATOM 4844 C C . GLU B 1 208 ? 16.219 16.359 2.199 1 88 208 GLU B C 1
ATOM 4846 O O . GLU B 1 208 ? 15.023 16.047 2.201 1 88 208 GLU B O 1
ATOM 4851 N N . LYS B 1 209 ? 16.875 16.781 1.17 1 89.06 209 LYS B N 1
ATOM 4852 C CA . LYS B 1 209 ? 16.172 16.953 -0.097 1 89.06 209 LYS B CA 1
ATOM 4853 C C . LYS B 1 209 ? 15.648 15.617 -0.617 1 89.06 209 LYS B C 1
ATOM 4855 O O . LYS B 1 209 ? 14.508 15.523 -1.08 1 89.06 209 LYS B O 1
ATOM 4860 N N . ASN B 1 210 ? 16.453 14.555 -0.582 1 88.38 210 ASN B N 1
ATOM 4861 C CA . ASN B 1 210 ? 16.047 13.227 -1.032 1 88.38 210 ASN B CA 1
ATOM 4862 C C . ASN B 1 210 ? 14.906 12.68 -0.181 1 88.38 210 ASN B C 1
ATOM 4864 O O . ASN B 1 210 ? 13.977 12.062 -0.705 1 88.38 210 ASN B O 1
ATOM 4868 N N . THR B 1 211 ? 15.016 12.898 1.074 1 92.12 211 THR B N 1
ATOM 4869 C CA . THR B 1 211 ? 13.953 12.461 1.973 1 92.12 211 THR B CA 1
ATOM 4870 C C . THR B 1 211 ? 12.641 13.156 1.634 1 92.12 211 THR B C 1
ATOM 4872 O O . THR B 1 211 ? 11.586 12.516 1.568 1 92.12 211 THR B O 1
ATOM 4875 N N . ARG B 1 212 ? 12.75 14.445 1.399 1 93.56 212 ARG B N 1
ATOM 4876 C CA . ARG B 1 212 ? 11.555 15.211 1.054 1 93.56 212 ARG B CA 1
ATOM 4877 C C . ARG B 1 212 ? 10.93 14.695 -0.236 1 93.56 212 ARG B C 1
ATOM 4879 O O . ARG B 1 212 ? 9.703 14.594 -0.339 1 93.56 212 ARG B O 1
ATOM 4886 N N . ASN B 1 213 ? 11.75 14.383 -1.179 1 91.5 213 ASN B N 1
ATOM 4887 C CA . ASN B 1 213 ? 11.25 13.836 -2.434 1 91.5 213 ASN B CA 1
ATOM 4888 C C . ASN B 1 213 ? 10.531 12.508 -2.219 1 91.5 213 ASN B C 1
ATOM 4890 O O . ASN B 1 213 ? 9.477 12.258 -2.807 1 91.5 213 ASN B O 1
ATOM 4894 N N . GLY B 1 214 ? 11.156 11.672 -1.438 1 93.06 214 GLY B N 1
ATOM 4895 C CA . GLY B 1 214 ? 10.523 10.406 -1.096 1 93.06 214 GLY B CA 1
ATOM 4896 C C . GLY B 1 214 ? 9.195 10.578 -0.381 1 93.06 214 GLY B C 1
ATOM 4897 O O . GLY B 1 214 ? 8.234 9.867 -0.679 1 93.06 214 GLY B O 1
ATOM 4898 N N . LEU B 1 215 ? 9.148 11.523 0.5 1 96.5 215 LEU B N 1
ATOM 4899 C CA . LEU B 1 215 ? 7.926 11.797 1.243 1 96.5 215 LEU B CA 1
ATOM 4900 C C . LEU B 1 215 ? 6.844 12.344 0.321 1 96.5 215 LEU B C 1
ATOM 4902 O O . LEU B 1 215 ? 5.66 12.047 0.502 1 96.5 215 LEU B O 1
ATOM 4906 N N . ALA B 1 216 ? 7.281 13.156 -0.614 1 95.88 216 ALA B N 1
ATOM 4907 C CA . ALA B 1 216 ? 6.32 13.703 -1.567 1 95.88 216 ALA B CA 1
ATOM 4908 C C . ALA B 1 216 ? 5.648 12.594 -2.371 1 95.88 216 ALA B C 1
ATOM 4910 O O . ALA B 1 216 ? 4.441 12.625 -2.605 1 95.88 216 ALA B O 1
ATOM 4911 N N . ARG B 1 217 ? 6.371 11.617 -2.781 1 91.19 217 ARG B N 1
ATOM 4912 C CA . ARG B 1 217 ? 5.82 10.477 -3.5 1 91.19 217 ARG B CA 1
ATOM 4913 C C . ARG B 1 217 ? 4.859 9.68 -2.619 1 91.19 217 ARG B C 1
ATOM 4915 O O . ARG B 1 217 ? 3.787 9.273 -3.072 1 91.19 217 ARG B O 1
ATOM 4922 N N . TRP B 1 218 ? 5.27 9.461 -1.477 1 92.81 218 TRP B N 1
ATOM 4923 C CA . TRP B 1 218 ? 4.441 8.75 -0.508 1 92.81 218 TRP B CA 1
ATOM 4924 C C . TRP B 1 218 ? 3.143 9.508 -0.246 1 92.81 218 TRP B C 1
ATOM 4926 O O . TRP B 1 218 ? 2.076 8.906 -0.117 1 92.81 218 TRP B O 1
ATOM 4936 N N . ALA B 1 219 ? 3.238 10.836 -0.116 1 96.38 219 ALA B N 1
ATOM 4937 C CA . ALA B 1 219 ? 2.068 11.68 0.109 1 96.38 219 ALA B CA 1
ATOM 4938 C C . ALA B 1 219 ? 1.038 11.492 -1.002 1 96.38 219 ALA B C 1
ATOM 4940 O O . ALA B 1 219 ? -0.166 11.461 -0.741 1 96.38 219 ALA B O 1
ATOM 4941 N N . LYS B 1 220 ? 1.485 11.43 -2.176 1 92.19 220 LYS B N 1
ATOM 4942 C CA . LYS B 1 220 ? 0.576 11.195 -3.293 1 92.19 220 LYS B CA 1
ATOM 4943 C C . LYS B 1 220 ? -0.166 9.867 -3.131 1 92.19 220 LYS B C 1
ATOM 4945 O O . LYS B 1 220 ? -1.347 9.766 -3.471 1 92.19 220 LYS B O 1
ATOM 4950 N N . GLN B 1 221 ? 0.511 8.867 -2.641 1 89.38 221 GLN B N 1
ATOM 4951 C CA . GLN B 1 221 ? -0.116 7.574 -2.389 1 89.38 221 GLN B CA 1
ATOM 4952 C C . GLN B 1 221 ? -1.199 7.688 -1.319 1 89.38 221 GLN B C 1
ATOM 4954 O O . GLN B 1 221 ? -2.266 7.082 -1.441 1 89.38 221 GLN B O 1
ATOM 4959 N N . ILE B 1 222 ? -0.919 8.438 -0.308 1 94.12 222 ILE B N 1
ATOM 4960 C CA . ILE B 1 222 ? -1.888 8.633 0.765 1 94.12 222 ILE B CA 1
ATOM 4961 C C . ILE B 1 222 ? -3.117 9.359 0.221 1 94.12 222 ILE B C 1
ATOM 4963 O O . ILE B 1 222 ? -4.25 9.031 0.583 1 94.12 222 ILE B O 1
ATOM 4967 N N . GLU B 1 223 ? -2.859 10.336 -0.605 1 93.5 223 GLU B N 1
ATOM 4968 C CA . GLU B 1 223 ? -3.963 11.094 -1.191 1 93.5 223 GLU B CA 1
ATOM 4969 C C . GLU B 1 223 ? -4.891 10.188 -1.993 1 93.5 223 GLU B C 1
ATOM 4971 O O . GLU B 1 223 ? -6.098 10.43 -2.064 1 93.5 223 GLU B O 1
ATOM 4976 N N . GLU B 1 224 ? -4.375 9.133 -2.531 1 88.31 224 GLU B N 1
ATOM 4977 C CA . GLU B 1 224 ? -5.156 8.227 -3.371 1 88.31 224 GLU B CA 1
ATOM 4978 C C . GLU B 1 224 ? -5.652 7.023 -2.576 1 88.31 224 GLU B C 1
ATOM 4980 O O . GLU B 1 224 ? -6.363 6.168 -3.109 1 88.31 224 GLU B O 1
ATOM 4985 N N . ALA B 1 225 ? -5.305 6.898 -1.363 1 91.5 225 ALA B N 1
ATOM 4986 C CA . ALA B 1 225 ? -5.66 5.758 -0.527 1 91.5 225 ALA B CA 1
ATOM 4987 C C . ALA B 1 225 ? -7.16 5.73 -0.241 1 91.5 225 ALA B C 1
ATOM 4989 O O . ALA B 1 225 ? -7.852 6.73 -0.435 1 91.5 225 ALA B O 1
ATOM 4990 N N . VAL B 1 226 ? -7.66 4.609 0.124 1 90.25 226 VAL B N 1
ATOM 4991 C CA . VAL B 1 226 ? -9.055 4.41 0.498 1 90.25 226 VAL B CA 1
ATOM 4992 C C . VAL B 1 226 ? -9.188 4.387 2.02 1 90.25 226 VAL B C 1
ATOM 4994 O O . VAL B 1 226 ? -8.422 3.701 2.703 1 90.25 226 VAL B O 1
ATOM 4997 N N . PHE B 1 227 ? -10.164 5.121 2.475 1 92.38 227 PHE B N 1
ATOM 4998 C CA . PHE B 1 227 ? -10.383 5.219 3.914 1 92.38 227 PHE B CA 1
ATOM 4999 C C . PHE B 1 227 ? -11.688 4.531 4.309 1 92.38 227 PHE B C 1
ATOM 5001 O O . PHE B 1 227 ? -12.75 4.859 3.787 1 92.38 227 PHE B O 1
ATOM 5008 N N . LEU B 1 228 ? -11.57 3.59 5.215 1 89.44 228 LEU B N 1
ATOM 5009 C CA . LEU B 1 228 ? -12.734 2.934 5.797 1 89.44 228 LEU B CA 1
ATOM 5010 C C . LEU B 1 228 ? -13.102 3.561 7.137 1 89.44 228 LEU B C 1
ATOM 5012 O O . LEU B 1 228 ? -12.32 3.494 8.094 1 89.44 228 LEU B O 1
ATOM 5016 N N . ILE B 1 229 ? -14.234 4.152 7.164 1 91.62 229 ILE B N 1
ATOM 5017 C CA . ILE B 1 229 ? -14.719 4.719 8.414 1 91.62 229 ILE B CA 1
ATOM 5018 C C . ILE B 1 229 ? -15.656 3.727 9.102 1 91.62 229 ILE B C 1
ATOM 5020 O O . ILE B 1 229 ? -16.719 3.408 8.578 1 91.62 229 ILE B O 1
ATOM 5024 N N . ASN B 1 230 ? -15.219 3.344 10.312 1 85.94 230 ASN B N 1
ATOM 5025 C CA . ASN B 1 230 ? -15.93 2.281 11.023 1 85.94 230 ASN B CA 1
ATOM 5026 C C . ASN B 1 230 ? -16.172 1.073 10.117 1 85.94 230 ASN B C 1
ATOM 5028 O O . ASN B 1 230 ? -17.281 0.542 10.078 1 85.94 230 ASN B O 1
ATOM 5032 N N . GLY B 1 231 ? -15.164 0.791 9.281 1 80.75 231 GLY B N 1
ATOM 5033 C CA . GLY B 1 231 ? -15.156 -0.434 8.5 1 80.75 231 GLY B CA 1
ATOM 5034 C C . GLY B 1 231 ? -15.836 -0.286 7.152 1 80.75 231 GLY B C 1
ATOM 5035 O O . GLY B 1 231 ? -15.883 -1.235 6.367 1 80.75 231 GLY B O 1
ATOM 5036 N N . GLN B 1 232 ? -16.312 0.892 6.828 1 83.12 232 GLN B N 1
ATOM 5037 C CA . GLN B 1 232 ? -17.078 1.059 5.598 1 83.12 232 GLN B CA 1
ATOM 5038 C C . GLN B 1 232 ? -16.484 2.15 4.719 1 83.12 232 GLN B C 1
ATOM 5040 O O . GLN B 1 232 ? -16 3.168 5.223 1 83.12 232 GLN B O 1
ATOM 5045 N N . VAL B 1 233 ? -16.562 1.802 3.436 1 84.5 233 VAL B N 1
ATOM 5046 C CA . VAL B 1 233 ? -16.312 2.873 2.477 1 84.5 233 VAL B CA 1
ATOM 5047 C C . VAL B 1 233 ? -17.578 3.711 2.293 1 84.5 233 VAL B C 1
ATOM 5049 O O . VAL B 1 233 ? -18.641 3.178 1.959 1 84.5 233 VAL B O 1
ATOM 5052 N N . ARG B 1 234 ? -17.453 4.945 2.561 1 89.38 234 ARG B N 1
ATOM 5053 C CA . ARG B 1 234 ? -18.625 5.809 2.496 1 89.38 234 ARG B CA 1
ATOM 5054 C C . ARG B 1 234 ? -18.5 6.828 1.368 1 89.38 234 ARG B C 1
ATOM 5056 O O . ARG B 1 234 ? -17.391 7.164 0.955 1 89.38 234 ARG B O 1
ATOM 5063 N N . GLU B 1 235 ? -19.641 7.277 0.931 1 91.56 235 GLU B N 1
ATOM 5064 C CA . GLU B 1 235 ? -19.656 8.281 -0.125 1 91.56 235 GLU B CA 1
ATOM 5065 C C . GLU B 1 235 ? -19.094 9.617 0.377 1 91.56 235 GLU B C 1
ATOM 5067 O O . GLU B 1 235 ? -19.344 10 1.522 1 91.56 235 GLU B O 1
ATOM 5072 N N . GLU B 1 236 ? -18.5 10.344 -0.443 1 92.56 236 GLU B N 1
ATOM 5073 C CA . GLU B 1 236 ? -17.797 11.578 -0.095 1 92.56 236 GLU B CA 1
ATOM 5074 C C . GLU B 1 236 ? -18.75 12.609 0.503 1 92.56 236 GLU B C 1
ATOM 5076 O O . GLU B 1 236 ? -18.406 13.297 1.465 1 92.56 236 GLU B O 1
ATOM 5081 N N . ASP B 1 237 ? -19.938 12.711 -0.023 1 93.62 237 ASP B N 1
ATOM 5082 C CA . ASP B 1 237 ? -20.859 13.758 0.406 1 93.62 237 ASP B CA 1
ATOM 5083 C C . ASP B 1 237 ? -21.812 13.242 1.484 1 93.62 237 ASP B C 1
ATOM 5085 O O . ASP B 1 237 ? -22.703 13.969 1.926 1 93.62 237 ASP B O 1
ATOM 5089 N N . ALA B 1 238 ? -21.562 12.008 1.913 1 94.5 238 ALA B N 1
ATOM 5090 C CA . ALA B 1 238 ? -22.406 11.445 2.969 1 94.5 238 ALA B CA 1
ATOM 5091 C C . ALA B 1 238 ? -22.141 12.148 4.301 1 94.5 238 ALA B C 1
ATOM 5093 O O . ALA B 1 238 ? -21.062 12.711 4.52 1 94.5 238 ALA B O 1
ATOM 5094 N N . ASP B 1 239 ? -23.219 12.125 5.086 1 93.81 239 ASP B N 1
ATOM 5095 C CA . ASP B 1 239 ? -23.109 12.633 6.449 1 93.81 239 ASP B CA 1
ATOM 5096 C C . ASP B 1 239 ? -22.25 11.711 7.312 1 93.81 239 ASP B C 1
ATOM 5098 O O . ASP B 1 239 ? -22.453 10.492 7.312 1 93.81 239 ASP B O 1
ATOM 5102 N N . LEU B 1 240 ? -21.344 12.258 7.969 1 92.81 240 LEU B N 1
ATOM 5103 C CA . LEU B 1 240 ? -20.422 11.477 8.781 1 92.81 240 LEU B CA 1
ATOM 5104 C C . LEU B 1 240 ? -21.141 10.789 9.93 1 92.81 240 LEU B C 1
ATOM 5106 O O . LEU B 1 240 ? -20.703 9.742 10.414 1 92.81 240 LEU B O 1
ATOM 5110 N N . LEU B 1 241 ? -22.219 11.359 10.336 1 87.31 241 LEU B N 1
ATOM 5111 C CA . LEU B 1 241 ? -22.969 10.844 11.477 1 87.31 241 LEU B CA 1
ATOM 5112 C C . LEU B 1 241 ? -24.062 9.891 11.016 1 87.31 241 LEU B C 1
ATOM 5114 O O . LEU B 1 241 ? -24.75 9.281 11.844 1 87.31 241 LEU B O 1
ATOM 5118 N N . GLU B 1 242 ? -24.109 9.734 9.695 1 78.44 242 GLU B N 1
ATOM 5119 C CA . GLU B 1 242 ? -25.188 8.875 9.18 1 78.44 242 GLU B CA 1
ATOM 5120 C C . GLU B 1 242 ? -24.938 7.414 9.547 1 78.44 242 GLU B C 1
ATOM 5122 O O . GLU B 1 242 ? -23.828 6.902 9.383 1 78.44 242 GLU B O 1
ATOM 5127 N N . GLY B 1 243 ? -26.062 6.676 10.039 1 64.69 243 GLY B N 1
ATOM 5128 C CA . GLY B 1 243 ? -26.047 5.25 10.32 1 64.69 243 GLY B CA 1
ATOM 5129 C C . GLY B 1 243 ? -25.562 4.918 11.719 1 64.69 243 GLY B C 1
ATOM 5130 O O . GLY B 1 243 ? -25.453 3.744 12.078 1 64.69 243 GLY B O 1
ATOM 5131 N N . GLN B 1 244 ? -25.016 5.848 12.273 1 59.22 244 GLN B N 1
ATOM 5132 C CA . GLN B 1 244 ? -24.656 5.582 13.664 1 59.22 244 GLN B CA 1
ATOM 5133 C C . GLN B 1 244 ? -25.891 5.441 14.539 1 59.22 244 GLN B C 1
ATOM 5135 O O . GLN B 1 244 ? -26.781 6.293 14.508 1 59.22 244 GLN B O 1
ATOM 5140 N N . LYS B 1 245 ? -26.375 4.086 14.523 1 49.09 245 LYS B N 1
ATOM 5141 C CA . LYS B 1 245 ? -27.5 3.812 15.414 1 49.09 245 LYS B CA 1
ATOM 5142 C C . LYS B 1 245 ? -27.422 4.672 16.672 1 49.09 245 LYS B C 1
ATOM 5144 O O . LYS B 1 245 ? -26.391 4.688 17.359 1 49.09 245 LYS B O 1
ATOM 5149 N N . LYS B 1 246 ? -28.406 5.566 16.672 1 44.97 246 LYS B N 1
ATOM 5150 C CA . LYS B 1 246 ? -28.641 6.234 17.953 1 44.97 246 LYS B CA 1
ATOM 5151 C C . LYS B 1 246 ? -28.781 5.219 19.094 1 44.97 246 LYS B C 1
ATOM 5153 O O . LYS B 1 246 ? -29.625 4.324 19.031 1 44.97 246 LYS B O 1
ATOM 5158 N N . SER B 1 247 ? -27.938 4.57 19.594 1 42.88 247 SER B N 1
ATOM 5159 C CA . SER B 1 247 ? -28.328 3.836 20.781 1 42.88 247 SER B CA 1
ATOM 5160 C C . SER B 1 247 ? -29.375 4.605 21.594 1 42.88 247 SER B C 1
ATOM 5162 O O . SER B 1 247 ? -29.203 5.789 21.875 1 42.88 247 SER B O 1
ATOM 5164 N N . ALA B 1 248 ? -30.844 4.309 21.469 1 35.59 248 ALA B N 1
ATOM 5165 C CA . ALA B 1 248 ? -31.922 4.773 22.328 1 35.59 248 ALA B CA 1
ATOM 5166 C C . ALA B 1 248 ? -31.406 5.098 23.734 1 35.59 248 ALA B C 1
ATOM 5168 O O . ALA B 1 248 ? -32.156 5.484 24.609 1 35.59 248 ALA B O 1
ATOM 5169 N N . ARG B 1 249 ? -30.688 4.098 24.359 1 35.69 249 ARG B N 1
ATOM 5170 C CA . ARG B 1 249 ? -30.641 4.309 25.812 1 35.69 249 ARG B CA 1
ATOM 5171 C C . ARG B 1 249 ? -30.172 5.727 26.141 1 35.69 249 ARG B C 1
ATOM 5173 O O . ARG B 1 249 ? -29.359 6.305 25.406 1 35.69 249 ARG B O 1
ATOM 5180 N N . GLY B 1 250 ? -30.969 6.582 26.812 1 35.75 250 GLY B N 1
ATOM 5181 C CA . GLY B 1 250 ? -30.906 7.848 27.531 1 35.75 250 GLY B CA 1
ATOM 5182 C C . GLY B 1 250 ? -29.484 8.336 27.766 1 35.75 250 GLY B C 1
ATOM 5183 O O . GLY B 1 250 ? -29.25 9.195 28.609 1 35.75 250 GLY B O 1
ATOM 5184 N N . ASN B 1 251 ? -28.547 7.336 27.797 1 37.59 251 ASN B N 1
ATOM 5185 C CA . ASN B 1 251 ? -27.406 7.836 28.562 1 37.59 251 ASN B CA 1
ATOM 5186 C C . ASN B 1 251 ? -26.859 9.125 27.969 1 37.59 251 ASN B C 1
ATOM 5188 O O . ASN B 1 251 ? -27.125 9.453 26.812 1 37.59 251 ASN B O 1
ATOM 5192 N N . THR B 1 252 ? -25.953 9.789 28.688 1 38.25 252 THR B N 1
ATOM 5193 C CA . THR B 1 252 ? -25.281 11.078 28.688 1 38.25 252 THR B CA 1
ATOM 5194 C C . THR B 1 252 ? -24.703 11.383 27.312 1 38.25 252 THR B C 1
ATOM 5196 O O . THR B 1 252 ? -24.016 10.547 26.719 1 38.25 252 THR B O 1
ATOM 5199 N N . PRO B 1 253 ? -25.25 12.297 26.516 1 42.94 253 PRO B N 1
ATOM 5200 C CA . PRO B 1 253 ? -24.719 12.945 25.312 1 42.94 253 PRO B CA 1
ATOM 5201 C C . PRO B 1 253 ? -23.188 12.875 25.234 1 42.94 253 PRO B C 1
ATOM 5203 O O . PRO B 1 253 ? -22.578 13.516 24.375 1 42.94 253 PRO B O 1
ATOM 5206 N N . SER B 1 254 ? -22.469 12.93 26.453 1 43.97 254 SER B N 1
ATOM 5207 C CA . SER B 1 254 ? -21.141 13.516 26.656 1 43.97 254 SER B CA 1
ATOM 5208 C C . SER B 1 254 ? -20.109 12.906 25.734 1 43.97 254 SER B C 1
ATOM 5210 O O . SER B 1 254 ? -18.938 13.305 25.75 1 43.97 254 SER B O 1
ATOM 5212 N N . ALA B 1 255 ? -19.969 11.531 25.469 1 48.25 255 ALA B N 1
ATOM 5213 C CA . ALA B 1 255 ? -18.656 10.953 25.141 1 48.25 255 ALA B CA 1
ATOM 5214 C C . ALA B 1 255 ? -18.25 11.266 23.703 1 48.25 255 ALA B C 1
ATOM 5216 O O . ALA B 1 255 ? -19.062 11.125 22.781 1 48.25 255 ALA B O 1
ATOM 5217 N N . THR B 1 256 ? -17.203 12.141 23.484 1 60.41 256 THR B N 1
ATOM 5218 C CA . THR B 1 256 ? -16.516 12.414 22.219 1 60.41 256 THR B CA 1
ATOM 5219 C C . THR B 1 256 ? -16.516 11.172 21.328 1 60.41 256 THR B C 1
ATOM 5221 O O . THR B 1 256 ? -16.047 10.109 21.734 1 60.41 256 THR B O 1
ATOM 5224 N N . GLN B 1 257 ? -17.469 11.203 20.328 1 77.56 257 GLN B N 1
ATOM 5225 C CA . GLN B 1 257 ? -17.562 10.086 19.391 1 77.56 257 GLN B CA 1
ATOM 5226 C C . GLN B 1 257 ? -16.297 9.977 18.547 1 77.56 257 GLN B C 1
ATOM 5228 O O . GLN B 1 257 ? -15.867 10.945 17.922 1 77.56 257 GLN B O 1
ATOM 5233 N N . SER B 1 258 ? -15.5 9.031 18.812 1 89.12 258 SER B N 1
ATOM 5234 C CA . SER B 1 258 ? -14.305 8.742 18.031 1 89.12 258 SER B CA 1
ATOM 5235 C C . SER B 1 258 ? -14.578 7.688 16.969 1 89.12 258 SER B C 1
ATOM 5237 O O . SER B 1 258 ? -15.164 6.641 17.25 1 89.12 258 SER B O 1
ATOM 5239 N N . LEU B 1 259 ? -14.398 8.078 15.766 1 93.12 259 LEU B N 1
ATOM 5240 C CA . LEU B 1 259 ? -14.547 7.172 14.633 1 93.12 259 LEU B CA 1
ATOM 5241 C C . LEU B 1 259 ? -13.227 6.465 14.328 1 93.12 259 LEU B C 1
ATOM 5243 O O . LEU B 1 259 ? -12.18 7.109 14.242 1 93.12 259 LEU B O 1
ATOM 5247 N N . ASP B 1 260 ? -13.344 5.203 14.227 1 91.38 260 ASP B N 1
ATOM 5248 C CA . ASP B 1 260 ? -12.172 4.41 13.852 1 91.38 260 ASP B CA 1
ATOM 5249 C C . ASP B 1 260 ? -12 4.367 12.336 1 91.38 260 ASP B C 1
ATOM 5251 O O . ASP B 1 260 ? -12.945 4.043 11.602 1 91.38 260 ASP B O 1
ATOM 5255 N N . VAL B 1 261 ? -10.789 4.68 11.906 1 93.94 261 VAL B N 1
ATOM 5256 C CA . VAL B 1 261 ? -10.547 4.738 10.469 1 93.94 261 VAL B CA 1
ATOM 5257 C C . VAL B 1 261 ? -9.422 3.775 10.094 1 93.94 261 VAL B C 1
ATOM 5259 O O . VAL B 1 261 ? -8.398 3.707 10.781 1 93.94 261 VAL B O 1
ATOM 5262 N N . ARG B 1 262 ? -9.594 2.998 9.047 1 91.06 262 ARG B N 1
ATOM 5263 C CA . ARG B 1 262 ? -8.547 2.188 8.438 1 91.06 262 ARG B CA 1
ATOM 5264 C C . ARG B 1 262 ? -8.156 2.738 7.066 1 91.06 262 ARG B C 1
ATOM 5266 O O . ARG B 1 262 ? -9.023 3.156 6.293 1 91.06 262 ARG B O 1
ATOM 5273 N N . VAL B 1 263 ? -6.887 2.766 6.848 1 93.19 263 VAL B N 1
ATOM 5274 C CA . VAL B 1 263 ? -6.375 3.328 5.602 1 93.19 263 VAL B CA 1
ATOM 5275 C C . VAL B 1 263 ? -5.816 2.211 4.723 1 93.19 263 VAL B C 1
ATOM 5277 O O . VAL B 1 263 ? -4.969 1.434 5.156 1 93.19 263 VAL B O 1
ATOM 5280 N N . LEU B 1 264 ? -6.336 2.186 3.512 1 91.31 264 LEU B N 1
ATOM 5281 C CA . LEU B 1 264 ? -5.926 1.161 2.557 1 91.31 264 LEU B CA 1
ATOM 5282 C C . LEU B 1 264 ? -5.32 1.793 1.31 1 91.31 264 LEU B C 1
ATOM 5284 O O . LEU B 1 264 ? -5.895 2.721 0.734 1 91.31 264 LEU B O 1
ATOM 5288 N N . MET B 1 265 ? -4.145 1.315 0.969 1 89.88 265 MET B N 1
ATOM 5289 C CA . MET B 1 265 ? -3.529 1.772 -0.273 1 89.88 265 MET B CA 1
ATOM 5290 C C . MET B 1 265 ? -4.02 0.949 -1.46 1 89.88 265 MET B C 1
ATOM 5292 O O . MET B 1 265 ? -4.059 -0.281 -1.395 1 89.88 265 MET B O 1
ATOM 5296 N N . GLN B 1 266 ? -4.402 1.619 -2.525 1 85.69 266 GLN B N 1
ATOM 5297 C CA . GLN B 1 266 ? -4.895 0.938 -3.717 1 85.69 266 GLN B CA 1
ATOM 5298 C C . GLN B 1 266 ? -3.744 0.471 -4.602 1 85.69 266 GLN B C 1
ATOM 5300 O O . GLN B 1 266 ? -2.924 1.281 -5.039 1 85.69 266 GLN B O 1
ATOM 5305 N N . LEU B 1 267 ? -3.656 -0.8 -4.719 1 83.19 267 LEU B N 1
ATOM 5306 C CA . LEU B 1 267 ? -2.652 -1.34 -5.629 1 83.19 267 LEU B CA 1
ATOM 5307 C C . LEU B 1 267 ? -3.17 -1.351 -7.066 1 83.19 267 LEU B C 1
ATOM 5309 O O . LEU B 1 267 ? -2.383 -1.322 -8.016 1 83.19 267 LEU B O 1
ATOM 5313 N N . SER B 1 268 ? -4.484 -1.45 -7.188 1 65 268 SER B N 1
ATOM 5314 C CA . SER B 1 268 ? -5.125 -1.554 -8.492 1 65 268 SER B CA 1
ATOM 5315 C C . SER B 1 268 ? -5.266 -0.185 -9.148 1 65 268 SER B C 1
ATOM 5317 O O . SER B 1 268 ? -5.836 0.735 -8.562 1 65 268 SER B O 1
ATOM 5319 N N . ARG B 1 269 ? -4.25 0.159 -9.945 1 64.25 269 ARG B N 1
ATOM 5320 C CA . ARG B 1 269 ? -4.422 1.444 -10.617 1 64.25 269 ARG B CA 1
ATOM 5321 C C . ARG B 1 269 ? -4.605 1.259 -12.117 1 64.25 269 ARG B C 1
ATOM 5323 O O . ARG B 1 269 ? -4.277 0.204 -12.664 1 64.25 269 ARG B O 1
ATOM 5330 N N . SER B 1 270 ? -5.391 2.195 -12.625 1 61.44 270 SER B N 1
ATOM 5331 C CA . SER B 1 270 ? -5.727 2.217 -14.039 1 61.44 270 SER B CA 1
ATOM 5332 C C . SER B 1 270 ? -4.473 2.262 -14.906 1 61.44 270 SER B C 1
ATOM 5334 O O . SER B 1 270 ? -4.559 2.191 -16.141 1 61.44 270 SER B O 1
ATOM 5336 N N . SER B 1 271 ? -3.346 2.158 -14.219 1 66.19 271 SER B N 1
ATOM 5337 C CA . SER B 1 271 ? -2.201 2.25 -15.117 1 66.19 271 SER B CA 1
ATOM 5338 C C . SER B 1 271 ? -1.956 0.929 -15.836 1 66.19 271 SER B C 1
ATOM 5340 O O . SER B 1 271 ? -2.082 -0.143 -15.242 1 66.19 271 SER B O 1
ATOM 5342 N N . ASN B 1 272 ? -1.847 0.999 -17.156 1 78 272 ASN B N 1
ATOM 5343 C CA . ASN B 1 272 ? -1.485 -0.156 -17.984 1 78 272 ASN B CA 1
ATOM 5344 C C . ASN B 1 272 ? -0.026 -0.098 -18.422 1 78 272 ASN B C 1
ATOM 5346 O O . ASN B 1 272 ? 0.329 -0.619 -19.484 1 78 272 ASN B O 1
ATOM 5350 N N . ALA B 1 273 ? 0.731 0.471 -17.453 1 80.25 273 ALA B N 1
ATOM 5351 C CA . ALA B 1 273 ? 2.139 0.609 -17.812 1 80.25 273 ALA B CA 1
ATOM 5352 C C . ALA B 1 273 ? 2.842 -0.745 -17.812 1 80.25 273 ALA B C 1
ATOM 5354 O O . ALA B 1 273 ? 2.586 -1.582 -16.938 1 80.25 273 ALA B O 1
ATOM 5355 N N . ARG B 1 274 ? 3.77 -0.857 -18.797 1 86.25 274 ARG B N 1
ATOM 5356 C CA . ARG B 1 274 ? 4.566 -2.076 -18.906 1 86.25 274 ARG B CA 1
ATOM 5357 C C . ARG B 1 274 ? 5.422 -2.283 -17.656 1 86.25 274 ARG B C 1
ATOM 5359 O O . ARG B 1 274 ? 5.98 -1.327 -17.109 1 86.25 274 ARG B O 1
ATOM 5366 N N . SER B 1 275 ? 5.488 -3.523 -17.219 1 89 275 SER B N 1
ATOM 5367 C CA . SER B 1 275 ? 6.312 -3.846 -16.062 1 89 275 SER B CA 1
ATOM 5368 C C . SER B 1 275 ? 7.797 -3.818 -16.422 1 89 275 SER B C 1
ATOM 5370 O O . SER B 1 275 ? 8.203 -4.328 -17.469 1 89 275 SER B O 1
ATOM 5372 N N . THR B 1 276 ? 8.609 -3.164 -15.562 1 90.56 276 THR B N 1
ATOM 5373 C CA . THR B 1 276 ? 10.039 -3.006 -15.805 1 90.56 276 THR B CA 1
ATOM 5374 C C . THR B 1 276 ? 10.836 -3.264 -14.531 1 90.56 276 THR B C 1
ATOM 5376 O O . THR B 1 276 ? 10.281 -3.229 -13.43 1 90.56 276 THR B O 1
ATOM 5379 N N . ALA B 1 277 ? 12.031 -3.695 -14.742 1 90.06 277 ALA B N 1
ATOM 5380 C CA . ALA B 1 277 ? 13.047 -3.746 -13.695 1 90.06 277 ALA B CA 1
ATOM 5381 C C . ALA B 1 277 ? 14.172 -2.748 -13.969 1 90.06 277 ALA B C 1
ATOM 5383 O O . ALA B 1 277 ? 14.844 -2.83 -15 1 90.06 277 ALA B O 1
ATOM 5384 N N . THR B 1 278 ? 14.359 -1.809 -13.078 1 89.31 278 THR B N 1
ATOM 5385 C CA . THR B 1 278 ? 15.414 -0.812 -13.219 1 89.31 278 THR B CA 1
ATOM 5386 C C . THR B 1 278 ? 16.484 -1.016 -12.148 1 89.31 278 THR B C 1
ATOM 5388 O O . THR B 1 278 ? 16.188 -1.095 -10.961 1 89.31 278 THR B O 1
ATOM 5391 N N . VAL B 1 279 ? 17.703 -1.195 -12.656 1 85.94 279 VAL B N 1
ATOM 5392 C CA . VAL B 1 279 ? 18.844 -1.286 -11.75 1 85.94 279 VAL B CA 1
ATOM 5393 C C . VAL B 1 279 ? 19.594 0.042 -11.734 1 85.94 279 VAL B C 1
ATOM 5395 O O . VAL B 1 279 ? 20.016 0.543 -12.781 1 85.94 279 VAL B O 1
ATOM 5398 N N . GLN B 1 280 ? 19.656 0.614 -10.547 1 85.69 280 GLN B N 1
ATOM 5399 C CA . GLN B 1 280 ? 20.328 1.906 -10.414 1 85.69 280 GLN B CA 1
ATOM 5400 C C . GLN B 1 280 ? 21.453 1.842 -9.398 1 85.69 280 GLN B C 1
ATOM 5402 O O . GLN B 1 280 ? 21.328 1.204 -8.352 1 85.69 280 GLN B O 1
ATOM 5407 N N . ILE B 1 281 ? 22.531 2.504 -9.859 1 84 281 ILE B N 1
ATOM 5408 C CA . ILE B 1 281 ? 23.641 2.65 -8.906 1 84 281 ILE B CA 1
ATOM 5409 C C . ILE B 1 281 ? 23.281 3.709 -7.871 1 84 281 ILE B C 1
ATOM 5411 O O . ILE B 1 281 ? 22.734 4.762 -8.211 1 84 281 ILE B O 1
ATOM 5415 N N . CYS B 1 282 ? 23.359 3.324 -6.621 1 82.81 282 CYS B N 1
ATOM 5416 C CA . CYS B 1 282 ? 23.078 4.254 -5.539 1 82.81 282 CYS B CA 1
ATOM 5417 C C . CYS B 1 282 ? 24.188 4.254 -4.504 1 82.81 282 CYS B C 1
ATOM 5419 O O . CYS B 1 282 ? 24.969 3.301 -4.426 1 82.81 282 CYS B O 1
ATOM 5421 N N . SER B 1 283 ? 24.391 5.422 -3.875 1 82.69 283 SER B N 1
ATOM 5422 C CA . SER B 1 283 ? 25.359 5.504 -2.795 1 82.69 283 SER B CA 1
ATOM 5423 C C . SER B 1 283 ? 24.797 4.957 -1.491 1 82.69 283 SER B C 1
ATOM 5425 O O . SER B 1 283 ? 25.547 4.559 -0.598 1 82.69 283 SER B O 1
ATOM 5427 N N . GLY B 1 284 ? 23.5 5.023 -1.415 1 85.38 284 GLY B N 1
ATOM 5428 C CA . GLY B 1 284 ? 22.812 4.559 -0.215 1 85.38 284 GLY B CA 1
ATOM 5429 C C . GLY B 1 284 ? 21.312 4.625 -0.318 1 85.38 284 GLY B C 1
ATOM 5430 O O . GLY B 1 284 ? 20.766 4.777 -1.413 1 85.38 284 GLY B O 1
ATOM 5431 N N . SER B 1 285 ? 20.625 4.348 0.75 1 86.69 285 SER B N 1
ATOM 5432 C CA . SER B 1 285 ? 19.172 4.449 0.833 1 86.69 285 SER B CA 1
ATOM 5433 C C . SER B 1 285 ? 18.734 4.871 2.229 1 86.69 285 SER B C 1
ATOM 5435 O O . SER B 1 285 ? 19.484 4.715 3.197 1 86.69 285 SER B O 1
ATOM 5437 N N . ILE B 1 286 ? 17.609 5.57 2.264 1 89.75 286 ILE B N 1
ATOM 5438 C CA . ILE B 1 286 ? 16.906 5.891 3.508 1 89.75 286 ILE B CA 1
ATOM 5439 C C . ILE B 1 286 ? 15.656 5.039 3.633 1 89.75 286 ILE B C 1
ATOM 5441 O O . ILE B 1 286 ? 14.914 4.863 2.658 1 89.75 286 ILE B O 1
ATOM 5445 N N . ASN B 1 287 ? 15.484 4.406 4.734 1 89.94 287 ASN B N 1
ATOM 5446 C CA . ASN B 1 287 ? 14.25 3.693 5.02 1 89.94 287 ASN B CA 1
ATOM 5447 C C . ASN B 1 287 ? 13.508 4.305 6.207 1 89.94 287 ASN B C 1
ATOM 5449 O O . ASN B 1 287 ? 14.039 4.352 7.316 1 89.94 287 ASN B O 1
ATOM 5453 N N . LEU B 1 288 ? 12.375 4.91 5.949 1 93.38 288 LEU B N 1
ATOM 5454 C CA . LEU B 1 288 ? 11.484 5.379 7 1 93.38 288 LEU B CA 1
ATOM 5455 C C . LEU B 1 288 ? 10.461 4.312 7.355 1 93.38 288 LEU B C 1
ATOM 5457 O O . LEU B 1 288 ? 9.656 3.908 6.512 1 93.38 288 LEU B O 1
ATOM 5461 N N . LYS B 1 289 ? 10.477 3.887 8.641 1 91.25 289 LYS B N 1
ATOM 5462 C CA . LYS B 1 289 ? 9.625 2.764 9.023 1 91.25 289 LYS B CA 1
ATOM 5463 C C . LYS B 1 289 ? 9.07 2.945 10.43 1 91.25 289 LYS B C 1
ATOM 5465 O O . LYS B 1 289 ? 9.773 3.414 11.328 1 91.25 289 LYS B O 1
ATOM 5470 N N . GLY B 1 290 ? 7.73 2.578 10.555 1 91.31 290 GLY B N 1
ATOM 5471 C CA . GLY B 1 290 ? 7.152 2.568 11.883 1 91.31 290 GLY B CA 1
ATOM 5472 C C . GLY B 1 290 ? 5.699 3.002 11.906 1 91.31 290 GLY B C 1
ATOM 5473 O O . GLY B 1 290 ? 5.129 3.338 10.867 1 91.31 290 GLY B O 1
ATOM 5474 N N . ALA B 1 291 ? 5.18 2.99 13.125 1 92.69 291 ALA B N 1
ATOM 5475 C CA . ALA B 1 291 ? 3.77 3.318 13.32 1 92.69 291 ALA B CA 1
ATOM 5476 C C . ALA B 1 291 ? 3.572 4.824 13.461 1 92.69 291 ALA B C 1
ATOM 5478 O O . ALA B 1 291 ? 4.379 5.508 14.094 1 92.69 291 ALA B O 1
ATOM 5479 N N . LEU B 1 292 ? 2.549 5.34 12.828 1 94.12 292 LEU B N 1
ATOM 5480 C CA . LEU B 1 292 ? 2.109 6.723 12.945 1 94.12 292 LEU B CA 1
ATOM 5481 C C . LEU B 1 292 ? 0.711 6.801 13.547 1 94.12 292 LEU B C 1
ATOM 5483 O O . LEU B 1 292 ? -0.253 6.309 12.961 1 94.12 292 LEU B O 1
ATOM 5487 N N . LYS B 1 293 ? 0.603 7.379 14.703 1 93.81 293 LYS B N 1
ATOM 5488 C CA . LYS B 1 293 ? -0.708 7.652 15.289 1 93.81 293 LYS B CA 1
ATOM 5489 C C . LYS B 1 293 ? -1.274 8.977 14.773 1 93.81 293 LYS B C 1
ATOM 5491 O O . LYS B 1 293 ? -0.708 10.039 15.031 1 93.81 293 LYS B O 1
ATOM 5496 N N . CYS B 1 294 ? -2.344 8.836 14.094 1 95.69 294 CYS B N 1
ATOM 5497 C CA . CYS B 1 294 ? -2.906 10.008 13.438 1 95.69 294 CYS B CA 1
ATOM 5498 C C . CYS B 1 294 ? -4.277 10.352 14.008 1 95.69 294 CYS B C 1
ATOM 5500 O O . CYS B 1 294 ? -5 9.469 14.469 1 95.69 294 CYS B O 1
ATOM 5502 N N . LYS B 1 295 ? -4.551 11.625 14.016 1 96.75 295 LYS B N 1
ATOM 5503 C CA . LYS B 1 295 ? -5.793 12.148 14.578 1 96.75 295 LYS B CA 1
ATOM 5504 C C . LYS B 1 295 ? -6.301 13.344 13.781 1 96.75 295 LYS B C 1
ATOM 5506 O O . LYS B 1 295 ? -5.512 14.148 13.297 1 96.75 295 LYS B O 1
ATOM 5511 N N . ALA B 1 296 ? -7.582 13.391 13.656 1 98.06 296 ALA B N 1
ATOM 5512 C CA . ALA B 1 296 ? -8.219 14.547 13.031 1 98.06 296 ALA B CA 1
ATOM 5513 C C . ALA B 1 296 ? -9.523 14.898 13.742 1 98.06 296 ALA B C 1
ATOM 5515 O O . ALA B 1 296 ? -10.125 14.055 14.406 1 98.06 296 ALA B O 1
ATOM 5516 N N . TYR B 1 297 ? -9.914 16.125 13.656 1 97.94 297 TYR B N 1
ATOM 5517 C CA . TYR B 1 297 ? -11.148 16.625 14.258 1 97.94 297 TYR B CA 1
ATOM 5518 C C . TYR B 1 297 ? -12.023 17.312 13.219 1 97.94 297 TYR B C 1
ATOM 5520 O O . TYR B 1 297 ? -11.508 18.016 12.344 1 97.94 297 TYR B O 1
ATOM 5528 N N . ILE B 1 298 ? -13.289 17.109 13.367 1 96.75 298 ILE B N 1
ATOM 5529 C CA . ILE B 1 298 ? -14.25 17.734 12.461 1 96.75 298 ILE B CA 1
ATOM 5530 C C . ILE B 1 298 ? -15.398 18.344 13.266 1 96.75 298 ILE B C 1
ATOM 5532 O O . ILE B 1 298 ? -15.914 17.719 14.188 1 96.75 298 ILE B O 1
ATOM 5536 N N . HIS B 1 299 ? -15.766 19.531 12.891 1 95.56 299 HIS B N 1
ATOM 5537 C CA . HIS B 1 299 ? -16.906 20.188 13.523 1 95.56 299 HIS B CA 1
ATOM 5538 C C . HIS B 1 299 ? -18.172 19.359 13.383 1 95.56 299 HIS B C 1
ATOM 5540 O O . HIS B 1 299 ? -18.25 18.484 12.516 1 95.56 299 HIS B O 1
ATOM 5546 N N . ASN B 1 300 ? -19.156 19.672 14.148 1 91.81 300 ASN B N 1
ATOM 5547 C CA . ASN B 1 300 ? -20.328 18.812 14.203 1 91.81 300 ASN B CA 1
ATOM 5548 C C . ASN B 1 300 ? -21.484 19.391 13.391 1 91.81 300 ASN B C 1
ATOM 5550 O O . ASN B 1 300 ? -22.594 18.859 13.398 1 91.81 300 ASN B O 1
ATOM 5554 N N . ASN B 1 301 ? -21.234 20.516 12.75 1 92.62 301 ASN B N 1
ATOM 5555 C CA . ASN B 1 301 ? -22.266 21.109 11.906 1 92.62 301 ASN B CA 1
ATOM 5556 C C . ASN B 1 301 ? -22.25 20.516 10.508 1 92.62 301 ASN B C 1
ATOM 5558 O O . ASN B 1 301 ? -21.484 20.953 9.641 1 92.62 301 ASN B O 1
ATOM 5562 N N . LYS B 1 302 ? -23.094 19.531 10.258 1 91.62 302 LYS B N 1
ATOM 5563 C CA . LYS B 1 302 ? -23.234 18.828 8.992 1 91.62 302 LYS B CA 1
ATOM 5564 C C . LYS B 1 302 ? -21.891 18.328 8.484 1 91.62 302 LYS B C 1
ATOM 5566 O O . LYS B 1 302 ? -21.5 18.625 7.355 1 91.62 302 LYS B O 1
ATOM 5571 N N . PRO B 1 303 ? -21.297 17.594 9.289 1 93.88 303 PRO B N 1
ATOM 5572 C CA . PRO B 1 303 ? -19.984 17.094 8.891 1 93.88 303 PRO B CA 1
ATOM 5573 C C . PRO B 1 303 ? -20.062 16.094 7.73 1 93.88 303 PRO B C 1
ATOM 5575 O O . PRO B 1 303 ? -20.922 15.219 7.727 1 93.88 303 PRO B O 1
ATOM 5578 N N . ARG B 1 304 ? -19.172 16.281 6.801 1 95.19 304 ARG B N 1
ATOM 5579 C CA . ARG B 1 304 ? -19.172 15.414 5.629 1 95.19 304 ARG B CA 1
ATOM 5580 C C . ARG B 1 304 ? -17.984 14.461 5.66 1 95.19 304 ARG B C 1
ATOM 5582 O O . ARG B 1 304 ? -16.922 14.797 6.195 1 95.19 304 ARG B O 1
ATOM 5589 N N . VAL B 1 305 ? -18.188 13.312 5.008 1 96.25 305 VAL B N 1
ATOM 5590 C CA . VAL B 1 305 ? -17.172 12.273 4.938 1 96.25 305 VAL B CA 1
ATOM 5591 C C . VAL B 1 305 ? -15.922 12.812 4.23 1 96.25 305 VAL B C 1
ATOM 5593 O O . VAL B 1 305 ? -14.805 12.609 4.695 1 96.25 305 VAL B O 1
ATOM 5596 N N . LYS B 1 306 ? -16.109 13.539 3.195 1 95.88 306 LYS B N 1
ATOM 5597 C CA . LYS B 1 306 ? -14.977 14.031 2.414 1 95.88 306 LYS B CA 1
ATOM 5598 C C . LYS B 1 306 ? -14.094 14.953 3.244 1 95.88 306 LYS B C 1
ATOM 5600 O O . LYS B 1 306 ? -12.867 14.938 3.113 1 95.88 306 LYS B O 1
ATOM 5605 N N . ASP B 1 307 ? -14.688 15.773 4.098 1 95.94 307 ASP B N 1
ATOM 5606 C CA . ASP B 1 307 ? -13.922 16.688 4.938 1 95.94 307 ASP B CA 1
ATOM 5607 C C . ASP B 1 307 ? -13.133 15.938 6 1 95.94 307 ASP B C 1
ATOM 5609 O O . ASP B 1 307 ? -11.984 16.281 6.289 1 95.94 307 ASP B O 1
ATOM 5613 N N . ALA B 1 308 ? -13.781 14.906 6.523 1 97.06 308 ALA B N 1
ATOM 5614 C CA . ALA B 1 308 ? -13.133 14.086 7.539 1 97.06 308 ALA B CA 1
ATOM 5615 C C . ALA B 1 308 ? -11.93 13.344 6.961 1 97.06 308 ALA B C 1
ATOM 5617 O O . ALA B 1 308 ? -10.852 13.344 7.551 1 97.06 308 ALA B O 1
ATOM 5618 N N . VAL B 1 309 ? -12.133 12.75 5.816 1 96.88 309 VAL B N 1
ATOM 5619 C CA . VAL B 1 309 ? -11.078 11.992 5.145 1 96.88 309 VAL B CA 1
ATOM 5620 C C . VAL B 1 309 ? -9.922 12.922 4.777 1 96.88 309 VAL B C 1
ATOM 5622 O O . VAL B 1 309 ? -8.758 12.594 4.988 1 96.88 309 VAL B O 1
ATOM 5625 N N . LYS B 1 310 ? -10.242 14.078 4.266 1 96.94 310 LYS B N 1
ATOM 5626 C CA . LYS B 1 310 ? -9.227 15.062 3.904 1 96.94 310 LYS B CA 1
ATOM 5627 C C . LYS B 1 310 ? -8.406 15.484 5.121 1 96.94 310 LYS B C 1
ATOM 5629 O O . LYS B 1 310 ? -7.18 15.578 5.051 1 96.94 310 LYS B O 1
ATOM 5634 N N . ALA B 1 311 ? -9.086 15.742 6.215 1 97.56 311 ALA B N 1
ATOM 5635 C CA . ALA B 1 311 ? -8.414 16.141 7.453 1 97.56 311 ALA B CA 1
ATOM 5636 C C . ALA B 1 311 ? -7.43 15.062 7.914 1 97.56 311 ALA B C 1
ATOM 5638 O O . ALA B 1 311 ? -6.301 15.375 8.305 1 97.56 311 ALA B O 1
ATOM 5639 N N . LEU B 1 312 ? -7.863 13.867 7.84 1 97.75 312 LEU B N 1
ATOM 5640 C CA . LEU B 1 312 ? -7.023 12.766 8.305 1 97.75 312 LEU B CA 1
ATOM 5641 C C . LEU B 1 312 ? -5.855 12.531 7.355 1 97.75 312 LEU B C 1
ATOM 5643 O O . LEU B 1 312 ? -4.73 12.281 7.793 1 97.75 312 LEU B O 1
ATOM 5647 N N . LYS B 1 313 ? -6.09 12.594 6.066 1 97.5 313 LYS B N 1
ATOM 5648 C CA . LYS B 1 313 ? -5.012 12.492 5.082 1 97.5 313 LYS B CA 1
ATOM 5649 C C . LYS B 1 313 ? -3.904 13.5 5.371 1 97.5 313 LYS B C 1
ATOM 5651 O O . LYS B 1 313 ? -2.725 13.148 5.391 1 97.5 313 LYS B O 1
ATOM 5656 N N . ARG B 1 314 ? -4.32 14.664 5.594 1 97.88 314 ARG B N 1
ATOM 5657 C CA . ARG B 1 314 ? -3.357 15.734 5.816 1 97.88 314 ARG B CA 1
ATOM 5658 C C . ARG B 1 314 ? -2.592 15.531 7.117 1 97.88 314 ARG B C 1
ATOM 5660 O O . ARG B 1 314 ? -1.392 15.797 7.191 1 97.88 314 ARG B O 1
ATOM 5667 N N . ASP B 1 315 ? -3.268 15.023 8.125 1 98.31 315 ASP B N 1
ATOM 5668 C CA . ASP B 1 315 ? -2.578 14.734 9.375 1 98.31 315 ASP B CA 1
ATOM 5669 C C . ASP B 1 315 ? -1.515 13.656 9.18 1 98.31 315 ASP B C 1
ATOM 5671 O O . ASP B 1 315 ? -0.409 13.758 9.719 1 98.31 315 ASP B O 1
ATOM 5675 N N . ILE B 1 316 ? -1.842 12.633 8.445 1 97.38 316 ILE B N 1
ATOM 5676 C CA . ILE B 1 316 ? -0.926 11.531 8.164 1 97.38 316 ILE B CA 1
ATOM 5677 C C . ILE B 1 316 ? 0.324 12.07 7.473 1 97.38 316 ILE B C 1
ATOM 5679 O O . ILE B 1 316 ? 1.447 11.789 7.898 1 97.38 316 ILE B O 1
ATOM 5683 N N . ILE B 1 317 ? 0.116 12.852 6.504 1 98.19 317 ILE B N 1
ATOM 5684 C CA . ILE B 1 317 ? 1.217 13.383 5.707 1 98.19 317 ILE B CA 1
ATOM 5685 C C . ILE B 1 317 ? 2.051 14.336 6.559 1 98.19 317 ILE B C 1
ATOM 5687 O O . ILE B 1 317 ? 3.279 14.234 6.598 1 98.19 317 ILE B O 1
ATOM 5691 N N . ASN B 1 318 ? 1.396 15.18 7.289 1 97.88 318 ASN B N 1
ATOM 5692 C CA . ASN B 1 318 ? 2.092 16.188 8.078 1 97.88 318 ASN B CA 1
ATOM 5693 C C . ASN B 1 318 ? 2.924 15.562 9.188 1 97.88 318 ASN B C 1
ATOM 5695 O O . ASN B 1 318 ? 4.062 15.977 9.422 1 97.88 318 ASN B O 1
ATOM 5699 N N . THR B 1 319 ? 2.338 14.664 9.906 1 97.38 319 THR B N 1
ATOM 5700 C CA . THR B 1 319 ? 3.014 14.117 11.078 1 97.38 319 THR B CA 1
ATOM 5701 C C . THR B 1 319 ? 4.34 13.469 10.68 1 97.38 319 THR B C 1
ATOM 5703 O O . THR B 1 319 ? 5.367 13.711 11.32 1 97.38 319 THR B O 1
ATOM 5706 N N . LEU B 1 320 ? 4.324 12.711 9.609 1 97.12 320 LEU B N 1
ATOM 5707 C CA . LEU B 1 320 ? 5.57 12.078 9.195 1 97.12 320 LEU B CA 1
ATOM 5708 C C . LEU B 1 320 ? 6.551 13.109 8.648 1 97.12 320 LEU B C 1
ATOM 5710 O O . LEU B 1 320 ? 7.746 13.055 8.938 1 97.12 320 LEU B O 1
ATOM 5714 N N . SER B 1 321 ? 6.09 14.023 7.852 1 97.38 321 SER B N 1
ATOM 5715 C CA . SER B 1 321 ? 6.93 15.086 7.309 1 97.38 321 SER B CA 1
ATOM 5716 C C . SER B 1 321 ? 7.582 15.898 8.422 1 97.38 321 SER B C 1
ATOM 5718 O O . SER B 1 321 ? 8.789 16.141 8.398 1 97.38 321 SER B O 1
ATOM 5720 N N . ASP B 1 322 ? 6.812 16.281 9.398 1 96.69 322 ASP B N 1
ATOM 5721 C CA . ASP B 1 322 ? 7.309 17.078 10.516 1 96.69 322 ASP B CA 1
ATOM 5722 C C . ASP B 1 322 ? 8.359 16.297 11.312 1 96.69 322 ASP B C 1
ATOM 5724 O O . ASP B 1 322 ? 9.391 16.859 11.695 1 96.69 322 ASP B O 1
ATOM 5728 N N . ARG B 1 323 ? 8.117 15.07 11.594 1 96.5 323 ARG B N 1
ATOM 5729 C CA . ARG B 1 323 ? 9.055 14.25 12.344 1 96.5 323 ARG B CA 1
ATOM 5730 C C . ARG B 1 323 ? 10.391 14.141 11.617 1 96.5 323 ARG B C 1
ATOM 5732 O O . ARG B 1 323 ? 11.453 14.234 12.234 1 96.5 323 ARG B O 1
ATOM 5739 N N . CYS B 1 324 ? 10.367 13.961 10.328 1 95.12 324 CYS B N 1
ATOM 5740 C CA . CYS B 1 324 ? 11.594 13.883 9.531 1 95.12 324 CYS B CA 1
ATOM 5741 C C . CYS B 1 324 ? 12.328 15.211 9.539 1 95.12 324 CYS B C 1
ATOM 5743 O O . CYS B 1 324 ? 13.555 15.25 9.688 1 95.12 324 CYS B O 1
ATOM 5745 N N . GLU B 1 325 ? 11.602 16.281 9.383 1 92.94 325 GLU B N 1
ATOM 5746 C CA . GLU B 1 325 ? 12.211 17.594 9.414 1 92.94 325 GLU B CA 1
ATOM 5747 C C . GLU B 1 325 ? 12.898 17.859 10.75 1 92.94 325 GLU B C 1
ATOM 5749 O O . GLU B 1 325 ? 14.031 18.359 10.781 1 92.94 325 GLU B O 1
ATOM 5754 N N . MET B 1 326 ? 12.25 17.562 11.758 1 93.06 326 MET B N 1
ATOM 5755 C CA . MET B 1 326 ? 12.805 17.766 13.094 1 93.06 326 MET B CA 1
ATOM 5756 C C . MET B 1 326 ? 14.07 16.938 13.289 1 93.06 326 MET B C 1
ATOM 5758 O O . MET B 1 326 ? 15.023 17.406 13.914 1 93.06 326 MET B O 1
ATOM 5762 N N . LEU B 1 327 ? 14.016 15.719 12.828 1 92 327 LEU B N 1
ATOM 5763 C CA . LEU B 1 327 ? 15.195 14.867 12.922 1 92 327 LEU B CA 1
ATOM 5764 C C . LEU B 1 327 ? 16.391 15.508 12.211 1 92 327 LEU B C 1
ATOM 5766 O O . LEU B 1 327 ? 17.484 15.555 12.758 1 92 327 LEU B O 1
ATOM 5770 N N . PHE B 1 328 ? 16.219 16.047 11.039 1 87.19 328 PHE B N 1
ATOM 5771 C CA . PHE B 1 328 ? 17.297 16.672 10.273 1 87.19 328 PHE B CA 1
ATOM 5772 C C . PHE B 1 328 ? 17.797 17.922 10.977 1 87.19 328 PHE B C 1
ATOM 5774 O O . PHE B 1 328 ? 19.016 18.188 10.992 1 87.19 328 PHE B O 1
ATOM 5781 N N . GLU B 1 329 ? 16.828 18.672 11.461 1 84.25 329 GLU B N 1
ATOM 5782 C CA . GLU B 1 329 ? 17.219 19.844 12.227 1 84.25 329 GLU B CA 1
ATOM 5783 C C . GLU B 1 329 ? 18.094 19.453 13.422 1 84.25 329 GLU B C 1
ATOM 5785 O O . GLU B 1 329 ? 19.094 20.109 13.703 1 84.25 329 GLU B O 1
ATOM 5790 N N . ASP B 1 330 ? 17.734 18.438 14.016 1 84.25 330 ASP B N 1
ATOM 5791 C CA . ASP B 1 330 ? 18.469 17.953 15.18 1 84.25 330 ASP B CA 1
ATOM 5792 C C . ASP B 1 330 ? 19.844 17.438 14.773 1 84.25 330 ASP B C 1
ATOM 5794 O O . ASP B 1 330 ? 20.844 17.672 15.469 1 84.25 330 ASP B O 1
ATOM 5798 N N . LEU B 1 331 ? 19.938 16.672 13.727 1 81 331 LEU B N 1
ATOM 5799 C CA . LEU B 1 331 ? 21.188 16.125 13.234 1 81 331 LEU B CA 1
ATOM 5800 C C . LEU B 1 331 ? 22.156 17.25 12.828 1 81 331 LEU B C 1
ATOM 5802 O O . LEU B 1 331 ? 23.359 17.141 13.039 1 81 331 LEU B O 1
ATOM 5806 N N . LEU B 1 332 ? 21.641 18.219 12.234 1 70.19 332 LEU B N 1
ATOM 5807 C CA . LEU B 1 332 ? 22.453 19.375 11.844 1 70.19 332 LEU B CA 1
ATOM 5808 C C . LEU B 1 332 ? 22.984 20.094 13.07 1 70.19 332 LEU B C 1
ATOM 5810 O O . LEU B 1 332 ? 24.141 20.562 13.078 1 70.19 332 LEU B O 1
ATOM 5814 N N . LEU B 1 333 ? 22.109 20.234 14.047 1 64.19 333 LEU B N 1
ATOM 5815 C CA . LEU B 1 333 ? 22.469 20.953 15.266 1 64.19 333 LEU B CA 1
ATOM 5816 C C . LEU B 1 333 ? 23.422 20.125 16.125 1 64.19 333 LEU B C 1
ATOM 5818 O O . LEU B 1 333 ? 24.297 20.672 16.797 1 64.19 333 LEU B O 1
ATOM 5822 N N . ASN B 1 334 ? 23.062 18.844 16.125 1 65.75 334 ASN B N 1
ATOM 5823 C CA . ASN B 1 334 ? 23.859 17.984 16.984 1 65.75 334 ASN B CA 1
ATOM 5824 C C . ASN B 1 334 ? 24.922 17.219 16.188 1 65.75 334 ASN B C 1
ATOM 5826 O O . ASN B 1 334 ? 24.578 16.422 15.305 1 65.75 334 ASN B O 1
ATOM 5830 N N . GLU B 1 335 ? 25.922 18 15.586 1 56.31 335 GLU B N 1
ATOM 5831 C CA . GLU B 1 335 ? 27.062 17.5 14.82 1 56.31 335 GLU B CA 1
ATOM 5832 C C . GLU B 1 335 ? 27.344 16.047 15.148 1 56.31 335 GLU B C 1
ATOM 5834 O O . GLU B 1 335 ? 28.328 15.734 15.828 1 56.31 335 GLU B O 1
ATOM 5839 N N . THR B 1 336 ? 26.438 15.258 15.602 1 49.56 336 THR B N 1
ATOM 5840 C CA . THR B 1 336 ? 27.047 14.008 16.031 1 49.56 336 THR B CA 1
ATOM 5841 C C . THR B 1 336 ? 27.844 13.375 14.883 1 49.56 336 THR B C 1
ATOM 5843 O O . THR B 1 336 ? 27.297 13.156 13.797 1 49.56 336 THR B O 1
ATOM 5846 N N . PRO B 1 337 ? 29.156 13.555 14.984 1 45.47 337 PRO B N 1
ATOM 5847 C CA . PRO B 1 337 ? 30 12.828 14.023 1 45.47 337 PRO B CA 1
ATOM 5848 C C . PRO B 1 337 ? 29.5 11.414 13.766 1 45.47 337 PRO B C 1
ATOM 5850 O O . PRO B 1 337 ? 29.438 10.594 14.688 1 45.47 337 PRO B O 1
ATOM 5853 N N . GLY B 1 338 ? 28.359 11.375 13.367 1 44.81 338 GLY B N 1
ATOM 5854 C CA . GLY B 1 338 ? 28.047 9.961 13.188 1 44.81 338 GLY B CA 1
ATOM 5855 C C . GLY B 1 338 ? 29.234 9.148 12.688 1 44.81 338 GLY B C 1
ATOM 5856 O O . GLY B 1 338 ? 30.188 9.703 12.156 1 44.81 338 GLY B O 1
ATOM 5857 N N . LYS B 1 339 ? 29.406 8.047 13.289 1 48.34 339 LYS B N 1
ATOM 5858 C CA . LYS B 1 339 ? 30.453 7.117 12.891 1 48.34 339 LYS B CA 1
ATOM 5859 C C . LYS B 1 339 ? 30.516 6.957 11.375 1 48.34 339 LYS B C 1
ATOM 5861 O O . LYS B 1 339 ? 29.594 6.402 10.773 1 48.34 339 LYS B O 1
ATOM 5866 N N . LYS B 1 340 ? 31.156 7.926 10.617 1 52.66 340 LYS B N 1
ATOM 5867 C CA . LYS B 1 340 ? 31.5 7.945 9.195 1 52.66 340 LYS B CA 1
ATOM 5868 C C . LYS B 1 340 ? 31.578 6.531 8.633 1 52.66 340 LYS B C 1
ATOM 5870 O O . LYS B 1 340 ? 31.359 6.32 7.438 1 52.66 340 LYS B O 1
ATOM 5875 N N . ASN B 1 341 ? 31.844 5.621 9.57 1 54.78 341 ASN B N 1
ATOM 5876 C CA . ASN B 1 341 ? 32.281 4.359 8.992 1 54.78 341 ASN B CA 1
ATOM 5877 C C . ASN B 1 341 ? 31.188 3.297 9.055 1 54.78 341 ASN B C 1
ATOM 5879 O O . ASN B 1 341 ? 31.453 2.109 8.859 1 54.78 341 ASN B O 1
ATOM 5883 N N . SER B 1 342 ? 29.906 3.764 9.531 1 65.56 342 SER B N 1
ATOM 5884 C CA . SER B 1 342 ? 28.984 2.641 9.688 1 65.56 342 SER B CA 1
ATOM 5885 C C . SER B 1 342 ? 28.156 2.422 8.43 1 65.56 342 SER B C 1
ATOM 5887 O O . SER B 1 342 ? 27.75 3.383 7.777 1 65.56 342 SER B O 1
ATOM 5889 N N . GLU B 1 343 ? 28.141 1.18 7.977 1 75.88 343 GLU B N 1
ATOM 5890 C CA . GLU B 1 343 ? 27.375 0.762 6.816 1 75.88 343 GLU B CA 1
ATOM 5891 C C . GLU B 1 343 ? 25.891 1.055 7.016 1 75.88 343 GLU B C 1
ATOM 5893 O O . GLU B 1 343 ? 25.141 1.178 6.043 1 75.88 343 GLU B O 1
ATOM 5898 N N . ARG B 1 344 ? 25.531 1.234 8.32 1 81.75 344 ARG B N 1
ATOM 5899 C CA . ARG B 1 344 ? 24.125 1.461 8.633 1 81.75 344 ARG B CA 1
ATOM 5900 C C . ARG B 1 344 ? 23.969 2.367 9.852 1 81.75 344 ARG B C 1
ATOM 5902 O O . ARG B 1 344 ? 24.656 2.184 10.859 1 81.75 344 ARG B O 1
ATOM 5909 N N . GLU B 1 345 ? 23.219 3.494 9.664 1 85.38 345 GLU B N 1
ATOM 5910 C CA . GLU B 1 345 ? 22.891 4.406 10.758 1 85.38 345 GLU B CA 1
ATOM 5911 C C . GLU B 1 345 ? 21.406 4.398 11.07 1 85.38 345 GLU B C 1
ATOM 5913 O O . GLU B 1 345 ? 20.578 4.512 10.156 1 85.38 345 GLU B O 1
ATOM 5918 N N . TYR B 1 346 ? 21.125 4.297 12.359 1 87.69 346 TYR B N 1
ATOM 5919 C CA . TYR B 1 346 ? 19.75 4.246 12.828 1 87.69 346 TYR B CA 1
ATOM 5920 C C . TYR B 1 346 ? 19.391 5.504 13.617 1 87.69 346 TYR B C 1
ATOM 5922 O O . TYR B 1 346 ? 20.156 5.93 14.484 1 87.69 346 TYR B O 1
ATOM 5930 N N . HIS B 1 347 ? 18.281 6.082 13.227 1 89.44 347 HIS B N 1
ATOM 5931 C CA . HIS B 1 347 ? 17.766 7.246 13.945 1 89.44 347 HIS B CA 1
ATOM 5932 C C . HIS B 1 347 ? 16.297 7.062 14.32 1 89.44 347 HIS B C 1
ATOM 5934 O O . HIS B 1 347 ? 15.484 6.641 13.492 1 89.44 347 HIS B O 1
ATOM 5940 N N . THR B 1 348 ? 15.969 7.34 15.547 1 92.25 348 THR B N 1
ATOM 5941 C CA . THR B 1 348 ? 14.578 7.293 15.969 1 92.25 348 THR B CA 1
ATOM 5942 C C . THR B 1 348 ? 13.883 8.625 15.703 1 92.25 348 THR B C 1
ATOM 5944 O O . THR B 1 348 ? 14.43 9.688 16 1 92.25 348 THR B O 1
ATOM 5947 N N . LEU B 1 349 ? 12.766 8.539 15.078 1 94.19 349 LEU B N 1
ATOM 5948 C CA . LEU B 1 349 ? 11.977 9.75 14.891 1 94.19 349 LEU B CA 1
ATOM 5949 C C . LEU B 1 349 ? 11.305 10.172 16.203 1 94.19 349 LEU B C 1
ATOM 5951 O O . LEU B 1 349 ? 11.031 9.336 17.062 1 94.19 349 LEU B O 1
ATOM 5955 N N . PRO B 1 350 ? 11.109 11.477 16.344 1 94.56 350 PRO B N 1
ATOM 5956 C CA . PRO B 1 350 ? 10.406 11.906 17.562 1 94.56 350 PRO B CA 1
ATOM 5957 C C . PRO B 1 350 ? 8.992 11.344 17.641 1 94.56 350 PRO B C 1
ATOM 5959 O O . PRO B 1 350 ? 8.344 11.125 16.625 1 94.56 350 PRO B O 1
ATOM 5962 N N . CYS B 1 351 ? 8.555 11.164 18.875 1 93.94 351 CYS B N 1
ATOM 5963 C CA . CYS B 1 351 ? 7.238 10.602 19.141 1 93.94 351 CYS B CA 1
ATOM 5964 C C . CYS B 1 351 ? 6.199 11.695 19.328 1 93.94 351 CYS B C 1
ATOM 5966 O O . CYS B 1 351 ? 6.477 12.719 19.969 1 93.94 351 CYS B O 1
ATOM 5968 N N . ARG B 1 352 ? 5.102 11.43 18.844 1 95.62 352 ARG B N 1
ATOM 5969 C CA . ARG B 1 352 ? 4.035 12.414 18.953 1 95.62 352 ARG B CA 1
ATOM 5970 C C . ARG B 1 352 ? 3.42 12.406 20.344 1 95.62 352 ARG B C 1
ATOM 5972 O O . ARG B 1 352 ? 3.201 11.336 20.922 1 95.62 352 ARG B O 1
ATOM 5979 N N . VAL B 1 353 ? 3.189 13.57 20.953 1 96.06 353 VAL B N 1
ATOM 5980 C CA . VAL B 1 353 ? 2.57 13.766 22.25 1 96.06 353 VAL B CA 1
ATOM 5981 C C . VAL B 1 353 ? 1.35 14.672 22.109 1 96.06 353 VAL B C 1
ATOM 5983 O O . VAL B 1 353 ? 1.401 15.695 21.422 1 96.06 353 VAL B O 1
ATOM 5986 N N . PHE B 1 354 ? 0.236 14.25 22.781 1 96.75 354 PHE B N 1
ATOM 5987 C CA . PHE B 1 354 ? -0.998 15.023 22.688 1 96.75 354 PHE B CA 1
ATOM 5988 C C . PHE B 1 354 ? -1.313 15.711 24.016 1 96.75 354 PHE B C 1
ATOM 5990 O O . PHE B 1 354 ? -0.97 15.195 25.078 1 96.75 354 PHE B O 1
ATOM 5997 N N . ALA B 1 355 ? -1.893 16.859 23.938 1 96.38 355 ALA B N 1
ATOM 5998 C CA . ALA B 1 355 ? -2.377 17.609 25.094 1 96.38 355 ALA B CA 1
ATOM 5999 C C . ALA B 1 355 ? -3.723 18.266 24.797 1 96.38 355 ALA B C 1
ATOM 6001 O O . ALA B 1 355 ? -3.943 18.766 23.688 1 96.38 355 ALA B O 1
ATOM 6002 N N . PRO B 1 356 ? -4.59 18.297 25.734 1 93.81 356 PRO B N 1
ATOM 6003 C CA . PRO B 1 356 ? -5.926 18.844 25.5 1 93.81 356 PRO B CA 1
ATOM 6004 C C . PRO B 1 356 ? -5.961 20.375 25.547 1 93.81 356 PRO B C 1
ATOM 6006 O O . PRO B 1 356 ? -5.129 20.984 26.219 1 93.81 356 PRO B O 1
ATOM 6009 N N . ILE B 1 357 ? -6.828 20.969 24.734 1 91.94 357 ILE B N 1
ATOM 6010 C CA . ILE B 1 357 ? -7.277 22.344 25 1 91.94 357 ILE B CA 1
ATOM 6011 C C . ILE B 1 357 ? -8.32 22.344 26.109 1 91.94 357 ILE B C 1
ATOM 6013 O O . ILE B 1 357 ? -9.328 21.625 26.031 1 91.94 357 ILE B O 1
ATOM 6017 N N . VAL B 1 358 ? -8.07 23.062 27.141 1 86.88 358 VAL B N 1
ATOM 6018 C CA . VAL B 1 358 ? -8.984 23.062 28.281 1 86.88 358 VAL B CA 1
ATOM 6019 C C . VAL B 1 358 ? -10.406 23.344 27.797 1 86.88 358 VAL B C 1
ATOM 6021 O O . VAL B 1 358 ? -10.641 24.312 27.078 1 86.88 358 VAL B O 1
ATOM 6024 N N . GLY B 1 359 ? -11.344 22.469 28.172 1 85.75 359 GLY B N 1
ATOM 6025 C CA . GLY B 1 359 ? -12.75 22.656 27.844 1 85.75 359 GLY B CA 1
ATOM 6026 C C . GLY B 1 359 ? -13.102 22.219 26.438 1 85.75 359 GLY B C 1
ATOM 6027 O O . GLY B 1 359 ? -14.195 22.5 25.953 1 85.75 359 GLY B O 1
ATOM 6028 N N . SER B 1 360 ? -12.242 21.641 25.75 1 90.5 360 SER B N 1
ATOM 6029 C CA . SER B 1 360 ? -12.445 21.219 24.375 1 90.5 360 SER B CA 1
ATOM 6030 C C . SER B 1 360 ? -12.227 19.719 24.203 1 90.5 360 SER B C 1
ATOM 6032 O O . SER B 1 360 ? -11.586 19.094 25.047 1 90.5 360 SER B O 1
ATOM 6034 N N . SER B 1 361 ? -12.914 19.109 23.25 1 91.12 361 SER B N 1
ATOM 6035 C CA . SER B 1 361 ? -12.656 17.719 22.891 1 91.12 361 SER B CA 1
ATOM 6036 C C . SER B 1 361 ? -11.406 17.609 22.016 1 91.12 361 SER B C 1
ATOM 6038 O O . SER B 1 361 ? -10.898 16.5 21.797 1 91.12 361 SER B O 1
ATOM 6040 N N . VAL B 1 362 ? -10.891 18.75 21.609 1 95 362 VAL B N 1
ATOM 6041 C CA . VAL B 1 362 ? -9.781 18.781 20.656 1 95 362 VAL B CA 1
ATOM 6042 C C . VAL B 1 362 ? -8.461 18.688 21.406 1 95 362 VAL B C 1
ATOM 6044 O O . VAL B 1 362 ? -8.258 19.344 22.422 1 95 362 VAL B O 1
ATOM 6047 N N . LEU B 1 363 ? -7.613 17.828 20.922 1 96.56 363 LEU B N 1
ATOM 6048 C CA . LEU B 1 363 ? -6.246 17.734 21.422 1 96.56 363 LEU B CA 1
ATOM 6049 C C . LEU B 1 363 ? -5.277 18.422 20.469 1 96.56 363 LEU B C 1
ATOM 6051 O O . LEU B 1 363 ? -5.453 18.359 19.25 1 96.56 363 LEU B O 1
ATOM 6055 N N . LEU B 1 364 ? -4.328 19.125 21.047 1 97.62 364 LEU B N 1
ATOM 6056 C CA . LEU B 1 364 ? -3.158 19.578 20.297 1 97.62 364 LEU B CA 1
ATOM 6057 C C . LEU B 1 364 ? -2.023 18.562 20.406 1 97.62 364 LEU B C 1
ATOM 6059 O O . LEU B 1 364 ? -2.135 17.562 21.125 1 97.62 364 LEU B O 1
ATOM 6063 N N . CYS B 1 365 ? -0.966 18.797 19.562 1 97.69 365 CYS B N 1
ATOM 6064 C CA . CYS B 1 365 ? 0.098 17.797 19.625 1 97.69 365 CYS B CA 1
ATOM 6065 C C . CYS B 1 365 ? 1.47 18.453 19.562 1 97.69 365 CYS B C 1
ATOM 6067 O O . CYS B 1 365 ? 1.572 19.656 19.328 1 97.69 365 CYS B O 1
ATOM 6069 N N . ASP B 1 366 ? 2.412 17.797 19.969 1 96.69 366 ASP B N 1
ATOM 6070 C CA . ASP B 1 366 ? 3.838 18.094 19.844 1 96.69 366 ASP B CA 1
ATOM 6071 C C . ASP B 1 366 ? 4.633 16.812 19.594 1 96.69 366 ASP B C 1
ATOM 6073 O O . ASP B 1 366 ? 4.055 15.719 19.5 1 96.69 366 ASP B O 1
ATOM 6077 N N . TYR B 1 367 ? 5.926 16.969 19.328 1 96.5 367 TYR B N 1
ATOM 6078 C CA . TYR B 1 367 ? 6.797 15.828 19.062 1 96.5 367 TYR B CA 1
ATOM 6079 C C . TYR B 1 367 ? 7.957 15.797 20.047 1 96.5 367 TYR B C 1
ATOM 6081 O O . TYR B 1 367 ? 8.609 16.812 20.281 1 96.5 367 TYR B O 1
ATOM 6089 N N . LYS B 1 368 ? 8.156 14.664 20.594 1 93.94 368 LYS B N 1
ATOM 6090 C CA . LYS B 1 368 ? 9.141 14.516 21.656 1 93.94 368 LYS B CA 1
ATOM 6091 C C . LYS B 1 368 ? 10.281 13.594 21.234 1 93.94 368 LYS B C 1
ATOM 6093 O O . LYS B 1 368 ? 10.039 12.453 20.828 1 93.94 368 LYS B O 1
ATOM 6098 N N . PHE B 1 369 ? 11.523 14.125 21.391 1 90.06 369 PHE B N 1
ATOM 6099 C CA . PHE B 1 369 ? 12.688 13.266 21.219 1 90.06 369 PHE B CA 1
ATOM 6100 C C . PHE B 1 369 ? 12.898 12.391 22.453 1 90.06 369 PHE B C 1
ATOM 6102 O O . PHE B 1 369 ? 12.375 12.688 23.531 1 90.06 369 PHE B O 1
ATOM 6109 N N . GLY B 1 370 ? 13.586 11.211 22.281 1 84.75 370 GLY B N 1
ATOM 6110 C CA . GLY B 1 370 ? 13.766 10.219 23.328 1 84.75 370 GLY B CA 1
ATOM 6111 C C . GLY B 1 370 ? 14.352 10.797 24.609 1 84.75 370 GLY B C 1
ATOM 6112 O O . GLY B 1 370 ? 14.023 10.352 25.703 1 84.75 370 GLY B O 1
ATOM 6113 N N . ASP B 1 371 ? 15.117 11.828 24.531 1 85 371 ASP B N 1
ATOM 6114 C CA . ASP B 1 371 ? 15.82 12.359 25.688 1 85 371 ASP B CA 1
ATOM 6115 C C . ASP B 1 371 ? 15.047 13.516 26.312 1 85 371 ASP B C 1
ATOM 6117 O O . ASP B 1 371 ? 15.422 14.023 27.375 1 85 371 ASP B O 1
ATOM 6121 N N . GLU B 1 372 ? 13.922 13.875 25.766 1 90.5 372 GLU B N 1
ATOM 6122 C CA . GLU B 1 372 ? 13.18 15.031 26.266 1 90.5 372 GLU B CA 1
ATOM 6123 C C . GLU B 1 372 ? 12.258 14.633 27.406 1 90.5 372 GLU B C 1
ATOM 6125 O O . GLU B 1 372 ? 11.68 13.539 27.406 1 90.5 372 GLU B O 1
ATOM 6130 N N . THR B 1 373 ? 12.141 15.5 28.406 1 92 373 THR B N 1
ATOM 6131 C CA . THR B 1 373 ? 11.281 15.281 29.562 1 92 373 THR B CA 1
ATOM 6132 C C . THR B 1 373 ? 9.891 15.859 29.328 1 92 373 THR B C 1
ATOM 6134 O O . THR B 1 373 ? 9.695 16.656 28.406 1 92 373 THR B O 1
ATOM 6137 N N . ALA B 1 374 ? 9 15.5 30.188 1 92.44 374 ALA B N 1
ATOM 6138 C CA . ALA B 1 374 ? 7.645 16.031 30.141 1 92.44 374 ALA B CA 1
ATOM 6139 C C . ALA B 1 374 ? 7.641 17.547 30.344 1 92.44 374 ALA B C 1
ATOM 6141 O O . ALA B 1 374 ? 6.836 18.266 29.75 1 92.44 374 ALA B O 1
ATOM 6142 N N . ARG B 1 375 ? 8.531 17.969 31.188 1 94.12 375 ARG B N 1
ATOM 6143 C CA . ARG B 1 375 ? 8.617 19.391 31.5 1 94.12 375 ARG B CA 1
ATOM 6144 C C . ARG B 1 375 ? 8.992 20.203 30.266 1 94.12 375 ARG B C 1
ATOM 6146 O O . ARG B 1 375 ? 8.469 21.312 30.062 1 94.12 375 ARG B O 1
ATOM 6153 N N . GLU B 1 376 ? 9.844 19.719 29.5 1 94.25 376 GLU B N 1
ATOM 6154 C CA . GLU B 1 376 ? 10.25 20.406 28.281 1 94.25 376 GLU B CA 1
ATOM 6155 C C . GLU B 1 376 ? 9.086 20.531 27.297 1 94.25 376 GLU B C 1
ATOM 6157 O O . GLU B 1 376 ? 8.945 21.547 26.625 1 94.25 376 GLU B O 1
ATOM 6162 N N . ILE B 1 377 ? 8.312 19.5 27.266 1 94.88 377 ILE B N 1
ATOM 6163 C CA . ILE B 1 377 ? 7.145 19.516 26.406 1 94.88 377 ILE B CA 1
ATOM 6164 C C . ILE B 1 377 ? 6.129 20.531 26.906 1 94.88 377 ILE B C 1
ATOM 6166 O O . ILE B 1 377 ? 5.555 21.281 26.109 1 94.88 377 ILE B O 1
ATOM 6170 N N . GLN B 1 378 ? 5.988 20.562 28.219 1 95.81 378 GLN B N 1
ATOM 6171 C CA . GLN B 1 378 ? 5.09 21.531 28.828 1 95.81 378 GLN B CA 1
ATOM 6172 C C . GLN B 1 378 ? 5.531 22.953 28.5 1 95.81 378 GLN B C 1
ATOM 6174 O O . GLN B 1 378 ? 4.699 23.812 28.172 1 95.81 378 GLN B O 1
ATOM 6179 N N . GLU B 1 379 ? 6.781 23.141 28.578 1 95.31 379 GLU B N 1
ATOM 6180 C CA . GLU B 1 379 ? 7.336 24.469 28.297 1 95.31 379 GLU B CA 1
ATOM 6181 C C . GLU B 1 379 ? 7.086 24.875 26.859 1 95.31 379 GLU B C 1
ATOM 6183 O O . GLU B 1 379 ? 6.801 26.047 26.578 1 95.31 379 GLU B O 1
ATOM 6188 N N . ARG B 1 380 ? 7.188 23.953 25.969 1 95.5 380 ARG B N 1
ATOM 6189 C CA . ARG B 1 380 ? 6.953 24.266 24.562 1 95.5 380 ARG B CA 1
ATOM 6190 C C . ARG B 1 380 ? 5.488 24.594 24.312 1 95.5 380 ARG B C 1
ATOM 6192 O O . ARG B 1 380 ? 5.176 25.5 23.547 1 95.5 380 ARG B O 1
ATOM 6199 N N . PHE B 1 381 ? 4.598 23.844 24.969 1 97 381 PHE B N 1
ATOM 6200 C CA . PHE B 1 381 ? 3.176 24.156 24.844 1 97 381 PHE B CA 1
ATOM 6201 C C . PHE B 1 381 ? 2.881 25.562 25.375 1 97 381 PHE B C 1
ATOM 6203 O O . PHE B 1 381 ? 2.08 26.281 24.781 1 97 381 PHE B O 1
ATOM 6210 N N . LEU B 1 382 ? 3.521 25.875 26.438 1 96 382 LEU B N 1
ATOM 6211 C CA . LEU B 1 382 ? 3.318 27.188 27.031 1 96 382 LEU B CA 1
ATOM 6212 C C . LEU B 1 382 ? 3.902 28.281 26.125 1 96 382 LEU B C 1
ATOM 6214 O O . LEU B 1 382 ? 3.234 29.281 25.844 1 96 382 LEU B O 1
ATOM 6218 N N . GLU B 1 383 ? 5.043 28.078 25.641 1 95.81 383 GLU B N 1
ATOM 6219 C CA . GLU B 1 383 ? 5.754 29.078 24.859 1 95.81 383 GLU B CA 1
ATOM 6220 C C . GLU B 1 383 ? 5.086 29.281 23.5 1 95.81 383 GLU B C 1
ATOM 6222 O O . GLU B 1 383 ? 4.902 30.406 23.047 1 95.81 383 GLU B O 1
ATOM 6227 N N . MET B 1 384 ? 4.699 28.156 22.875 1 96.88 384 MET B N 1
ATOM 6228 C CA . MET B 1 384 ? 4.266 28.25 21.484 1 96.88 384 MET B CA 1
ATOM 6229 C C . MET B 1 384 ? 2.754 28.422 21.391 1 96.88 384 MET B C 1
ATOM 6231 O O . MET B 1 384 ? 2.248 29.016 20.438 1 96.88 384 MET B O 1
ATOM 6235 N N . LEU B 1 385 ? 2.062 27.922 22.422 1 97.44 385 LEU B N 1
ATOM 6236 C CA . LEU B 1 385 ? 0.607 27.906 22.328 1 97.44 385 LEU B CA 1
ATOM 6237 C C . LEU B 1 385 ? -0.024 28.641 23.516 1 97.44 385 LEU B C 1
ATOM 6239 O O . LEU B 1 385 ? -1.249 28.75 23.594 1 97.44 385 LEU B O 1
ATOM 6243 N N . ASP B 1 386 ? 0.796 29.156 24.344 1 94.19 386 ASP B N 1
ATOM 6244 C CA . ASP B 1 386 ? 0.315 29.828 25.547 1 94.19 386 ASP B CA 1
ATOM 6245 C C . ASP B 1 386 ? -0.667 28.938 26.312 1 94.19 386 ASP B C 1
ATOM 6247 O O . ASP B 1 386 ? -1.69 29.422 26.797 1 94.19 386 ASP B O 1
ATOM 6251 N N . GLN B 1 387 ? -0.422 27.609 26.281 1 91.81 387 GLN B N 1
ATOM 6252 C CA . GLN B 1 387 ? -1.235 26.609 26.969 1 91.81 387 GLN B CA 1
ATOM 6253 C C . GLN B 1 387 ? -0.482 26 28.141 1 91.81 387 GLN B C 1
ATOM 6255 O O . GLN B 1 387 ? 0.552 25.359 27.969 1 91.81 387 GLN B O 1
ATOM 6260 N N . ALA B 1 388 ? -1.016 26.234 29.328 1 92.81 388 ALA B N 1
ATOM 6261 C CA . ALA B 1 388 ? -0.446 25.594 30.516 1 92.81 388 ALA B CA 1
ATOM 6262 C C . ALA B 1 388 ? -0.956 24.156 30.672 1 92.81 388 ALA B C 1
ATOM 6264 O O . ALA B 1 388 ? -1.989 23.938 31.297 1 92.81 388 ALA B O 1
ATOM 6265 N N . VAL B 1 389 ? -0.172 23.25 30.188 1 93.38 389 VAL B N 1
ATOM 6266 C CA . VAL B 1 389 ? -0.567 21.844 30.203 1 93.38 389 VAL B CA 1
ATOM 6267 C C . VAL B 1 389 ? 0.012 21.172 31.438 1 93.38 389 VAL B C 1
ATOM 6269 O O . VAL B 1 389 ? 1.17 21.391 31.797 1 93.38 389 VAL B O 1
ATOM 6272 N N . GLN B 1 390 ? -0.775 20.359 32.062 1 91.31 390 GLN B N 1
ATOM 6273 C CA . GLN B 1 390 ? -0.302 19.578 33.188 1 91.31 390 GLN B CA 1
ATOM 6274 C C . GLN B 1 390 ? 0.325 18.266 32.719 1 91.31 390 GLN B C 1
ATOM 6276 O O . GLN B 1 390 ? -0.084 17.703 31.719 1 91.31 390 GLN B O 1
ATOM 6281 N N . PRO B 1 391 ? 1.274 17.828 33.5 1 88.44 391 PRO B N 1
ATOM 6282 C CA . PRO B 1 391 ? 1.955 16.594 33.125 1 88.44 391 PRO B CA 1
ATOM 6283 C C . PRO B 1 391 ? 0.995 15.414 32.938 1 88.44 391 PRO B C 1
ATOM 6285 O O . PRO B 1 391 ? 1.18 14.586 32.031 1 88.44 391 PRO B O 1
ATOM 6288 N N . GLU B 1 392 ? -0.028 15.359 33.688 1 89.88 392 GLU B N 1
ATOM 6289 C CA . GLU B 1 392 ? -0.963 14.242 33.656 1 89.88 392 GLU B CA 1
ATOM 6290 C C . GLU B 1 392 ? -1.836 14.273 32.406 1 89.88 392 GLU B C 1
ATOM 6292 O O . GLU B 1 392 ? -2.451 13.273 32.062 1 89.88 392 GLU B O 1
ATOM 6297 N N . ASP B 1 393 ? -1.828 15.438 31.797 1 91.62 393 ASP B N 1
ATOM 6298 C CA . ASP B 1 393 ? -2.684 15.594 30.625 1 91.62 393 ASP B CA 1
ATOM 6299 C C . ASP B 1 393 ? -1.928 15.25 29.344 1 91.62 393 ASP B C 1
ATOM 6301 O O . ASP B 1 393 ? -2.52 15.195 28.266 1 91.62 393 ASP B O 1
ATOM 6305 N N . LEU B 1 394 ? -0.627 15.07 29.516 1 92.31 394 LEU B N 1
ATOM 6306 C CA . LEU B 1 394 ? 0.166 14.703 28.344 1 92.31 394 LEU B CA 1
ATOM 6307 C C . LEU B 1 394 ? -0.045 13.234 28 1 92.31 394 LEU B C 1
ATOM 6309 O O . LEU B 1 394 ? 0.044 12.359 28.859 1 92.31 394 LEU B O 1
ATOM 6313 N N . GLN B 1 395 ? -0.432 13.008 26.719 1 90.62 395 GLN B N 1
ATOM 6314 C CA . GLN B 1 395 ? -0.627 11.656 26.219 1 90.62 395 GLN B CA 1
ATOM 6315 C C . GLN B 1 395 ? 0.375 11.328 25.109 1 90.62 395 GLN B C 1
ATOM 6317 O O . GLN B 1 395 ? 0.277 11.859 24 1 90.62 395 GLN B O 1
ATOM 6322 N N . THR B 1 396 ? 1.3 10.492 25.469 1 85.75 396 THR B N 1
ATOM 6323 C CA . THR B 1 396 ? 2.277 10.086 24.469 1 85.75 396 THR B CA 1
ATOM 6324 C C . THR B 1 396 ? 1.731 8.938 23.625 1 85.75 396 THR B C 1
ATOM 6326 O O . THR B 1 396 ? 1.197 7.965 24.156 1 85.75 396 THR B O 1
ATOM 6329 N N . ALA B 1 397 ? 1.844 9.188 22.328 1 81 397 ALA B N 1
ATOM 6330 C CA . ALA B 1 397 ? 1.413 8.125 21.422 1 81 397 ALA B CA 1
ATOM 6331 C C . ALA B 1 397 ? 2.242 6.859 21.641 1 81 397 ALA B C 1
ATOM 6333 O O . ALA B 1 397 ? 3.465 6.926 21.781 1 81 397 ALA B O 1
ATOM 6334 N N . GLU B 1 398 ? 1.554 5.758 21.781 1 72.56 398 GLU B N 1
ATOM 6335 C CA . GLU B 1 398 ? 2.221 4.488 22.047 1 72.56 398 GLU B CA 1
ATOM 6336 C C . GLU B 1 398 ? 2.953 3.975 20.812 1 72.56 398 GLU B C 1
ATOM 6338 O O . GLU B 1 398 ? 2.326 3.674 19.797 1 72.56 398 GLU B O 1
ATOM 6343 N N . GLU B 1 399 ? 4.156 4.273 20.75 1 75.12 399 GLU B N 1
ATOM 6344 C CA . GLU B 1 399 ? 5.055 3.658 19.781 1 75.12 399 GLU B CA 1
ATOM 6345 C C . GLU B 1 399 ? 6.109 2.797 20.469 1 75.12 399 GLU B C 1
ATOM 6347 O O . GLU B 1 399 ? 6.797 3.26 21.391 1 75.12 399 GLU B O 1
ATOM 6352 N N . MET B 1 400 ? 5.98 1.469 20.328 1 62.59 400 MET B N 1
ATOM 6353 C CA . MET B 1 400 ? 6.863 0.558 21.062 1 62.59 400 MET B CA 1
ATOM 6354 C C . MET B 1 400 ? 8.172 0.349 20.297 1 62.59 400 MET B C 1
ATOM 6356 O O . MET B 1 400 ? 8.172 0.285 19.062 1 62.59 400 MET B O 1
ATOM 6360 N N . ASN B 1 401 ? 9.289 0.517 21.062 1 56.28 401 ASN B N 1
ATOM 6361 C CA . ASN B 1 401 ? 10.594 0.211 20.484 1 56.28 401 ASN B CA 1
ATOM 6362 C C . ASN B 1 401 ? 10.688 -1.247 20.047 1 56.28 401 ASN B C 1
ATOM 6364 O O . ASN B 1 401 ? 10.227 -2.145 20.75 1 56.28 401 ASN B O 1
ATOM 6368 N N . MET B 1 402 ? 10.695 -1.505 18.812 1 47.94 402 MET B N 1
ATOM 6369 C CA . MET B 1 402 ? 10.969 -2.885 18.422 1 47.94 402 MET B CA 1
ATOM 6370 C C . MET B 1 402 ? 12.258 -3.391 19.047 1 47.94 402 MET B C 1
ATOM 6372 O O . MET B 1 402 ? 13.266 -2.684 19.078 1 47.94 402 MET B O 1
ATOM 6376 N N . GLY B 1 403 ? 12.195 -4.16 20.094 1 36.5 403 GLY B N 1
ATOM 6377 C CA . GLY B 1 403 ? 13.43 -4.785 20.531 1 36.5 403 GLY B CA 1
ATOM 6378 C C . GLY B 1 403 ? 14.305 -5.25 19.391 1 36.5 403 GLY B C 1
ATOM 6379 O O . GLY B 1 403 ? 13.805 -5.496 18.281 1 36.5 403 GLY B O 1
ATOM 6380 N N . LYS B 1 404 ? 15.711 -4.945 19.5 1 37.72 404 LYS B N 1
ATOM 6381 C CA . LYS B 1 404 ? 16.75 -5.492 18.625 1 37.72 404 LYS B CA 1
ATOM 6382 C C . LYS B 1 404 ? 16.422 -6.926 18.219 1 37.72 404 LYS B C 1
ATOM 6384 O O . LYS B 1 404 ? 16.594 -7.855 19.016 1 37.72 404 LYS B O 1
ATOM 6389 N N . TYR B 1 405 ? 15.469 -7.332 17.641 1 29.25 405 TYR B N 1
ATOM 6390 C CA . TYR B 1 405 ? 15.766 -8.711 17.266 1 29.25 405 TYR B CA 1
ATOM 6391 C C . TYR B 1 405 ? 17.094 -8.797 16.531 1 29.25 405 TYR B C 1
ATOM 6393 O O . TYR B 1 405 ? 17.344 -8.055 15.578 1 29.25 405 TYR B O 1
ATOM 6401 N N . SER B 1 406 ? 18.172 -9.078 17.203 1 26.17 406 SER B N 1
ATOM 6402 C CA . SER B 1 406 ? 19.391 -9.719 16.734 1 26.17 406 SER B CA 1
ATOM 6403 C C . SER B 1 406 ? 19.125 -10.641 15.562 1 26.17 406 SER B C 1
ATOM 6405 O O . SER B 1 406 ? 18.312 -11.57 15.672 1 26.17 406 SER B O 1
ATOM 6407 N N . HIS B 1 407 ? 19.062 -10.211 14.328 1 23.59 407 HIS B N 1
ATOM 6408 C CA . HIS B 1 407 ? 19.484 -11.328 13.484 1 23.59 407 HIS B CA 1
ATOM 6409 C C . HIS B 1 407 ? 20.781 -11.938 14 1 23.59 407 HIS B C 1
ATOM 6411 O O . HIS B 1 407 ? 21.688 -11.219 14.43 1 23.59 407 HIS B O 1
#

Sequence (814 aa):
MGRSYFVEEAVGQYLSELATNSQALLTGLLVGQCSQQRDYVVLAVRTPPKEEESKSNTSRRSDLSNIDEEWIAAHANQVSRMLPGGLLVLGVFTVAAPELAKEIQNTLRKLVFSVEKSVARKRLWNISEEDVSDRVALHLCSHTWLLFLNLERMLCRTYDVQDPKSTAKPADWKYQHGLATSWLSLECTINANIHIPLPVTLASHDLEKNTRNGLARWAKQIEEAVFLINGQVREEDADLLEGQKKSARGNTPSATQSLDVRVLMQLSRSSNARSTATVQICSGSINLKGALKCKAYIHNNKPRVKDAVKALKRDIINTLSDRCEMLFEDLLLNETPGKKNSEREYHTLPCRVFAPIVGSSVLLCDYKFGDETAREIQERFLEMLDQAVQPEDLQTAEEMNMGKYSHMGRSYFVEEAVGQYLSELATNSQALLTGLLVGQCSQQRDYVVLAVRTPPKEEESKSNTSRRSDLSNIDEEWIAAHANQVSRMLPGGLLVLGVFTVAAPELAKEIQNTLRKLVFSVEKSVARKRLWNISEEDVSDRVALHLCSHTWLLFLNLERMLCRTYDVQDPKSTAKPADWKYQHGLATSWLSLECTINANIHIPLPVTLASHDLEKNTRNGLARWAKQIEEAVFLINGQVREEDADLLEGQKKSARGNTPSATQSLDVRVLMQLSRSSNARSTATVQICSGSINLKGALKCKAYIHNNKPRVKDAVKALKRDIINTLSDRCEMLFEDLLLNETPGKKNSEREYHTLPCRVFAPIVGSSVLLCDYKFGDETAREIQERFLEMLDQAVQPEDLQTAEEMNMGKYSH

Radius of gyration: 34.51 Å; Cα contacts (8 Å, |Δi|>4): 1564; chains: 2; bounding box: 67×112×67 Å

Foldseek 3Di:
DAAAEEEAVVQVVVVLVCLAPDPAKWKWWFKFADDDHYTYTYAIFTQFDDVVPVPDPPDSDQDPVPDDLVSRLVLQQQQQLFAAFRMHTQAMEIEGACVCVVVLVVSRLSSRLSNVCSNCVLALDDDDPNDQQKGKYKYFHSDVVCVVVVVGDIFIWIFRNVDPPTDTDGYHYHYDHLQFQQWAKEKEKDKDKFKFFAADPPVVNDPLVSVSVSLSVVLVQLVQKFKAKLHHGDDQFDQPCPPVPPPPPPDDPRDRHYIYMDIGGDPDDPDPDDDDDDDHDTPGMDIDTFMDIHMHTGGPDRDGPNSRSNRRSSSVSSNVSVQSVVQVVCCVVVVPVPPVPDPDDDDDTWWKKWADDVSHPGITIDTHDPPDDLVVVQVCCCNSRVDRTDSVRIDTDDTDDPPPPDD/DAAAEEEAVVQVVVVLVCLAPDPAKWKWWFKFADDDRYTYTYAIFTQFDDVVPVPDPPDSDQDPVPDDLVSRLVLQQQQQLFAAFRMHTQAMEIEGACVCVVVLVVSRLSSRLSNVCSNCVLALDDDDPNDDQKGKYKYFHSDPVCVVVVNGDIFIWIFRNVDPPTDTDGYHYHYDHLQFQQWAKEKEKDKDKFKFFAADPPVVPDPLVSVSVSLSVVLVQLVQKAKAKLHDGDDQFDQPCPPPPPPPPPDDPRDRHYIYMDIGGDPDDPDPDDDDDDDHDTPGMDIDTFMDIHMHTGGPDRDGNNSRSNRRSSSVSSNVSVQSVVQVVCCVVVVPVPPVPDPDDDDDTWWKKWADDVSHPGITIDTHDPPDDLVVVQVCCCNSRVDRTDSVRIDTDDTDDDPPPDD

InterPro domains:
  IPR029454 ODR-4-like [PF14778] (28-395)
  IPR029454 ODR-4-like [PTHR33966] (1-401)

Nearest PDB structures (foldseek):
  5cw5-assembly2_A  TM=5.701E-01  e=2.434E-04  Camponotus floridanus
  5cw5-assembly2_C  TM=5.515E-01  e=1.928E-04  Camponotus floridanus
  5m5q-assembly1_A  TM=4.449E-01  e=6.944E-04  Homo sapiens
  5cw4-assembly1_C  TM=4.892E-01  e=9.291E-04  Camponotus floridanus
  4e0q-assembly1_B  TM=7.504E-01  e=6.916E-02  Drosophila melanogaster

Organism: Podarcis muralis (NCBI:txid64176)

Solvent-accessible surface area (backbone atoms only — not comparable to full-atom values): 43818 Å² total; per-residue (Å²): 133,62,56,38,35,41,25,23,42,68,39,52,54,50,53,50,50,52,34,71,73,40,89,41,67,40,50,29,37,30,29,23,36,81,51,96,74,46,29,36,37,70,42,62,24,58,57,63,79,60,77,80,62,71,68,58,80,61,84,66,63,72,52,77,83,70,66,53,61,69,59,52,17,52,50,42,35,55,44,50,71,24,44,41,11,42,46,43,74,40,29,33,35,35,31,35,56,60,91,46,46,69,66,45,52,56,49,41,51,53,44,43,51,46,30,50,50,47,50,50,66,78,52,69,69,77,88,54,89,85,55,77,54,64,30,36,34,34,39,37,40,37,45,70,69,36,58,71,66,70,49,70,54,66,51,44,30,29,33,40,67,87,38,93,78,49,61,81,35,63,38,47,82,40,76,34,80,64,64,47,41,64,28,35,34,39,40,36,47,34,44,49,76,45,79,30,74,32,61,54,80,50,54,97,54,52,65,62,57,50,48,51,54,42,49,40,56,50,32,54,49,55,72,64,32,46,61,21,55,74,81,34,81,69,57,51,84,34,55,61,68,62,84,60,73,70,70,78,70,81,65,76,88,70,72,64,54,67,42,48,42,44,44,26,37,61,32,42,42,93,58,38,31,39,34,30,41,33,41,33,49,18,51,21,33,37,36,39,36,25,32,44,83,33,41,19,47,36,63,68,78,81,36,33,32,45,58,50,53,51,17,35,47,50,22,50,47,45,54,56,52,50,30,53,51,50,47,52,54,46,47,68,71,45,65,62,77,56,72,87,79,53,60,59,44,81,41,76,43,45,42,50,30,32,35,67,42,89,83,38,63,49,55,35,37,45,71,41,49,93,87,59,53,69,64,56,53,32,48,46,37,30,52,61,46,63,36,90,61,53,76,87,53,52,43,67,59,82,48,41,72,66,71,80,72,74,125,133,62,57,37,34,42,26,23,41,69,38,54,53,50,52,50,50,50,34,70,74,39,90,40,68,40,49,29,39,29,29,23,35,82,50,96,76,47,29,37,37,69,42,63,24,57,57,64,81,61,77,78,61,71,69,59,79,60,84,67,61,75,52,76,82,69,66,52,62,67,58,52,17,52,48,44,34,55,44,52,70,24,43,39,11,41,46,43,75,41,28,34,36,36,30,37,57,62,91,46,47,70,65,44,52,58,49,42,51,52,45,44,51,46,29,51,51,46,52,51,66,78,54,68,72,77,86,52,90,86,54,78,55,64,32,37,34,35,41,39,39,37,45,69,68,35,57,72,66,70,47,69,53,66,50,44,31,29,34,41,67,87,39,93,79,50,62,81,36,61,38,48,84,39,77,35,80,64,65,47,44,62,28,36,35,39,39,36,45,33,44,49,76,46,79,30,76,31,61,54,81,52,56,96,54,52,66,62,58,51,49,50,52,42,48,41,56,51,31,54,48,54,71,64,33,45,61,21,54,74,81,34,80,70,58,53,82,35,55,60,70,64,84,60,73,72,71,76,72,82,65,76,88,73,72,67,56,67,42,50,40,43,45,26,36,61,34,44,42,93,57,38,30,39,33,30,43,34,42,32,50,17,52,21,34,37,37,40,36,27,34,43,82,34,42,19,46,36,63,69,79,80,35,35,33,44,59,49,52,50,18,37,48,50,22,50,46,44,54,56,52,51,30,53,51,51,48,52,54,45,49,68,71,46,67,62,75,58,72,87,79,53,62,61,44,82,41,75,43,45,40,51,31,32,33,66,42,88,83,37,62,49,56,35,37,46,71,41,49,93,86,60,54,69,64,58,52,32,49,48,37,30,52,61,45,64,36,91,60,54,77,87,52,54,42,67,58,81,48,40,73,70,71,79,73,74,124

Secondary structure (DSSP, 8-state):
---EEEEEHHHHHHHHHHHHH-SS-EEEEEEEEE-SS-EEEEEEEEPPPPGGGGS--S-----GGG--HHHHHHHHHHHHHT--BT-EEEEEEEEE-GGGHHHHHHHHHHHHHHHHHHHHTT--S---TTS--EEEEEEEE--HHHHHTT---EEEEEEETT-TTPPPEE-EEEEETTTTTT-EEEEEEEEEEEEEEEESSSTT--HHHHHHHHHHHHHHHHHH-EEEETTB---TTSBTTTT-----S---TTS--EEEEEEEEE---S--BPPEEEEEEEEEEEEEEEEEEEEEEE-SSS-BHHHHHHHHHHHHHHHHHHHHHHHHHHHHHTT----TT-SEEEEEPPEEEEEEPTT-SPEEEEEE-TT--HHHHHHHHHHHH-----GGG-EE---B-------/---EEEEEHHHHHHHHHHHHH-SS-EEEEEEEEE-SS-EEEEEEEEPPPPGGGGS--S-----GGG--HHHHHHHHHHHHHT--BT-EEEEEEEEE-GGGHHHHHHHHHHHHHHHHHHHHTT--S---TTS--EEEEEEEE--HHHHHTT---EEEEEEETT-TTPPPEE-EEEEETTTTTT-EEEEEEEEEEEEEEEESSSTT--HHHHHHHHHHHHHHHHHH-EEEETTB---TTSBTTTT-----S---TTS--EEEEEEEEE---S--BPPEEEEEEEEEEEEEEEEEEEEEEE-SSS-BHHHHHHHHHHHHHHHHHHHHHHHHHHHHHTT----TT-SEEEEEPPEEEEEEPTTSSPEEEEEE-TT--HHHHHHHHHHHH-----GGG-EE---B-------

pLDDT: mean 84.8, std 16.93, range [23.59, 98.69]